Protein AF-0000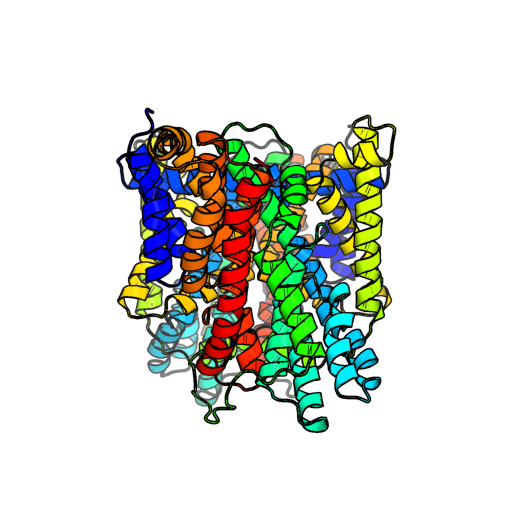000085115721 (afdb_homodimer)

Radius of gyration: 28.46 Å; Cα contacts (8 Å, |Δi|>4): 1594; chains: 2; bounding box: 62×83×66 Å

Secondary structure (DSSP, 8-state):
----GGGGHHHHHHHHHHHHHT-HHHHHHHHHHHHHHHHH-SHHHHHHHHHHHHHHHHH-HHHHHHHHHHHHHHHHHHHHHHTTHHHHHHHHHHTT--SHHHHHHHHHHTHHHHTT-HHHHHHHHHHHHHHHHHHHT--HHHHHHHHHHTTHHHHTT--SSSHHHHHHHHHHHHHHHHTT--S-HHHHHHHHGGG-HHHHHHHHHHHHHHHHT---S------------TTTTHHHHHHHHHSPP-THHHHHHHHHHHHHHHHHHHHHHHHTT--SHHHHHHHS-HHHHHHHHHHHHHHHHHHHHHHTT--HHHHHHHHHHHHHTTHHHHHHHHHHHHHHHHHHHHTHHHHHHHHHTTTS-GGGHHHHHHHHHHHHHHHHT-HHHHHHHHHHHHHHHHHHHT--HHHHHHHHHHHHHHHHHH-TT-HHHHHHHHHTT--HHHHHHHHHHHHHHHHHHHHHHHHHHHHHH-/----GGGGHHHHHHHHHHHHHT-HHHHHHHHHHHHHHHHH-SHHHHHHHHHHHHHHHHH-HHHHHHHHHHHHHHHHHHHHHHTTHHHHHHHHHHTT--SHHHHHHHHHHTHHHHTT-HHHHHHHHHHHHHHHHHHHT--HHHHHHHHHHTTHHHHTT--SSSHHHHHHHHHHHHHHHHTT--S-HHHHHHHHGGG-HHHHHHHHHHHHHHHHT---S------------TTTTHHHHHHHHHSPP-THHHHHHHHHHHHHHHHHHHHHHHHTT--SHHHHHHHS-HHHHHHHHHHHHHHHHHHHHHHTT--HHHHHHHHHHHHHTTHHHHHHHHHHHHHHHHHHHHTHHHHHHHHHTTTS-GGGHHHHHHHHHHHHHHHHT-HHHHHHHHHHHHHHHHHHHT--HHHHHHHHHHHHHHHHHH-TT-HHHHHHHHHTT--HHHHHHHHHHHHHHHHHHHHHHHHHHHHHH-

Nearest PDB structures (foldseek):
  8y4x-assembly1_A  TM=6.904E-01  e=9.427E-07  Fusobacterium nucleatum
  4r1i-assembly1_B  TM=7.012E-01  e=1.018E-05  Neisseria gonorrhoeae FA19
  7qha-assembly1_B  TM=6.547E-01  e=6.756E-06  Photobacterium profundum SS9
  8thi-assembly1_A  TM=6.712E-01  e=3.785E-05  Haemophilus influenzae Rd KW20
  4r0c-assembly1_B  TM=6.065E-01  e=1.466E-04  Alcanivorax borkumensis SK2

Organism: Geobacillus kaustophilus (strain HTA426) (NCBI:txid235909)

Structure (mmCIF, N/CA/C/O backbone):
data_AF-0000000085115721-model_v1
#
loop_
_entity.id
_entity.type
_entity.pdbx_description
1 polymer 'Hypothetical conserved protein'
#
loop_
_atom_site.group_PDB
_atom_site.id
_atom_site.type_symbol
_atom_site.label_atom_id
_atom_site.label_alt_id
_atom_site.label_comp_id
_atom_site.label_asym_id
_atom_site.label_entity_id
_atom_site.label_seq_id
_atom_site.pdbx_PDB_ins_code
_atom_site.Cartn_x
_atom_site.Cartn_y
_atom_site.Cartn_z
_atom_site.occupancy
_atom_site.B_iso_or_equiv
_atom_site.auth_seq_id
_atom_site.auth_comp_id
_atom_site.auth_asym_id
_atom_site.auth_atom_id
_atom_site.pdbx_PDB_model_num
ATOM 1 N N . MET A 1 1 ? 29.922 -17.812 7.238 1 45.72 1 MET A N 1
ATOM 2 C CA . MET A 1 1 ? 29.844 -18.844 8.273 1 45.72 1 MET A CA 1
ATOM 3 C C . MET A 1 1 ? 29.562 -20.219 7.668 1 45.72 1 MET A C 1
ATOM 5 O O . MET A 1 1 ? 28.969 -20.312 6.586 1 45.72 1 MET A O 1
ATOM 9 N N . GLU A 1 2 ? 30.156 -21.141 8.016 1 51.09 2 GLU A N 1
ATOM 10 C CA . GLU A 1 2 ? 29.984 -22.531 7.59 1 51.09 2 GLU A CA 1
ATOM 11 C C . GLU A 1 2 ? 28.516 -22.953 7.684 1 51.09 2 GLU A C 1
ATOM 13 O O . GLU A 1 2 ? 27.828 -22.609 8.641 1 51.09 2 GLU A O 1
ATOM 18 N N . GLY A 1 3 ? 27.875 -23.141 6.578 1 62.19 3 GLY A N 1
ATOM 19 C CA . GLY A 1 3 ? 26.484 -23.578 6.418 1 62.19 3 GLY A CA 1
ATOM 20 C C . GLY A 1 3 ? 26.078 -24.625 7.434 1 62.19 3 GLY A C 1
ATOM 21 O O . GLY A 1 3 ? 26.531 -25.766 7.379 1 62.19 3 GLY A O 1
ATOM 22 N N . THR A 1 4 ? 25.859 -24.297 8.734 1 68.81 4 THR A N 1
ATOM 23 C CA . THR A 1 4 ? 25.344 -25.234 9.711 1 68.81 4 THR A CA 1
ATOM 24 C C . THR A 1 4 ? 23.828 -25.375 9.586 1 68.81 4 THR A C 1
ATOM 26 O O . THR A 1 4 ? 23.188 -24.609 8.844 1 68.81 4 THR A O 1
ATOM 29 N N . TRP A 1 5 ? 23.281 -26.391 10.164 1 76.38 5 TRP A N 1
ATOM 30 C CA . TRP A 1 5 ? 21.859 -26.734 10.141 1 76.38 5 TRP A CA 1
ATOM 31 C C . TRP A 1 5 ? 21.016 -25.531 10.539 1 76.38 5 TRP A C 1
ATOM 33 O O . TRP A 1 5 ? 19.812 -25.484 10.227 1 76.38 5 TRP A O 1
ATOM 43 N N . TRP A 1 6 ? 21.688 -24.516 11.047 1 76.81 6 TRP A N 1
ATOM 44 C CA . TRP A 1 6 ? 21 -23.297 11.469 1 76.81 6 TRP A CA 1
ATOM 45 C C . TRP A 1 6 ? 20.484 -22.516 10.258 1 76.81 6 TRP A C 1
ATOM 47 O O . TRP A 1 6 ? 19.516 -21.766 10.367 1 76.81 6 TRP A O 1
ATOM 57 N N . SER A 1 7 ? 21.141 -22.797 9.227 1 77.25 7 SER A N 1
ATOM 58 C CA . SER A 1 7 ? 20.781 -22.047 8.023 1 77.25 7 SER A CA 1
ATOM 59 C C . SER A 1 7 ? 19.438 -22.484 7.477 1 77.25 7 SER A C 1
ATOM 61 O O . SER A 1 7 ? 18.812 -21.766 6.703 1 77.25 7 SER A O 1
ATOM 63 N N . LEU A 1 8 ? 18.969 -23.594 7.934 1 78.12 8 LEU A N 1
ATOM 64 C CA . LEU A 1 8 ? 17.688 -24.141 7.461 1 78.12 8 LEU A CA 1
ATOM 65 C C . LEU A 1 8 ? 16.547 -23.688 8.367 1 78.12 8 LEU A C 1
ATOM 67 O O . LEU A 1 8 ? 15.383 -23.781 7.992 1 78.12 8 LEU A O 1
ATOM 71 N N . LEU A 1 9 ? 16.828 -23.188 9.445 1 80.88 9 LEU A N 1
ATOM 72 C CA . LEU A 1 9 ? 15.852 -22.969 10.492 1 80.88 9 LEU A CA 1
ATOM 73 C C . LEU A 1 9 ? 14.797 -21.953 10.047 1 80.88 9 LEU A C 1
ATOM 75 O O . LEU A 1 9 ? 13.609 -22.141 10.297 1 80.88 9 LEU A O 1
ATOM 79 N N . PRO A 1 10 ? 15.281 -20.922 9.383 1 82.38 10 PRO A N 1
ATOM 80 C CA . PRO A 1 10 ? 14.25 -19.969 8.984 1 82.38 10 PRO A CA 1
ATOM 81 C C . PRO A 1 10 ? 13.172 -20.578 8.102 1 82.38 10 PRO A C 1
ATOM 83 O O . PRO A 1 10 ? 11.977 -20.453 8.391 1 82.38 10 PRO A O 1
ATOM 86 N N . PHE A 1 11 ? 13.57 -21.328 7.133 1 78.25 11 PHE A N 1
ATOM 87 C CA . PHE A 1 11 ? 12.609 -21.906 6.203 1 78.25 11 PHE A CA 1
ATOM 88 C C . PHE A 1 11 ? 11.898 -23.094 6.832 1 78.25 11 PHE A C 1
ATOM 90 O O . PHE A 1 11 ? 10.711 -23.328 6.574 1 78.25 11 PHE A O 1
ATOM 97 N N . LEU A 1 12 ? 12.531 -23.812 7.668 1 81.56 12 LEU A N 1
ATOM 98 C CA . LEU A 1 12 ? 11.945 -24.969 8.336 1 81.56 12 LEU A CA 1
ATOM 99 C C . LEU A 1 12 ? 10.852 -24.531 9.305 1 81.56 12 LEU A C 1
ATOM 101 O O . LEU A 1 12 ? 9.906 -25.297 9.555 1 81.56 12 LEU A O 1
ATOM 105 N N . LEU A 1 13 ? 11.023 -23.406 9.789 1 86.19 13 LEU A N 1
ATOM 106 C CA . LEU A 1 13 ? 10.023 -22.906 10.734 1 86.19 13 LEU A CA 1
ATOM 107 C C . LEU A 1 13 ? 8.844 -22.281 9.992 1 86.19 13 LEU A C 1
ATOM 109 O O . LEU A 1 13 ? 7.703 -22.344 10.461 1 86.19 13 LEU A O 1
ATOM 113 N N . ILE A 1 14 ? 9.125 -21.672 8.883 1 86.12 14 ILE A N 1
ATOM 114 C CA . ILE A 1 14 ? 8.094 -20.969 8.133 1 86.12 14 ILE A CA 1
ATOM 115 C C . ILE A 1 14 ? 7.023 -21.953 7.668 1 86.12 14 ILE A C 1
ATOM 117 O O . ILE A 1 14 ? 5.828 -21.688 7.801 1 86.12 14 ILE A O 1
ATOM 121 N N . ILE A 1 15 ? 7.465 -23.094 7.176 1 80.38 15 ILE A N 1
ATOM 122 C CA . ILE A 1 15 ? 6.57 -24.047 6.531 1 80.38 15 ILE A CA 1
ATOM 123 C C . ILE A 1 15 ? 5.574 -24.594 7.555 1 80.38 15 ILE A C 1
ATOM 125 O O . ILE A 1 15 ? 4.363 -24.422 7.395 1 80.38 15 ILE A O 1
ATOM 129 N N . PRO A 1 16 ? 5.965 -25.125 8.656 1 84.06 16 PRO A N 1
ATOM 130 C CA . PRO A 1 16 ? 5 -25.641 9.633 1 84.06 16 PRO A CA 1
ATOM 131 C C . PRO A 1 16 ? 4.125 -24.531 10.227 1 84.06 16 PRO A C 1
ATOM 133 O O . PRO A 1 16 ? 2.936 -24.766 10.477 1 84.06 16 PRO A O 1
ATOM 136 N N . LEU A 1 17 ? 4.688 -23.453 10.453 1 86.56 17 LEU A N 1
ATOM 137 C CA . LEU A 1 17 ? 3.914 -22.359 11.023 1 86.56 17 LEU A CA 1
ATOM 138 C C . LEU A 1 17 ? 2.85 -21.875 10.047 1 86.56 17 LEU A C 1
ATOM 140 O O . LEU A 1 17 ? 1.735 -21.531 10.453 1 86.56 17 LEU A O 1
ATOM 144 N N . ALA A 1 18 ? 3.219 -21.781 8.812 1 81.5 18 ALA A N 1
ATOM 145 C CA . ALA A 1 18 ? 2.277 -21.344 7.785 1 81.5 18 ALA A CA 1
ATOM 146 C C . ALA A 1 18 ? 1.112 -22.328 7.664 1 81.5 18 ALA A C 1
ATOM 148 O O . ALA A 1 18 ? -0.033 -21.922 7.465 1 81.5 18 ALA A O 1
ATOM 149 N N . VAL A 1 19 ? 1.445 -23.578 7.797 1 79.19 19 VAL A N 1
ATOM 150 C CA . VAL A 1 19 ? 0.425 -24.625 7.695 1 79.19 19 VAL A CA 1
ATOM 151 C C . VAL A 1 19 ? -0.471 -24.578 8.93 1 79.19 19 VAL A C 1
ATOM 153 O O . VAL A 1 19 ? -1.695 -24.672 8.82 1 79.19 19 VAL A O 1
ATOM 156 N N . TRP A 1 20 ? 0.183 -24.391 10.055 1 83.88 20 TRP A N 1
ATOM 157 C CA . TRP A 1 20 ? -0.555 -24.406 11.312 1 83.88 20 TRP A CA 1
ATOM 158 C C . TRP A 1 20 ? -1.423 -23.172 11.453 1 83.88 20 TRP A C 1
ATOM 160 O O . TRP A 1 20 ? -2.572 -23.25 11.898 1 83.88 20 TRP A O 1
ATOM 170 N N . LEU A 1 21 ? -0.943 -22.078 11.07 1 82.44 21 LEU A N 1
ATOM 171 C CA . LEU A 1 21 ? -1.647 -20.812 11.234 1 82.44 21 LEU A CA 1
ATOM 172 C C . LEU A 1 21 ? -2.566 -20.547 10.047 1 82.44 21 LEU A C 1
ATOM 174 O O . LEU A 1 21 ? -3.432 -19.672 10.109 1 82.44 21 LEU A O 1
ATOM 178 N N . LYS A 1 22 ? -2.404 -21.281 8.961 1 79 22 LYS A N 1
ATOM 179 C CA . LYS A 1 22 ? -3.145 -21.094 7.719 1 79 22 LYS A CA 1
ATOM 180 C C . LYS A 1 22 ? -2.928 -19.688 7.16 1 79 22 LYS A C 1
ATOM 182 O O . LYS A 1 22 ? -3.861 -19.062 6.648 1 79 22 LYS A O 1
ATOM 187 N N . GLU A 1 23 ? -1.816 -19.203 7.594 1 82.5 23 GLU A N 1
ATOM 188 C CA . GLU A 1 23 ? -1.387 -17.891 7.121 1 82.5 23 GLU A CA 1
ATOM 189 C C . GLU A 1 23 ? 0.125 -17.844 6.918 1 82.5 23 GLU A C 1
ATOM 191 O O . GLU A 1 23 ? 0.887 -18.281 7.781 1 82.5 23 GLU A O 1
ATOM 196 N N . ILE A 1 24 ? 0.542 -17.25 5.84 1 82.88 24 ILE A N 1
ATOM 197 C CA . ILE A 1 24 ? 1.956 -17.297 5.484 1 82.88 24 ILE A CA 1
ATOM 198 C C . ILE A 1 24 ? 2.691 -16.109 6.105 1 82.88 24 ILE A C 1
ATOM 200 O O . ILE A 1 24 ? 3.873 -16.219 6.445 1 82.88 24 ILE A O 1
ATOM 204 N N . LEU A 1 25 ? 2.057 -14.984 6.223 1 88 25 LEU A N 1
ATOM 205 C CA . LEU A 1 25 ? 2.73 -13.75 6.609 1 88 25 LEU A CA 1
ATOM 206 C C . LEU A 1 25 ? 3.35 -13.875 7.996 1 88 25 LEU A C 1
ATOM 208 O O . LEU A 1 25 ? 4.535 -13.586 8.18 1 88 25 LEU A O 1
ATOM 212 N N . PRO A 1 26 ? 2.627 -14.359 8.992 1 88 26 PRO A N 1
ATOM 213 C CA . PRO A 1 26 ? 3.246 -14.547 10.305 1 88 26 PRO A CA 1
ATOM 214 C C . PRO A 1 26 ? 4.383 -15.562 10.281 1 88 26 PRO A C 1
ATOM 216 O O . PRO A 1 26 ? 5.348 -15.43 11.039 1 88 26 PRO A O 1
ATOM 219 N N . GLY A 1 27 ? 4.219 -16.562 9.508 1 87.56 27 GLY A N 1
ATOM 220 C CA . GLY A 1 27 ? 5.293 -17.531 9.359 1 87.56 27 GLY A CA 1
ATOM 221 C C . GLY A 1 27 ? 6.574 -16.922 8.82 1 87.56 27 GLY A C 1
ATOM 222 O O . GLY A 1 27 ? 7.664 -17.219 9.312 1 87.56 27 GLY A O 1
ATOM 223 N N . LEU A 1 28 ? 6.434 -16.062 7.824 1 89.31 28 LEU A N 1
ATOM 224 C CA . LEU A 1 28 ? 7.594 -15.398 7.238 1 89.31 28 LEU A CA 1
ATOM 225 C C . LEU A 1 28 ? 8.258 -14.477 8.25 1 89.31 28 LEU A C 1
ATOM 227 O O . LEU A 1 28 ? 9.484 -14.406 8.328 1 89.31 28 LEU A O 1
ATOM 231 N N . VAL A 1 29 ? 7.473 -13.773 9.023 1 93.06 29 VAL A N 1
ATOM 232 C CA . VAL A 1 29 ? 8.016 -12.875 10.039 1 93.06 29 VAL A CA 1
ATOM 233 C C . VAL A 1 29 ? 8.758 -13.68 11.102 1 93.06 29 VAL A C 1
ATOM 235 O O . VAL A 1 29 ? 9.859 -13.305 11.516 1 93.06 29 VAL A O 1
ATOM 238 N N . ALA A 1 30 ? 8.18 -14.766 11.531 1 92.12 30 ALA A N 1
ATOM 239 C CA . ALA A 1 30 ? 8.812 -15.633 12.516 1 92.12 30 ALA A CA 1
ATOM 240 C C . ALA A 1 30 ? 10.125 -16.203 11.992 1 92.12 30 ALA A C 1
ATOM 242 O O . ALA A 1 30 ? 11.125 -16.25 12.711 1 92.12 30 ALA A O 1
ATOM 243 N N . GLY A 1 31 ? 10.078 -16.672 10.789 1 90.75 31 GLY A N 1
ATOM 244 C CA . GLY A 1 31 ? 11.297 -17.172 10.172 1 90.75 31 GLY A CA 1
ATOM 245 C C . GLY A 1 31 ? 12.398 -16.125 10.086 1 90.75 31 GLY A C 1
ATOM 246 O O . GLY A 1 31 ? 13.57 -16.438 10.312 1 90.75 31 GLY A O 1
ATOM 247 N N . LEU A 1 32 ? 12.008 -14.914 9.703 1 92.94 32 LEU A N 1
ATOM 248 C CA . LEU A 1 32 ? 12.961 -13.812 9.617 1 92.94 32 LEU A CA 1
ATOM 249 C C . LEU A 1 32 ? 13.57 -13.516 10.984 1 92.94 32 LEU A C 1
ATOM 251 O O . LEU A 1 32 ? 14.781 -13.328 11.102 1 92.94 32 LEU A O 1
ATOM 255 N N . LEU A 1 33 ? 12.773 -13.531 12.023 1 94 33 LEU A N 1
ATOM 256 C CA . LEU A 1 33 ? 13.242 -13.234 13.375 1 94 33 LEU A CA 1
ATOM 257 C C . LEU A 1 33 ? 14.172 -14.328 13.883 1 94 33 LEU A C 1
ATOM 259 O O . LEU A 1 33 ? 15.188 -14.039 14.523 1 94 33 LEU A O 1
ATOM 263 N N . VAL A 1 34 ? 13.805 -15.516 13.641 1 92.44 34 VAL A N 1
ATOM 264 C CA . VAL A 1 34 ? 14.625 -16.641 14.086 1 92.44 34 VAL A CA 1
ATOM 265 C C . VAL A 1 34 ? 15.953 -16.625 13.336 1 92.44 34 VAL A C 1
ATOM 267 O O . VAL A 1 34 ? 17.016 -16.875 13.93 1 92.44 34 VAL A O 1
ATOM 270 N N . GLY A 1 35 ? 15.883 -16.438 12.023 1 91.12 35 GLY A N 1
ATOM 271 C CA . GLY A 1 35 ? 17.125 -16.297 11.266 1 91.12 35 GLY A CA 1
ATOM 272 C C . GLY A 1 35 ? 18.016 -15.18 11.758 1 91.12 35 GLY A C 1
ATOM 273 O O . GLY A 1 35 ? 19.219 -15.344 11.867 1 91.12 35 GLY A O 1
ATOM 274 N N . ALA A 1 36 ? 17.406 -14.055 12.008 1 92.56 36 ALA A N 1
ATOM 275 C CA . ALA A 1 36 ? 18.141 -12.906 12.523 1 92.56 36 ALA A CA 1
ATOM 276 C C . ALA A 1 36 ? 18.719 -13.203 13.906 1 92.56 36 ALA A C 1
ATOM 278 O O . ALA A 1 36 ? 19.812 -12.758 14.242 1 92.56 36 ALA A O 1
ATOM 279 N N . PHE A 1 37 ? 17.969 -13.93 14.695 1 92.5 37 PHE A N 1
ATOM 280 C CA . PHE A 1 37 ? 18.438 -14.305 16.031 1 92.5 37 PHE A CA 1
ATOM 281 C C . PHE A 1 37 ? 19.641 -15.227 15.938 1 92.5 37 PHE A C 1
ATOM 283 O O . PHE A 1 37 ? 20.562 -15.141 16.766 1 92.5 37 PHE A O 1
ATOM 290 N N . CYS A 1 38 ? 19.672 -16.094 15.008 1 89.88 38 CYS A N 1
ATOM 291 C CA . CYS A 1 38 ? 20.781 -17.016 14.82 1 89.88 38 CYS A CA 1
ATOM 292 C C . CYS A 1 38 ? 22.047 -16.266 14.414 1 89.88 38 CYS A C 1
ATOM 294 O O . CYS A 1 38 ? 23.156 -16.703 14.703 1 89.88 38 CYS A O 1
ATOM 296 N N . LEU A 1 39 ? 21.906 -15.164 13.789 1 88.81 39 LEU A N 1
ATOM 297 C CA . LEU A 1 39 ? 23.047 -14.375 13.344 1 88.81 39 LEU A CA 1
ATOM 298 C C . LEU A 1 39 ? 23.578 -13.5 14.469 1 88.81 39 LEU A C 1
ATOM 300 O O . LEU A 1 39 ? 24.797 -13.352 14.633 1 88.81 39 LEU A O 1
ATOM 304 N N . GLU A 1 40 ? 22.75 -12.844 15.258 1 89.19 40 GLU A N 1
ATOM 305 C CA . GLU A 1 40 ? 23.156 -11.836 16.234 1 89.19 40 GLU A CA 1
ATOM 306 C C . GLU A 1 40 ? 23.219 -12.422 17.641 1 89.19 40 GLU A C 1
ATOM 308 O O . GLU A 1 40 ? 23.922 -11.914 18.5 1 89.19 40 GLU A O 1
ATOM 313 N N . TRP A 1 41 ? 22.391 -13.445 18 1 86.94 41 TRP A N 1
ATOM 314 C CA . TRP A 1 41 ? 22.312 -14.109 19.297 1 86.94 41 TRP A CA 1
ATOM 315 C C . TRP A 1 41 ? 21.875 -13.133 20.375 1 86.94 41 TRP A C 1
ATOM 317 O O . TRP A 1 41 ? 22.422 -13.133 21.484 1 86.94 41 TRP A O 1
ATOM 327 N N . SER A 1 42 ? 21.188 -12.164 20.125 1 90.31 42 SER A N 1
ATOM 328 C CA . SER A 1 42 ? 20.547 -11.195 21.016 1 90.31 42 SER A CA 1
ATOM 329 C C . SER A 1 42 ? 19.156 -10.828 20.516 1 90.31 42 SER A C 1
ATOM 331 O O . SER A 1 42 ? 18.922 -10.734 19.312 1 90.31 42 SER A O 1
ATOM 333 N N . ALA A 1 43 ? 18.297 -10.688 21.422 1 89.5 43 ALA A N 1
ATOM 334 C CA . ALA A 1 43 ? 16.922 -10.398 21.047 1 89.5 43 ALA A CA 1
ATOM 335 C C . ALA A 1 43 ? 16.812 -9.039 20.375 1 89.5 43 ALA A C 1
ATOM 337 O O . ALA A 1 43 ? 16.141 -8.906 19.344 1 89.5 43 ALA A O 1
ATOM 338 N N . VAL A 1 44 ? 17.422 -8.078 20.953 1 89.81 44 VAL A N 1
ATOM 339 C CA . VAL A 1 44 ? 17.359 -6.734 20.391 1 89.81 44 VAL A CA 1
ATOM 340 C C . VAL A 1 44 ? 18.125 -6.684 19.078 1 89.81 44 VAL A C 1
ATOM 342 O O . VAL A 1 44 ? 17.688 -6.047 18.109 1 89.81 44 VAL A O 1
ATOM 345 N N . GLY A 1 45 ? 19.25 -7.359 19.094 1 90.75 45 GLY A N 1
ATOM 346 C CA . GLY A 1 45 ? 20.031 -7.434 17.859 1 90.75 45 GLY A CA 1
ATOM 347 C C . GLY A 1 45 ? 19.297 -8.133 16.734 1 90.75 45 GLY A C 1
ATOM 348 O O . GLY A 1 45 ? 19.422 -7.742 15.57 1 90.75 45 GLY A O 1
ATOM 349 N N . ALA A 1 46 ? 18.578 -9.133 17.125 1 92.56 46 ALA A N 1
ATOM 350 C CA . ALA A 1 46 ? 17.797 -9.875 16.125 1 92.56 46 ALA A CA 1
ATOM 351 C C . ALA A 1 46 ? 16.719 -9 15.508 1 92.56 46 ALA A C 1
ATOM 353 O O . ALA A 1 46 ? 16.469 -9.07 14.305 1 92.56 46 ALA A O 1
ATOM 354 N N . ILE A 1 47 ? 16.125 -8.188 16.344 1 92.88 47 ILE A N 1
ATOM 355 C CA . ILE A 1 47 ? 15.086 -7.289 15.875 1 92.88 47 ILE A CA 1
ATOM 356 C C . ILE A 1 47 ? 15.68 -6.246 14.938 1 92.88 47 ILE A C 1
ATOM 358 O O . ILE A 1 47 ? 15.125 -5.965 13.875 1 92.88 47 ILE A O 1
ATOM 362 N N . GLU A 1 48 ? 16.734 -5.707 15.32 1 92.69 48 GLU A N 1
ATOM 363 C CA . GLU A 1 48 ? 17.422 -4.723 14.484 1 92.69 48 GLU A CA 1
ATOM 364 C C . GLU A 1 48 ? 17.812 -5.316 13.141 1 92.69 48 GLU A C 1
ATOM 366 O O . GLU A 1 48 ? 17.656 -4.676 12.102 1 92.69 48 GLU A O 1
ATOM 371 N N . ARG A 1 49 ? 18.312 -6.504 13.25 1 92.69 49 ARG A N 1
ATOM 372 C CA . ARG A 1 49 ? 18.75 -7.168 12.031 1 92.69 49 ARG A CA 1
ATOM 373 C C . ARG A 1 49 ? 17.562 -7.48 11.125 1 92.69 49 ARG A C 1
ATOM 375 O O . ARG A 1 49 ? 17.656 -7.375 9.898 1 92.69 49 ARG A O 1
ATOM 382 N N . ALA A 1 50 ? 16.531 -7.93 11.703 1 94.12 50 ALA A N 1
ATOM 383 C CA . ALA A 1 50 ? 15.336 -8.242 10.938 1 94.12 50 ALA A CA 1
ATOM 384 C C . ALA A 1 50 ? 14.789 -7.004 10.227 1 94.12 50 ALA A C 1
ATOM 386 O O . ALA A 1 50 ? 14.477 -7.047 9.039 1 94.12 50 ALA A O 1
ATOM 387 N N . VAL A 1 51 ? 14.68 -5.918 10.938 1 93.75 51 VAL A N 1
ATOM 388 C CA . VAL A 1 51 ? 14.156 -4.68 10.367 1 93.75 51 VAL A CA 1
ATOM 389 C C . VAL A 1 51 ? 15.125 -4.148 9.312 1 93.75 51 VAL A C 1
ATOM 391 O O . VAL A 1 51 ? 14.695 -3.639 8.273 1 93.75 51 VAL A O 1
ATOM 394 N N . SER A 1 52 ? 16.375 -4.285 9.602 1 93.25 52 SER A N 1
ATOM 395 C CA . SER A 1 52 ? 17.375 -3.863 8.633 1 93.25 52 SER A CA 1
ATOM 396 C C . SER A 1 52 ? 17.281 -4.688 7.352 1 93.25 52 SER A C 1
ATOM 398 O O . SER A 1 52 ? 17.469 -4.16 6.254 1 93.25 52 SER A O 1
ATOM 400 N N . ALA A 1 53 ? 17.078 -5.961 7.527 1 93.19 53 ALA A N 1
ATOM 401 C CA . ALA A 1 53 ? 16.938 -6.832 6.363 1 93.19 53 ALA A CA 1
ATOM 402 C C . ALA A 1 53 ? 15.734 -6.422 5.508 1 93.19 53 ALA A C 1
ATOM 404 O O . ALA A 1 53 ? 15.805 -6.453 4.277 1 93.19 53 ALA A O 1
ATOM 405 N N . VAL A 1 54 ? 14.695 -6.082 6.156 1 94.5 54 VAL A N 1
ATOM 406 C CA . VAL A 1 54 ? 13.492 -5.629 5.461 1 94.5 54 VAL A CA 1
ATOM 407 C C . VAL A 1 54 ? 13.781 -4.309 4.746 1 94.5 54 VAL A C 1
ATOM 409 O O . VAL A 1 54 ? 13.398 -4.133 3.586 1 94.5 54 VAL A O 1
ATOM 412 N N . LEU A 1 55 ? 14.406 -3.422 5.367 1 93.19 55 LEU A N 1
ATOM 413 C CA . LEU A 1 55 ? 14.734 -2.133 4.766 1 93.19 55 LEU A CA 1
ATOM 414 C C . LEU A 1 55 ? 15.688 -2.307 3.59 1 93.19 55 LEU A C 1
ATOM 416 O O . LEU A 1 55 ? 15.578 -1.598 2.588 1 93.19 55 LEU A O 1
ATOM 420 N N . HIS A 1 56 ? 16.594 -3.182 3.811 1 92.31 56 HIS A N 1
ATOM 421 C CA . HIS A 1 56 ? 17.516 -3.455 2.715 1 92.31 56 HIS A CA 1
ATOM 422 C C . HIS A 1 56 ? 16.781 -4.02 1.503 1 92.31 56 HIS A C 1
ATOM 424 O O . HIS A 1 56 ? 17.109 -3.691 0.362 1 92.31 56 HIS A O 1
ATOM 430 N N . ALA A 1 57 ? 15.875 -4.875 1.789 1 91.31 57 ALA A N 1
ATOM 431 C CA . ALA A 1 57 ? 15.047 -5.406 0.71 1 91.31 57 ALA A CA 1
ATOM 432 C C . ALA A 1 57 ? 14.273 -4.289 0.012 1 91.31 57 ALA A C 1
ATOM 434 O O . ALA A 1 57 ? 14.07 -4.332 -1.204 1 91.31 57 ALA A O 1
ATOM 435 N N . LEU A 1 58 ? 13.93 -3.271 0.749 1 93.25 58 LEU A N 1
ATOM 436 C CA . LEU A 1 58 ? 13.102 -2.18 0.245 1 93.25 58 LEU A CA 1
ATOM 437 C C . LEU A 1 58 ? 13.961 -1.102 -0.406 1 93.25 58 LEU A C 1
ATOM 439 O O . LEU A 1 58 ? 13.438 -0.202 -1.068 1 93.25 58 LEU A O 1
ATOM 443 N N . THR A 1 59 ? 15.188 -1.158 -0.251 1 92.94 59 THR A N 1
ATOM 444 C CA . THR A 1 59 ? 16.047 -0.121 -0.815 1 92.94 59 THR A CA 1
ATOM 445 C C . THR A 1 59 ? 16.812 -0.6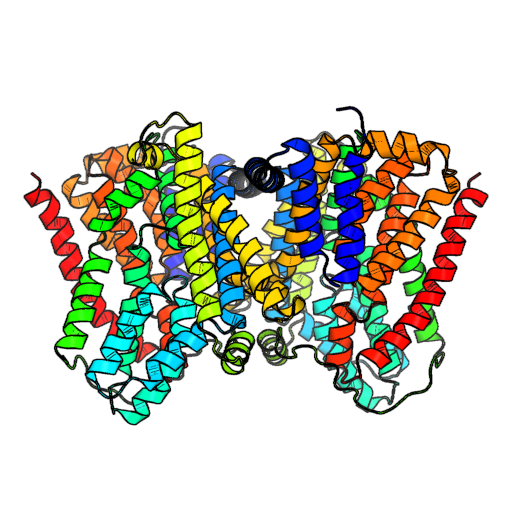55 -2.016 1 92.94 59 THR A C 1
ATOM 447 O O . THR A 1 59 ? 17.578 0.082 -2.648 1 92.94 59 THR A O 1
ATOM 450 N N . ASP A 1 60 ? 16.641 -1.95 -2.273 1 91.69 60 ASP A N 1
ATOM 451 C CA . ASP A 1 60 ? 17.234 -2.525 -3.482 1 91.69 60 ASP A CA 1
ATOM 452 C C . ASP A 1 60 ? 16.5 -2.039 -4.73 1 91.69 60 ASP A C 1
ATOM 454 O O . ASP A 1 60 ? 15.273 -2.174 -4.832 1 91.69 60 ASP A O 1
ATOM 458 N N . PRO A 1 61 ? 17.203 -1.469 -5.66 1 91.06 61 PRO A N 1
ATOM 459 C CA . PRO A 1 61 ? 16.562 -0.892 -6.848 1 91.06 61 PRO A CA 1
ATOM 460 C C . PRO A 1 61 ? 15.773 -1.921 -7.648 1 91.06 61 PRO A C 1
ATOM 462 O O . PRO A 1 61 ? 14.703 -1.608 -8.172 1 91.06 61 PRO A O 1
ATOM 465 N N . GLU A 1 62 ? 16.281 -3.076 -7.812 1 87 62 GLU A N 1
ATOM 466 C CA . GLU A 1 62 ? 15.578 -4.102 -8.578 1 87 62 GLU A CA 1
ATOM 467 C C . GLU A 1 62 ? 14.289 -4.527 -7.879 1 87 62 GLU A C 1
ATOM 469 O O . GLU A 1 62 ? 13.266 -4.75 -8.531 1 87 62 GLU A O 1
ATOM 474 N N . HIS A 1 63 ? 14.438 -4.707 -6.539 1 89.88 63 HIS A N 1
ATOM 475 C CA . HIS A 1 63 ? 13.25 -5.055 -5.766 1 89.88 63 HIS A CA 1
ATOM 476 C C . HIS A 1 63 ? 12.188 -3.971 -5.867 1 89.88 63 HIS A C 1
ATOM 478 O O . HIS A 1 63 ? 11 -4.273 -6.027 1 89.88 63 HIS A O 1
ATOM 484 N N . MET A 1 64 ? 12.602 -2.771 -5.844 1 92.5 64 MET A N 1
ATOM 485 C CA . MET A 1 64 ? 11.641 -1.67 -5.824 1 92.5 64 MET A CA 1
ATOM 486 C C . MET A 1 64 ? 11.008 -1.479 -7.199 1 92.5 64 MET A C 1
ATOM 488 O O . MET A 1 64 ? 9.844 -1.087 -7.305 1 92.5 64 MET A O 1
ATOM 492 N N . LYS A 1 65 ? 11.766 -1.755 -8.297 1 91.38 65 LYS A N 1
ATOM 493 C CA . LYS A 1 65 ? 11.164 -1.74 -9.633 1 91.38 65 LYS A CA 1
ATOM 494 C C . LYS A 1 65 ? 9.977 -2.699 -9.711 1 91.38 65 LYS A C 1
ATOM 496 O O . LYS A 1 65 ? 8.93 -2.348 -10.25 1 91.38 65 LYS A O 1
ATOM 501 N N . VAL A 1 66 ? 10.219 -3.85 -9.133 1 88.5 66 VAL A N 1
ATOM 502 C CA . VAL A 1 66 ? 9.18 -4.875 -9.164 1 88.5 66 VAL A CA 1
ATOM 503 C C . VAL A 1 66 ? 7.996 -4.445 -8.305 1 88.5 66 VAL A C 1
ATOM 505 O O . VAL A 1 66 ? 6.844 -4.562 -8.719 1 88.5 66 VAL A O 1
ATOM 508 N N . ALA A 1 67 ? 8.32 -4.008 -7.117 1 92.44 67 ALA A N 1
ATOM 509 C CA . ALA A 1 67 ? 7.266 -3.574 -6.203 1 92.44 67 ALA A CA 1
ATOM 510 C C . ALA A 1 67 ? 6.453 -2.432 -6.809 1 92.44 67 ALA A C 1
ATOM 512 O O . ALA A 1 67 ? 5.227 -2.418 -6.715 1 92.44 67 ALA A O 1
ATOM 513 N N . ALA A 1 68 ? 7.113 -1.461 -7.379 1 93.62 68 ALA A N 1
ATOM 514 C CA . ALA A 1 68 ? 6.438 -0.341 -8.031 1 93.62 68 ALA A CA 1
ATOM 515 C C . ALA A 1 68 ? 5.582 -0.822 -9.195 1 93.62 68 ALA A C 1
ATOM 517 O O . ALA A 1 68 ? 4.473 -0.332 -9.406 1 93.62 68 ALA A O 1
ATOM 518 N N . PHE A 1 69 ? 6.117 -1.692 -9.992 1 91.19 69 PHE A N 1
ATOM 519 C CA . PHE A 1 69 ? 5.371 -2.248 -11.117 1 91.19 69 PHE A CA 1
ATOM 520 C C . PHE A 1 69 ? 4.086 -2.912 -10.633 1 91.19 69 PHE A C 1
ATOM 522 O O . PHE A 1 69 ? 3.016 -2.693 -11.211 1 91.19 69 PHE A O 1
ATOM 529 N N . LEU A 1 70 ? 4.238 -3.758 -9.562 1 89.38 70 LEU A N 1
ATOM 530 C CA . LEU A 1 70 ? 3.086 -4.477 -9.031 1 89.38 70 LEU A CA 1
ATOM 531 C C . LEU A 1 70 ? 2.016 -3.506 -8.539 1 89.38 70 LEU A C 1
ATOM 533 O O . LEU A 1 70 ? 0.838 -3.656 -8.875 1 89.38 70 LEU A O 1
ATOM 537 N N . TYR A 1 71 ? 2.408 -2.562 -7.805 1 93.38 71 TYR A N 1
ATOM 538 C CA . TYR A 1 71 ? 1.446 -1.609 -7.262 1 93.38 71 TYR A CA 1
ATOM 539 C C . TYR A 1 71 ? 0.777 -0.814 -8.375 1 93.38 71 TYR A C 1
ATOM 541 O O . TYR A 1 71 ? -0.444 -0.645 -8.383 1 93.38 71 TYR A O 1
ATOM 549 N N . LEU A 1 72 ? 1.556 -0.27 -9.297 1 93.69 72 LEU A N 1
ATOM 550 C CA . LEU A 1 72 ? 1.024 0.55 -10.375 1 93.69 72 LEU A CA 1
ATOM 551 C C . LEU A 1 72 ? 0.138 -0.277 -11.305 1 93.69 72 LEU A C 1
ATOM 553 O O . LEU A 1 72 ? -0.842 0.233 -11.852 1 93.69 72 LEU A O 1
ATOM 557 N N . PHE A 1 73 ? 0.528 -1.512 -11.508 1 89.5 73 PHE A N 1
ATOM 558 C CA . PHE A 1 73 ? -0.321 -2.381 -12.312 1 89.5 73 PHE A CA 1
ATOM 559 C C . PHE A 1 73 ? -1.696 -2.537 -11.68 1 89.5 73 PHE A C 1
ATOM 561 O O . PHE A 1 73 ? -2.717 -2.453 -12.367 1 89.5 73 PHE A O 1
ATOM 568 N N . GLY A 1 74 ? -1.664 -2.85 -10.406 1 89.31 74 GLY A N 1
ATOM 569 C CA . GLY A 1 74 ? -2.93 -2.896 -9.695 1 89.31 74 GLY A CA 1
ATOM 570 C C . GLY A 1 74 ? -3.725 -1.609 -9.797 1 89.31 74 GLY A C 1
ATOM 571 O O . GLY A 1 74 ? -4.953 -1.637 -9.883 1 89.31 74 GLY A O 1
ATOM 572 N N . SER A 1 75 ? -3.031 -0.514 -9.758 1 93.31 75 SER A N 1
ATOM 573 C CA . SER A 1 75 ? -3.676 0.79 -9.883 1 93.31 75 SER A CA 1
ATOM 574 C C . SER A 1 75 ? -4.367 0.941 -11.227 1 93.31 75 SER A C 1
ATOM 576 O O . SER A 1 75 ? -5.48 1.465 -11.305 1 93.31 75 SER A O 1
ATOM 578 N N . LEU A 1 76 ? -3.688 0.548 -12.297 1 91 76 LEU A N 1
ATOM 579 C CA . LEU A 1 76 ? -4.273 0.608 -13.633 1 91 76 LEU A CA 1
ATOM 580 C C . LEU A 1 76 ? -5.547 -0.231 -13.703 1 91 76 LEU A C 1
ATOM 582 O O . LEU A 1 76 ? -6.559 0.216 -14.242 1 91 76 LEU A O 1
ATOM 586 N N . VAL A 1 77 ? -5.469 -1.375 -13.156 1 86.94 77 VAL A N 1
ATOM 587 C CA . VAL A 1 77 ? -6.613 -2.281 -13.172 1 86.94 77 VAL A CA 1
ATOM 588 C C . VAL A 1 77 ? -7.77 -1.666 -12.383 1 86.94 77 VAL A C 1
ATOM 590 O O . VAL A 1 77 ? -8.93 -1.784 -12.781 1 86.94 77 VAL A O 1
ATOM 593 N N . GLY A 1 78 ? -7.465 -1.085 -11.281 1 86.88 78 GLY A N 1
ATOM 594 C CA . GLY A 1 78 ? -8.492 -0.422 -10.5 1 86.88 78 GLY A CA 1
ATOM 595 C C . GLY A 1 78 ? -9.242 0.649 -11.266 1 86.88 78 GLY A C 1
ATOM 596 O O . GLY A 1 78 ? -10.461 0.756 -11.172 1 86.88 78 GLY A O 1
ATOM 597 N N . MET A 1 79 ? -8.523 1.451 -12.008 1 90.25 79 MET A N 1
ATOM 598 C CA . MET A 1 79 ? -9.141 2.498 -12.82 1 90.25 79 MET A CA 1
ATOM 599 C C . MET A 1 79 ? -9.984 1.896 -13.938 1 90.25 79 MET A C 1
ATOM 601 O O . MET A 1 79 ? -11.078 2.377 -14.227 1 90.25 79 MET A O 1
ATOM 605 N N . MET A 1 80 ? -9.5 0.88 -14.562 1 86.75 80 MET A N 1
ATOM 606 C CA . MET A 1 80 ? -10.211 0.226 -15.656 1 86.75 80 MET A CA 1
ATOM 607 C C . MET A 1 80 ? -11.539 -0.354 -15.18 1 86.75 80 MET A C 1
ATOM 609 O O . MET A 1 80 ? -12.531 -0.333 -15.906 1 86.75 80 MET A O 1
ATOM 613 N N . GLN A 1 81 ? -11.539 -0.785 -14 1 81.94 81 GLN A N 1
ATOM 614 C CA . GLN A 1 81 ? -12.727 -1.441 -13.461 1 81.94 81 GLN A CA 1
ATOM 615 C C . GLN A 1 81 ? -13.828 -0.429 -13.164 1 81.94 81 GLN A C 1
ATOM 617 O O . GLN A 1 81 ? -14.992 -0.651 -13.508 1 81.94 81 GLN A O 1
ATOM 622 N N . ILE A 1 82 ? -13.469 0.638 -12.617 1 83.94 82 ILE A N 1
ATOM 623 C CA . ILE A 1 82 ? -14.492 1.567 -12.141 1 83.94 82 ILE A CA 1
ATOM 624 C C . ILE A 1 82 ? -15.047 2.371 -13.312 1 83.94 82 ILE A C 1
ATOM 626 O O . ILE A 1 82 ? -16.141 2.932 -13.227 1 83.94 82 ILE A O 1
ATOM 630 N N . THR A 1 83 ? -14.32 2.422 -14.375 1 86.69 83 THR A N 1
ATOM 631 C CA . THR A 1 83 ? -14.812 3.146 -15.539 1 86.69 83 THR A CA 1
ATOM 632 C C . THR A 1 83 ? -15.711 2.256 -16.391 1 86.69 83 THR A C 1
ATOM 634 O O . THR A 1 83 ? -16.25 2.701 -17.406 1 86.69 83 THR A O 1
ATOM 637 N N . GLY A 1 84 ? -15.875 1.026 -15.945 1 77.69 84 GLY A N 1
ATOM 638 C CA . GLY A 1 84 ? -16.812 0.13 -16.594 1 77.69 84 GLY A CA 1
ATOM 639 C C . GLY A 1 84 ? -16.203 -0.641 -17.75 1 77.69 84 GLY A C 1
ATOM 640 O O . GLY A 1 84 ? -16.922 -1.232 -18.562 1 77.69 84 GLY A O 1
ATOM 641 N N . GLY A 1 85 ? -15.008 -0.531 -17.906 1 71.75 85 GLY A N 1
ATOM 642 C CA . GLY A 1 85 ? -14.352 -1.205 -19.016 1 71.75 85 GLY A CA 1
ATOM 643 C C . GLY A 1 85 ? -14.586 -2.703 -19.031 1 71.75 85 GLY A C 1
ATOM 644 O O . GLY A 1 85 ? -15.008 -3.264 -20.047 1 71.75 85 GLY A O 1
ATOM 645 N N . ILE A 1 86 ? -14.484 -3.301 -17.984 1 66.31 86 ILE A N 1
ATOM 646 C CA . ILE A 1 86 ? -14.578 -4.754 -17.891 1 66.31 86 ILE A CA 1
ATOM 647 C C . ILE A 1 86 ? -16.047 -5.176 -17.953 1 66.31 86 ILE A C 1
ATOM 649 O O . ILE A 1 86 ? -16.406 -6.102 -18.688 1 66.31 86 ILE A O 1
ATOM 653 N N . LYS A 1 87 ? -16.844 -4.461 -17.156 1 69.12 87 LYS A N 1
ATOM 654 C CA . LYS A 1 87 ? -18.266 -4.754 -17.156 1 69.12 87 LYS A CA 1
ATOM 655 C C . LYS A 1 87 ? -18.859 -4.602 -18.562 1 69.12 87 LYS A C 1
ATOM 657 O O . LYS A 1 87 ? -19.688 -5.414 -18.984 1 69.12 87 LYS A O 1
ATOM 662 N N . GLY A 1 88 ? -18.469 -3.576 -19.188 1 68 88 GLY A N 1
ATOM 663 C CA . GLY A 1 88 ? -18.969 -3.342 -20.531 1 68 88 GLY A CA 1
ATOM 664 C C . GLY A 1 88 ? -18.656 -4.48 -21.484 1 68 88 GLY A C 1
ATOM 665 O O . GLY A 1 88 ? -19.516 -4.875 -22.281 1 68 88 GLY A O 1
ATOM 666 N N . PHE A 1 89 ? -17.562 -4.984 -21.375 1 67.31 89 PHE A N 1
ATOM 667 C CA . PHE A 1 89 ? -17.156 -6.09 -22.234 1 67.31 89 PHE A CA 1
ATOM 668 C C . PHE A 1 89 ? -17.969 -7.344 -21.922 1 67.31 89 PHE A C 1
ATOM 670 O O . PHE A 1 89 ? -18.438 -8.016 -22.844 1 67.31 89 PHE A O 1
ATOM 677 N N . VAL A 1 90 ? -18.156 -7.609 -20.641 1 65.69 90 VAL A N 1
ATOM 678 C CA . VAL A 1 90 ? -18.875 -8.805 -20.219 1 65.69 90 VAL A CA 1
ATOM 679 C C . VAL A 1 90 ? -20.344 -8.711 -20.625 1 65.69 90 VAL A C 1
ATOM 681 O O . VAL A 1 90 ? -20.922 -9.68 -21.125 1 65.69 90 VAL A O 1
ATOM 684 N N . GLU A 1 91 ? -20.875 -7.562 -20.5 1 71.12 91 GLU A N 1
ATOM 685 C CA . GLU A 1 91 ? -22.281 -7.375 -20.844 1 71.12 91 GLU A CA 1
ATOM 686 C C . GLU A 1 91 ? -22.5 -7.449 -22.344 1 71.12 91 GLU A C 1
ATOM 688 O O . GLU A 1 91 ? -23.5 -7.996 -22.812 1 71.12 91 GLU A O 1
ATOM 693 N N . ARG A 1 92 ? -21.656 -6.836 -23.047 1 70.81 92 ARG A N 1
ATOM 694 C CA . ARG A 1 92 ? -21.766 -6.855 -24.5 1 70.81 92 ARG A CA 1
ATOM 695 C C . ARG A 1 92 ? -21.688 -8.281 -25.031 1 70.81 92 ARG A C 1
ATOM 697 O O . ARG A 1 92 ? -22.406 -8.641 -25.969 1 70.81 92 ARG A O 1
ATOM 704 N N . LEU A 1 93 ? -20.875 -9.078 -24.469 1 67.94 93 LEU A N 1
ATOM 705 C CA . LEU A 1 93 ? -20.672 -10.453 -24.938 1 67.94 93 LEU A CA 1
ATOM 706 C C . LEU A 1 93 ? -21.797 -11.359 -24.422 1 67.94 93 LEU A C 1
ATOM 708 O O . LEU A 1 93 ? -22.172 -12.32 -25.094 1 67.94 93 LEU A O 1
ATOM 712 N N . SER A 1 94 ? -22.297 -11.039 -23.203 1 66.38 94 SER A N 1
ATOM 713 C CA . SER A 1 94 ? -23.344 -11.867 -22.609 1 66.38 94 SER A CA 1
ATOM 714 C C . SER A 1 94 ? -24.625 -11.805 -23.422 1 66.38 94 SER A C 1
ATOM 716 O O . SER A 1 94 ? -25.406 -12.766 -23.438 1 66.38 94 SER A O 1
ATOM 718 N N . GLY A 1 95 ? -24.859 -10.672 -23.969 1 66.81 95 GLY A N 1
ATOM 719 C CA . GLY A 1 95 ? -26.047 -10.539 -24.781 1 66.81 95 GLY A CA 1
ATOM 720 C C . GLY A 1 95 ? -26.031 -11.414 -26.016 1 66.81 95 GLY A C 1
ATOM 721 O O . GLY A 1 95 ? -27.078 -11.711 -26.594 1 66.81 95 GLY A O 1
ATOM 722 N N . ARG A 1 96 ? -24.922 -11.93 -26.266 1 68.19 96 ARG A N 1
ATOM 723 C CA . ARG A 1 96 ? -24.781 -12.695 -27.5 1 68.19 96 ARG A CA 1
ATOM 724 C C . ARG A 1 96 ? -24.828 -14.195 -27.219 1 68.19 96 ARG A C 1
ATOM 726 O O . ARG A 1 96 ? -24.75 -15 -28.156 1 68.19 96 ARG A O 1
ATOM 733 N N . ILE A 1 97 ? -24.969 -14.5 -25.953 1 70.94 97 ILE A N 1
ATOM 734 C CA . ILE A 1 97 ? -24.938 -15.906 -25.578 1 70.94 97 ILE A CA 1
ATOM 735 C C . ILE A 1 97 ? -26.312 -16.531 -25.828 1 70.94 97 ILE A C 1
ATOM 737 O O . ILE A 1 97 ? -27.312 -16.078 -25.281 1 70.94 97 ILE A O 1
ATOM 741 N N . ARG A 1 98 ? -26.391 -17.453 -26.766 1 67.94 98 ARG A N 1
ATOM 742 C CA . ARG A 1 98 ? -27.672 -18.062 -27.109 1 67.94 98 ARG A CA 1
ATOM 743 C C . ARG A 1 98 ? -27.672 -19.547 -26.781 1 67.94 98 ARG A C 1
ATOM 745 O O . ARG A 1 98 ? -28.703 -20.203 -26.891 1 67.94 98 ARG A O 1
ATOM 752 N N . SER A 1 99 ? -26.562 -20.094 -26.5 1 72.81 99 SER A N 1
ATOM 753 C CA . SER A 1 99 ? -26.516 -21.531 -26.266 1 72.81 99 SER A CA 1
ATOM 754 C C . SER A 1 99 ? -25.641 -21.875 -25.078 1 72.81 99 SER A C 1
ATOM 756 O O . SER A 1 99 ? -24.859 -21.047 -24.609 1 72.81 99 SER A O 1
ATOM 758 N N . LYS A 1 100 ? -25.859 -23.109 -24.578 1 74.62 100 LYS A N 1
ATOM 759 C CA . LYS A 1 100 ? -25.047 -23.609 -23.484 1 74.62 100 LYS A CA 1
ATOM 760 C C . LYS A 1 100 ? -23.562 -23.625 -23.859 1 74.62 100 LYS A C 1
ATOM 762 O O . LYS A 1 100 ? -22.703 -23.234 -23.047 1 74.62 100 LYS A O 1
ATOM 767 N N . ARG A 1 101 ? -23.328 -24.047 -25.016 1 73.88 101 ARG A N 1
ATOM 768 C CA . ARG A 1 101 ? -21.938 -24.047 -25.5 1 73.88 101 ARG A CA 1
ATOM 769 C C . ARG A 1 101 ? -21.406 -22.641 -25.641 1 73.88 101 ARG A C 1
ATOM 771 O O . ARG A 1 101 ? -20.219 -22.391 -25.406 1 73.88 101 ARG A O 1
ATOM 778 N N . GLY A 1 102 ? -22.25 -21.812 -25.969 1 74.44 102 GLY A N 1
ATOM 779 C CA . GLY A 1 102 ? -21.859 -20.422 -26.125 1 74.44 102 GLY A CA 1
ATOM 780 C C . GLY A 1 102 ? -21.391 -19.781 -24.828 1 74.44 102 GLY A C 1
ATOM 781 O O . GLY A 1 102 ? -20.453 -18.984 -24.828 1 74.44 102 GLY A O 1
ATOM 782 N N . ILE A 1 103 ? -22.094 -20.25 -23.781 1 74.62 103 ILE A N 1
ATOM 783 C CA . ILE A 1 103 ? -21.75 -19.688 -22.469 1 74.62 103 ILE A CA 1
ATOM 784 C C . ILE A 1 103 ? -20.344 -20.141 -22.078 1 74.62 103 ILE A C 1
ATOM 786 O O . ILE A 1 103 ? -19.562 -19.359 -21.516 1 74.62 103 ILE A O 1
ATOM 790 N N . LEU A 1 104 ? -20.156 -21.297 -22.391 1 73.19 104 LEU A N 1
ATOM 791 C CA . LEU A 1 104 ? -18.844 -21.844 -22.047 1 73.19 104 LEU A CA 1
ATOM 792 C C . LEU A 1 104 ? -17.734 -21.203 -22.875 1 73.19 104 LEU A C 1
ATOM 794 O O . LEU A 1 104 ? -16.672 -20.875 -22.344 1 73.19 104 LEU A O 1
ATOM 798 N N . LEU A 1 105 ? -18.016 -21 -24.109 1 74.94 105 LEU A N 1
ATOM 799 C CA . LEU A 1 105 ? -17.047 -20.344 -24.969 1 74.94 105 LEU A CA 1
ATOM 800 C C . LEU A 1 105 ? -16.859 -18.891 -24.562 1 74.94 105 LEU A C 1
ATOM 802 O O . LEU A 1 105 ? -15.766 -18.328 -24.703 1 74.94 105 LEU A O 1
ATOM 806 N N . PHE A 1 106 ? -17.922 -18.484 -24.047 1 76.5 106 PHE A N 1
ATOM 807 C CA . PHE A 1 106 ? -17.875 -17.109 -23.578 1 76.5 106 PHE A CA 1
ATOM 808 C C . PHE A 1 106 ? -16.844 -16.953 -22.469 1 76.5 106 PHE A C 1
ATOM 810 O O . PHE A 1 106 ? -16.078 -15.992 -22.453 1 76.5 106 PHE A O 1
ATOM 817 N N . VAL A 1 107 ? -16.812 -17.828 -21.547 1 76.25 107 VAL A N 1
ATOM 818 C CA . VAL A 1 107 ? -15.883 -17.766 -20.422 1 76.25 107 VAL A CA 1
ATOM 819 C C . VAL A 1 107 ? -14.445 -17.781 -20.938 1 76.25 107 VAL A C 1
ATOM 821 O O . VAL A 1 107 ? -13.609 -17 -20.484 1 76.25 107 VAL A O 1
ATOM 824 N N . TRP A 1 108 ? -14.234 -18.531 -21.922 1 77 108 TRP A N 1
ATOM 825 C CA . TRP A 1 108 ? -12.883 -18.672 -22.469 1 77 108 TRP A CA 1
ATOM 826 C C . TRP A 1 108 ? -12.516 -17.469 -23.328 1 77 108 TRP A C 1
ATOM 828 O O . TRP A 1 108 ? -11.352 -17.047 -23.359 1 77 108 TRP A O 1
ATOM 838 N N . LEU A 1 109 ? -13.406 -16.875 -23.953 1 75.5 109 LEU A N 1
ATOM 839 C CA . LEU A 1 109 ? -13.148 -15.766 -24.859 1 75.5 109 LEU A CA 1
ATOM 840 C C . LEU A 1 109 ? -12.859 -14.484 -24.078 1 75.5 109 LEU A C 1
ATOM 842 O O . LEU A 1 109 ? -12.242 -13.562 -24.609 1 75.5 109 LEU A O 1
ATOM 846 N N . THR A 1 110 ? -13.266 -14.5 -22.828 1 75.88 110 THR A N 1
ATOM 847 C CA . THR A 1 110 ? -13.062 -13.297 -22.031 1 75.88 110 THR A CA 1
ATOM 848 C C . THR A 1 110 ? -11.672 -13.281 -21.406 1 75.88 110 THR A C 1
ATOM 850 O O . THR A 1 110 ? -11.242 -12.266 -20.859 1 75.88 110 THR A O 1
ATOM 853 N N . VAL A 1 111 ? -10.953 -14.359 -21.531 1 75.25 111 VAL A N 1
ATOM 854 C CA . VAL A 1 111 ? -9.68 -14.531 -20.844 1 75.25 111 VAL A CA 1
ATOM 855 C C . VAL A 1 111 ? -8.695 -13.469 -21.297 1 75.25 111 VAL A C 1
ATOM 857 O O . VAL A 1 111 ? -8.055 -12.805 -20.484 1 75.25 111 VAL A O 1
ATOM 860 N N . PRO A 1 112 ? -8.602 -13.227 -22.547 1 66.25 112 PRO A N 1
ATOM 861 C CA . PRO A 1 112 ? -7.594 -12.266 -23 1 66.25 112 PRO A CA 1
ATOM 862 C C . PRO A 1 112 ? -7.852 -10.852 -22.469 1 66.25 112 PRO A C 1
ATOM 864 O O . PRO A 1 112 ? -6.922 -10.047 -22.375 1 66.25 112 PRO A O 1
ATOM 867 N N . VAL A 1 113 ? -9.062 -10.641 -22 1 65.5 113 VAL A N 1
ATOM 868 C CA . VAL A 1 113 ? -9.422 -9.281 -21.625 1 65.5 113 VAL A CA 1
ATOM 869 C C . VAL A 1 113 ? -9.461 -9.172 -20.094 1 65.5 113 VAL A C 1
ATOM 871 O O . VAL A 1 113 ? -9.344 -8.07 -19.547 1 65.5 113 VAL A O 1
ATOM 874 N N . THR A 1 114 ? -9.516 -10.328 -19.469 1 65.75 114 THR A N 1
ATOM 875 C CA . THR A 1 114 ? -9.727 -10.266 -18.031 1 65.75 114 THR A CA 1
ATOM 876 C C . THR A 1 114 ? -8.578 -10.945 -17.297 1 65.75 114 THR A C 1
ATOM 878 O O . THR A 1 114 ? -8.688 -11.227 -16.094 1 65.75 114 THR A O 1
ATOM 881 N N . PHE A 1 115 ? -7.508 -11.094 -17.922 1 64.62 115 PHE A N 1
ATOM 882 C CA . PHE A 1 115 ? -6.465 -11.953 -17.391 1 64.62 115 PHE A CA 1
ATOM 883 C C . PHE A 1 115 ? -5.609 -11.203 -16.375 1 64.62 115 PHE A C 1
ATOM 885 O O . PHE A 1 115 ? -4.695 -11.781 -15.773 1 64.62 115 PHE A O 1
ATOM 892 N N . PHE A 1 116 ? -5.945 -10.055 -15.938 1 68.75 116 PHE A N 1
ATOM 893 C CA . PHE A 1 116 ? -4.988 -9.227 -15.219 1 68.75 116 PHE A CA 1
ATOM 894 C C . PHE A 1 116 ? -5 -9.555 -13.727 1 68.75 116 PHE A C 1
ATOM 896 O O . PHE A 1 116 ? -3.943 -9.641 -13.102 1 68.75 116 PHE A O 1
ATOM 903 N N . MET A 1 117 ? -6.094 -9.68 -13.141 1 73.12 117 MET A N 1
ATOM 904 C CA . MET A 1 117 ? -6.227 -10.031 -11.727 1 73.12 117 MET A CA 1
ATOM 905 C C . MET A 1 117 ? -7.305 -11.094 -11.531 1 73.12 117 MET A C 1
ATOM 907 O O . MET A 1 117 ? -8.461 -10.891 -11.922 1 73.12 117 MET A O 1
ATOM 911 N N . PRO A 1 118 ? -6.84 -12.219 -10.953 1 78.19 118 PRO A N 1
ATOM 912 C CA . PRO A 1 118 ? -7.797 -13.312 -10.781 1 78.19 118 PRO A CA 1
ATOM 913 C C . PRO A 1 118 ? -9.07 -12.875 -10.062 1 78.19 118 PRO A C 1
ATOM 915 O O . PRO A 1 118 ? -10.18 -13.211 -10.5 1 78.19 118 PRO A O 1
ATOM 918 N N . MET A 1 119 ? -8.922 -12.078 -9.078 1 76.81 119 MET A N 1
ATOM 919 C CA . MET A 1 119 ? -10.078 -11.695 -8.273 1 76.81 119 MET A CA 1
ATOM 920 C C . MET A 1 119 ? -11.031 -10.812 -9.07 1 76.81 119 MET A C 1
ATOM 922 O O . MET A 1 119 ? -12.25 -10.938 -8.945 1 76.81 119 MET A O 1
ATOM 926 N N . PHE A 1 120 ? -10.531 -10.039 -9.789 1 73.94 120 PHE A N 1
ATOM 927 C CA . PHE A 1 120 ? -11.375 -9.141 -10.57 1 73.94 120 PHE A CA 1
ATOM 928 C C . PHE A 1 120 ? -12.141 -9.906 -11.641 1 73.94 120 PHE A C 1
ATOM 930 O O . PHE A 1 120 ? -13.297 -9.602 -11.922 1 73.94 120 PHE A O 1
ATOM 937 N N . ARG A 1 121 ? -11.445 -10.82 -12.227 1 78.31 121 ARG A N 1
ATOM 938 C CA . ARG A 1 121 ? -12.125 -11.641 -13.219 1 78.31 121 ARG A CA 1
ATOM 939 C C . ARG A 1 121 ? -13.328 -12.359 -12.617 1 78.31 121 ARG A C 1
ATOM 941 O O . ARG A 1 121 ? -14.414 -12.367 -13.195 1 78.31 121 ARG A O 1
ATOM 948 N N . ILE A 1 122 ? -13.18 -12.867 -11.492 1 81.94 122 ILE A N 1
ATOM 949 C CA . ILE A 1 122 ? -14.227 -13.633 -10.828 1 81.94 122 ILE A CA 1
ATOM 950 C C . ILE A 1 122 ? -15.359 -12.688 -10.406 1 81.94 122 ILE A C 1
ATOM 952 O O . ILE A 1 122 ? -16.531 -13.016 -10.562 1 81.94 122 ILE A O 1
ATOM 956 N N . MET A 1 123 ? -15.047 -11.547 -9.922 1 76.25 123 MET A N 1
ATOM 957 C CA . MET A 1 123 ? -16.047 -10.602 -9.422 1 76.25 123 MET A CA 1
ATOM 958 C C . MET A 1 123 ? -16.859 -10.031 -10.57 1 76.25 123 MET A C 1
ATOM 960 O O . MET A 1 123 ? -18.016 -9.633 -10.375 1 76.25 123 MET A O 1
ATOM 964 N N . LEU A 1 124 ? -16.297 -10.055 -11.664 1 74.44 124 LEU A N 1
ATOM 965 C CA . LEU A 1 124 ? -16.984 -9.484 -12.812 1 74.44 124 LEU A CA 1
ATOM 966 C C . LEU A 1 124 ? -17.781 -10.555 -13.547 1 74.44 124 LEU A C 1
ATOM 968 O O . LEU A 1 124 ? -18.922 -10.32 -13.953 1 74.44 124 LEU A O 1
ATOM 972 N N . LEU A 1 125 ? -17.125 -11.648 -13.773 1 78.19 125 LEU A N 1
ATOM 973 C CA . LEU A 1 125 ? -17.75 -12.711 -14.547 1 78.19 125 LEU A CA 1
ATOM 974 C C . LEU A 1 125 ? -18.766 -13.477 -13.711 1 78.19 125 LEU A C 1
ATOM 976 O O . LEU A 1 125 ? -19.75 -13.992 -14.234 1 78.19 125 LEU A O 1
ATOM 980 N N . GLY A 1 126 ? -18.5 -13.57 -12.43 1 79.44 126 GLY A N 1
ATOM 981 C CA . GLY A 1 126 ? -19.328 -14.367 -11.531 1 79.44 126 GLY A CA 1
ATOM 982 C C . GLY A 1 126 ? -20.797 -13.969 -11.562 1 79.44 126 GLY A C 1
ATOM 983 O O . GLY A 1 126 ? -21.656 -14.789 -11.875 1 79.44 126 GLY A O 1
ATOM 984 N N . PRO A 1 127 ? -21.078 -12.727 -11.32 1 75.12 127 PRO A N 1
ATOM 985 C CA . PRO A 1 127 ? -22.469 -12.289 -11.312 1 75.12 127 PRO A CA 1
ATOM 986 C C . PRO A 1 127 ? -23.156 -12.461 -12.672 1 75.12 127 PRO A C 1
ATOM 988 O O . PRO A 1 127 ? -24.344 -12.773 -12.742 1 75.12 127 PRO A O 1
ATOM 991 N N . VAL A 1 128 ? -22.453 -12.219 -13.688 1 75.94 128 VAL A N 1
ATOM 992 C CA . VAL A 1 128 ? -22.984 -12.367 -15.031 1 75.94 128 VAL A CA 1
ATOM 993 C C . VAL A 1 128 ? -23.328 -13.836 -15.297 1 75.94 128 VAL A C 1
ATOM 995 O O . VAL A 1 128 ? -24.391 -14.141 -15.836 1 75.94 128 VAL A O 1
ATOM 998 N N . MET A 1 129 ? -22.453 -14.656 -14.945 1 80.5 129 MET A N 1
ATOM 999 C CA . MET A 1 129 ? -22.672 -16.078 -15.164 1 80.5 129 MET A CA 1
ATOM 1000 C C . MET A 1 129 ? -23.781 -16.609 -14.25 1 80.5 129 MET A C 1
ATOM 1002 O O . MET A 1 129 ? -24.531 -17.5 -14.633 1 80.5 129 MET A O 1
ATOM 1006 N N . LYS A 1 130 ? -23.844 -16.062 -13.109 1 78.69 130 LYS A N 1
ATOM 1007 C CA . LYS A 1 130 ? -24.938 -16.422 -12.188 1 78.69 130 LYS A CA 1
ATOM 1008 C C . LYS A 1 130 ? -26.297 -16.094 -12.789 1 78.69 130 LYS A C 1
ATOM 1010 O O . LYS A 1 130 ? -27.25 -16.875 -12.648 1 78.69 130 LYS A O 1
ATOM 1015 N N . ALA A 1 131 ? -26.359 -15.016 -13.422 1 74 131 ALA A N 1
ATOM 1016 C CA . ALA A 1 131 ? -27.609 -14.602 -14.07 1 74 131 ALA A CA 1
ATOM 1017 C C . ALA A 1 131 ? -27.953 -15.531 -15.234 1 74 131 ALA A C 1
ATOM 1019 O O . ALA A 1 131 ? -29.125 -15.836 -15.461 1 74 131 ALA A O 1
ATOM 1020 N N . VAL A 1 132 ? -27 -15.953 -15.898 1 74.25 132 VAL A N 1
ATOM 1021 C CA . VAL A 1 132 ? -27.203 -16.781 -17.078 1 74.25 132 VAL A CA 1
ATOM 1022 C C . VAL A 1 132 ? -27.531 -18.219 -16.641 1 74.25 132 VAL A C 1
ATOM 1024 O O . VAL A 1 132 ? -28.266 -18.922 -17.344 1 74.25 132 VAL A O 1
ATOM 1027 N N . LEU A 1 133 ? -27.016 -18.594 -15.531 1 74.88 133 LEU A N 1
ATOM 1028 C CA . LEU A 1 133 ? -27.266 -19.922 -14.992 1 74.88 133 LEU A CA 1
ATOM 1029 C C . LEU A 1 133 ? -28.766 -20.156 -14.844 1 74.88 133 LEU A C 1
ATOM 1031 O O . LEU A 1 133 ? -29.234 -21.281 -15.055 1 74.88 133 LEU A O 1
ATOM 1035 N N . ARG A 1 134 ? -29.406 -19.203 -14.461 1 67.81 134 ARG A N 1
ATOM 1036 C CA . ARG A 1 134 ? -30.844 -19.312 -14.25 1 67.81 134 ARG A CA 1
ATOM 1037 C C . ARG A 1 134 ? -31.578 -19.547 -15.57 1 67.81 134 ARG A C 1
ATOM 1039 O O . ARG A 1 134 ? -32.594 -20.203 -15.602 1 67.81 134 ARG A O 1
ATOM 1046 N N . GLN A 1 135 ? -30.922 -19.156 -16.578 1 71.31 135 GLN A N 1
ATOM 1047 C CA . GLN A 1 135 ? -31.547 -19.25 -17.891 1 71.31 135 GLN A CA 1
ATOM 1048 C C . GLN A 1 135 ? -31.25 -20.578 -18.562 1 71.31 135 GLN A C 1
ATOM 1050 O O . GLN A 1 135 ? -32.094 -21.141 -19.266 1 71.31 135 GLN A O 1
ATOM 1055 N N . PHE A 1 136 ? -30.109 -21.141 -18.453 1 73.88 136 PHE A N 1
ATOM 1056 C CA . PHE A 1 136 ? -29.688 -22.297 -19.234 1 73.88 136 PHE A CA 1
ATOM 1057 C C . PHE A 1 136 ? -29.641 -23.547 -18.359 1 73.88 136 PHE A C 1
ATOM 1059 O O . PHE A 1 136 ? -29.359 -24.641 -18.844 1 73.88 136 PHE A O 1
ATOM 1066 N N . ARG A 1 137 ? -29.969 -23.547 -17.156 1 72.31 137 ARG A N 1
ATOM 1067 C CA . ARG A 1 137 ? -30.016 -24.672 -16.234 1 72.31 137 ARG A CA 1
ATOM 1068 C C . ARG A 1 137 ? -28.672 -25.391 -16.172 1 72.31 137 ARG A C 1
ATOM 1070 O O . ARG A 1 137 ? -28.609 -26.625 -16.312 1 72.31 137 ARG A O 1
ATOM 1077 N N . ILE A 1 138 ? -27.656 -24.859 -16.156 1 75.94 138 ILE A N 1
ATOM 1078 C CA . ILE A 1 138 ? -26.312 -25.406 -15.977 1 75.94 138 ILE A CA 1
ATOM 1079 C C . ILE A 1 138 ? -26 -25.547 -14.492 1 75.94 138 ILE A C 1
ATOM 1081 O O . ILE A 1 138 ? -26.469 -24.766 -13.672 1 75.94 138 ILE A O 1
ATOM 1085 N N . ASP A 1 139 ? -25.297 -26.672 -14.219 1 80.38 139 ASP A N 1
ATOM 1086 C CA . ASP A 1 139 ? -24.875 -26.891 -12.844 1 80.38 139 ASP A CA 1
ATOM 1087 C C . ASP A 1 139 ? -23.984 -25.75 -12.344 1 80.38 139 ASP A C 1
ATOM 1089 O O . ASP A 1 139 ? -23.062 -25.328 -13.047 1 80.38 139 ASP A O 1
ATOM 1093 N N . ARG A 1 140 ? -24.312 -25.25 -11.242 1 83.56 140 ARG A N 1
ATOM 1094 C CA . ARG A 1 140 ? -23.609 -24.125 -10.641 1 83.56 140 ARG A CA 1
ATOM 1095 C C . ARG A 1 140 ? -22.141 -24.453 -10.398 1 83.56 140 ARG A C 1
ATOM 1097 O O . ARG A 1 140 ? -21.266 -23.594 -10.586 1 83.56 140 ARG A O 1
ATOM 1104 N N . ARG A 1 141 ? -21.938 -25.656 -9.977 1 85.44 141 ARG A N 1
ATOM 1105 C CA . ARG A 1 141 ? -20.578 -26.094 -9.656 1 85.44 141 ARG A CA 1
ATOM 1106 C C . ARG A 1 141 ? -19.703 -26.141 -10.906 1 85.44 141 ARG A C 1
ATOM 1108 O O . ARG A 1 141 ? -18.531 -25.797 -10.867 1 85.44 141 ARG A O 1
ATOM 1115 N N . ARG A 1 142 ? -20.266 -26.516 -11.875 1 82.69 142 ARG A N 1
ATOM 1116 C CA . ARG A 1 142 ? -19.547 -26.609 -13.141 1 82.69 142 ARG A CA 1
ATOM 1117 C C . ARG A 1 142 ? -19.203 -25.219 -13.672 1 82.69 142 ARG A C 1
ATOM 1119 O O . ARG A 1 142 ? -18.094 -25.016 -14.18 1 82.69 142 ARG A O 1
ATOM 1126 N N . MET A 1 143 ? -20.094 -24.406 -13.609 1 83.94 143 MET A N 1
ATOM 1127 C CA . MET A 1 143 ? -19.844 -23.047 -14.07 1 83.94 143 MET A CA 1
ATOM 1128 C C . MET A 1 143 ? -18.781 -22.359 -13.227 1 83.94 143 MET A C 1
ATOM 1130 O O . MET A 1 143 ? -17.906 -21.672 -13.766 1 83.94 143 MET A O 1
ATOM 1134 N N . ALA A 1 144 ? -18.906 -22.578 -11.961 1 87.81 144 ALA A N 1
ATOM 1135 C CA . ALA A 1 144 ? -17.922 -22 -11.047 1 87.81 144 ALA A CA 1
ATOM 1136 C C . ALA A 1 144 ? -16.531 -22.531 -11.336 1 87.81 144 ALA A C 1
ATOM 1138 O O . ALA A 1 144 ? -15.547 -21.797 -11.305 1 87.81 144 ALA A O 1
ATOM 1139 N N . TYR A 1 145 ? -16.5 -23.797 -11.562 1 88.25 145 TYR A N 1
ATOM 1140 C CA . TYR A 1 145 ? -15.227 -24.438 -11.875 1 88.25 145 TYR A CA 1
ATOM 1141 C C . TYR A 1 145 ? -14.641 -23.875 -13.164 1 88.25 145 TYR A C 1
ATOM 1143 O O . TYR A 1 145 ? -13.43 -23.656 -13.266 1 88.25 145 TYR A O 1
ATOM 1151 N N . MET A 1 146 ? -15.398 -23.641 -14.125 1 85.5 146 MET A N 1
ATOM 1152 C CA . MET A 1 146 ? -14.945 -23.109 -15.406 1 85.5 146 MET A CA 1
ATOM 1153 C C . MET A 1 146 ? -14.383 -21.703 -15.242 1 85.5 146 MET A C 1
ATOM 1155 O O . MET A 1 146 ? -13.398 -21.344 -15.883 1 85.5 146 MET A O 1
ATOM 1159 N N . ILE A 1 147 ? -15.031 -21.016 -14.445 1 85.88 147 ILE A N 1
ATOM 1160 C CA . ILE A 1 147 ? -14.555 -19.672 -14.172 1 85.88 147 ILE A CA 1
ATOM 1161 C C . ILE A 1 147 ? -13.195 -19.734 -13.484 1 85.88 147 ILE A C 1
ATOM 1163 O O . ILE A 1 147 ? -12.258 -19.031 -13.891 1 85.88 147 ILE A O 1
ATOM 1167 N N . ASP A 1 148 ? -13.055 -20.562 -12.547 1 89.31 148 ASP A N 1
ATOM 1168 C CA . ASP A 1 148 ? -11.836 -20.641 -11.75 1 89.31 148 ASP A CA 1
ATOM 1169 C C . ASP A 1 148 ? -10.672 -21.172 -12.57 1 89.31 148 ASP A C 1
ATOM 1171 O O . ASP A 1 148 ? -9.547 -20.672 -12.477 1 89.31 148 ASP A O 1
ATOM 1175 N N . VAL A 1 149 ? -10.945 -22.234 -13.297 1 89.06 149 VAL A N 1
ATOM 1176 C CA . VAL A 1 149 ? -9.883 -22.891 -14.055 1 89.06 149 VAL A CA 1
ATOM 1177 C C . VAL A 1 149 ? -9.375 -21.953 -15.148 1 89.06 149 VAL A C 1
ATOM 1179 O O . VAL A 1 149 ? -8.211 -22.016 -15.539 1 89.06 149 VAL A O 1
ATOM 1182 N N . SER A 1 150 ? -10.156 -21.062 -15.617 1 87.19 150 SER A N 1
ATOM 1183 C CA . SER A 1 150 ? -9.773 -20.125 -16.672 1 87.19 150 SER A CA 1
ATOM 1184 C C . SER A 1 150 ? -9.172 -18.844 -16.078 1 87.19 150 SER A C 1
ATOM 1186 O O . SER A 1 150 ? -9.008 -17.859 -16.781 1 87.19 150 SER A O 1
ATOM 1188 N N . THR A 1 151 ? -8.914 -18.828 -14.867 1 87.62 151 THR A N 1
ATOM 1189 C CA . THR A 1 151 ? -8.406 -17.609 -14.234 1 87.62 151 THR A CA 1
ATOM 1190 C C . THR A 1 151 ? -6.934 -17.766 -13.859 1 87.62 151 THR A C 1
ATOM 1192 O O . THR A 1 151 ? -6.047 -17.516 -14.68 1 87.62 151 THR A O 1
ATOM 1195 N N . GLU A 1 152 ? -6.645 -18.391 -12.773 1 86.38 152 GLU A N 1
ATOM 1196 C CA . GLU A 1 152 ? -5.277 -18.438 -12.266 1 86.38 152 GLU A CA 1
ATOM 1197 C C . GLU A 1 152 ? -4.391 -19.312 -13.148 1 86.38 152 GLU A C 1
ATOM 1199 O O . GLU A 1 152 ? -3.256 -18.938 -13.461 1 86.38 152 GLU A O 1
ATOM 1204 N N . PRO A 1 153 ? -4.828 -20.5 -13.586 1 88.44 153 PRO A N 1
ATOM 1205 C CA . PRO A 1 153 ? -3.961 -21.344 -14.414 1 88.44 153 PRO A CA 1
ATOM 1206 C C . PRO A 1 153 ? -3.562 -20.688 -15.727 1 88.44 153 PRO A C 1
ATOM 1208 O O . PRO A 1 153 ? -2.477 -20.953 -16.25 1 88.44 153 PRO A O 1
ATOM 1211 N N . ILE A 1 154 ? -4.359 -19.844 -16.234 1 87.06 154 ILE A N 1
ATOM 1212 C CA . ILE A 1 154 ? -4.023 -19.141 -17.469 1 87.06 154 ILE A CA 1
ATOM 1213 C C . ILE A 1 154 ? -3.064 -18 -17.156 1 87.06 154 ILE A C 1
ATOM 1215 O O . ILE A 1 154 ? -2.1 -17.781 -17.891 1 87.06 154 ILE A O 1
ATOM 1219 N N . ILE A 1 155 ? -3.352 -17.312 -16.141 1 85.5 155 ILE A N 1
ATOM 1220 C CA . ILE A 1 155 ? -2.604 -16.109 -15.812 1 85.5 155 ILE A CA 1
ATOM 1221 C C . ILE A 1 155 ? -1.151 -16.469 -15.508 1 85.5 155 ILE A C 1
ATOM 1223 O O . ILE A 1 155 ? -0.234 -15.727 -15.875 1 85.5 155 ILE A O 1
ATOM 1227 N N . VAL A 1 156 ? -0.932 -17.594 -14.883 1 90.12 156 VAL A N 1
ATOM 1228 C CA . VAL A 1 156 ? 0.414 -18 -14.484 1 90.12 156 VAL A CA 1
ATOM 1229 C C . VAL A 1 156 ? 1.214 -18.406 -15.719 1 90.12 156 VAL A C 1
ATOM 1231 O O . VAL A 1 156 ? 2.447 -18.438 -15.688 1 90.12 156 VAL A O 1
ATOM 1234 N N . LEU A 1 157 ? 0.559 -18.625 -16.828 1 89.75 157 LEU A N 1
ATOM 1235 C CA . LEU A 1 157 ? 1.226 -19.078 -18.047 1 89.75 157 LEU A CA 1
ATOM 1236 C C . LEU A 1 157 ? 1.473 -17.891 -18.984 1 89.75 157 LEU A C 1
ATOM 1238 O O . LEU A 1 157 ? 2.117 -18.047 -20.031 1 89.75 157 LEU A O 1
ATOM 1242 N N . LEU A 1 158 ? 1.04 -16.734 -18.594 1 84.44 158 LEU A N 1
ATOM 1243 C CA . LEU A 1 158 ? 1.232 -15.562 -19.438 1 84.44 158 LEU A CA 1
ATOM 1244 C C . LEU A 1 158 ? 2.637 -14.992 -19.266 1 84.44 158 LEU A C 1
ATOM 1246 O O . LEU A 1 158 ? 3.105 -14.812 -18.141 1 84.44 158 LEU A O 1
ATOM 1250 N N . PRO A 1 159 ? 3.271 -14.656 -20.328 1 78.88 159 PRO A N 1
ATOM 1251 C CA . PRO A 1 159 ? 4.684 -14.258 -20.281 1 78.88 159 PRO A CA 1
ATOM 1252 C C . PRO A 1 159 ? 4.867 -12.766 -20.016 1 78.88 159 PRO A C 1
ATOM 1254 O O . PRO A 1 159 ? 5.977 -12.328 -19.703 1 78.88 159 PRO A O 1
ATOM 1257 N N . ALA A 1 160 ? 3.781 -11.984 -20.234 1 72.94 160 ALA A N 1
ATOM 1258 C CA . ALA A 1 160 ? 4.074 -10.555 -20.156 1 72.94 160 ALA A CA 1
ATOM 1259 C C . ALA A 1 160 ? 2.922 -9.789 -19.516 1 72.94 160 ALA A C 1
ATOM 1261 O O . ALA A 1 160 ? 1.771 -10.227 -19.562 1 72.94 160 ALA A O 1
ATOM 1262 N N . ALA A 1 161 ? 3.367 -8.688 -18.844 1 65.5 161 ALA A N 1
ATOM 1263 C CA . ALA A 1 161 ? 2.52 -7.539 -18.531 1 65.5 161 ALA A CA 1
ATOM 1264 C C . ALA A 1 161 ? 1.457 -7.902 -17.5 1 65.5 161 ALA A C 1
ATOM 1266 O O . ALA A 1 161 ? 0.284 -7.555 -17.656 1 65.5 161 ALA A O 1
ATOM 1267 N N . THR A 1 162 ? 1.746 -8.805 -16.609 1 78 162 THR A N 1
ATOM 1268 C CA . THR A 1 162 ? 0.838 -9.078 -15.5 1 78 162 THR A CA 1
ATOM 1269 C C . THR A 1 162 ? 1.566 -8.961 -14.164 1 78 162 THR A C 1
ATOM 1271 O O . THR A 1 162 ? 2.799 -8.945 -14.117 1 78 162 THR A O 1
ATOM 1274 N N . ALA A 1 163 ? 0.777 -8.75 -13.195 1 81.19 163 ALA A N 1
ATOM 1275 C CA . ALA A 1 163 ? 1.348 -8.688 -11.852 1 81.19 163 ALA A CA 1
ATOM 1276 C C . ALA A 1 163 ? 2.037 -10 -11.492 1 81.19 163 ALA A C 1
ATOM 1278 O O . ALA A 1 163 ? 3.039 -10.008 -10.773 1 81.19 163 ALA A O 1
ATOM 1279 N N . PHE A 1 164 ? 1.607 -11.086 -12.047 1 87.19 164 PHE A N 1
ATOM 1280 C CA . PHE A 1 164 ? 2.18 -12.398 -11.773 1 87.19 164 PHE A CA 1
ATOM 1281 C C . PHE A 1 164 ? 3.588 -12.5 -12.344 1 87.19 164 PHE A C 1
ATOM 1283 O O . PHE A 1 164 ? 4.484 -13.047 -11.703 1 87.19 164 PHE A O 1
ATOM 1290 N N . VAL A 1 165 ? 3.748 -11.938 -13.508 1 85.62 165 VAL A N 1
ATOM 1291 C CA . VAL A 1 165 ? 5.059 -11.984 -14.148 1 85.62 165 VAL A CA 1
ATOM 1292 C C . VAL A 1 165 ? 6.082 -11.25 -13.289 1 85.62 165 VAL A C 1
ATOM 1294 O O . VAL A 1 165 ? 7.191 -11.742 -13.078 1 85.62 165 VAL A O 1
ATOM 1297 N N . GLY A 1 166 ? 5.695 -10.078 -12.859 1 84.19 166 GLY A N 1
ATOM 1298 C CA . GLY A 1 166 ? 6.59 -9.328 -12 1 84.19 166 GLY A CA 1
ATOM 1299 C C . GLY A 1 166 ? 6.977 -10.07 -10.734 1 84.19 166 GLY A C 1
ATOM 1300 O O . GLY A 1 166 ? 8.156 -10.125 -10.383 1 84.19 166 GLY A O 1
ATOM 1301 N N . PHE A 1 167 ? 6.031 -10.633 -10.109 1 88.62 167 PHE A N 1
ATOM 1302 C CA . PHE A 1 167 ? 6.273 -11.367 -8.875 1 88.62 167 PHE A CA 1
ATOM 1303 C C . PHE A 1 167 ? 7.121 -12.609 -9.148 1 88.62 167 PHE A C 1
ATOM 1305 O O . PHE A 1 167 ? 8.094 -12.859 -8.438 1 88.62 167 PHE A O 1
ATOM 1312 N N . MET A 1 168 ? 6.723 -13.367 -10.117 1 92.38 168 MET A N 1
ATOM 1313 C CA . MET A 1 168 ? 7.395 -14.625 -10.445 1 92.38 168 MET A CA 1
ATOM 1314 C C . MET A 1 168 ? 8.844 -14.375 -10.836 1 92.38 168 MET A C 1
ATOM 1316 O O . MET A 1 168 ? 9.75 -15.086 -10.383 1 92.38 168 MET A O 1
ATOM 1320 N N . THR A 1 169 ? 9.062 -13.398 -11.617 1 89.69 169 THR A N 1
ATOM 1321 C CA . THR A 1 169 ? 10.422 -13.07 -12.031 1 89.69 169 THR A CA 1
ATOM 1322 C C . THR A 1 169 ? 11.258 -12.625 -10.828 1 89.69 169 THR A C 1
ATOM 1324 O O . THR A 1 169 ? 12.445 -12.93 -10.75 1 89.69 169 THR A O 1
ATOM 1327 N N . SER A 1 170 ? 10.609 -11.953 -9.945 1 89.25 170 SER A N 1
ATOM 1328 C CA . SER A 1 170 ? 11.328 -11.43 -8.789 1 89.25 170 SER A CA 1
ATOM 1329 C C . SER A 1 170 ? 11.766 -12.555 -7.855 1 89.25 170 SER A C 1
ATOM 1331 O O . SER A 1 170 ? 12.859 -12.516 -7.301 1 89.25 170 SER A O 1
ATOM 1333 N N . VAL A 1 171 ? 10.938 -13.469 -7.609 1 91.12 171 VAL A N 1
ATOM 1334 C CA . VAL A 1 171 ? 11.273 -14.57 -6.719 1 91.12 171 VAL A CA 1
ATOM 1335 C C . VAL A 1 171 ? 12.391 -15.414 -7.34 1 91.12 171 VAL A C 1
ATOM 1337 O O . VAL A 1 171 ? 13.273 -15.906 -6.629 1 91.12 171 VAL A O 1
ATOM 1340 N N . VAL A 1 172 ? 12.336 -15.555 -8.633 1 92.69 172 VAL A N 1
ATOM 1341 C CA . VAL A 1 172 ? 13.391 -16.281 -9.328 1 92.69 172 VAL A CA 1
ATOM 1342 C C . VAL A 1 172 ? 14.711 -15.508 -9.211 1 92.69 172 VAL A C 1
ATOM 1344 O O . VAL A 1 172 ? 15.758 -16.109 -8.945 1 92.69 172 VAL A O 1
ATOM 1347 N N . ALA A 1 173 ? 14.648 -14.266 -9.383 1 89.25 173 ALA A N 1
ATOM 1348 C CA . ALA A 1 173 ? 15.836 -13.422 -9.297 1 89.25 173 ALA A CA 1
ATOM 1349 C C . ALA A 1 173 ? 16.5 -13.547 -7.934 1 89.25 173 ALA A C 1
ATOM 1351 O O . ALA A 1 173 ? 17.734 -13.68 -7.848 1 89.25 173 ALA A O 1
ATOM 1352 N N . ALA A 1 174 ? 15.719 -13.492 -6.922 1 85.75 174 ALA A N 1
ATOM 1353 C CA . ALA A 1 174 ? 16.25 -13.594 -5.562 1 85.75 174 ALA A CA 1
ATOM 1354 C C . ALA A 1 174 ? 16.891 -14.953 -5.324 1 85.75 174 ALA A C 1
ATOM 1356 O O . ALA A 1 174 ? 17.938 -15.047 -4.672 1 85.75 174 ALA A O 1
ATOM 1357 N N . ALA A 1 175 ? 16.266 -15.969 -5.824 1 89.19 175 ALA A N 1
ATOM 1358 C CA . ALA A 1 175 ? 16.781 -17.328 -5.656 1 89.19 175 ALA A CA 1
ATOM 1359 C C . ALA A 1 175 ? 18.078 -17.516 -6.434 1 89.19 175 ALA A C 1
ATOM 1361 O O . ALA A 1 175 ? 19 -18.188 -5.965 1 89.19 175 ALA A O 1
ATOM 1362 N N . LEU A 1 176 ? 18.156 -16.922 -7.609 1 90.5 176 LEU A N 1
ATOM 1363 C CA . LEU A 1 176 ? 19.359 -17 -8.422 1 90.5 176 LEU A CA 1
ATOM 1364 C C . LEU A 1 176 ? 20.531 -16.281 -7.746 1 90.5 176 LEU A C 1
ATOM 1366 O O . LEU A 1 176 ? 21.656 -16.766 -7.754 1 90.5 176 LEU A O 1
ATOM 1370 N N . GLU A 1 177 ? 20.234 -15.188 -7.211 1 85.62 177 GLU A N 1
ATOM 1371 C CA . GLU A 1 177 ? 21.25 -14.398 -6.531 1 85.62 177 GLU A CA 1
ATOM 1372 C C . GLU A 1 177 ? 21.812 -15.141 -5.328 1 85.62 177 GLU A C 1
ATOM 1374 O O . GLU A 1 177 ? 23.016 -15.07 -5.055 1 85.62 177 GLU A O 1
ATOM 1379 N N . GLN A 1 178 ? 20.984 -15.812 -4.645 1 82.56 178 GLN A N 1
ATOM 1380 C CA . GLN A 1 178 ? 21.406 -16.562 -3.469 1 82.56 178 GLN A CA 1
ATOM 1381 C C . GLN A 1 178 ? 22.375 -17.688 -3.85 1 82.56 178 GLN A C 1
ATOM 1383 O O . GLN A 1 178 ? 23.172 -18.125 -3.021 1 82.56 178 GLN A O 1
ATOM 1388 N N . ASN A 1 179 ? 22.297 -18.172 -5.031 1 87.06 179 ASN A N 1
ATOM 1389 C CA . ASN A 1 179 ? 23.125 -19.281 -5.484 1 87.06 179 ASN A CA 1
ATOM 1390 C C . ASN A 1 179 ? 24.219 -18.812 -6.445 1 87.06 179 ASN A C 1
ATOM 1392 O O . ASN A 1 179 ? 24.875 -19.641 -7.098 1 87.06 179 ASN A O 1
ATOM 1396 N N . ASP A 1 180 ? 24.344 -17.469 -6.57 1 86.56 180 ASP A N 1
ATOM 1397 C CA . ASP A 1 180 ? 25.359 -16.828 -7.414 1 86.56 180 ASP A CA 1
ATOM 1398 C C . ASP A 1 180 ? 25.234 -17.297 -8.867 1 86.56 180 ASP A C 1
ATOM 1400 O O . ASP A 1 180 ? 26.234 -17.594 -9.516 1 86.56 180 ASP A O 1
ATOM 1404 N N . ILE A 1 181 ? 24.047 -17.547 -9.273 1 88.19 181 ILE A N 1
ATOM 1405 C CA . ILE A 1 181 ? 23.766 -17.891 -10.664 1 88.19 181 ILE A CA 1
ATOM 1406 C C . ILE A 1 181 ? 23.516 -16.609 -11.469 1 88.19 181 ILE A C 1
ATOM 1408 O O . ILE A 1 181 ? 22.625 -15.828 -11.133 1 88.19 181 ILE A O 1
ATOM 1412 N N . HIS A 1 182 ? 24.297 -16.391 -12.469 1 87 182 HIS A N 1
ATOM 1413 C CA . HIS A 1 182 ? 24.219 -15.148 -13.227 1 87 182 HIS A CA 1
ATOM 1414 C C . HIS A 1 182 ? 23.422 -15.336 -14.523 1 87 182 HIS A C 1
ATOM 1416 O O . HIS A 1 182 ? 23.984 -15.234 -15.617 1 87 182 HIS A O 1
ATOM 1422 N N . GLU A 1 183 ? 22.266 -15.695 -14.461 1 86.31 183 GLU A N 1
ATOM 1423 C CA . GLU A 1 183 ? 21.328 -15.789 -15.578 1 86.31 183 GLU A CA 1
ATOM 1424 C C . GLU A 1 183 ? 20.203 -14.758 -15.445 1 86.31 183 GLU A C 1
ATOM 1426 O O . GLU A 1 183 ? 19.906 -14.305 -14.344 1 86.31 183 GLU A O 1
ATOM 1431 N N . SER A 1 184 ? 19.688 -14.344 -16.547 1 86.62 184 SER A N 1
ATOM 1432 C CA . SER A 1 184 ? 18.547 -13.422 -16.547 1 86.62 184 SER A CA 1
ATOM 1433 C C . SER A 1 184 ? 17.312 -14.078 -15.922 1 86.62 184 SER A C 1
ATOM 1435 O O . SER A 1 184 ? 16.859 -15.117 -16.391 1 86.62 184 SER A O 1
ATOM 1437 N N . PRO A 1 185 ? 16.859 -13.508 -14.867 1 89.38 185 PRO A N 1
ATOM 1438 C CA . PRO A 1 185 ? 15.672 -14.078 -14.219 1 89.38 185 PRO A CA 1
ATOM 1439 C C . PRO A 1 185 ? 14.477 -14.18 -15.156 1 89.38 185 PRO A C 1
ATOM 1441 O O . PRO A 1 185 ? 13.711 -15.141 -15.086 1 89.38 185 PRO A O 1
ATOM 1444 N N . TYR A 1 186 ? 14.32 -13.227 -15.984 1 87.12 186 TYR A N 1
ATOM 1445 C CA . TYR A 1 186 ? 13.203 -13.227 -16.922 1 87.12 186 TYR A CA 1
ATOM 1446 C C . TYR A 1 186 ? 13.32 -14.375 -17.922 1 87.12 186 TYR A C 1
ATOM 1448 O O . TYR A 1 186 ? 12.32 -15 -18.266 1 87.12 186 TYR A O 1
ATOM 1456 N N . ASP A 1 187 ? 14.547 -14.633 -18.375 1 87.88 187 ASP A N 1
ATOM 1457 C CA . ASP A 1 187 ? 14.758 -15.727 -19.312 1 87.88 187 ASP A CA 1
ATOM 1458 C C . ASP A 1 187 ? 14.445 -17.078 -18.656 1 87.88 187 ASP A C 1
ATOM 1460 O O . ASP A 1 187 ? 13.852 -17.953 -19.281 1 87.88 187 ASP A O 1
ATOM 1464 N N . VAL A 1 188 ? 14.906 -17.203 -17.438 1 91 188 VAL A N 1
ATOM 1465 C CA . VAL A 1 188 ? 14.633 -18.422 -16.703 1 91 188 VAL A CA 1
ATOM 1466 C C . VAL A 1 188 ? 13.133 -18.594 -16.516 1 91 188 VAL A C 1
ATOM 1468 O O . VAL A 1 188 ? 12.602 -19.703 -16.641 1 91 188 VAL A O 1
ATOM 1471 N N . PHE A 1 189 ? 12.461 -17.5 -16.234 1 92.31 189 PHE A N 1
ATOM 1472 C CA . PHE A 1 189 ? 11.008 -17.5 -16.078 1 92.31 189 PHE A CA 1
ATOM 1473 C C . PHE A 1 189 ? 10.328 -17.953 -17.375 1 92.31 189 PHE A C 1
ATOM 1475 O O . PHE A 1 189 ? 9.477 -18.844 -17.359 1 92.31 189 PHE A O 1
ATOM 1482 N N . LEU A 1 190 ? 10.727 -17.422 -18.469 1 89.88 190 LEU A N 1
ATOM 1483 C CA . LEU A 1 190 ? 10.117 -17.75 -19.75 1 89.88 190 LEU A CA 1
ATOM 1484 C C . LEU A 1 190 ? 10.336 -19.219 -20.094 1 89.88 190 LEU A C 1
ATOM 1486 O O . LEU A 1 190 ? 9.422 -19.891 -20.594 1 89.88 190 LEU A O 1
ATOM 1490 N N . ARG A 1 191 ? 11.5 -19.703 -19.812 1 92.38 191 ARG A N 1
ATOM 1491 C CA . ARG A 1 191 ? 11.836 -21.078 -20.125 1 92.38 191 ARG A CA 1
ATOM 1492 C C . ARG A 1 191 ? 11.109 -22.047 -19.203 1 92.38 191 ARG A C 1
ATOM 1494 O O . ARG A 1 191 ? 10.961 -23.234 -19.516 1 92.38 191 ARG A O 1
ATOM 1501 N N . SER A 1 192 ? 10.695 -21.547 -18.062 1 94.69 192 SER A N 1
ATOM 1502 C CA . SER A 1 192 ? 10.031 -22.391 -17.094 1 94.69 192 SER A CA 1
ATOM 1503 C C . SER A 1 192 ? 8.547 -22.531 -17.391 1 94.69 192 SER A C 1
ATOM 1505 O O . SER A 1 192 ? 7.891 -23.453 -16.906 1 94.69 192 SER A O 1
ATOM 1507 N N . LEU A 1 193 ? 7.984 -21.688 -18.203 1 93.94 193 LEU A N 1
ATOM 1508 C CA . LEU A 1 193 ? 6.547 -21.609 -18.438 1 93.94 193 LEU A CA 1
ATOM 1509 C C . LEU A 1 193 ? 6.012 -22.922 -18.984 1 93.94 193 LEU A C 1
ATOM 1511 O O . LEU A 1 193 ? 4.984 -23.422 -18.531 1 93.94 193 LEU A O 1
ATOM 1515 N N . PRO A 1 194 ? 6.754 -23.531 -19.953 1 93.38 194 PRO A N 1
ATOM 1516 C CA . PRO A 1 194 ? 6.234 -24.781 -20.5 1 93.38 194 PRO A CA 1
ATOM 1517 C C . PRO A 1 194 ? 6.281 -25.938 -19.484 1 93.38 194 PRO A C 1
ATOM 1519 O O . PRO A 1 194 ? 5.625 -26.953 -19.672 1 93.38 194 PRO A O 1
ATOM 1522 N N . TYR A 1 195 ? 6.949 -25.734 -18.453 1 94.5 195 TYR A N 1
ATOM 1523 C CA . TYR A 1 195 ? 7.109 -26.812 -17.469 1 94.5 195 TYR A CA 1
ATOM 1524 C C . TYR A 1 195 ? 6.188 -26.594 -16.281 1 94.5 195 TYR A C 1
ATOM 1526 O O . TYR A 1 195 ? 6.289 -27.312 -15.273 1 94.5 195 TYR A O 1
ATOM 1534 N N . ASN A 1 196 ? 5.367 -25.609 -16.359 1 96.19 196 ASN A N 1
ATOM 1535 C CA . ASN A 1 196 ? 4.258 -25.531 -15.414 1 96.19 196 ASN A CA 1
ATOM 1536 C C . ASN A 1 196 ? 3.154 -26.531 -15.766 1 96.19 196 ASN A C 1
ATOM 1538 O O . ASN A 1 196 ? 2.053 -26.125 -16.141 1 96.19 196 ASN A O 1
ATOM 1542 N N . LEU A 1 197 ? 3.398 -27.688 -15.469 1 95.81 197 LEU A N 1
ATOM 1543 C CA . LEU A 1 197 ? 2.576 -28.797 -15.969 1 95.81 197 LEU A CA 1
ATOM 1544 C C . LEU A 1 197 ? 1.188 -28.766 -15.336 1 95.81 197 LEU A C 1
ATOM 1546 O O . LEU A 1 197 ? 0.201 -29.125 -15.977 1 95.81 197 LEU A O 1
ATOM 1550 N N . PHE A 1 198 ? 1.107 -28.359 -14.133 1 96.25 198 PHE A N 1
ATOM 1551 C CA . PHE A 1 198 ? -0.209 -28.328 -13.508 1 96.25 198 PHE A CA 1
ATOM 1552 C C . PHE A 1 198 ? -1.126 -27.344 -14.227 1 96.25 198 PHE A C 1
ATOM 1554 O O . PHE A 1 198 ? -2.277 -27.672 -14.523 1 96.25 198 PHE A O 1
ATOM 1561 N N . ALA A 1 199 ? -0.648 -26.141 -14.391 1 94.75 199 ALA A N 1
ATOM 1562 C CA . ALA A 1 199 ? -1.458 -25.141 -15.07 1 94.75 199 ALA A CA 1
ATOM 1563 C C . ALA A 1 199 ? -1.875 -25.594 -16.453 1 94.75 199 ALA A C 1
ATOM 1565 O O . ALA A 1 199 ? -3.025 -25.422 -16.859 1 94.75 199 ALA A O 1
ATOM 1566 N N . ILE A 1 200 ? -1.003 -26.219 -17.125 1 95 200 ILE A N 1
ATOM 1567 C CA . ILE A 1 200 ? -1.258 -26.688 -18.484 1 95 200 ILE A CA 1
ATOM 1568 C C . ILE A 1 200 ? -2.285 -27.812 -18.469 1 95 200 ILE A C 1
ATOM 1570 O O . ILE A 1 200 ? -3.248 -27.797 -19.234 1 95 200 ILE A O 1
ATOM 1574 N N . VAL A 1 201 ? -2.084 -28.75 -17.625 1 94.88 201 VAL A N 1
ATOM 1575 C CA . VAL A 1 201 ? -2.99 -29.891 -17.531 1 94.88 201 VAL A CA 1
ATOM 1576 C C . VAL A 1 201 ? -4.363 -29.422 -17.062 1 94.88 201 VAL A C 1
ATOM 1578 O O . VAL A 1 201 ? -5.391 -29.891 -17.562 1 94.88 201 VAL A O 1
ATOM 1581 N N . ALA A 1 202 ? -4.355 -28.547 -16.062 1 93.12 202 ALA A N 1
ATOM 1582 C CA . ALA A 1 202 ? -5.621 -28.016 -15.57 1 93.12 202 ALA A CA 1
ATOM 1583 C C . ALA A 1 202 ? -6.395 -27.312 -16.672 1 93.12 202 ALA A C 1
ATOM 1585 O O . ALA A 1 202 ? -7.617 -27.438 -16.766 1 93.12 202 ALA A O 1
ATOM 1586 N N . LEU A 1 203 ? -5.688 -26.547 -17.453 1 90.25 203 LEU A N 1
ATOM 1587 C CA . LEU A 1 203 ? -6.324 -25.859 -18.562 1 90.25 203 LEU A CA 1
ATOM 1588 C C . LEU A 1 203 ? -6.859 -26.844 -19.594 1 90.25 203 LEU A C 1
ATOM 1590 O O . LEU A 1 203 ? -7.961 -26.672 -20.125 1 90.25 203 LEU A O 1
ATOM 1594 N N . ALA A 1 204 ? -6.09 -27.828 -19.906 1 90.56 204 ALA A N 1
ATOM 1595 C CA . ALA A 1 204 ? -6.52 -28.844 -20.859 1 90.56 204 ALA A CA 1
ATOM 1596 C C . ALA A 1 204 ? -7.762 -29.578 -20.359 1 90.56 204 ALA A C 1
ATOM 1598 O O . ALA A 1 204 ? -8.719 -29.781 -21.109 1 90.56 204 ALA A O 1
ATOM 1599 N N . VAL A 1 205 ? -7.719 -29.938 -19.125 1 87.38 205 VAL A N 1
ATOM 1600 C CA . VAL A 1 205 ? -8.852 -30.625 -18.531 1 87.38 205 VAL A CA 1
ATOM 1601 C C . VAL A 1 205 ? -10.062 -29.703 -18.484 1 87.38 205 VAL A C 1
ATOM 1603 O O . VAL A 1 205 ? -11.203 -30.141 -18.688 1 87.38 205 VAL A O 1
ATOM 1606 N N . GLY A 1 206 ? -9.82 -28.469 -18.109 1 84.06 206 GLY A N 1
ATOM 1607 C CA . GLY A 1 206 ? -10.898 -27.5 -18.094 1 84.06 206 GLY A CA 1
ATOM 1608 C C . GLY A 1 206 ? -11.578 -27.344 -19.453 1 84.06 206 GLY A C 1
ATOM 1609 O O . GLY A 1 206 ? -12.805 -27.328 -19.531 1 84.06 206 GLY A O 1
ATOM 1610 N N . VAL A 1 207 ? -10.773 -27.234 -20.469 1 83.31 207 VAL A N 1
ATOM 1611 C CA . VAL A 1 207 ? -11.305 -27.078 -21.828 1 83.31 207 VAL A CA 1
ATOM 1612 C C . VAL A 1 207 ? -12.039 -28.359 -22.234 1 83.31 207 VAL A C 1
ATOM 1614 O O . VAL A 1 207 ? -13.125 -28.297 -22.812 1 83.31 207 VAL A O 1
ATOM 1617 N N . LEU A 1 208 ? -11.508 -29.5 -21.891 1 80.75 208 LEU A N 1
ATOM 1618 C CA . LEU A 1 208 ? -12.086 -30.781 -22.266 1 80.75 208 LEU A CA 1
ATOM 1619 C C . LEU A 1 208 ? -13.398 -31.031 -21.516 1 80.75 208 LEU A C 1
ATOM 1621 O O . LEU A 1 208 ? -14.359 -31.547 -22.078 1 80.75 208 LEU A O 1
ATOM 1625 N N . THR A 1 209 ? -13.391 -30.719 -20.281 1 75.56 209 THR A N 1
ATOM 1626 C CA . THR A 1 209 ? -14.602 -30.922 -19.5 1 75.56 209 THR A CA 1
ATOM 1627 C C . THR A 1 209 ? -15.711 -29.984 -19.953 1 75.56 209 THR A C 1
ATOM 1629 O O . THR A 1 209 ? -16.891 -30.312 -19.844 1 75.56 209 THR A O 1
ATOM 1632 N N . THR A 1 210 ? -15.359 -28.859 -20.297 1 70.38 210 THR A N 1
ATOM 1633 C CA . THR A 1 210 ? -16.359 -27.922 -20.812 1 70.38 210 THR A CA 1
ATOM 1634 C C . THR A 1 210 ? -16.938 -28.391 -22.125 1 70.38 210 THR A C 1
ATOM 1636 O O . THR A 1 210 ? -18.141 -28.281 -22.375 1 70.38 210 THR A O 1
ATOM 1639 N N . MET A 1 211 ? -16.047 -28.969 -22.906 1 68.62 211 MET A N 1
ATOM 1640 C CA . MET A 1 211 ? -16.5 -29.391 -24.234 1 68.62 211 MET A CA 1
ATOM 1641 C C . MET A 1 211 ? -17.234 -30.734 -24.156 1 68.62 211 MET A C 1
ATOM 1643 O O . MET A 1 211 ? -18.172 -30.969 -24.922 1 68.62 211 MET A O 1
ATOM 1647 N N . LEU A 1 212 ? -16.75 -31.562 -23.266 1 63.22 212 LEU A N 1
ATOM 1648 C CA . LEU A 1 212 ? -17.312 -32.906 -23.234 1 63.22 212 LEU A CA 1
ATOM 1649 C C . LEU A 1 212 ? -18.406 -33.031 -22.188 1 63.22 212 LEU A C 1
ATOM 1651 O O . LEU A 1 212 ? -19.078 -34.062 -22.078 1 63.22 212 LEU A O 1
ATOM 1655 N N . ASN A 1 213 ? -18.984 -31.953 -21.75 1 58.47 213 ASN A N 1
ATOM 1656 C CA . ASN A 1 213 ? -20.078 -31.953 -20.781 1 58.47 213 ASN A CA 1
ATOM 1657 C C . ASN A 1 213 ? -19.922 -33.062 -19.766 1 58.47 213 ASN A C 1
ATOM 1659 O O . ASN A 1 213 ? -20.875 -33.812 -19.516 1 58.47 213 ASN A O 1
ATOM 1663 N N . ILE A 1 214 ? -18.812 -33.406 -19.297 1 55.53 214 ILE A N 1
ATOM 1664 C CA . ILE A 1 214 ? -18.594 -34.5 -18.344 1 55.53 214 ILE A CA 1
ATOM 1665 C C . ILE A 1 214 ? -19.078 -34.094 -16.969 1 55.53 214 ILE A C 1
ATOM 1667 O O . ILE A 1 214 ? -18.703 -33.031 -16.469 1 55.53 214 ILE A O 1
ATOM 1671 N N . ARG A 1 215 ? -20.266 -34.562 -16.453 1 54.38 215 ARG A N 1
ATOM 1672 C CA . ARG A 1 215 ? -20.875 -34.312 -15.156 1 54.38 215 ARG A CA 1
ATOM 1673 C C . ARG A 1 215 ? -20.047 -34.969 -14.039 1 54.38 215 ARG A C 1
ATOM 1675 O O . ARG A 1 215 ? -20.031 -36.188 -13.898 1 54.38 215 ARG A O 1
ATOM 1682 N N . ILE A 1 216 ? -19.078 -34.281 -13.609 1 50.09 216 ILE A N 1
ATOM 1683 C CA . ILE A 1 216 ? -18.344 -34.844 -12.484 1 50.09 216 ILE A CA 1
ATOM 1684 C C . ILE A 1 216 ? -18.953 -34.344 -11.172 1 50.09 216 ILE A C 1
ATOM 1686 O O . ILE A 1 216 ? -19.078 -33.125 -10.961 1 50.09 216 ILE A O 1
ATOM 1690 N N . GLY A 1 217 ? -19.562 -35.156 -10.312 1 53.19 217 GLY A N 1
ATOM 1691 C CA . GLY A 1 217 ? -19.906 -35.031 -8.906 1 53.19 217 GLY A CA 1
ATOM 1692 C C . GLY A 1 217 ? -21.391 -34.875 -8.656 1 53.19 217 GLY A C 1
ATOM 1693 O O . GLY A 1 217 ? -22.141 -34.531 -9.578 1 53.19 217 GLY A O 1
ATOM 1694 N N . LYS A 1 218 ? -22.047 -35.406 -7.613 1 47.97 218 LYS A N 1
ATOM 1695 C CA . LYS A 1 218 ? -23.422 -35.375 -7.152 1 47.97 218 LYS A CA 1
ATOM 1696 C C . LYS A 1 218 ? -23.797 -34 -6.629 1 47.97 218 LYS A C 1
ATOM 1698 O O . LYS A 1 218 ? -23.031 -33.375 -5.887 1 47.97 218 LYS A O 1
ATOM 1703 N N . PRO A 1 219 ? -24.75 -33.281 -7.219 1 49.47 219 PRO A N 1
ATOM 1704 C CA . PRO A 1 219 ? -25.203 -31.953 -6.766 1 49.47 219 PRO A CA 1
ATOM 1705 C C . PRO A 1 219 ? -25.562 -31.922 -5.285 1 49.47 219 PRO A C 1
ATOM 1707 O O . PRO A 1 219 ? -26.375 -32.719 -4.832 1 49.47 219 PRO A O 1
ATOM 1710 N N . ARG A 1 220 ? -24.781 -32.062 -4.336 1 49.12 220 ARG A N 1
ATOM 1711 C CA . ARG A 1 220 ? -25.312 -31.984 -2.977 1 49.12 220 ARG A CA 1
ATOM 1712 C C . ARG A 1 220 ? -25.781 -30.562 -2.643 1 49.12 220 ARG A C 1
ATOM 1714 O O . ARG A 1 220 ? -25.109 -29.594 -2.979 1 49.12 220 ARG A O 1
ATOM 1721 N N . ALA A 1 221 ? -27.031 -30.359 -2.055 1 40.12 221 ALA A N 1
ATOM 1722 C CA . ALA A 1 221 ? -27.938 -29.219 -1.832 1 40.12 221 ALA A CA 1
ATOM 1723 C C . ALA A 1 221 ? -27.312 -28.203 -0.884 1 40.12 221 ALA A C 1
ATOM 1725 O O . ALA A 1 221 ? -27.484 -27 -1.062 1 40.12 221 ALA A O 1
ATOM 1726 N N . LYS A 1 222 ? -27.312 -28.453 0.615 1 45 222 LYS A N 1
ATOM 1727 C CA . LYS A 1 222 ? -27.641 -27.406 1.584 1 45 222 LYS A CA 1
ATOM 1728 C C . LYS A 1 222 ? -26.484 -26.422 1.745 1 45 222 LYS A C 1
ATOM 1730 O O . LYS A 1 222 ? -25.328 -26.828 1.734 1 45 222 LYS A O 1
ATOM 1735 N N . LYS A 1 223 ? -26.797 -25.172 1.899 1 42.62 223 LYS A N 1
ATOM 1736 C CA . LYS A 1 223 ? -26.078 -23.922 2.176 1 42.62 223 LYS A CA 1
ATOM 1737 C C . LYS A 1 223 ? -25.156 -24.078 3.377 1 42.62 223 LYS A C 1
ATOM 1739 O O . LYS A 1 223 ? -25.625 -24.188 4.516 1 42.62 223 LYS A O 1
ATOM 1744 N N . GLY A 1 224 ? -24.172 -24.906 3.402 1 38.41 224 GLY A N 1
ATOM 1745 C CA . GLY A 1 224 ? -23.359 -24.75 4.605 1 38.41 224 GLY A CA 1
ATOM 1746 C C . GLY A 1 224 ? -22.766 -23.359 4.75 1 38.41 224 GLY A C 1
ATOM 1747 O O . GLY A 1 224 ? -22.469 -22.703 3.754 1 38.41 224 GLY A O 1
ATOM 1748 N N . GLU A 1 225 ? -23.172 -22.516 5.727 1 39.69 225 GLU A N 1
ATOM 1749 C CA . GLU A 1 225 ? -22.828 -21.156 6.145 1 39.69 225 GLU A CA 1
ATOM 1750 C C . GLU A 1 225 ? -21.328 -21 6.332 1 39.69 225 GLU A C 1
ATOM 1752 O O . GLU A 1 225 ? -20.781 -21.406 7.363 1 39.69 225 GLU A O 1
ATOM 1757 N N . GLY A 1 226 ? -20.531 -21.438 5.613 1 43.38 226 GLY A N 1
ATOM 1758 C CA . GLY A 1 226 ? -19.156 -21.172 5.973 1 43.38 226 GLY A CA 1
ATOM 1759 C C . GLY A 1 226 ? -18.891 -19.688 6.203 1 43.38 226 GLY A C 1
ATOM 1760 O O . GLY A 1 226 ? -19.562 -18.828 5.625 1 43.38 226 GLY A O 1
ATOM 1761 N N . GLU A 1 227 ? -18.25 -19.172 7.344 1 48.03 227 GLU A N 1
ATOM 1762 C CA . GLU A 1 227 ? -18 -17.984 8.141 1 48.03 227 GLU A CA 1
ATOM 1763 C C . GLU A 1 227 ? -17.172 -16.969 7.363 1 48.03 227 GLU A C 1
ATOM 1765 O O . GLU A 1 227 ? -16.094 -16.562 7.809 1 48.03 227 GLU A O 1
ATOM 1770 N N . THR A 1 228 ? -16.969 -16.953 6.055 1 54.66 228 THR A N 1
ATOM 1771 C CA . THR A 1 228 ? -16.094 -15.922 5.52 1 54.66 228 THR A CA 1
ATOM 1772 C C . THR A 1 228 ? -16.766 -14.547 5.613 1 54.66 228 THR A C 1
ATOM 1774 O O . THR A 1 228 ? -17.984 -14.43 5.441 1 54.66 228 THR A O 1
ATOM 1777 N N . ASN A 1 229 ? -16.031 -13.555 6.195 1 62.16 229 ASN A N 1
ATOM 1778 C CA . ASN A 1 229 ? -16.547 -12.203 6.41 1 62.16 229 ASN A CA 1
ATOM 1779 C C . ASN A 1 229 ? -17 -11.555 5.105 1 62.16 229 ASN A C 1
ATOM 1781 O O . ASN A 1 229 ? -16.172 -11.078 4.324 1 62.16 229 ASN A O 1
ATOM 1785 N N . THR A 1 230 ? -18.234 -11.68 4.691 1 65.5 230 THR A N 1
ATOM 1786 C CA . THR A 1 230 ? -18.859 -11.172 3.473 1 65.5 230 THR A CA 1
ATOM 1787 C C . THR A 1 230 ? -18.734 -9.656 3.393 1 65.5 230 THR A C 1
ATOM 1789 O O . THR A 1 230 ? -18.984 -9.062 2.338 1 65.5 230 THR A O 1
ATOM 1792 N N . LEU A 1 231 ? -18.25 -9.141 4.41 1 71.62 231 LEU A N 1
ATOM 1793 C CA . LEU A 1 231 ? -18.188 -7.684 4.426 1 71.62 231 LEU A CA 1
ATOM 1794 C C . LEU A 1 231 ? -16.906 -7.184 3.773 1 71.62 231 LEU A C 1
ATOM 1796 O O . LEU A 1 231 ? -16.812 -6.016 3.395 1 71.62 231 LEU A O 1
ATOM 1800 N N . HIS A 1 232 ? -16 -8.156 3.594 1 72.12 232 HIS A N 1
ATOM 1801 C CA . HIS A 1 232 ? -14.766 -7.754 2.938 1 72.12 232 HIS A CA 1
ATOM 1802 C C . HIS A 1 232 ? -15.008 -7.371 1.48 1 72.12 232 HIS A C 1
ATOM 1804 O O . HIS A 1 232 ? -15.547 -8.164 0.709 1 72.12 232 HIS A O 1
ATOM 1810 N N . GLY A 1 233 ? -14.734 -6.129 1.065 1 66.81 233 GLY A N 1
ATOM 1811 C CA . GLY A 1 233 ? -14.859 -5.684 -0.314 1 66.81 233 GLY A CA 1
ATOM 1812 C C . GLY A 1 233 ? -16.281 -5.355 -0.711 1 66.81 233 GLY A C 1
ATOM 1813 O O . GLY A 1 233 ? -16.594 -5.203 -1.897 1 66.81 233 GLY A O 1
ATOM 1814 N N . LEU A 1 234 ? -17.172 -5.332 0.207 1 70.62 234 LEU A N 1
ATOM 1815 C CA . LEU A 1 234 ? -18.578 -5.078 -0.072 1 70.62 234 LEU A CA 1
ATOM 1816 C C . LEU A 1 234 ? -18.766 -3.76 -0.818 1 70.62 234 LEU A C 1
ATOM 1818 O O . LEU A 1 234 ? -19.531 -3.688 -1.781 1 70.62 234 LEU A O 1
ATOM 1822 N N . GLY A 1 235 ? -18.016 -2.773 -0.413 1 70.62 235 GLY A N 1
ATOM 1823 C CA . GLY A 1 235 ? -18.125 -1.483 -1.075 1 70.62 235 GLY A CA 1
ATOM 1824 C C . GLY A 1 235 ? -17.75 -1.534 -2.547 1 70.62 235 GLY A C 1
ATOM 1825 O O . GLY A 1 235 ? -18.469 -0.99 -3.389 1 70.62 235 GLY A O 1
ATOM 1826 N N . LEU A 1 236 ? -16.766 -2.162 -2.838 1 72.56 236 LEU A N 1
ATOM 1827 C CA . LEU A 1 236 ? -16.297 -2.275 -4.215 1 72.56 236 LEU A CA 1
ATOM 1828 C C . LEU A 1 236 ? -17.266 -3.102 -5.051 1 72.56 236 LEU A C 1
ATOM 1830 O O . LEU A 1 236 ? -17.562 -2.748 -6.195 1 72.56 236 LEU A O 1
ATOM 1834 N N . ARG A 1 237 ? -17.75 -4.145 -4.535 1 72.75 237 ARG A N 1
ATOM 1835 C CA . ARG A 1 237 ? -18.703 -5.004 -5.242 1 72.75 237 ARG A CA 1
ATOM 1836 C C . ARG A 1 237 ? -19.969 -4.238 -5.621 1 72.75 237 ARG A C 1
ATOM 1838 O O . ARG A 1 237 ? -20.469 -4.367 -6.738 1 72.75 237 ARG A O 1
ATOM 1845 N N . LYS A 1 238 ? -20.391 -3.393 -4.707 1 75.56 238 LYS A N 1
ATOM 1846 C CA . LYS A 1 238 ? -21.594 -2.613 -4.957 1 75.56 238 LYS A CA 1
ATOM 1847 C C . LYS A 1 238 ? -21.328 -1.506 -5.973 1 75.56 238 LYS A C 1
ATOM 1849 O O . LYS A 1 238 ? -22.203 -1.185 -6.785 1 75.56 238 LYS A O 1
ATOM 1854 N N . GLU A 1 239 ? -20.25 -0.951 -5.863 1 78.25 239 GLU A N 1
ATOM 1855 C CA . GLU A 1 239 ? -19.891 0.087 -6.824 1 78.25 239 GLU A CA 1
ATOM 1856 C C . GLU A 1 239 ? -19.797 -0.479 -8.242 1 78.25 239 GLU A C 1
ATOM 1858 O O . GLU A 1 239 ? -20.25 0.152 -9.195 1 78.25 239 GLU A O 1
ATOM 1863 N N . LEU A 1 240 ? -19.203 -1.617 -8.406 1 74.62 240 LEU A N 1
ATOM 1864 C CA . LEU A 1 240 ? -19 -2.242 -9.711 1 74.62 240 LEU A CA 1
ATOM 1865 C C . LEU A 1 240 ? -20.344 -2.656 -10.32 1 74.62 240 LEU A C 1
ATOM 1867 O O . LEU A 1 240 ? -20.5 -2.682 -11.547 1 74.62 240 LEU A O 1
ATOM 1871 N N . ALA A 1 241 ? -21.25 -2.914 -9.438 1 71.62 241 ALA A N 1
ATOM 1872 C CA . ALA A 1 241 ? -22.578 -3.303 -9.906 1 71.62 241 ALA A CA 1
ATOM 1873 C C . ALA A 1 241 ? -23.328 -2.105 -10.469 1 71.62 241 ALA A C 1
ATOM 1875 O O . ALA A 1 241 ? -24.172 -2.256 -11.359 1 71.62 241 ALA A O 1
ATOM 1876 N N . LEU A 1 242 ? -22.953 -0.885 -10.031 1 73.19 242 LEU A N 1
ATOM 1877 C CA . LEU A 1 242 ? -23.734 0.302 -10.375 1 73.19 242 LEU A CA 1
ATOM 1878 C C . LEU A 1 242 ? -23.141 1 -11.594 1 73.19 242 LEU A C 1
ATOM 1880 O O . LEU A 1 242 ? -23.812 1.79 -12.25 1 73.19 242 LEU A O 1
ATOM 1884 N N . ILE A 1 243 ? -21.984 0.664 -12.008 1 78.56 243 ILE A N 1
ATOM 1885 C CA . ILE A 1 243 ? -21.328 1.385 -13.094 1 78.56 243 ILE A CA 1
ATOM 1886 C C . ILE A 1 243 ? -21.828 0.859 -14.438 1 78.56 243 ILE A C 1
ATOM 1888 O O . ILE A 1 243 ? -22.281 -0.285 -14.539 1 78.56 243 ILE A O 1
ATOM 1892 N N . ASN A 1 244 ? -21.812 1.77 -15.406 1 78.25 244 ASN A N 1
ATOM 1893 C CA . ASN A 1 244 ? -22.188 1.387 -16.766 1 78.25 244 ASN A CA 1
ATOM 1894 C C . ASN A 1 244 ? -21 0.797 -17.531 1 78.25 244 ASN A C 1
ATOM 1896 O O . ASN A 1 244 ? -19.875 1.27 -17.391 1 78.25 244 ASN A O 1
ATOM 1900 N N . GLY A 1 245 ? -21.344 -0.234 -18.25 1 77.75 245 GLY A N 1
ATOM 1901 C CA . GLY A 1 245 ? -20.297 -0.91 -19 1 77.75 245 GLY A CA 1
ATOM 1902 C C . GLY A 1 245 ? -19.875 -0.151 -20.25 1 77.75 245 GLY A C 1
ATOM 1903 O O . GLY A 1 245 ? -20.703 0.363 -20.984 1 77.75 245 GLY A O 1
ATOM 1904 N N . GLU A 1 246 ? -18.578 0.093 -20.469 1 84 246 GLU A N 1
ATOM 1905 C CA . GLU A 1 246 ? -17.953 0.69 -21.641 1 84 246 GLU A CA 1
ATOM 1906 C C . GLU A 1 246 ? -16.688 -0.061 -22.031 1 84 246 GLU A C 1
ATOM 1908 O O . GLU A 1 246 ? -15.586 0.284 -21.578 1 84 246 GLU A O 1
ATOM 1913 N N . PRO A 1 247 ? -16.797 -0.922 -23.047 1 80.31 247 PRO A N 1
ATOM 1914 C CA . PRO A 1 247 ? -15.664 -1.797 -23.375 1 80.31 247 PRO A CA 1
ATOM 1915 C C . PRO A 1 247 ? -14.422 -1.021 -23.812 1 80.31 247 PRO A C 1
ATOM 1917 O O . PRO A 1 247 ? -13.297 -1.485 -23.609 1 80.31 247 PRO A O 1
ATOM 1920 N N . LEU A 1 248 ? -14.578 0.109 -24.344 1 84.44 248 LEU A N 1
ATOM 1921 C CA . LEU A 1 248 ? -13.445 0.898 -24.797 1 84.44 248 LEU A CA 1
ATOM 1922 C C . LEU A 1 248 ? -12.547 1.307 -23.641 1 84.44 248 LEU A C 1
ATOM 1924 O O . LEU A 1 248 ? -11.352 1.54 -23.828 1 84.44 248 LEU A O 1
ATOM 1928 N N . HIS A 1 249 ? -13.195 1.361 -22.531 1 87.56 249 HIS A N 1
ATOM 1929 C CA . HIS A 1 249 ? -12.445 1.763 -21.344 1 87.56 249 HIS A CA 1
ATOM 1930 C C . HIS A 1 249 ? -11.5 0.657 -20.891 1 87.56 249 HIS A C 1
ATOM 1932 O O . HIS A 1 249 ? -10.586 0.901 -20.094 1 87.56 249 HIS A O 1
ATOM 1938 N N . LEU A 1 250 ? -11.656 -0.476 -21.438 1 81.56 250 LEU A N 1
ATOM 1939 C CA . LEU A 1 250 ? -10.758 -1.589 -21.156 1 81.56 250 LEU A CA 1
ATOM 1940 C C . LEU A 1 250 ? -9.734 -1.763 -22.281 1 81.56 250 LEU A C 1
ATOM 1942 O O . LEU A 1 250 ? -8.539 -1.917 -22.016 1 81.56 250 LEU A O 1
ATOM 1946 N N . PHE A 1 251 ? -10.133 -1.7 -23.453 1 83.25 251 PHE A N 1
ATOM 1947 C CA . PHE A 1 251 ? -9.312 -2.047 -24.609 1 83.25 251 PHE A CA 1
ATOM 1948 C C . PHE A 1 251 ? -8.242 -0.995 -24.844 1 83.25 251 PHE A C 1
ATOM 1950 O O . PHE A 1 251 ? -7.117 -1.324 -25.234 1 83.25 251 PHE A O 1
ATOM 1957 N N . VAL A 1 252 ? -8.57 0.16 -24.625 1 89 252 VAL A N 1
ATOM 1958 C CA . VAL A 1 252 ? -7.621 1.229 -24.938 1 89 252 VAL A CA 1
ATOM 1959 C C . VAL A 1 252 ? -6.418 1.139 -24 1 89 252 VAL A C 1
ATOM 1961 O O . VAL A 1 252 ? -5.273 1.076 -24.453 1 89 252 VAL A O 1
ATOM 1964 N N . PRO A 1 253 ? -6.656 1.102 -22.719 1 88.69 253 PRO A N 1
ATOM 1965 C CA . PRO A 1 253 ? -5.5 0.996 -21.828 1 88.69 253 PRO A CA 1
ATOM 1966 C C . PRO A 1 253 ? -4.707 -0.291 -22.047 1 88.69 253 PRO A C 1
ATOM 1968 O O . PRO A 1 253 ? -3.475 -0.282 -21.969 1 88.69 253 PRO A O 1
ATOM 1971 N N . LEU A 1 254 ? -5.359 -1.331 -22.297 1 83.75 254 LEU A N 1
ATOM 1972 C CA . LEU A 1 254 ? -4.676 -2.604 -22.516 1 83.75 254 LEU A CA 1
ATOM 1973 C C . LEU A 1 254 ? -3.832 -2.557 -23.781 1 83.75 254 LEU A C 1
ATOM 1975 O O . LEU A 1 254 ? -2.689 -3.02 -23.781 1 83.75 254 LEU A O 1
ATOM 1979 N N . ALA A 1 255 ? -4.402 -2.102 -24.797 1 86.25 255 ALA A N 1
ATOM 1980 C CA . ALA A 1 255 ? -3.672 -1.96 -26.062 1 86.25 255 ALA A CA 1
ATOM 1981 C C . ALA A 1 255 ? -2.463 -1.043 -25.891 1 86.25 255 ALA A C 1
ATOM 1983 O O . ALA A 1 255 ? -1.393 -1.308 -26.438 1 86.25 255 ALA A O 1
ATOM 1984 N N . LEU A 1 256 ? -2.707 -0.015 -25.188 1 91.12 256 LEU A N 1
ATOM 1985 C CA . LEU A 1 256 ? -1.617 0.916 -24.906 1 91.12 256 LEU A CA 1
ATOM 1986 C C . LEU A 1 256 ? -0.496 0.232 -24.141 1 91.12 256 LEU A C 1
ATOM 1988 O O . LEU A 1 256 ? 0.684 0.439 -24.438 1 91.12 256 LEU A O 1
ATOM 1992 N N . LEU A 1 257 ? -0.866 -0.534 -23.125 1 88.06 257 LEU A N 1
ATOM 1993 C CA . LEU A 1 257 ? 0.124 -1.206 -22.297 1 88.06 257 LEU A CA 1
ATOM 1994 C C . LEU A 1 257 ? 0.96 -2.178 -23.109 1 88.06 257 LEU A C 1
ATOM 1996 O O . LEU A 1 257 ? 2.189 -2.191 -23.016 1 88.06 257 LEU A O 1
ATOM 2000 N N . ILE A 1 258 ? 0.316 -2.949 -23.922 1 83.38 258 ILE A N 1
ATOM 2001 C CA . ILE A 1 258 ? 1.005 -3.932 -24.75 1 83.38 258 ILE A CA 1
ATOM 2002 C C . ILE A 1 258 ? 1.902 -3.221 -25.766 1 83.38 258 ILE A C 1
ATOM 2004 O O . ILE A 1 258 ? 3.084 -3.551 -25.891 1 83.38 258 ILE A O 1
ATOM 2008 N N . ALA A 1 259 ? 1.401 -2.281 -26.469 1 89 259 ALA A N 1
ATOM 2009 C CA . ALA A 1 259 ? 2.145 -1.55 -27.484 1 89 259 ALA A CA 1
ATOM 2010 C C . ALA A 1 259 ? 3.342 -0.826 -26.875 1 89 259 ALA A C 1
ATOM 2012 O O . ALA A 1 259 ? 4.441 -0.858 -27.438 1 89 259 ALA A O 1
ATOM 2013 N N . LEU A 1 260 ? 3.09 -0.2 -25.781 1 91.31 260 LEU A N 1
ATOM 2014 C CA . LEU A 1 260 ? 4.156 0.569 -25.141 1 91.31 260 LEU A CA 1
ATOM 2015 C C . LEU A 1 260 ? 5.211 -0.356 -24.547 1 91.31 260 LEU A C 1
ATOM 2017 O O . LEU A 1 260 ? 6.395 -0.012 -24.516 1 91.31 260 LEU A O 1
ATOM 2021 N N . THR A 1 261 ? 4.797 -1.49 -24 1 85.94 261 THR A N 1
ATOM 2022 C CA . THR A 1 261 ? 5.766 -2.455 -23.484 1 85.94 261 THR A CA 1
ATOM 2023 C C . THR A 1 261 ? 6.723 -2.898 -24.594 1 85.94 261 THR A C 1
ATOM 2025 O O . THR A 1 261 ? 7.938 -2.92 -24.391 1 85.94 261 THR A O 1
ATOM 2028 N N . PHE A 1 262 ? 6.172 -3.18 -25.688 1 84.19 262 PHE A N 1
ATOM 2029 C CA . PHE A 1 262 ? 7.004 -3.586 -26.828 1 84.19 262 PHE A CA 1
ATOM 2030 C C . PHE A 1 262 ? 7.883 -2.434 -27.281 1 84.19 262 PHE A C 1
ATOM 2032 O O . PHE A 1 262 ? 9.062 -2.633 -27.594 1 84.19 262 PHE A O 1
ATOM 2039 N N . ALA A 1 263 ? 7.34 -1.295 -27.359 1 89.31 263 ALA A N 1
ATOM 2040 C CA . ALA A 1 263 ? 8.086 -0.118 -27.797 1 89.31 263 ALA A CA 1
ATOM 2041 C C . ALA A 1 263 ? 9.258 0.165 -26.859 1 89.31 263 ALA A C 1
ATOM 2043 O O . ALA A 1 263 ? 10.359 0.478 -27.312 1 89.31 263 ALA A O 1
ATOM 2044 N N . PHE A 1 264 ? 9.047 0.033 -25.578 1 89.38 264 PHE A N 1
ATOM 2045 C CA . PHE A 1 264 ? 10.102 0.342 -24.625 1 89.38 264 PHE A CA 1
ATOM 2046 C C . PHE A 1 264 ? 11.117 -0.79 -24.547 1 89.38 264 PHE A C 1
ATOM 2048 O O . PHE A 1 264 ? 12.289 -0.562 -24.234 1 89.38 264 PHE A O 1
ATOM 2055 N N . PHE A 1 265 ? 10.695 -2.01 -24.812 1 83 265 PHE A N 1
ATOM 2056 C CA . PHE A 1 265 ? 11.641 -3.111 -24.938 1 83 265 PHE A CA 1
ATOM 2057 C C . PHE A 1 265 ? 12.641 -2.846 -26.062 1 83 265 PHE A C 1
ATOM 2059 O O . PHE A 1 265 ? 13.844 -3.021 -25.875 1 83 265 PHE A O 1
ATOM 2066 N N . VAL A 1 266 ? 12.117 -2.422 -27.172 1 85 266 VAL A N 1
ATOM 2067 C CA . VAL A 1 266 ? 12.961 -2.143 -28.328 1 85 266 VAL A CA 1
ATOM 2068 C C . VAL A 1 266 ? 13.836 -0.924 -28.047 1 85 266 VAL A C 1
ATOM 2070 O O . VAL A 1 266 ? 15.023 -0.916 -28.391 1 85 266 VAL A O 1
ATOM 2073 N N . TYR A 1 267 ? 13.227 0.023 -27.438 1 88 267 TYR A N 1
ATOM 2074 C CA . TYR A 1 267 ? 13.953 1.253 -27.141 1 88 267 TYR A CA 1
ATOM 2075 C C . TYR A 1 267 ? 15.109 0.983 -26.188 1 88 267 TYR A C 1
ATOM 2077 O O . TYR A 1 267 ? 16.234 1.414 -26.438 1 88 267 TYR A O 1
ATOM 2085 N N . ASP A 1 268 ? 14.883 0.301 -25.094 1 86.5 268 ASP A N 1
ATOM 2086 C CA . ASP A 1 268 ? 15.906 0.003 -24.094 1 86.5 268 ASP A CA 1
ATOM 2087 C C . ASP A 1 268 ? 16.953 -0.944 -24.656 1 86.5 268 ASP A C 1
ATOM 2089 O O . ASP A 1 268 ? 18.156 -0.806 -24.359 1 86.5 268 ASP A O 1
ATOM 2093 N N . GLY A 1 269 ? 16.531 -1.893 -25.391 1 83 269 GLY A N 1
ATOM 2094 C CA . GLY A 1 269 ? 17.453 -2.811 -26.031 1 83 269 GLY A CA 1
ATOM 2095 C C . GLY A 1 269 ? 18.406 -2.127 -27 1 83 269 GLY A C 1
ATOM 2096 O O . GLY A 1 269 ? 19.594 -2.443 -27.031 1 83 269 GLY A O 1
ATOM 2097 N N . ARG A 1 270 ? 17.891 -1.177 -27.75 1 82.94 270 ARG A N 1
ATOM 2098 C CA . ARG A 1 270 ? 18.719 -0.44 -28.703 1 82.94 270 ARG A CA 1
ATOM 2099 C C . ARG A 1 270 ? 19.719 0.453 -27.984 1 82.94 270 ARG A C 1
ATOM 2101 O O . ARG A 1 270 ? 20.844 0.632 -28.453 1 82.94 270 ARG A O 1
ATOM 2108 N N . LYS A 1 271 ? 19.297 0.99 -26.922 1 84.5 271 LYS A N 1
ATOM 2109 C CA . LYS A 1 271 ? 20.203 1.818 -26.125 1 84.5 271 LYS A CA 1
ATOM 2110 C C . LYS A 1 271 ? 21.344 0.989 -25.547 1 84.5 271 LYS A C 1
ATOM 2112 O O . LYS A 1 271 ? 22.438 1.5 -25.344 1 84.5 271 LYS A O 1
ATOM 2117 N N . ARG A 1 272 ? 21.031 -0.312 -25.328 1 81.94 272 ARG A N 1
ATOM 2118 C CA . ARG A 1 272 ? 22.031 -1.197 -24.75 1 81.94 272 ARG A CA 1
ATOM 2119 C C . ARG A 1 272 ? 22.844 -1.894 -25.828 1 81.94 272 ARG A C 1
ATOM 2121 O O . ARG A 1 272 ? 23.656 -2.775 -25.547 1 81.94 272 ARG A O 1
ATOM 2128 N N . GLY A 1 273 ? 22.656 -1.525 -27.078 1 78 273 GLY A N 1
ATOM 2129 C CA . GLY A 1 273 ? 23.562 -1.952 -28.125 1 78 273 GLY A CA 1
ATOM 2130 C C . GLY A 1 273 ? 22.953 -2.992 -29.047 1 78 273 GLY A C 1
ATOM 2131 O O . GLY A 1 273 ? 23.625 -3.525 -29.922 1 78 273 GLY A O 1
ATOM 2132 N N . ALA A 1 274 ? 21.719 -3.354 -28.781 1 75.38 274 ALA A N 1
ATOM 2133 C CA . ALA A 1 274 ? 21.141 -4.391 -29.641 1 75.38 274 ALA A CA 1
ATOM 2134 C C . ALA A 1 274 ? 20.797 -3.846 -31.016 1 75.38 274 ALA A C 1
ATOM 2136 O O . ALA A 1 274 ? 20.297 -2.723 -31.156 1 75.38 274 ALA A O 1
ATOM 2137 N N . GLU A 1 275 ? 21.203 -4.5 -32.031 1 75.38 275 GLU A N 1
ATOM 2138 C CA . GLU A 1 275 ? 20.984 -4.059 -33.406 1 75.38 275 GLU A CA 1
ATOM 2139 C C . GLU A 1 275 ? 19.688 -4.609 -33.969 1 75.38 275 GLU A C 1
ATOM 2141 O O . GLU A 1 275 ? 19.062 -3.986 -34.844 1 75.38 275 GLU A O 1
ATOM 2146 N N . ASN A 1 276 ? 19.344 -5.781 -33.438 1 75.12 276 ASN A N 1
ATOM 2147 C CA . ASN A 1 276 ? 18.125 -6.418 -33.938 1 75.12 276 ASN A CA 1
ATOM 2148 C C . ASN A 1 276 ? 17.031 -6.445 -32.906 1 75.12 276 ASN A C 1
ATOM 2150 O O . ASN A 1 276 ? 17.281 -6.273 -31.703 1 75.12 276 ASN A O 1
ATOM 2154 N N . TRP A 1 277 ? 15.758 -6.566 -33.438 1 76.12 277 TRP A N 1
ATOM 2155 C CA . TRP A 1 277 ? 14.578 -6.555 -32.562 1 76.12 277 TRP A CA 1
ATOM 2156 C C . TRP A 1 277 ? 14.641 -7.695 -31.562 1 76.12 277 TRP A C 1
ATOM 2158 O O . TRP A 1 277 ? 14.297 -7.516 -30.391 1 76.12 277 TRP A O 1
ATOM 2168 N N . TRP A 1 278 ? 15.047 -8.766 -32.031 1 69.75 278 TRP A N 1
ATOM 2169 C CA . TRP A 1 278 ? 15.094 -9.938 -31.156 1 69.75 278 TRP A CA 1
ATOM 2170 C C . TRP A 1 278 ? 16.172 -9.781 -30.094 1 69.75 278 TRP A C 1
ATOM 2172 O O . TRP A 1 278 ? 15.984 -10.164 -28.938 1 69.75 278 TRP A O 1
ATOM 2182 N N . GLU A 1 279 ? 17.281 -9.312 -30.578 1 74.19 279 GLU A N 1
ATOM 2183 C CA . GLU A 1 279 ? 18.375 -9.07 -29.641 1 74.19 279 GLU A CA 1
ATOM 2184 C C . GLU A 1 279 ? 18.016 -7.988 -28.641 1 74.19 279 GLU A C 1
ATOM 2186 O O . GLU A 1 279 ? 18.469 -8.023 -27.484 1 74.19 279 GLU A O 1
ATOM 2191 N N . ALA A 1 280 ? 17.234 -7.137 -29.141 1 74.19 280 ALA A N 1
ATOM 2192 C CA . ALA A 1 280 ? 16.812 -6.043 -28.266 1 74.19 280 ALA A CA 1
ATOM 2193 C C . ALA A 1 280 ? 15.969 -6.562 -27.109 1 74.19 280 ALA A C 1
ATOM 2195 O O . ALA A 1 280 ? 16.094 -6.086 -25.969 1 74.19 280 ALA A O 1
ATOM 2196 N N . PHE A 1 281 ? 15.188 -7.488 -27.375 1 72.31 281 PHE A N 1
ATOM 2197 C CA . PHE A 1 281 ? 14.305 -8.062 -26.359 1 72.31 281 PHE A CA 1
ATOM 2198 C C . PHE A 1 281 ? 15.109 -8.812 -25.312 1 72.31 281 PHE A C 1
ATOM 2200 O O . PHE A 1 281 ? 14.758 -8.797 -24.125 1 72.31 281 PHE A O 1
ATOM 2207 N N . SER A 1 282 ? 16.125 -9.375 -25.781 1 69.31 282 SER A N 1
ATOM 2208 C CA . SER A 1 282 ? 16.938 -10.172 -24.875 1 69.31 282 SER A CA 1
ATOM 2209 C C . SER A 1 282 ? 17.875 -9.289 -24.062 1 69.31 282 SER A C 1
ATOM 2211 O O . SER A 1 282 ? 18.234 -9.625 -22.922 1 69.31 282 SER A O 1
ATOM 2213 N N . ALA A 1 283 ? 18.188 -8.211 -24.625 1 73.94 283 ALA A N 1
ATOM 2214 C CA . ALA A 1 283 ? 19.188 -7.359 -23.984 1 73.94 283 ALA A CA 1
ATOM 2215 C C . ALA A 1 283 ? 18.516 -6.336 -23.062 1 73.94 283 ALA A C 1
ATOM 2217 O O . ALA A 1 283 ? 19.156 -5.777 -22.172 1 73.94 283 ALA A O 1
ATOM 2218 N N . ALA A 1 284 ? 17.281 -6.234 -23.266 1 78.75 284 ALA A N 1
ATOM 2219 C CA . ALA A 1 284 ? 16.562 -5.188 -22.547 1 78.75 284 ALA A CA 1
ATOM 2220 C C . ALA A 1 284 ? 16.344 -5.57 -21.078 1 78.75 284 ALA A C 1
ATOM 2222 O O . ALA A 1 284 ? 16.297 -6.754 -20.75 1 78.75 284 ALA A O 1
ATOM 2223 N N . ASP A 1 285 ? 16.438 -4.586 -20.219 1 83.44 285 ASP A N 1
ATOM 2224 C CA . ASP A 1 285 ? 15.938 -4.766 -18.859 1 83.44 285 ASP A CA 1
ATOM 2225 C C . ASP A 1 285 ? 14.414 -4.84 -18.828 1 83.44 285 ASP A C 1
ATOM 2227 O O . ASP A 1 285 ? 13.734 -3.811 -18.844 1 83.44 285 ASP A O 1
ATOM 2231 N N . ALA A 1 286 ? 14.023 -6.031 -18.766 1 78.56 286 ALA A N 1
ATOM 2232 C CA . ALA A 1 286 ? 12.594 -6.305 -18.891 1 78.56 286 ALA A CA 1
ATOM 2233 C C . ALA A 1 286 ? 11.789 -5.551 -17.844 1 78.56 286 ALA A C 1
ATOM 2235 O O . ALA A 1 286 ? 10.75 -4.961 -18.141 1 78.56 286 ALA A O 1
ATOM 2236 N N . THR A 1 287 ? 12.242 -5.566 -16.609 1 83 287 THR A N 1
ATOM 2237 C CA . THR A 1 287 ? 11.492 -4.938 -15.531 1 83 287 THR A CA 1
ATOM 2238 C C . THR A 1 287 ? 11.422 -3.428 -15.727 1 83 287 THR A C 1
ATOM 2240 O O . THR A 1 287 ? 10.375 -2.818 -15.5 1 83 287 THR A O 1
ATOM 2243 N N . TRP A 1 288 ? 12.508 -2.857 -16.109 1 88.44 288 TRP A N 1
ATOM 2244 C CA . TRP A 1 288 ? 12.555 -1.42 -16.344 1 88.44 288 TRP A CA 1
ATOM 2245 C C . TRP A 1 288 ? 11.633 -1.037 -17.5 1 88.44 288 TRP A C 1
ATOM 2247 O O . TRP A 1 288 ? 10.867 -0.075 -17.406 1 88.44 288 TRP A O 1
ATOM 2257 N N . ALA A 1 289 ? 11.711 -1.773 -18.594 1 87.62 289 ALA A N 1
ATOM 2258 C CA . ALA A 1 289 ? 10.883 -1.503 -19.766 1 87.62 289 ALA A CA 1
ATOM 2259 C C . ALA A 1 289 ? 9.398 -1.606 -19.422 1 87.62 289 ALA A C 1
ATOM 2261 O O . ALA A 1 289 ? 8.594 -0.781 -19.875 1 87.62 289 ALA A O 1
ATOM 2262 N N . MET A 1 290 ? 9.117 -2.629 -18.703 1 87.38 290 MET A N 1
ATOM 2263 C CA . MET A 1 290 ? 7.719 -2.83 -18.328 1 87.38 290 MET A CA 1
ATOM 2264 C C . MET A 1 290 ? 7.23 -1.708 -17.406 1 87.38 290 MET A C 1
ATOM 2266 O O . MET A 1 290 ? 6.086 -1.268 -17.516 1 87.38 290 MET A O 1
ATOM 2270 N N . LEU A 1 291 ? 8.031 -1.292 -16.5 1 91.19 291 LEU A N 1
ATOM 2271 C CA . LEU A 1 291 ? 7.672 -0.219 -15.578 1 91.19 291 LEU A CA 1
ATOM 2272 C C . LEU A 1 291 ? 7.43 1.084 -16.328 1 91.19 291 LEU A C 1
ATOM 2274 O O . LEU A 1 291 ? 6.465 1.8 -16.047 1 91.19 291 LEU A O 1
ATOM 2278 N N . LEU A 1 292 ? 8.305 1.435 -17.281 1 93.19 292 LEU A N 1
ATOM 2279 C CA . LEU A 1 292 ? 8.141 2.633 -18.094 1 93.19 292 LEU A CA 1
ATOM 2280 C C . LEU A 1 292 ? 6.844 2.578 -18.891 1 93.19 292 LEU A C 1
ATOM 2282 O O . LEU A 1 292 ? 6.109 3.564 -18.953 1 93.19 292 LEU A O 1
ATOM 2286 N N . ALA A 1 293 ? 6.66 1.442 -19.5 1 91.88 293 ALA A N 1
ATOM 2287 C CA . ALA A 1 293 ? 5.441 1.25 -20.281 1 91.88 293 ALA A CA 1
ATOM 2288 C C . ALA A 1 293 ? 4.199 1.457 -19.406 1 91.88 293 ALA A C 1
ATOM 2290 O O . ALA A 1 293 ? 3.236 2.096 -19.844 1 91.88 293 ALA A O 1
ATOM 2291 N N . LEU A 1 294 ? 4.258 0.871 -18.266 1 92.88 294 LEU A N 1
ATOM 2292 C CA . LEU A 1 294 ? 3.121 0.953 -17.359 1 92.88 294 LEU A CA 1
ATOM 2293 C C . LEU A 1 294 ? 2.879 2.393 -16.906 1 92.88 294 LEU A C 1
ATOM 2295 O O . LEU A 1 294 ? 1.732 2.842 -16.844 1 92.88 294 LEU A O 1
ATOM 2299 N N . PHE A 1 295 ? 3.893 3.102 -16.562 1 94.88 295 PHE A N 1
ATOM 2300 C CA . PHE A 1 295 ? 3.783 4.492 -16.141 1 94.88 295 PHE A CA 1
ATOM 2301 C C . PHE A 1 295 ? 3.115 5.34 -17.219 1 94.88 295 PHE A C 1
ATOM 2303 O O . PHE A 1 295 ? 2.182 6.09 -16.922 1 94.88 295 PHE A O 1
ATOM 2310 N N . VAL A 1 296 ? 3.574 5.23 -18.391 1 94.94 296 VAL A N 1
ATOM 2311 C CA . VAL A 1 296 ? 3.023 6 -19.5 1 94.94 296 VAL A CA 1
ATOM 2312 C C . VAL A 1 296 ? 1.586 5.562 -19.781 1 94.94 296 VAL A C 1
ATOM 2314 O O . VAL A 1 296 ? 0.725 6.395 -20.078 1 94.94 296 VAL A O 1
ATOM 2317 N N . THR A 1 297 ? 1.383 4.305 -19.75 1 93.62 297 THR A N 1
ATOM 2318 C CA . THR A 1 297 ? 0.034 3.793 -19.969 1 93.62 297 THR A CA 1
ATOM 2319 C C . THR A 1 297 ? -0.942 4.398 -18.953 1 93.62 297 THR A C 1
ATOM 2321 O O . THR A 1 297 ? -2.061 4.77 -19.312 1 93.62 297 THR A O 1
ATOM 2324 N N . ILE A 1 298 ? -0.559 4.449 -17.703 1 95.12 298 ILE A N 1
ATOM 2325 C CA . ILE A 1 298 ? -1.415 5.008 -16.672 1 95.12 298 ILE A CA 1
ATOM 2326 C C . ILE A 1 298 ? -1.71 6.473 -16.969 1 95.12 298 ILE A C 1
ATOM 2328 O O . ILE A 1 298 ? -2.855 6.918 -16.859 1 95.12 298 ILE A O 1
ATOM 2332 N N . LEU A 1 299 ? -0.742 7.199 -17.359 1 94.12 299 LEU A N 1
ATOM 2333 C CA . LEU A 1 299 ? -0.906 8.609 -17.672 1 94.12 299 LEU A CA 1
ATOM 2334 C C . LEU A 1 299 ? -1.866 8.797 -18.844 1 94.12 299 LEU A C 1
ATOM 2336 O O . LEU A 1 299 ? -2.791 9.609 -18.766 1 94.12 299 LEU A O 1
ATOM 2340 N N . LEU A 1 300 ? -1.65 8.086 -19.875 1 94.5 300 LEU A N 1
ATOM 2341 C CA . LEU A 1 300 ? -2.484 8.203 -21.078 1 94.5 300 LEU A CA 1
ATOM 2342 C C . LEU A 1 300 ? -3.9 7.707 -20.797 1 94.5 300 LEU A C 1
ATOM 2344 O O . LEU A 1 300 ? -4.867 8.25 -21.344 1 94.5 300 LEU A O 1
ATOM 2348 N N . SER A 1 301 ? -3.975 6.656 -20.031 1 93.62 301 SER A N 1
ATOM 2349 C CA . SER A 1 301 ? -5.297 6.156 -19.672 1 93.62 301 SER A CA 1
ATOM 2350 C C . SER A 1 301 ? -6.066 7.168 -18.828 1 93.62 301 SER A C 1
ATOM 2352 O O . SER A 1 301 ? -7.27 7.348 -19.016 1 93.62 301 SER A O 1
ATOM 2354 N N . MET A 1 302 ? -5.387 7.746 -17.922 1 92.75 302 MET A N 1
ATOM 2355 C CA . MET A 1 302 ? -6.023 8.781 -17.109 1 92.75 302 MET A CA 1
ATOM 2356 C C . MET A 1 302 ? -6.539 9.914 -17.984 1 92.75 302 MET A C 1
ATOM 2358 O O . MET A 1 302 ? -7.66 10.391 -17.781 1 92.75 302 MET A O 1
ATOM 2362 N N . MET A 1 303 ? -5.77 10.367 -18.875 1 92.25 303 MET A N 1
ATOM 2363 C CA . MET A 1 303 ? -6.176 11.414 -19.797 1 92.25 303 MET A CA 1
ATOM 2364 C C . MET A 1 303 ? -7.367 10.969 -20.641 1 92.25 303 MET A C 1
ATOM 2366 O O . MET A 1 303 ? -8.281 11.75 -20.891 1 92.25 303 MET A O 1
ATOM 2370 N N . PHE A 1 304 ? -7.312 9.781 -21.094 1 93.62 304 PHE A N 1
ATOM 2371 C CA . PHE A 1 304 ? -8.398 9.203 -21.891 1 93.62 304 PHE A CA 1
ATOM 2372 C C . PHE A 1 304 ? -9.695 9.18 -21.094 1 93.62 304 PHE A C 1
ATOM 2374 O O . PHE A 1 304 ? -10.75 9.586 -21.594 1 93.62 304 PHE A O 1
ATOM 2381 N N . TYR A 1 305 ? -9.602 8.766 -19.859 1 92.75 305 TYR A N 1
ATOM 2382 C CA . TYR A 1 305 ? -10.797 8.68 -19.016 1 92.75 305 TYR A CA 1
ATOM 2383 C C . TYR A 1 305 ? -11.328 10.07 -18.688 1 92.75 305 TYR A C 1
ATOM 2385 O O . TYR A 1 305 ? -12.539 10.266 -18.578 1 92.75 305 TYR A O 1
ATOM 2393 N N . LEU A 1 306 ? -10.438 10.977 -18.516 1 90 306 LEU A N 1
ATOM 2394 C CA . LEU A 1 306 ? -10.867 12.344 -18.266 1 90 306 LEU A CA 1
ATOM 2395 C C . LEU A 1 306 ? -11.57 12.922 -19.484 1 90 306 LEU A C 1
ATOM 2397 O O . LEU A 1 306 ? -12.555 13.656 -19.359 1 90 306 LEU A O 1
ATOM 2401 N N . TRP A 1 307 ? -11.016 12.602 -20.609 1 91.19 307 TRP A N 1
ATOM 2402 C CA . TRP A 1 307 ? -11.633 13.023 -21.859 1 91.19 307 TRP A CA 1
ATOM 2403 C C . TRP A 1 307 ? -13.031 12.43 -22 1 91.19 307 TRP A C 1
ATOM 2405 O O . TRP A 1 307 ? -13.914 13.039 -22.609 1 91.19 307 TRP A O 1
ATOM 2415 N N . ARG A 1 308 ? -13.195 11.289 -21.453 1 90.5 308 ARG A N 1
ATOM 2416 C CA . ARG A 1 308 ? -14.484 10.617 -21.5 1 90.5 308 ARG A CA 1
ATOM 2417 C C . ARG A 1 308 ? -15.367 11.047 -20.328 1 90.5 308 ARG A C 1
ATOM 2419 O O . ARG A 1 308 ? -16.344 10.375 -20.016 1 90.5 308 ARG A O 1
ATOM 2426 N N . ARG A 1 309 ? -14.977 12.047 -19.578 1 88.06 309 ARG A N 1
ATOM 2427 C CA . ARG A 1 309 ? -15.758 12.742 -18.562 1 88.06 309 ARG A CA 1
ATOM 2428 C C . ARG A 1 309 ? -15.898 11.898 -17.312 1 88.06 309 ARG A C 1
ATOM 2430 O O . ARG A 1 309 ? -16.953 11.883 -16.672 1 88.06 309 ARG A O 1
ATOM 2437 N N . GLN A 1 310 ? -14.938 11.117 -17.125 1 88.81 310 GLN A N 1
ATOM 2438 C CA . GLN A 1 310 ? -14.898 10.422 -15.844 1 88.81 310 GLN A CA 1
ATOM 2439 C C . GLN A 1 310 ? -14.375 11.344 -14.742 1 88.81 310 GLN A C 1
ATOM 2441 O O . GLN A 1 310 ? -13.531 12.203 -15 1 88.81 310 GLN A O 1
ATOM 2446 N N . SER A 1 311 ? -14.969 11.203 -13.531 1 87.19 311 SER A N 1
ATOM 2447 C CA . SER A 1 311 ? -14.586 12.039 -12.398 1 87.19 311 SER A CA 1
ATOM 2448 C C . SER A 1 311 ? -13.148 11.758 -11.977 1 87.19 311 SER A C 1
ATOM 2450 O O . SER A 1 311 ? -12.773 10.602 -11.773 1 87.19 311 SER A O 1
ATOM 2452 N N . LEU A 1 312 ? -12.352 12.797 -11.852 1 87.75 312 LEU A N 1
ATOM 2453 C CA . LEU A 1 312 ? -10.953 12.672 -11.469 1 87.75 312 LEU A CA 1
ATOM 2454 C C . LEU A 1 312 ? -10.828 12.125 -10.047 1 87.75 312 LEU A C 1
ATOM 2456 O O . LEU A 1 312 ? -9.922 11.344 -9.758 1 87.75 312 LEU A O 1
ATOM 2460 N N . SER A 1 313 ? -11.68 12.547 -9.18 1 83.75 313 SER A N 1
ATOM 2461 C CA . SER A 1 313 ? -11.648 12.102 -7.789 1 83.75 313 SER A CA 1
ATOM 2462 C C . SER A 1 313 ? -11.906 10.602 -7.688 1 83.75 313 SER A C 1
ATOM 2464 O O . SER A 1 313 ? -11.266 9.906 -6.895 1 83.75 313 SER A O 1
ATOM 2466 N N . GLU A 1 314 ? -12.781 10.156 -8.508 1 86.69 314 GLU A N 1
ATOM 2467 C CA . GLU A 1 314 ? -13.086 8.727 -8.523 1 86.69 314 GLU A CA 1
ATOM 2468 C C . GLU A 1 314 ? -11.922 7.922 -9.102 1 86.69 314 GLU A C 1
ATOM 2470 O O . GLU A 1 314 ? -11.609 6.836 -8.609 1 86.69 314 GLU A O 1
ATOM 2475 N N . LEU A 1 315 ? -11.398 8.492 -10.109 1 90.12 315 LEU A N 1
ATOM 2476 C CA . LEU A 1 315 ? -10.266 7.82 -10.727 1 90.12 315 LEU A CA 1
ATOM 2477 C C . LEU A 1 315 ? -9.094 7.715 -9.75 1 90.12 315 LEU A C 1
ATOM 2479 O O . LEU A 1 315 ? -8.453 6.668 -9.664 1 90.12 315 LEU A O 1
ATOM 2483 N N . THR A 1 316 ? -8.812 8.742 -9.047 1 87.5 316 THR A N 1
ATOM 2484 C CA . THR A 1 316 ? -7.711 8.75 -8.086 1 87.5 316 THR A CA 1
ATOM 2485 C C . THR A 1 316 ? -7.988 7.785 -6.941 1 87.5 316 THR A C 1
ATOM 2487 O O . THR A 1 316 ? -7.086 7.078 -6.488 1 87.5 316 THR A O 1
ATOM 2490 N N . TYR A 1 317 ? -9.188 7.805 -6.508 1 86.88 317 TYR A N 1
ATOM 2491 C CA . TYR A 1 317 ? -9.57 6.879 -5.445 1 86.88 317 TYR A CA 1
ATOM 2492 C C . TYR A 1 317 ? -9.352 5.434 -5.871 1 86.88 317 TYR A C 1
ATOM 2494 O O . TYR A 1 317 ? -8.781 4.637 -5.125 1 86.88 317 TYR A O 1
ATOM 2502 N N . HIS A 1 318 ? -9.781 5.141 -6.988 1 89.38 318 HIS A N 1
ATOM 2503 C CA . HIS A 1 318 ? -9.711 3.754 -7.434 1 89.38 318 HIS A CA 1
ATOM 2504 C C . HIS A 1 318 ? -8.32 3.418 -7.961 1 89.38 318 HIS A C 1
ATOM 2506 O O . HIS A 1 318 ? -7.98 2.246 -8.133 1 89.38 318 HIS A O 1
ATOM 2512 N N . PHE A 1 319 ? -7.566 4.469 -8.289 1 92.81 319 PHE A N 1
ATOM 2513 C CA . PHE A 1 319 ? -6.141 4.262 -8.516 1 92.81 319 PHE A CA 1
ATOM 2514 C C . PHE A 1 319 ? -5.484 3.629 -7.293 1 92.81 319 PHE A C 1
ATOM 2516 O O . PHE A 1 319 ? -4.781 2.621 -7.41 1 92.81 319 PHE A O 1
ATOM 2523 N N . PHE A 1 320 ? -5.742 4.121 -6.156 1 91.12 320 PHE A N 1
ATOM 2524 C CA . PHE A 1 320 ? -5.141 3.619 -4.926 1 91.12 320 PHE A CA 1
ATOM 2525 C C . PHE A 1 320 ? -5.828 2.336 -4.477 1 91.12 320 PHE A C 1
ATOM 2527 O O . PHE A 1 320 ? -5.176 1.42 -3.973 1 91.12 320 PHE A O 1
ATOM 2534 N N . ALA A 1 321 ? -7.109 2.264 -4.621 1 89.56 321 ALA A N 1
ATOM 2535 C CA . ALA A 1 321 ? -7.828 1.051 -4.246 1 89.56 321 ALA A CA 1
ATOM 2536 C C . ALA A 1 321 ? -7.305 -0.158 -5.016 1 89.56 321 ALA A C 1
ATOM 2538 O O . ALA A 1 321 ? -7.145 -1.241 -4.445 1 89.56 321 ALA A O 1
ATOM 2539 N N . GLY A 1 322 ? -7.117 0.029 -6.316 1 89.19 322 GLY A N 1
ATOM 2540 C CA . GLY A 1 322 ? -6.574 -1.044 -7.133 1 89.19 322 GLY A CA 1
ATOM 2541 C C . GLY A 1 322 ? -5.164 -1.44 -6.738 1 89.19 322 GLY A C 1
ATOM 2542 O O . GLY A 1 322 ? -4.848 -2.629 -6.656 1 89.19 322 GLY A O 1
ATOM 2543 N N . GLY A 1 323 ? -4.305 -0.478 -6.566 1 92.38 323 GLY A N 1
ATOM 2544 C CA . GLY A 1 323 ? -2.953 -0.761 -6.102 1 92.38 323 GLY A CA 1
ATOM 2545 C C . GLY A 1 323 ? -2.92 -1.448 -4.75 1 92.38 323 GLY A C 1
ATOM 2546 O O . GLY A 1 323 ? -2.086 -2.324 -4.516 1 92.38 323 GLY A O 1
ATOM 2547 N N . ASN A 1 324 ? -3.797 -1.029 -3.873 1 92.06 324 ASN A N 1
ATOM 2548 C CA . ASN A 1 324 ? -3.859 -1.56 -2.516 1 92.06 324 ASN A CA 1
ATOM 2549 C C . ASN A 1 324 ? -4.191 -3.049 -2.51 1 92.06 324 ASN A C 1
ATOM 2551 O O . ASN A 1 324 ? -3.846 -3.764 -1.568 1 92.06 324 ASN A O 1
ATOM 2555 N N . GLU A 1 325 ? -4.805 -3.494 -3.529 1 85.38 325 GLU A N 1
ATOM 2556 C CA . GLU A 1 325 ? -5.129 -4.914 -3.629 1 85.38 325 GLU A CA 1
ATOM 2557 C C . GLU A 1 325 ? -3.863 -5.762 -3.746 1 85.38 325 GLU A C 1
ATOM 2559 O O . GLU A 1 325 ? -3.873 -6.949 -3.414 1 85.38 325 GLU A O 1
ATOM 2564 N N . LEU A 1 326 ? -2.822 -5.141 -4.199 1 87.88 326 LEU A N 1
ATOM 2565 C CA . LEU A 1 326 ? -1.591 -5.898 -4.41 1 87.88 326 LEU A CA 1
ATOM 2566 C C . LEU A 1 326 ? -0.608 -5.664 -3.268 1 87.88 326 LEU A C 1
ATOM 2568 O O . LEU A 1 326 ? 0.542 -6.102 -3.332 1 87.88 326 LEU A O 1
ATOM 2572 N N . MET A 1 327 ? -1.034 -5.039 -2.258 1 91.81 327 MET A N 1
ATOM 2573 C CA . MET A 1 327 ? -0.121 -4.75 -1.156 1 91.81 327 MET A CA 1
ATOM 2574 C C . MET A 1 327 ? 0.209 -6.02 -0.377 1 91.81 327 MET A C 1
ATOM 2576 O O . MET A 1 327 ? 1.322 -6.168 0.13 1 91.81 327 MET A O 1
ATOM 2580 N N . ALA A 1 328 ? -0.726 -6.91 -0.261 1 88.38 328 ALA A N 1
ATOM 2581 C CA . ALA A 1 328 ? -0.448 -8.164 0.438 1 88.38 328 ALA A CA 1
ATOM 2582 C C . ALA A 1 328 ? 0.636 -8.961 -0.279 1 88.38 328 ALA A C 1
ATOM 2584 O O . ALA A 1 328 ? 1.635 -9.352 0.331 1 88.38 328 ALA A O 1
ATOM 2585 N N . PRO A 1 329 ? 0.472 -9.156 -1.578 1 86.12 329 PRO A N 1
ATOM 2586 C CA . PRO A 1 329 ? 1.547 -9.82 -2.314 1 86.12 329 PRO A CA 1
ATOM 2587 C C . PRO A 1 329 ? 2.877 -9.078 -2.223 1 86.12 329 PRO A C 1
ATOM 2589 O O . PRO A 1 329 ? 3.936 -9.703 -2.127 1 86.12 329 PRO A O 1
ATOM 2592 N N . ILE A 1 330 ? 2.809 -7.773 -2.314 1 92.19 330 ILE A N 1
ATOM 2593 C CA . ILE A 1 330 ? 4.027 -6.973 -2.227 1 92.19 330 ILE A CA 1
ATOM 2594 C C . ILE A 1 330 ? 4.668 -7.16 -0.854 1 92.19 330 ILE A C 1
ATOM 2596 O O . ILE A 1 330 ? 5.887 -7.332 -0.75 1 92.19 330 ILE A O 1
ATOM 2600 N N . GLY A 1 331 ? 3.871 -7.109 0.189 1 91.94 331 GLY A N 1
ATOM 2601 C CA . GLY A 1 331 ? 4.383 -7.355 1.528 1 91.94 331 GLY A CA 1
ATOM 2602 C C . GLY A 1 331 ? 5.035 -8.719 1.679 1 91.94 331 GLY A C 1
ATOM 2603 O O . GLY A 1 331 ? 6.086 -8.844 2.311 1 91.94 331 GLY A O 1
ATOM 2604 N N . MET A 1 332 ? 4.457 -9.703 1.105 1 88.31 332 MET A N 1
ATOM 2605 C CA . MET A 1 332 ? 5.012 -11.055 1.144 1 88.31 332 MET A CA 1
ATOM 2606 C C . MET A 1 332 ? 6.355 -11.109 0.423 1 88.31 332 MET A C 1
ATOM 2608 O O . MET A 1 332 ? 7.293 -11.758 0.892 1 88.31 332 MET A O 1
ATOM 2612 N N . LEU A 1 333 ? 6.379 -10.445 -0.694 1 88.38 333 LEU A N 1
ATOM 2613 C CA . LEU A 1 333 ? 7.613 -10.414 -1.478 1 88.38 333 LEU A CA 1
ATOM 2614 C C . LEU A 1 333 ? 8.75 -9.781 -0.681 1 88.38 333 LEU A C 1
ATOM 2616 O O . LEU A 1 333 ? 9.875 -10.281 -0.686 1 88.38 333 LEU A O 1
ATOM 2620 N N . VAL A 1 334 ? 8.43 -8.711 -0.046 1 93 334 VAL A N 1
ATOM 2621 C CA . VAL A 1 334 ? 9.43 -8 0.745 1 93 334 VAL A CA 1
ATOM 2622 C C . VAL A 1 334 ? 9.961 -8.914 1.851 1 93 334 VAL A C 1
ATOM 2624 O O . VAL A 1 334 ? 11.164 -8.969 2.098 1 93 334 VAL A O 1
ATOM 2627 N N . LEU A 1 335 ? 9.109 -9.609 2.504 1 91.88 335 LEU A N 1
ATOM 2628 C CA . LEU A 1 335 ? 9.508 -10.508 3.578 1 91.88 335 LEU A CA 1
ATOM 2629 C C . LEU A 1 335 ? 10.32 -11.68 3.029 1 91.88 335 LEU A C 1
ATOM 2631 O O . LEU A 1 335 ? 11.273 -12.141 3.67 1 91.88 335 LEU A O 1
ATOM 2635 N N . VAL A 1 336 ? 9.922 -12.172 1.891 1 85.44 336 VAL A N 1
ATOM 2636 C CA . VAL A 1 336 ? 10.656 -13.266 1.255 1 85.44 336 VAL A CA 1
ATOM 2637 C C . VAL A 1 336 ? 12.078 -12.805 0.938 1 85.44 336 VAL A C 1
ATOM 2639 O O . VAL A 1 336 ? 13.039 -13.547 1.171 1 85.44 336 VAL A O 1
ATOM 2642 N N . TRP A 1 337 ? 12.227 -11.617 0.354 1 87.75 337 TRP A N 1
ATOM 2643 C CA . TRP A 1 337 ? 13.539 -11.062 0.053 1 87.75 337 TRP A CA 1
ATOM 2644 C C . TRP A 1 337 ? 14.375 -10.93 1.321 1 87.75 337 TRP A C 1
ATOM 2646 O O . TRP A 1 337 ? 15.57 -11.234 1.318 1 87.75 337 TRP A O 1
ATOM 2656 N N . ALA A 1 338 ? 13.727 -10.5 2.375 1 91.94 338 ALA A N 1
ATOM 2657 C CA . ALA A 1 338 ? 14.422 -10.312 3.645 1 91.94 338 ALA A CA 1
ATOM 2658 C C . ALA A 1 338 ? 14.867 -11.656 4.227 1 91.94 338 ALA A C 1
ATOM 2660 O O . ALA A 1 338 ? 16.016 -11.789 4.684 1 91.94 338 ALA A O 1
ATOM 2661 N N . VAL A 1 339 ? 14.016 -12.609 4.273 1 89.19 339 VAL A N 1
ATOM 2662 C CA . VAL A 1 339 ? 14.328 -13.93 4.809 1 89.19 339 VAL A CA 1
ATOM 2663 C C . VAL A 1 339 ? 15.438 -14.57 3.977 1 89.19 339 VAL A C 1
ATOM 2665 O O . VAL A 1 339 ? 16.344 -15.203 4.523 1 89.19 339 VAL A O 1
ATOM 2668 N N . SER A 1 340 ? 15.305 -14.445 2.66 1 83.19 340 SER A N 1
ATOM 2669 C CA . SER A 1 340 ? 16.312 -15.008 1.763 1 83.19 340 SER A CA 1
ATOM 2670 C C . SER A 1 340 ? 17.688 -14.406 2.025 1 83.19 340 SER A C 1
ATOM 2672 O O . SER A 1 340 ? 18.703 -15.109 1.964 1 83.19 340 SER A O 1
ATOM 2674 N N . ALA A 1 341 ? 17.688 -13.141 2.24 1 86.69 341 ALA A N 1
ATOM 2675 C CA . ALA A 1 341 ? 18.953 -12.461 2.527 1 86.69 341 ALA A CA 1
ATOM 2676 C C . ALA A 1 341 ? 19.562 -12.977 3.826 1 86.69 341 ALA A C 1
ATOM 2678 O O . ALA A 1 341 ? 20.766 -13.25 3.889 1 86.69 341 ALA A O 1
ATOM 2679 N N . VAL A 1 342 ? 18.75 -13.109 4.844 1 89.06 342 VAL A N 1
ATOM 2680 C CA . VAL A 1 342 ? 19.219 -13.57 6.145 1 89.06 342 VAL A CA 1
ATOM 2681 C C . VAL A 1 342 ? 19.656 -15.031 6.047 1 89.06 342 VAL A C 1
ATOM 2683 O O . VAL A 1 342 ? 20.688 -15.422 6.609 1 89.06 342 VAL A O 1
ATOM 2686 N N . ALA A 1 343 ? 18.906 -15.82 5.391 1 84.69 343 ALA A N 1
ATOM 2687 C CA . ALA A 1 343 ? 19.25 -17.234 5.191 1 84.69 343 ALA A CA 1
ATOM 2688 C C . ALA A 1 343 ? 20.547 -17.375 4.406 1 84.69 343 ALA A C 1
ATOM 2690 O O . ALA A 1 343 ? 21.344 -18.281 4.672 1 84.69 343 ALA A O 1
ATOM 2691 N N . GLY A 1 344 ? 20.688 -16.531 3.412 1 82.44 344 GLY A N 1
ATOM 2692 C CA . GLY A 1 344 ? 21.922 -16.516 2.652 1 82.44 344 GLY A CA 1
ATOM 2693 C C . GLY A 1 344 ? 23.141 -16.234 3.506 1 82.44 344 GLY A C 1
ATOM 2694 O O . GLY A 1 344 ? 24.203 -16.844 3.316 1 82.44 344 GLY A O 1
ATOM 2695 N N . GLU A 1 345 ? 22.969 -15.32 4.395 1 85.5 345 GLU A N 1
ATOM 2696 C CA . GLU A 1 345 ? 24.062 -14.984 5.305 1 85.5 345 GLU A CA 1
ATOM 2697 C C . GLU A 1 345 ? 24.375 -16.141 6.25 1 85.5 345 GLU A C 1
ATOM 2699 O O . GLU A 1 345 ? 25.5 -16.297 6.703 1 85.5 345 GLU A O 1
ATOM 2704 N N . LEU A 1 346 ? 23.375 -16.969 6.531 1 87.06 346 LEU A N 1
ATOM 2705 C CA . LEU A 1 346 ? 23.531 -18.109 7.418 1 87.06 346 LEU A CA 1
ATOM 2706 C C . LEU A 1 346 ? 24.141 -19.297 6.668 1 87.06 346 LEU A C 1
ATOM 2708 O O . LEU A 1 346 ? 24.516 -20.297 7.281 1 87.06 346 LEU A O 1
ATOM 2712 N N . GLY A 1 347 ? 24.234 -19.172 5.328 1 82.06 347 GLY A N 1
ATOM 2713 C CA . GLY A 1 347 ? 24.828 -20.234 4.523 1 82.06 347 GLY A CA 1
ATOM 2714 C C . GLY A 1 347 ? 23.797 -21.266 4.055 1 82.06 347 GLY A C 1
ATOM 2715 O O . GLY A 1 347 ? 24.078 -22.453 4.031 1 82.06 347 GLY A O 1
ATOM 2716 N N . PHE A 1 348 ? 22.656 -20.828 3.811 1 79.62 348 PHE A N 1
ATOM 2717 C CA . PHE A 1 348 ? 21.547 -21.688 3.395 1 79.62 348 PHE A CA 1
ATOM 2718 C C . PHE A 1 348 ? 21.938 -22.5 2.162 1 79.62 348 PHE A C 1
ATOM 2720 O O . PHE A 1 348 ? 21.812 -23.734 2.16 1 79.62 348 PHE A O 1
ATOM 2727 N N . ALA A 1 349 ? 22.391 -21.875 1.143 1 75.19 349 ALA A N 1
ATOM 2728 C CA . ALA A 1 349 ? 22.703 -22.547 -0.117 1 75.19 349 ALA A CA 1
ATOM 2729 C C . ALA A 1 349 ? 23.797 -23.609 0.078 1 75.19 349 ALA A C 1
ATOM 2731 O O . ALA A 1 349 ? 23.703 -24.703 -0.466 1 75.19 349 ALA A O 1
ATOM 2732 N N . GLU A 1 350 ? 24.719 -23.281 0.796 1 77.69 350 GLU A N 1
ATOM 2733 C CA . GLU A 1 350 ? 25.828 -24.188 1.045 1 77.69 350 GLU A CA 1
ATOM 2734 C C . GLU A 1 350 ? 25.359 -25.422 1.813 1 77.69 350 GLU A C 1
ATOM 2736 O O . GLU A 1 350 ? 25.766 -26.547 1.499 1 77.69 350 GLU A O 1
ATOM 2741 N N . TYR A 1 351 ? 24.531 -25.172 2.729 1 80.38 351 TYR A N 1
ATOM 2742 C CA . TYR A 1 351 ? 24.062 -26.281 3.557 1 80.38 351 TYR A CA 1
ATOM 2743 C C . TYR A 1 351 ? 23.172 -27.219 2.762 1 80.38 351 TYR A C 1
ATOM 2745 O O . TYR A 1 351 ? 23.312 -28.438 2.834 1 80.38 351 TYR A O 1
ATOM 2753 N N . VAL A 1 352 ? 22.297 -26.734 2.092 1 77.56 352 VAL A N 1
ATOM 2754 C CA . VAL A 1 352 ? 21.375 -27.531 1.306 1 77.56 352 VAL A CA 1
ATOM 2755 C C . VAL A 1 352 ? 22.141 -28.328 0.247 1 77.56 352 VAL A C 1
ATOM 2757 O O . VAL A 1 352 ? 21.859 -29.5 0.009 1 77.56 352 VAL A O 1
ATOM 2760 N N . SER A 1 353 ? 23.031 -27.672 -0.387 1 77.25 353 SER A N 1
ATOM 2761 C CA . SER A 1 353 ? 23.844 -28.328 -1.413 1 77.25 353 SER A CA 1
ATOM 2762 C C . SER A 1 353 ? 24.641 -29.484 -0.833 1 77.25 353 SER A C 1
ATOM 2764 O O . SER A 1 353 ? 24.734 -30.547 -1.457 1 77.25 353 SER A O 1
ATOM 2766 N N . SER A 1 354 ? 25.125 -29.281 0.287 1 79.44 354 SER A N 1
ATOM 2767 C CA . SER A 1 354 ? 25.969 -30.312 0.898 1 79.44 354 SER A CA 1
ATOM 2768 C C . SER A 1 354 ? 25.125 -31.469 1.437 1 79.44 354 SER A C 1
ATOM 2770 O O . SER A 1 354 ? 25.547 -32.625 1.369 1 79.44 354 SER A O 1
ATOM 2772 N N . THR A 1 355 ? 23.984 -31.188 1.935 1 77.31 355 THR A N 1
ATOM 2773 C CA . THR A 1 355 ? 23.172 -32.188 2.592 1 77.31 355 THR A CA 1
ATOM 2774 C C . THR A 1 355 ? 22.297 -32.938 1.576 1 77.31 355 THR A C 1
ATOM 2776 O O . THR A 1 355 ? 22.219 -34.156 1.598 1 77.31 355 THR A O 1
ATOM 2779 N N . PHE A 1 356 ? 21.703 -32.219 0.685 1 75.38 356 PHE A N 1
ATOM 2780 C CA . PHE A 1 356 ? 20.719 -32.812 -0.2 1 75.38 356 PHE A CA 1
ATOM 2781 C C . PHE A 1 356 ? 21.312 -33.094 -1.58 1 75.38 356 PHE A C 1
ATOM 2783 O O . PHE A 1 356 ? 20.766 -33.844 -2.363 1 75.38 356 PHE A O 1
ATOM 2790 N N . GLY A 1 357 ? 22.266 -32.438 -1.848 1 70.62 357 GLY A N 1
ATOM 2791 C CA . GLY A 1 357 ? 22.922 -32.656 -3.125 1 70.62 357 GLY A CA 1
ATOM 2792 C C . GLY A 1 357 ? 23.375 -34.094 -3.324 1 70.62 357 GLY A C 1
ATOM 2793 O O . GLY A 1 357 ? 23.406 -34.594 -4.453 1 70.62 357 GLY A O 1
ATOM 2794 N N . THR A 1 358 ? 23.531 -34.75 -2.295 1 69.75 358 THR A N 1
ATOM 2795 C CA . THR A 1 358 ? 24.062 -36.094 -2.393 1 69.75 358 THR A CA 1
ATOM 2796 C C . THR A 1 358 ? 22.953 -37.125 -2.281 1 69.75 358 THR A C 1
ATOM 2798 O O . THR A 1 358 ? 23.062 -38.219 -2.842 1 69.75 358 THR A O 1
ATOM 2801 N N . TRP A 1 359 ? 21.906 -36.75 -1.669 1 74.12 359 TRP A N 1
ATOM 2802 C CA . TRP A 1 359 ? 20.891 -37.75 -1.326 1 74.12 359 TRP A CA 1
ATOM 2803 C C . TRP A 1 359 ? 19.781 -37.781 -2.375 1 74.12 359 TRP A C 1
ATOM 2805 O O . TRP A 1 359 ? 19.188 -38.844 -2.625 1 74.12 359 TRP A O 1
ATOM 2815 N N . LEU A 1 360 ? 19.562 -36.75 -3.037 1 77.19 360 LEU A N 1
ATOM 2816 C CA . LEU A 1 360 ? 18.453 -36.656 -3.977 1 77.19 360 LEU A CA 1
ATOM 2817 C C . LEU A 1 360 ? 18.953 -36.625 -5.414 1 77.19 360 LEU A C 1
ATOM 2819 O O . LEU A 1 360 ? 19.703 -35.719 -5.797 1 77.19 360 LEU A O 1
ATOM 2823 N N . PRO A 1 361 ? 18.594 -37.75 -6.172 1 80.75 361 PRO A N 1
ATOM 2824 C CA . PRO A 1 361 ? 18.969 -37.688 -7.586 1 80.75 361 PRO A CA 1
ATOM 2825 C C . PRO A 1 361 ? 18.344 -36.469 -8.289 1 80.75 361 PRO A C 1
ATOM 2827 O O . PRO A 1 361 ? 17.172 -36.156 -8.055 1 80.75 361 PRO A O 1
ATOM 2830 N N . GLY A 1 362 ? 19.078 -35.719 -8.969 1 83.75 362 GLY A N 1
ATOM 2831 C CA . GLY A 1 362 ? 18.703 -34.5 -9.664 1 83.75 362 GLY A CA 1
ATOM 2832 C C . GLY A 1 362 ? 17.438 -34.625 -10.484 1 83.75 362 GLY A C 1
ATOM 2833 O O . GLY A 1 362 ? 16.609 -33.719 -10.539 1 83.75 362 GLY A O 1
ATOM 2834 N N . ALA A 1 363 ? 17.219 -35.844 -10.977 1 83.25 363 ALA A N 1
ATOM 2835 C CA . ALA A 1 363 ? 16.078 -36.094 -11.875 1 83.25 363 ALA A CA 1
ATOM 2836 C C . ALA A 1 363 ? 14.758 -36 -11.117 1 83.25 363 ALA A C 1
ATOM 2838 O O . ALA A 1 363 ? 13.719 -35.719 -11.703 1 83.25 363 ALA A O 1
ATOM 2839 N N . PHE A 1 364 ? 14.828 -36.219 -9.898 1 88.62 364 PHE A N 1
ATOM 2840 C CA . PHE A 1 364 ? 13.586 -36.281 -9.133 1 88.62 364 PHE A CA 1
ATOM 2841 C C . PHE A 1 364 ? 13.336 -35 -8.352 1 88.62 364 PHE A C 1
ATOM 2843 O O . PHE A 1 364 ? 12.312 -34.875 -7.684 1 88.62 364 PHE A O 1
ATOM 2850 N N . VAL A 1 365 ? 14.219 -34.094 -8.531 1 90.19 365 VAL A N 1
ATOM 2851 C CA . VAL A 1 365 ? 14.125 -32.844 -7.777 1 90.19 365 VAL A CA 1
ATOM 2852 C C . VAL A 1 365 ? 12.852 -32.094 -8.164 1 90.19 365 VAL A C 1
ATOM 2854 O O . VAL A 1 365 ? 12.086 -31.672 -7.301 1 90.19 365 VAL A O 1
ATOM 2857 N N . PRO A 1 366 ? 12.547 -31.969 -9.492 1 93.5 366 PRO A N 1
ATOM 2858 C CA . PRO A 1 366 ? 11.312 -31.266 -9.859 1 93.5 366 PRO A CA 1
ATOM 2859 C C . PRO A 1 366 ? 10.055 -31.953 -9.32 1 93.5 366 PRO A C 1
ATOM 2861 O O . PRO A 1 366 ? 9.133 -31.281 -8.859 1 93.5 366 PRO A O 1
ATOM 2864 N N . ALA A 1 367 ? 10.047 -33.25 -9.352 1 93.62 367 ALA A N 1
ATOM 2865 C CA . ALA A 1 367 ? 8.906 -34 -8.836 1 93.62 367 ALA A CA 1
ATOM 2866 C C . ALA A 1 367 ? 8.758 -33.812 -7.332 1 93.62 367 ALA A C 1
ATOM 2868 O O . ALA A 1 367 ? 7.641 -33.656 -6.828 1 93.62 367 ALA A O 1
ATOM 2869 N N . ALA A 1 368 ? 9.828 -33.844 -6.66 1 91.06 368 ALA A N 1
ATOM 2870 C CA . ALA A 1 368 ? 9.82 -33.688 -5.211 1 91.06 368 ALA A CA 1
ATOM 2871 C C . ALA A 1 368 ? 9.359 -32.281 -4.82 1 91.06 368 ALA A C 1
ATOM 2873 O O . ALA A 1 368 ? 8.547 -32.125 -3.902 1 91.06 368 ALA A O 1
ATOM 2874 N N . VAL A 1 369 ? 9.898 -31.328 -5.5 1 92.31 369 VAL A N 1
ATOM 2875 C CA . VAL A 1 369 ? 9.547 -29.938 -5.223 1 92.31 369 VAL A CA 1
ATOM 2876 C C . VAL A 1 369 ? 8.07 -29.719 -5.512 1 92.31 369 VAL A C 1
ATOM 2878 O O . VAL A 1 369 ? 7.383 -29 -4.766 1 92.31 369 VAL A O 1
ATOM 2881 N N . PHE A 1 370 ? 7.559 -30.281 -6.578 1 95.69 370 PHE A N 1
ATOM 2882 C CA . PHE A 1 370 ? 6.148 -30.156 -6.922 1 95.69 370 PHE A CA 1
ATOM 2883 C C . PHE A 1 370 ? 5.27 -30.766 -5.84 1 95.69 370 PHE A C 1
ATOM 2885 O O . PHE A 1 370 ? 4.262 -30.188 -5.445 1 95.69 370 PHE A O 1
ATOM 2892 N N . LEU A 1 371 ? 5.633 -31.891 -5.395 1 93.38 371 LEU A N 1
ATOM 2893 C CA . LEU A 1 371 ? 4.848 -32.594 -4.395 1 93.38 371 LEU A CA 1
ATOM 2894 C C . LEU A 1 371 ? 4.828 -31.844 -3.072 1 93.38 371 LEU A C 1
ATOM 2896 O O . LEU A 1 371 ? 3.762 -31.609 -2.502 1 93.38 371 LEU A O 1
ATOM 2900 N N . VAL A 1 372 ? 5.973 -31.484 -2.611 1 88.56 372 VAL A N 1
ATOM 2901 C CA . VAL A 1 372 ? 6.078 -30.766 -1.349 1 88.56 372 VAL A CA 1
ATOM 2902 C C . VAL A 1 372 ? 5.406 -29.406 -1.476 1 88.56 372 VAL A C 1
ATOM 2904 O O . VAL A 1 372 ? 4.688 -28.969 -0.57 1 88.56 372 VAL A O 1
ATOM 2907 N N . GLY A 1 373 ? 5.676 -28.781 -2.568 1 92 373 GLY A N 1
ATOM 2908 C CA . GLY A 1 373 ? 5.078 -27.484 -2.807 1 92 373 GLY A CA 1
ATOM 2909 C C . GLY A 1 373 ? 3.566 -27.516 -2.889 1 92 373 GLY A C 1
ATOM 2910 O O . GLY A 1 373 ? 2.885 -26.625 -2.381 1 92 373 GLY A O 1
ATOM 2911 N N . SER A 1 374 ? 3.078 -28.516 -3.555 1 94 374 SER A N 1
ATOM 2912 C CA . SER A 1 374 ? 1.631 -28.656 -3.672 1 94 374 SER A CA 1
ATOM 2913 C C . SER A 1 374 ? 0.988 -28.891 -2.309 1 94 374 SER A C 1
ATOM 2915 O O . SER A 1 374 ? -0.085 -28.359 -2.021 1 94 374 SER A O 1
ATOM 2917 N N . PHE A 1 375 ? 1.572 -29.703 -1.555 1 88.75 375 PHE A N 1
ATOM 2918 C CA . PHE A 1 375 ? 1.082 -29.953 -0.205 1 88.75 375 PHE A CA 1
ATOM 2919 C C . PHE A 1 375 ? 1.075 -28.672 0.618 1 88.75 375 PHE A C 1
ATOM 2921 O O . PHE A 1 375 ? 0.076 -28.344 1.263 1 88.75 375 PHE A O 1
ATOM 2928 N N . LEU A 1 376 ? 2.119 -27.984 0.558 1 86.31 376 LEU A N 1
ATOM 2929 C CA . LEU A 1 376 ? 2.246 -26.734 1.289 1 86.31 376 LEU A CA 1
ATOM 2930 C C . LEU A 1 376 ? 1.236 -25.703 0.787 1 86.31 376 LEU A C 1
ATOM 2932 O O . LEU A 1 376 ? 0.574 -25.047 1.584 1 86.31 376 LEU A O 1
ATOM 2936 N N . SER A 1 377 ? 1.182 -25.578 -0.454 1 90.25 377 SER A N 1
ATOM 2937 C CA . SER A 1 377 ? 0.318 -24.578 -1.077 1 90.25 377 SER A CA 1
ATOM 2938 C C . SER A 1 377 ? -1.149 -24.844 -0.758 1 90.25 377 SER A C 1
ATOM 2940 O O . SER A 1 377 ? -1.937 -23.906 -0.615 1 90.25 377 SER A O 1
ATOM 2942 N N . TYR A 1 378 ? -1.525 -26.078 -0.671 1 89.44 378 TYR A N 1
ATOM 2943 C CA . TYR A 1 378 ? -2.908 -26.438 -0.373 1 89.44 378 TYR A CA 1
ATOM 2944 C C . TYR A 1 378 ? -3.316 -25.938 1.005 1 89.44 378 TYR A C 1
ATOM 2946 O O . TYR A 1 378 ? -4.445 -25.469 1.194 1 89.44 378 TYR A O 1
ATOM 2954 N N . PHE A 1 379 ? -2.482 -26.016 1.908 1 84.69 379 PHE A N 1
ATOM 2955 C CA . PHE A 1 379 ? -2.82 -25.641 3.275 1 84.69 379 PHE A CA 1
ATOM 2956 C C . PHE A 1 379 ? -2.676 -24.125 3.469 1 84.69 379 PHE A C 1
ATOM 2958 O O . PHE A 1 379 ? -3.342 -23.547 4.324 1 84.69 379 PHE A O 1
ATOM 2965 N N . ILE A 1 380 ? -1.868 -23.531 2.709 1 81.56 380 ILE A N 1
ATOM 2966 C CA . ILE A 1 380 ? -1.676 -22.094 2.809 1 81.56 380 ILE A CA 1
ATOM 2967 C C . ILE A 1 380 ? -2.719 -21.375 1.957 1 81.56 380 ILE A C 1
ATOM 2969 O O . ILE A 1 380 ? -3.174 -20.281 2.312 1 81.56 380 ILE A O 1
ATOM 2973 N N . GLY A 1 381 ? -3.049 -22 0.875 1 84 381 GLY A N 1
ATOM 2974 C CA . GLY A 1 381 ? -4.047 -21.453 -0.03 1 84 381 GLY A CA 1
ATOM 2975 C C . GLY A 1 381 ? -3.566 -20.219 -0.771 1 84 381 GLY A C 1
ATOM 2976 O O . GLY A 1 381 ? -4.352 -19.312 -1.046 1 84 381 GLY A O 1
ATOM 2977 N N . SER A 1 382 ? -2.279 -20.047 -0.938 1 85.19 382 SER A N 1
ATOM 2978 C CA . SER A 1 382 ? -1.706 -18.891 -1.611 1 85.19 382 SER A CA 1
ATOM 2979 C C . SER A 1 382 ? -0.565 -19.297 -2.539 1 85.19 382 SER A C 1
ATOM 2981 O O . SER A 1 382 ? 0.378 -19.969 -2.115 1 85.19 382 SER A O 1
ATOM 2983 N N . SER A 1 383 ? -0.705 -18.891 -3.797 1 90.5 383 SER A N 1
ATOM 2984 C CA . SER A 1 383 ? 0.372 -19.156 -4.746 1 90.5 383 SER A CA 1
ATOM 2985 C C . SER A 1 383 ? 1.593 -18.297 -4.457 1 90.5 383 SER A C 1
ATOM 2987 O O . SER A 1 383 ? 2.725 -18.781 -4.473 1 90.5 383 SER A O 1
ATOM 2989 N N . TRP A 1 384 ? 1.391 -17.062 -4.156 1 87.38 384 TRP A N 1
ATOM 2990 C CA . TRP A 1 384 ? 2.463 -16.109 -3.883 1 87.38 384 TRP A CA 1
ATOM 2991 C C . TRP A 1 384 ? 3.32 -16.578 -2.711 1 87.38 384 TRP A C 1
ATOM 2993 O O . TRP A 1 384 ? 4.551 -16.578 -2.793 1 87.38 384 TRP A O 1
ATOM 3003 N N . GLY A 1 385 ? 2.609 -16.969 -1.702 1 85.19 385 GLY A N 1
ATOM 3004 C CA . GLY A 1 385 ? 3.312 -17.438 -0.521 1 85.19 385 GLY A CA 1
ATOM 3005 C C . GLY A 1 385 ? 4.145 -18.688 -0.781 1 85.19 385 GLY A C 1
ATOM 3006 O O . GLY A 1 385 ? 5.297 -18.766 -0.345 1 85.19 385 GLY A O 1
ATOM 3007 N N . THR A 1 386 ? 3.604 -19.547 -1.506 1 88.81 386 THR A N 1
ATOM 3008 C CA . THR A 1 386 ? 4.293 -20.797 -1.809 1 88.81 386 THR A CA 1
ATOM 3009 C C . THR A 1 386 ? 5.531 -20.547 -2.662 1 88.81 386 THR A C 1
ATOM 3011 O O . THR A 1 386 ? 6.609 -21.078 -2.385 1 88.81 386 THR A O 1
ATOM 3014 N N . TRP A 1 387 ? 5.344 -19.734 -3.688 1 93.31 387 TRP A N 1
ATOM 3015 C CA . TRP A 1 387 ? 6.465 -19.422 -4.57 1 93.31 387 TRP A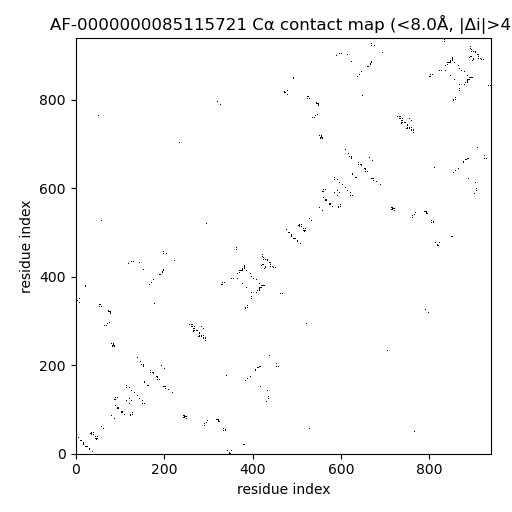 CA 1
ATOM 3016 C C . TRP A 1 387 ? 7.59 -18.734 -3.803 1 93.31 387 TRP A C 1
ATOM 3018 O O . TRP A 1 387 ? 8.766 -19.031 -4.02 1 93.31 387 TRP A O 1
ATOM 3028 N N . GLY A 1 388 ? 7.211 -17.891 -2.926 1 86.31 388 GLY A N 1
ATOM 3029 C CA . GLY A 1 388 ? 8.195 -17.156 -2.143 1 86.31 388 GLY A CA 1
ATOM 3030 C C . GLY A 1 388 ? 9.039 -18.062 -1.258 1 86.31 388 GLY A C 1
ATOM 3031 O O . GLY A 1 388 ? 10.242 -17.859 -1.12 1 86.31 388 GLY A O 1
ATOM 3032 N N . ILE A 1 389 ? 8.469 -19.078 -0.714 1 84 389 ILE A N 1
ATOM 3033 C CA . ILE A 1 389 ? 9.156 -19.938 0.249 1 84 389 ILE A CA 1
ATOM 3034 C C . ILE A 1 389 ? 9.906 -21.047 -0.487 1 84 389 ILE A C 1
ATOM 3036 O O . ILE A 1 389 ? 11.016 -21.422 -0.09 1 84 389 ILE A O 1
ATOM 3040 N N . LEU A 1 390 ? 9.359 -21.5 -1.494 1 89.06 390 LEU A N 1
ATOM 3041 C CA . LEU A 1 390 ? 9.875 -22.734 -2.088 1 89.06 390 LEU A CA 1
ATOM 3042 C C . LEU A 1 390 ? 10.891 -22.422 -3.184 1 89.06 390 LEU A C 1
ATOM 3044 O O . LEU A 1 390 ? 11.727 -23.266 -3.516 1 89.06 390 LEU A O 1
ATOM 3048 N N . MET A 1 391 ? 10.805 -21.234 -3.758 1 91.94 391 MET A N 1
ATOM 3049 C CA . MET A 1 391 ? 11.656 -20.938 -4.906 1 91.94 391 MET A CA 1
ATOM 3050 C C . MET A 1 391 ? 13.133 -20.969 -4.52 1 91.94 391 MET A C 1
ATOM 3052 O O . MET A 1 391 ? 13.945 -21.578 -5.211 1 91.94 391 MET A O 1
ATOM 3056 N N . PRO A 1 392 ? 13.477 -20.312 -3.439 1 86.62 392 PRO A N 1
ATOM 3057 C CA . PRO A 1 392 ? 14.883 -20.406 -3.045 1 86.62 392 PRO A CA 1
ATOM 3058 C C . PRO A 1 392 ? 15.336 -21.859 -2.814 1 86.62 392 PRO A C 1
ATOM 3060 O O . PRO A 1 392 ? 16.438 -22.234 -3.209 1 86.62 392 PRO A O 1
ATOM 3063 N N . LEU A 1 393 ? 14.516 -22.609 -2.223 1 84.62 393 LEU A N 1
ATOM 3064 C CA . LEU A 1 393 ? 14.82 -24.016 -1.969 1 84.62 393 LEU A CA 1
ATOM 3065 C C . LEU A 1 393 ? 14.93 -24.781 -3.277 1 84.62 393 LEU A C 1
ATOM 3067 O O . LEU A 1 393 ? 15.859 -25.578 -3.453 1 84.62 393 LEU A O 1
ATOM 3071 N N . GLY A 1 394 ? 14.023 -24.547 -4.137 1 89.5 394 GLY A N 1
ATOM 3072 C CA . GLY A 1 394 ? 14.031 -25.234 -5.418 1 89.5 394 GLY A CA 1
ATOM 3073 C C . GLY A 1 394 ? 15.266 -24.938 -6.25 1 89.5 394 GLY A C 1
ATOM 3074 O O . GLY A 1 394 ? 15.898 -25.859 -6.777 1 89.5 394 GLY A O 1
ATOM 3075 N N . VAL A 1 395 ? 15.625 -23.719 -6.332 1 90.62 395 VAL A N 1
ATOM 3076 C CA . VAL A 1 395 ? 16.766 -23.312 -7.145 1 90.62 395 VAL A CA 1
ATOM 3077 C C . VAL A 1 395 ? 18.062 -23.828 -6.523 1 90.62 395 VAL A C 1
ATOM 3079 O O . VAL A 1 395 ? 18.953 -24.266 -7.238 1 90.62 395 VAL A O 1
ATOM 3082 N N . THR A 1 396 ? 18.156 -23.781 -5.254 1 86.44 396 THR A N 1
ATOM 3083 C CA . THR A 1 396 ? 19.328 -24.281 -4.57 1 86.44 396 THR A CA 1
ATOM 3084 C C . THR A 1 396 ? 19.5 -25.781 -4.793 1 86.44 396 THR A C 1
ATOM 3086 O O . THR A 1 396 ? 20.594 -26.266 -5.031 1 86.44 396 THR A O 1
ATOM 3089 N N . LEU A 1 397 ? 18.438 -26.5 -4.688 1 86.88 397 LEU A N 1
ATOM 3090 C CA . LEU A 1 397 ? 18.469 -27.938 -4.914 1 86.88 397 LEU A CA 1
ATOM 3091 C C . LEU A 1 397 ? 18.859 -28.266 -6.355 1 86.88 397 LEU A C 1
ATOM 3093 O O . LEU A 1 397 ? 19.594 -29.203 -6.613 1 86.88 397 LEU A O 1
ATOM 3097 N N . SER A 1 398 ? 18.234 -27.484 -7.234 1 90.19 398 SER A N 1
ATOM 3098 C CA . SER A 1 398 ? 18.578 -27.688 -8.641 1 90.19 398 SER A CA 1
ATOM 3099 C C . SER A 1 398 ? 20.078 -27.453 -8.875 1 90.19 398 SER A C 1
ATOM 3101 O O . SER A 1 398 ? 20.719 -28.234 -9.586 1 90.19 398 SER A O 1
ATOM 3103 N N . HIS A 1 399 ? 20.562 -26.422 -8.328 1 87.5 399 HIS A N 1
ATOM 3104 C CA . HIS A 1 399 ? 21.969 -26.094 -8.484 1 87.5 399 HIS A CA 1
ATOM 3105 C C . HIS A 1 399 ? 22.859 -27.156 -7.84 1 87.5 399 HIS A C 1
ATOM 3107 O O . HIS A 1 399 ? 23.922 -27.484 -8.375 1 87.5 399 HIS A O 1
ATOM 3113 N N . ALA A 1 400 ? 22.469 -27.641 -6.777 1 84.19 400 ALA A N 1
ATOM 3114 C CA . ALA A 1 400 ? 23.266 -28.594 -6.016 1 84.19 400 ALA A CA 1
ATOM 3115 C C . ALA A 1 400 ? 23.25 -29.969 -6.672 1 84.19 400 ALA A C 1
ATOM 3117 O O . ALA A 1 400 ? 24.25 -30.703 -6.625 1 84.19 400 ALA A O 1
ATOM 3118 N N . THR A 1 401 ? 22.203 -30.375 -7.242 1 86.69 401 THR A N 1
ATOM 3119 C CA . THR A 1 401 ? 22.031 -31.734 -7.746 1 86.69 401 THR A CA 1
ATOM 3120 C C . THR A 1 401 ? 22.234 -31.781 -9.258 1 86.69 401 THR A C 1
ATOM 3122 O O . THR A 1 401 ? 22.422 -32.844 -9.828 1 86.69 401 THR A O 1
ATOM 3125 N N . GLY A 1 402 ? 22.141 -30.609 -9.859 1 85.5 402 GLY A N 1
ATOM 3126 C CA . GLY A 1 402 ? 22.266 -30.547 -11.305 1 85.5 402 GLY A CA 1
ATOM 3127 C C . GLY A 1 402 ? 20.953 -30.719 -12.031 1 85.5 402 GLY A C 1
ATOM 3128 O O . GLY A 1 402 ? 20.922 -30.938 -13.25 1 85.5 402 GLY A O 1
ATOM 3129 N N . ALA A 1 403 ? 19.922 -30.734 -11.305 1 89.81 403 ALA A N 1
ATOM 3130 C CA . ALA A 1 403 ? 18.609 -30.781 -11.938 1 89.81 403 ALA A CA 1
ATOM 3131 C C . ALA A 1 403 ? 18.375 -29.578 -12.836 1 89.81 403 ALA A C 1
ATOM 3133 O O . ALA A 1 403 ? 18.891 -28.484 -12.57 1 89.81 403 ALA A O 1
ATOM 3134 N N . PRO A 1 404 ? 17.672 -29.875 -13.922 1 91.12 404 PRO A N 1
ATOM 3135 C CA . PRO A 1 404 ? 17.406 -28.734 -14.805 1 91.12 404 PRO A CA 1
ATOM 3136 C C . PRO A 1 404 ? 16.688 -27.578 -14.086 1 91.12 404 PRO A C 1
ATOM 3138 O O . PRO A 1 404 ? 15.625 -27.797 -13.492 1 91.12 404 PRO A O 1
ATOM 3141 N N . LEU A 1 405 ? 17.219 -26.484 -14.211 1 93.56 405 LEU A N 1
ATOM 3142 C CA . LEU A 1 405 ? 16.75 -25.297 -13.5 1 93.56 405 LEU A CA 1
ATOM 3143 C C . LEU A 1 405 ? 15.344 -24.906 -13.969 1 93.56 405 LEU A C 1
ATOM 3145 O O . LEU A 1 405 ? 14.469 -24.625 -13.148 1 93.56 405 LEU A O 1
ATOM 3149 N N . GLU A 1 406 ? 15.078 -24.906 -15.266 1 94.25 406 GLU A N 1
ATOM 3150 C CA . GLU A 1 406 ? 13.805 -24.484 -15.836 1 94.25 406 GLU A CA 1
ATOM 3151 C C . GLU A 1 406 ? 12.672 -25.406 -15.414 1 94.25 406 GLU A C 1
ATOM 3153 O O . GLU A 1 406 ? 11.555 -24.953 -15.141 1 94.25 406 GLU A O 1
ATOM 3158 N N . VAL A 1 407 ? 13 -26.656 -15.359 1 94.5 407 VAL A N 1
ATOM 3159 C CA . VAL A 1 407 ? 11.992 -27.641 -14.977 1 94.5 407 VAL A CA 1
ATOM 3160 C C . VAL A 1 407 ? 11.664 -27.5 -13.492 1 94.5 407 VAL A C 1
ATOM 3162 O O . VAL A 1 407 ? 10.5 -27.578 -13.102 1 94.5 407 VAL A O 1
ATOM 3165 N N . THR A 1 408 ? 12.688 -27.297 -12.719 1 94.69 408 THR A N 1
ATOM 3166 C CA . THR A 1 408 ? 12.5 -27.141 -11.281 1 94.69 408 THR A CA 1
ATOM 3167 C C . THR A 1 408 ? 11.703 -25.875 -10.969 1 94.69 408 THR A C 1
ATOM 3169 O O . THR A 1 408 ? 10.781 -25.906 -10.148 1 94.69 408 THR A O 1
ATOM 3172 N N . VAL A 1 409 ? 12.039 -24.766 -11.586 1 95.56 409 VAL A N 1
ATOM 3173 C CA . VAL A 1 409 ? 11.32 -23.516 -11.406 1 95.56 409 VAL A CA 1
ATOM 3174 C C . VAL A 1 409 ? 9.875 -23.672 -11.852 1 95.56 409 VAL A C 1
ATOM 3176 O O . VAL A 1 409 ? 8.953 -23.203 -11.18 1 95.56 409 VAL A O 1
ATOM 3179 N N . GLY A 1 410 ? 9.727 -24.297 -12.984 1 96.06 410 GLY A N 1
ATOM 3180 C CA . GLY A 1 410 ? 8.383 -24.578 -13.453 1 96.06 410 GLY A CA 1
ATOM 3181 C C . GLY A 1 410 ? 7.578 -25.422 -12.477 1 96.06 410 GLY A C 1
ATOM 3182 O O . GLY A 1 410 ? 6.379 -25.203 -12.297 1 96.06 410 GLY A O 1
ATOM 3183 N N . ALA A 1 411 ? 8.203 -26.375 -11.875 1 95.81 411 ALA A N 1
ATOM 3184 C CA . ALA A 1 411 ? 7.547 -27.234 -10.891 1 95.81 411 ALA A CA 1
ATOM 3185 C C . ALA A 1 411 ? 7.121 -26.453 -9.664 1 95.81 411 ALA A C 1
ATOM 3187 O O . ALA A 1 411 ? 6.062 -26.703 -9.078 1 95.81 411 ALA A O 1
ATOM 3188 N N . VAL A 1 412 ? 7.934 -25.531 -9.266 1 95.5 412 VAL A N 1
ATOM 3189 C CA . VAL A 1 412 ? 7.59 -24.672 -8.133 1 95.5 412 VAL A CA 1
ATOM 3190 C C . VAL A 1 412 ? 6.355 -23.844 -8.469 1 95.5 412 VAL A C 1
ATOM 3192 O O . VAL A 1 412 ? 5.418 -23.766 -7.672 1 95.5 412 VAL A O 1
ATOM 3195 N N . PHE A 1 413 ? 6.371 -23.25 -9.633 1 96.44 413 PHE A N 1
ATOM 3196 C CA . PHE A 1 413 ? 5.23 -22.438 -10.047 1 96.44 413 PHE A CA 1
ATOM 3197 C C . PHE A 1 413 ? 3.971 -23.297 -10.141 1 96.44 413 PHE A C 1
ATOM 3199 O O . PHE A 1 413 ? 2.885 -22.844 -9.766 1 96.44 413 PHE A O 1
ATOM 3206 N N . ALA A 1 414 ? 4.152 -24.469 -10.609 1 96.69 414 ALA A N 1
ATOM 3207 C CA . ALA A 1 414 ? 3.025 -25.391 -10.727 1 96.69 414 ALA A CA 1
ATOM 3208 C C . ALA A 1 414 ? 2.463 -25.75 -9.352 1 96.69 414 ALA A C 1
ATOM 3210 O O . ALA A 1 414 ? 1.247 -25.859 -9.18 1 96.69 414 ALA A O 1
ATOM 3211 N N . SER A 1 415 ? 3.295 -25.984 -8.469 1 95.12 415 SER A N 1
ATOM 3212 C CA . SER A 1 415 ? 2.871 -26.375 -7.121 1 95.12 415 SER A CA 1
ATOM 3213 C C . SER A 1 415 ? 2.059 -25.25 -6.465 1 95.12 415 SER A C 1
ATOM 3215 O O . SER A 1 415 ? 1.032 -25.516 -5.836 1 95.12 415 SER A O 1
ATOM 3217 N N . GLY A 1 416 ? 2.531 -24.031 -6.559 1 93.81 416 GLY A N 1
ATOM 3218 C CA . GLY A 1 416 ? 1.78 -22.906 -6.027 1 93.81 416 GLY A CA 1
ATOM 3219 C C . GLY A 1 416 ? 0.427 -22.734 -6.688 1 93.81 416 GLY A C 1
ATOM 3220 O O . GLY A 1 416 ? -0.557 -22.406 -6.023 1 93.81 416 GLY A O 1
ATOM 3221 N N . THR A 1 417 ? 0.42 -22.922 -7.941 1 93.56 417 THR A N 1
ATOM 3222 C CA . THR A 1 417 ? -0.828 -22.797 -8.688 1 93.56 417 THR A CA 1
ATOM 3223 C C . THR A 1 417 ? -1.842 -23.828 -8.219 1 93.56 417 THR A C 1
ATOM 3225 O O . THR A 1 417 ? -3.029 -23.531 -8.086 1 93.56 417 THR A O 1
ATOM 3228 N N . PHE A 1 418 ? -1.394 -25 -7.992 1 94.38 418 PHE A N 1
ATOM 3229 C CA . PHE A 1 418 ? -2.256 -26.062 -7.504 1 94.38 418 PHE A CA 1
ATOM 3230 C C . PHE A 1 418 ? -2.93 -25.672 -6.199 1 94.38 418 PHE A C 1
ATOM 3232 O O . PHE A 1 418 ? -4.148 -25.781 -6.062 1 94.38 418 PHE A O 1
ATOM 3239 N N . GLY A 1 419 ? -2.199 -25.25 -5.281 1 89.19 419 GLY A N 1
ATOM 3240 C CA . GLY A 1 419 ? -2.729 -24.922 -3.967 1 89.19 419 GLY A CA 1
ATOM 3241 C C . GLY A 1 419 ? -3.703 -23.75 -3.998 1 89.19 419 GLY A C 1
ATOM 3242 O O . GLY A 1 419 ? -4.781 -23.828 -3.402 1 89.19 419 GLY A O 1
ATOM 3243 N N . ALA A 1 420 ? -3.336 -22.719 -4.648 1 86.75 420 ALA A N 1
ATOM 3244 C CA . ALA A 1 420 ? -4.211 -21.562 -4.746 1 86.75 420 ALA A CA 1
ATOM 3245 C C . ALA A 1 420 ? -5.52 -21.906 -5.445 1 86.75 420 ALA A C 1
ATOM 3247 O O . ALA A 1 420 ? -6.574 -21.359 -5.117 1 86.75 420 ALA A O 1
ATOM 3248 N N . PHE A 1 421 ? -5.359 -22.75 -6.34 1 90.56 421 PHE A N 1
ATOM 3249 C CA . PHE A 1 421 ? -6.512 -23.172 -7.133 1 90.56 421 PHE A CA 1
ATOM 3250 C C . PHE A 1 421 ? -7.398 -24.125 -6.344 1 90.56 421 PHE A C 1
ATOM 3252 O O . PHE A 1 421 ? -8.625 -23.969 -6.324 1 90.56 421 PHE A O 1
ATOM 3259 N N . ALA A 1 422 ? -6.855 -25.031 -5.602 1 91.12 422 ALA A N 1
ATOM 3260 C CA . ALA A 1 422 ? -7.602 -26.156 -5.031 1 91.12 422 ALA A CA 1
ATOM 3261 C C . ALA A 1 422 ? -7.938 -25.906 -3.564 1 91.12 422 ALA A C 1
ATOM 3263 O O . ALA A 1 422 ? -8.867 -26.5 -3.023 1 91.12 422 ALA A O 1
ATOM 3264 N N . SER A 1 423 ? -7.32 -25.031 -2.914 1 90.12 423 SER A N 1
ATOM 3265 C CA . SER A 1 423 ? -7.441 -24.844 -1.471 1 90.12 423 SER A CA 1
ATOM 3266 C C . SER A 1 423 ? -8.75 -24.141 -1.11 1 90.12 423 SER A C 1
ATOM 3268 O O . SER A 1 423 ? -9.18 -23.234 -1.812 1 90.12 423 SER A O 1
ATOM 3270 N N . PRO A 1 424 ? -9.438 -24.594 -0.065 1 86.75 424 PRO A N 1
ATOM 3271 C CA . PRO A 1 424 ? -10.609 -23.875 0.442 1 86.75 424 PRO A CA 1
ATOM 3272 C C . PRO A 1 424 ? -10.25 -22.516 1.039 1 86.75 424 PRO A C 1
ATOM 3274 O O . PRO A 1 424 ? -11.141 -21.672 1.245 1 86.75 424 PRO A O 1
ATOM 3277 N N . LEU A 1 425 ? -8.992 -22.344 1.268 1 81.69 425 LEU A N 1
ATOM 3278 C CA . LEU A 1 425 ? -8.523 -21.094 1.852 1 81.69 425 LEU A CA 1
ATOM 3279 C C . LEU A 1 425 ? -8.125 -20.109 0.764 1 81.69 425 LEU A C 1
ATOM 3281 O O . LEU A 1 425 ? -7.793 -18.953 1.059 1 81.69 425 LEU A O 1
ATOM 3285 N N . GLY A 1 426 ? -8.172 -20.516 -0.43 1 83.88 426 GLY A N 1
ATOM 3286 C CA . GLY A 1 426 ? -7.812 -19.641 -1.532 1 83.88 426 GLY A CA 1
ATOM 3287 C C . GLY A 1 426 ? -8.828 -18.547 -1.778 1 83.88 426 GLY A C 1
ATOM 3288 O O . GLY A 1 426 ? -10.039 -18.781 -1.696 1 83.88 426 GLY A O 1
ATOM 3289 N N . ASP A 1 427 ? -8.352 -17.406 -2.039 1 79.31 427 ASP A N 1
ATOM 3290 C CA . ASP A 1 427 ? -9.219 -16.25 -2.254 1 79.31 427 ASP A CA 1
ATOM 3291 C C . ASP A 1 427 ? -10.164 -16.484 -3.432 1 79.31 427 ASP A C 1
ATOM 3293 O O . ASP A 1 427 ? -11.32 -16.062 -3.398 1 79.31 427 ASP A O 1
ATOM 3297 N N . THR A 1 428 ? -9.641 -17.062 -4.449 1 84.19 428 THR A N 1
ATOM 3298 C CA . THR A 1 428 ? -10.469 -17.297 -5.629 1 84.19 428 THR A CA 1
ATOM 3299 C C . THR A 1 428 ? -11.594 -18.266 -5.312 1 84.19 428 THR A C 1
ATOM 3301 O O . THR A 1 428 ? -12.734 -18.078 -5.738 1 84.19 428 THR A O 1
ATOM 3304 N N . THR A 1 429 ? -11.312 -19.297 -4.562 1 86.75 429 THR A N 1
ATOM 3305 C CA . THR A 1 429 ? -12.312 -20.297 -4.176 1 86.75 429 THR A CA 1
ATOM 3306 C C . THR A 1 429 ? -13.383 -19.656 -3.291 1 86.75 429 THR A C 1
ATOM 3308 O O . THR A 1 429 ? -14.578 -19.875 -3.502 1 86.75 429 THR A O 1
ATOM 3311 N N . ILE A 1 430 ? -13.023 -18.906 -2.41 1 83.38 430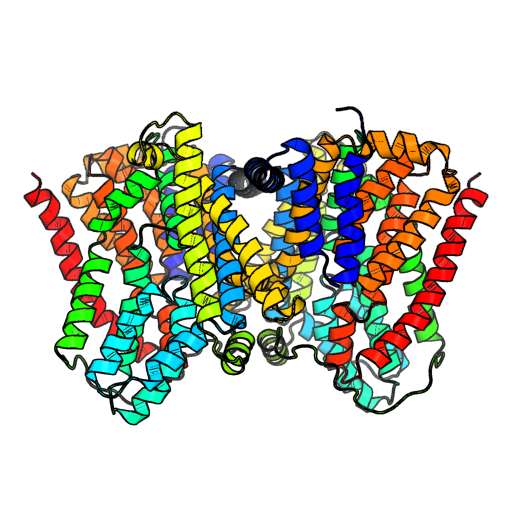 ILE A N 1
ATOM 3312 C CA . ILE A 1 430 ? -13.938 -18.266 -1.475 1 83.38 430 ILE A CA 1
ATOM 3313 C C . ILE A 1 430 ? -14.828 -17.281 -2.227 1 83.38 430 ILE A C 1
ATOM 3315 O O . ILE A 1 430 ? -16.047 -17.266 -2.033 1 83.38 430 ILE A O 1
ATOM 3319 N N . THR A 1 431 ? -14.258 -16.547 -3.039 1 82.19 431 THR A N 1
ATOM 3320 C CA . THR A 1 431 ? -14.984 -15.516 -3.762 1 82.19 431 THR A CA 1
ATOM 3321 C C . THR A 1 431 ? -15.977 -16.125 -4.742 1 82.19 431 THR A C 1
ATOM 3323 O O . THR A 1 431 ? -17.125 -15.688 -4.836 1 82.19 431 THR A O 1
ATOM 3326 N N . THR A 1 432 ? -15.492 -17.062 -5.469 1 87.38 432 THR A N 1
ATOM 3327 C CA . THR A 1 432 ? -16.375 -17.719 -6.426 1 87.38 432 THR A CA 1
ATOM 3328 C C . THR A 1 432 ? -17.547 -18.375 -5.711 1 87.38 432 THR A C 1
ATOM 3330 O O . THR A 1 432 ? -18.688 -18.266 -6.164 1 87.38 432 THR A O 1
ATOM 3333 N N . ALA A 1 433 ? -17.344 -19.047 -4.617 1 86.75 433 ALA A N 1
ATOM 3334 C CA . ALA A 1 433 ? -18.406 -19.688 -3.852 1 86.75 433 ALA A CA 1
ATOM 3335 C C . ALA A 1 433 ? -19.406 -18.656 -3.346 1 86.75 433 ALA A C 1
ATOM 3337 O O . ALA A 1 433 ? -20.625 -18.891 -3.385 1 86.75 433 ALA A O 1
ATOM 3338 N N . ALA A 1 434 ? -18.938 -17.562 -2.93 1 79.88 434 ALA A N 1
ATOM 3339 C CA . ALA A 1 434 ? -19.797 -16.5 -2.391 1 79.88 434 ALA A CA 1
ATOM 3340 C C . ALA A 1 434 ? -20.656 -15.883 -3.486 1 79.88 434 ALA A C 1
ATOM 3342 O O . ALA A 1 434 ? -21.859 -15.656 -3.291 1 79.88 434 ALA A O 1
ATOM 3343 N N . ILE A 1 435 ? -20.031 -15.594 -4.582 1 80.06 435 ILE A N 1
ATOM 3344 C CA . ILE A 1 435 ? -20.734 -14.93 -5.672 1 80.06 435 ILE A CA 1
ATOM 3345 C C . ILE A 1 435 ? -21.781 -15.867 -6.273 1 80.06 435 ILE A C 1
ATOM 3347 O O . ILE A 1 435 ? -22.875 -15.445 -6.617 1 80.06 435 ILE A O 1
ATOM 3351 N N . MET A 1 436 ? -21.453 -17.125 -6.383 1 83.75 436 MET A N 1
ATOM 3352 C CA . MET A 1 436 ? -22.328 -18.109 -7 1 83.75 436 MET A CA 1
ATOM 3353 C C . MET A 1 436 ? -23.297 -18.703 -5.973 1 83.75 436 MET A C 1
ATOM 3355 O O . MET A 1 436 ? -24.062 -19.609 -6.285 1 83.75 436 MET A O 1
ATOM 3359 N N . ASP A 1 437 ? -23.234 -18.25 -4.812 1 80.25 437 ASP A N 1
ATOM 3360 C CA . ASP A 1 437 ? -24.125 -18.672 -3.732 1 80.25 437 ASP A CA 1
ATOM 3361 C C . ASP A 1 437 ? -23.984 -20.172 -3.473 1 80.25 437 ASP A C 1
ATOM 3363 O O . ASP A 1 437 ? -24.984 -20.891 -3.455 1 80.25 437 ASP A O 1
ATOM 3367 N N . MET A 1 438 ? -22.828 -20.594 -3.396 1 84.69 438 MET A N 1
ATOM 3368 C CA . MET A 1 438 ? -22.547 -22 -3.113 1 84.69 438 MET A CA 1
ATOM 3369 C C . MET A 1 438 ? -21.891 -22.156 -1.75 1 84.69 438 MET A C 1
ATOM 3371 O O . MET A 1 438 ? -21.297 -21.203 -1.225 1 84.69 438 MET A O 1
ATOM 3375 N N . ASP A 1 439 ? -22.062 -23.359 -1.244 1 84.62 439 ASP A N 1
ATOM 3376 C CA . ASP A 1 439 ? -21.328 -23.703 -0.03 1 84.62 439 ASP A CA 1
ATOM 3377 C C . ASP A 1 439 ? -19.828 -23.828 -0.311 1 84.62 439 ASP A C 1
ATOM 3379 O O . ASP A 1 439 ? -19.422 -24.562 -1.218 1 84.62 439 ASP A O 1
ATOM 3383 N N . LEU A 1 440 ? -19.062 -23.188 0.444 1 86.44 440 LEU A N 1
ATOM 3384 C CA . LEU A 1 440 ? -17.625 -23.094 0.223 1 86.44 440 LEU A CA 1
ATOM 3385 C C . LEU A 1 440 ? -16.969 -24.484 0.278 1 86.44 440 LEU A C 1
ATOM 3387 O O . LEU A 1 440 ? -16.219 -24.859 -0.628 1 86.44 440 LEU A O 1
ATOM 3391 N N . MET A 1 441 ? -17.297 -25.266 1.291 1 85.88 441 MET A N 1
ATOM 3392 C CA . MET A 1 441 ? -16.625 -26.531 1.498 1 85.88 441 MET A CA 1
ATOM 3393 C C . MET A 1 441 ? -17.031 -27.547 0.424 1 85.88 441 MET A C 1
ATOM 3395 O O . MET A 1 441 ? -16.188 -28.312 -0.048 1 85.88 441 MET A O 1
ATOM 3399 N N . SER A 1 442 ? -18.25 -27.5 0.135 1 85.12 442 SER A N 1
ATOM 3400 C CA . SER A 1 442 ? -18.719 -28.391 -0.915 1 85.12 442 SER A CA 1
ATOM 3401 C C . SER A 1 442 ? -18.047 -28.078 -2.252 1 85.12 442 SER A C 1
ATOM 3403 O O . SER A 1 442 ? -17.688 -28.984 -2.996 1 85.12 442 SER A O 1
ATOM 3405 N N . TYR A 1 443 ? -17.953 -26.875 -2.537 1 89.62 443 TYR A N 1
ATOM 3406 C CA . TYR A 1 443 ? -17.312 -26.453 -3.781 1 89.62 443 TYR A CA 1
ATOM 3407 C C . TYR A 1 443 ? -15.82 -26.75 -3.75 1 89.62 443 TYR A C 1
ATOM 3409 O O . TYR A 1 443 ? -15.258 -27.219 -4.742 1 89.62 443 TYR A O 1
ATOM 3417 N N . ALA A 1 444 ? -15.195 -26.5 -2.656 1 89.56 444 ALA A N 1
ATOM 3418 C CA . ALA A 1 444 ? -13.766 -26.766 -2.512 1 89.56 444 ALA A CA 1
ATOM 3419 C C . ALA A 1 444 ? -13.453 -28.234 -2.715 1 89.56 444 ALA A C 1
ATOM 3421 O O . ALA A 1 444 ? -12.43 -28.578 -3.309 1 89.56 444 ALA A O 1
ATOM 3422 N N . LYS A 1 445 ? -14.305 -29.031 -2.191 1 88.38 445 LYS A N 1
ATOM 3423 C CA . LYS A 1 445 ? -14.109 -30.469 -2.34 1 88.38 445 LYS A CA 1
ATOM 3424 C C . LYS A 1 445 ? -14.234 -30.891 -3.803 1 88.38 445 LYS A C 1
ATOM 3426 O O . LYS A 1 445 ? -13.5 -31.766 -4.266 1 88.38 445 LYS A O 1
ATOM 3431 N N . TYR A 1 446 ? -15.164 -30.312 -4.395 1 87.88 446 TYR A N 1
ATOM 3432 C CA . TYR A 1 446 ? -15.344 -30.578 -5.816 1 87.88 446 TYR A CA 1
ATOM 3433 C C . TYR A 1 446 ? -14.109 -30.172 -6.609 1 87.88 446 TYR A C 1
ATOM 3435 O O . TYR A 1 446 ? -13.602 -30.938 -7.426 1 87.88 446 TYR A O 1
ATOM 3443 N N . LYS A 1 447 ? -13.641 -29.078 -6.449 1 90 447 LYS A N 1
ATOM 3444 C CA . LYS A 1 447 ? -12.453 -28.531 -7.121 1 90 447 LYS A CA 1
ATOM 3445 C C . LYS A 1 447 ? -11.219 -29.359 -6.793 1 90 447 LYS A C 1
ATOM 3447 O O . LYS A 1 447 ? -10.359 -29.562 -7.652 1 90 447 LYS A O 1
ATOM 3452 N N . LEU A 1 448 ? -11.148 -29.781 -5.547 1 91.25 448 LEU A N 1
ATOM 3453 C CA . LEU A 1 448 ? -9.992 -30.562 -5.102 1 91.25 448 LEU A CA 1
ATOM 3454 C C . LEU A 1 448 ? -9.906 -31.891 -5.844 1 91.25 448 LEU A C 1
ATOM 3456 O O . LEU A 1 448 ? -8.82 -32.312 -6.227 1 91.25 448 LEU A O 1
ATOM 3460 N N . ARG A 1 449 ? -10.992 -32.531 -5.977 1 89.44 449 ARG A N 1
ATOM 3461 C CA . ARG A 1 449 ? -11 -33.812 -6.664 1 89.44 449 ARG A CA 1
ATOM 3462 C C . ARG A 1 449 ? -10.469 -33.688 -8.086 1 89.44 449 ARG A C 1
ATOM 3464 O O . ARG A 1 449 ? -9.641 -34.469 -8.523 1 89.44 449 ARG A O 1
ATOM 3471 N N . LEU A 1 450 ? -10.891 -32.719 -8.734 1 89.56 450 LEU A N 1
ATOM 3472 C CA . LEU A 1 450 ? -10.438 -32.5 -10.102 1 89.56 450 LEU A CA 1
ATOM 3473 C C . LEU A 1 450 ? -8.984 -32.031 -10.125 1 89.56 450 LEU A C 1
ATOM 3475 O O . LEU A 1 450 ? -8.227 -32.406 -11.023 1 89.56 450 LEU A O 1
ATOM 3479 N N . SER A 1 451 ? -8.633 -31.219 -9.203 1 93.38 451 SER A N 1
ATOM 3480 C CA . SER A 1 451 ? -7.266 -30.719 -9.125 1 93.38 451 SER A CA 1
ATOM 3481 C C . SER A 1 451 ? -6.277 -31.828 -8.812 1 93.38 451 SER A C 1
ATOM 3483 O O . SER A 1 451 ? -5.137 -31.812 -9.273 1 93.38 451 SER A O 1
ATOM 3485 N N . LEU A 1 452 ? -6.723 -32.75 -7.996 1 94.06 452 LEU A N 1
ATOM 3486 C CA . LEU A 1 452 ? -5.855 -33.875 -7.652 1 94.06 452 LEU A CA 1
ATOM 3487 C C . LEU A 1 452 ? -5.578 -34.75 -8.875 1 94.06 452 LEU A C 1
ATOM 3489 O O . LEU A 1 452 ? -4.48 -35.281 -9.016 1 94.06 452 LEU A O 1
ATOM 3493 N N . LEU A 1 453 ? -6.551 -34.906 -9.656 1 92.19 453 LEU A N 1
ATOM 3494 C CA . LEU A 1 453 ? -6.34 -35.625 -10.906 1 92.19 453 LEU A CA 1
ATOM 3495 C C . LEU A 1 453 ? -5.316 -34.906 -11.781 1 92.19 453 LEU A C 1
ATOM 3497 O O . LEU A 1 453 ? -4.414 -35.531 -12.328 1 92.19 453 LEU A O 1
ATOM 3501 N N . CYS A 1 454 ? -5.453 -33.625 -11.891 1 94.75 454 CYS A N 1
ATOM 3502 C CA . CYS A 1 454 ? -4.516 -32.844 -12.68 1 94.75 454 CYS A CA 1
ATOM 3503 C C . CYS A 1 454 ? -3.117 -32.906 -12.07 1 94.75 454 CYS A C 1
ATOM 3505 O O . CYS A 1 454 ? -2.123 -32.938 -12.797 1 94.75 454 CYS A O 1
ATOM 3507 N N . ALA A 1 455 ? -3.09 -32.812 -10.75 1 95.69 455 ALA A N 1
ATOM 3508 C CA . ALA A 1 455 ? -1.811 -32.906 -10.047 1 95.69 455 ALA A CA 1
ATOM 3509 C C . ALA A 1 455 ? -1.135 -34.25 -10.266 1 95.69 455 ALA A C 1
ATOM 3511 O O . ALA A 1 455 ? 0.091 -34.312 -10.367 1 95.69 455 ALA A O 1
ATOM 3512 N N . GLY A 1 456 ? -1.933 -35.281 -10.234 1 95.38 456 GLY A N 1
ATOM 3513 C CA . GLY A 1 456 ? -1.397 -36.625 -10.5 1 95.38 456 GLY A CA 1
ATOM 3514 C C . GLY A 1 456 ? -0.765 -36.75 -11.875 1 95.38 456 GLY A C 1
ATOM 3515 O O . GLY A 1 456 ? 0.325 -37.312 -12.016 1 95.38 456 GLY A O 1
ATOM 3516 N N . VAL A 1 457 ? -1.431 -36.219 -12.844 1 95.06 457 VAL A N 1
ATOM 3517 C CA . VAL A 1 457 ? -0.915 -36.25 -14.211 1 95.06 457 VAL A CA 1
ATOM 3518 C C . VAL A 1 457 ? 0.36 -35.406 -14.297 1 95.06 457 VAL A C 1
ATOM 3520 O O . VAL A 1 457 ? 1.314 -35.781 -14.977 1 95.06 457 VAL A O 1
ATOM 3523 N N . SER A 1 458 ? 0.342 -34.25 -13.648 1 95.88 458 SER A N 1
ATOM 3524 C CA . SER A 1 458 ? 1.512 -33.375 -13.641 1 95.88 458 SER A CA 1
ATOM 3525 C C . SER A 1 458 ? 2.701 -34.062 -12.969 1 95.88 458 SER A C 1
ATOM 3527 O O . SER A 1 458 ? 3.834 -33.938 -13.438 1 95.88 458 SER A O 1
ATOM 3529 N N . LEU A 1 459 ? 2.42 -34.688 -11.852 1 95.31 459 LEU A N 1
ATOM 3530 C CA . LEU A 1 459 ? 3.48 -35.406 -11.141 1 95.31 459 LEU A CA 1
ATOM 3531 C C . LEU A 1 459 ? 4.102 -36.5 -12.016 1 95.31 459 LEU A C 1
ATOM 3533 O O . LEU A 1 459 ? 5.32 -36.656 -12.031 1 95.31 459 LEU A O 1
ATOM 3537 N N . ALA A 1 460 ? 3.268 -37.219 -12.688 1 94.31 460 ALA A N 1
ATOM 3538 C CA . ALA A 1 460 ? 3.752 -38.219 -13.625 1 94.31 460 ALA A CA 1
ATOM 3539 C C . ALA A 1 460 ? 4.613 -37.594 -14.719 1 94.31 460 ALA A C 1
ATOM 3541 O O . ALA A 1 460 ? 5.605 -38.188 -15.156 1 94.31 460 ALA A O 1
ATOM 3542 N N . GLY A 1 461 ? 4.238 -36.469 -15.133 1 94 461 GLY A N 1
ATOM 3543 C CA . GLY A 1 461 ? 5.023 -35.75 -16.125 1 94 461 GLY A CA 1
ATOM 3544 C C . GLY A 1 461 ? 6.41 -35.375 -15.625 1 94 461 GLY A C 1
ATOM 3545 O O . GLY A 1 461 ? 7.391 -35.5 -16.359 1 94 461 GLY A O 1
ATOM 3546 N N . TYR A 1 462 ? 6.516 -34.875 -14.391 1 94.31 462 TYR A N 1
ATOM 3547 C CA . TYR A 1 462 ? 7.797 -34.469 -13.82 1 94.31 462 TYR A CA 1
ATOM 3548 C C . TYR A 1 462 ? 8.703 -35.688 -13.602 1 94.31 462 TYR A C 1
ATOM 3550 O O . TYR A 1 462 ? 9.922 -35.562 -13.703 1 94.31 462 TYR A O 1
ATOM 3558 N N . VAL A 1 463 ? 8.148 -36.781 -13.305 1 90.75 463 VAL A N 1
ATOM 3559 C CA . VAL A 1 463 ? 8.922 -38 -13.07 1 90.75 463 VAL A CA 1
ATOM 3560 C C . VAL A 1 463 ? 9.406 -38.562 -14.398 1 90.75 463 VAL A C 1
ATOM 3562 O O . VAL A 1 463 ? 10.516 -39.094 -14.492 1 90.75 463 VAL A O 1
ATOM 3565 N N . LEU A 1 464 ? 8.594 -38.406 -15.422 1 88.69 464 LEU A N 1
ATOM 3566 C CA . LEU A 1 464 ? 8.891 -39.031 -16.703 1 88.69 464 LEU A CA 1
ATOM 3567 C C . LEU A 1 464 ? 9.789 -38.125 -17.547 1 88.69 464 LEU A C 1
ATOM 3569 O O . LEU A 1 464 ? 10.516 -38.625 -18.422 1 88.69 464 LEU A O 1
ATOM 3573 N N . LEU A 1 465 ? 9.719 -36.844 -17.344 1 83.44 465 LEU A N 1
ATOM 3574 C CA . LEU A 1 465 ? 10.469 -35.906 -18.156 1 83.44 465 LEU A CA 1
ATOM 3575 C C . LEU A 1 465 ? 11.961 -36.219 -18.141 1 83.44 465 LEU A C 1
ATOM 3577 O O . LEU A 1 465 ? 12.609 -36.25 -19.188 1 83.44 465 LEU A O 1
ATOM 3581 N N . PRO A 1 466 ? 12.57 -36.375 -16.938 1 71.44 466 PRO A N 1
ATOM 3582 C CA . PRO A 1 466 ? 14 -36.688 -16.938 1 71.44 466 PRO A CA 1
ATOM 3583 C C . PRO A 1 466 ? 14.289 -38.062 -17.562 1 71.44 466 PRO A C 1
ATOM 3585 O O . PRO A 1 466 ? 15.391 -38.281 -18.078 1 71.44 466 PRO A O 1
ATOM 3588 N N . LEU A 1 467 ? 13.289 -38.844 -17.438 1 61.09 467 LEU A N 1
ATOM 3589 C CA . LEU A 1 467 ? 13.477 -40.156 -18.016 1 61.09 467 LEU A CA 1
ATOM 3590 C C . LEU A 1 467 ? 13.5 -40.094 -19.531 1 61.09 467 LEU A C 1
ATOM 3592 O O . LEU A 1 467 ? 14.18 -40.906 -20.188 1 61.09 467 LEU A O 1
ATOM 3596 N N . TRP A 1 468 ? 12.766 -39.125 -19.984 1 55.78 468 TRP A N 1
ATOM 3597 C CA . TRP A 1 468 ? 12.75 -38.969 -21.438 1 55.78 468 TRP A CA 1
ATOM 3598 C C . TRP A 1 468 ? 13.938 -38.156 -21.906 1 55.78 468 TRP A C 1
ATOM 3600 O O . TRP A 1 468 ? 14.484 -38.375 -22.984 1 55.78 468 TRP A O 1
ATOM 3610 N N . ALA A 1 469 ? 14.32 -37.094 -21.266 1 51.94 469 ALA A N 1
ATOM 3611 C CA . ALA A 1 469 ? 15.445 -36.25 -21.688 1 51.94 469 ALA A CA 1
ATOM 3612 C C . ALA A 1 469 ? 16.781 -36.969 -21.438 1 51.94 469 ALA A C 1
ATOM 3614 O O . ALA A 1 469 ? 17.812 -36.594 -21.984 1 51.94 469 ALA A O 1
ATOM 3615 N N . GLY A 1 470 ? 16.922 -37.938 -20.547 1 42.75 470 GLY A N 1
ATOM 3616 C CA . GLY A 1 470 ? 18.125 -38.75 -20.469 1 42.75 470 GLY A CA 1
ATOM 3617 C C . GLY A 1 470 ? 18.109 -39.938 -21.438 1 42.75 470 GLY A C 1
ATOM 3618 O O . GLY A 1 470 ? 17.047 -40.406 -21.844 1 42.75 470 GLY A O 1
ATOM 3619 N N . MET B 1 1 ? 23.5 23.406 -13.273 1 45.94 1 MET B N 1
ATOM 3620 C CA . MET B 1 1 ? 22.984 24.375 -14.242 1 45.94 1 MET B CA 1
ATOM 3621 C C . MET B 1 1 ? 22.562 25.656 -13.547 1 45.94 1 MET B C 1
ATOM 3623 O O . MET B 1 1 ? 22.219 25.656 -12.367 1 45.94 1 MET B O 1
ATOM 3627 N N . GLU B 1 2 ? 22.875 26.703 -13.977 1 51.31 2 GLU B N 1
ATOM 3628 C CA . GLU B 1 2 ? 22.516 28.031 -13.477 1 51.31 2 GLU B CA 1
ATOM 3629 C C . GLU B 1 2 ? 21 28.156 -13.281 1 51.31 2 GLU B C 1
ATOM 3631 O O . GLU B 1 2 ? 20.219 27.641 -14.086 1 51.31 2 GLU B O 1
ATOM 3636 N N . GLY B 1 3 ? 20.562 28.234 -12.07 1 62.09 3 GLY B N 1
ATOM 3637 C CA . GLY B 1 3 ? 19.172 28.375 -11.633 1 62.09 3 GLY B CA 1
ATOM 3638 C C . GLY B 1 3 ? 18.359 29.297 -12.531 1 62.09 3 GLY B C 1
ATOM 3639 O O . GLY B 1 3 ? 18.594 30.5 -12.547 1 62.09 3 GLY B O 1
ATOM 3640 N N . THR B 1 4 ? 17.969 28.891 -13.758 1 68.75 4 THR B N 1
ATOM 3641 C CA . THR B 1 4 ? 17.078 29.688 -14.594 1 68.75 4 THR B CA 1
ATOM 3642 C C . THR B 1 4 ? 15.625 29.5 -14.156 1 68.75 4 THR B C 1
ATOM 3644 O O . THR B 1 4 ? 15.32 28.656 -13.32 1 68.75 4 THR B O 1
ATOM 3647 N N . TRP B 1 5 ? 14.773 30.391 -14.602 1 76.38 5 TRP B N 1
ATOM 3648 C CA . TRP B 1 5 ? 13.352 30.438 -14.281 1 76.38 5 TRP B CA 1
ATOM 3649 C C . TRP B 1 5 ? 12.695 29.078 -14.523 1 76.38 5 TRP B C 1
ATOM 3651 O O . TRP B 1 5 ? 11.633 28.781 -13.969 1 76.38 5 TRP B O 1
ATOM 3661 N N . TRP B 1 6 ? 13.461 28.203 -15.172 1 76.94 6 TRP B N 1
ATOM 3662 C CA . TRP B 1 6 ? 12.961 26.859 -15.477 1 76.94 6 TRP B CA 1
ATOM 3663 C C . TRP B 1 6 ? 12.883 26.016 -14.203 1 76.94 6 TRP B C 1
ATOM 3665 O O . TRP B 1 6 ? 12.086 25.078 -14.125 1 76.94 6 TRP B O 1
ATOM 3675 N N . SER B 1 7 ? 13.648 26.453 -13.32 1 77.19 7 SER B N 1
ATOM 3676 C CA . SER B 1 7 ? 13.703 25.672 -12.094 1 77.19 7 SER B CA 1
ATOM 3677 C C . SER B 1 7 ? 12.43 25.828 -11.273 1 77.19 7 SER B C 1
ATOM 3679 O O . SER B 1 7 ? 12.133 25.016 -10.406 1 77.19 7 SER B O 1
ATOM 3681 N N . LEU B 1 8 ? 11.664 26.828 -11.602 1 78 8 LEU B N 1
ATOM 3682 C CA . LEU B 1 8 ? 10.43 27.094 -10.867 1 78 8 LEU B CA 1
ATOM 3683 C C . LEU B 1 8 ? 9.242 26.406 -11.539 1 78 8 LEU B C 1
ATOM 3685 O O . LEU B 1 8 ? 8.18 26.266 -10.93 1 78 8 LEU B O 1
ATOM 3689 N N . LEU B 1 9 ? 9.406 25.969 -12.664 1 80.44 9 LEU B N 1
ATOM 3690 C CA . LEU B 1 9 ? 8.297 25.516 -13.5 1 80.44 9 LEU B CA 1
ATOM 3691 C C . LEU B 1 9 ? 7.586 24.328 -12.875 1 80.44 9 LEU B C 1
ATOM 3693 O O . LEU B 1 9 ? 6.355 24.25 -12.875 1 80.44 9 LEU B O 1
ATOM 3697 N N . PRO B 1 10 ? 8.391 23.422 -12.344 1 82.19 10 PRO B N 1
ATOM 3698 C CA . PRO B 1 10 ? 7.684 22.281 -11.766 1 82.19 10 PRO B CA 1
ATOM 3699 C C . PRO B 1 10 ? 6.699 22.688 -10.672 1 82.19 10 PRO B C 1
ATOM 3701 O O . PRO B 1 10 ? 5.523 22.297 -10.719 1 82.19 10 PRO B O 1
ATOM 3704 N N . PHE B 1 11 ? 7.129 23.5 -9.789 1 78.12 11 PHE B N 1
ATOM 3705 C CA . PHE B 1 11 ? 6.273 23.891 -8.672 1 78.12 11 PHE B CA 1
ATOM 3706 C C . PHE B 1 11 ? 5.219 24.891 -9.125 1 78.12 11 PHE B C 1
ATOM 3708 O O . PHE B 1 11 ? 4.09 24.875 -8.625 1 78.12 11 PHE B O 1
ATOM 3715 N N . LEU B 1 12 ? 5.512 25.703 -10.055 1 81.5 12 LEU B N 1
ATOM 3716 C CA . LEU B 1 12 ? 4.574 26.703 -10.57 1 81.5 12 LEU B CA 1
ATOM 3717 C C . LEU B 1 12 ? 3.418 26.031 -11.305 1 81.5 12 LEU B C 1
ATOM 3719 O O . LEU B 1 12 ? 2.309 26.562 -11.352 1 81.5 12 LEU B O 1
ATOM 3723 N N . LEU B 1 13 ? 3.725 24.938 -11.836 1 86.12 13 LEU B N 1
ATOM 3724 C CA . LEU B 1 13 ? 2.68 24.234 -12.562 1 86.12 13 LEU B CA 1
ATOM 3725 C C . LEU B 1 13 ? 1.835 23.391 -11.617 1 86.12 13 LEU B C 1
ATOM 3727 O O . LEU B 1 13 ? 0.636 23.203 -11.836 1 86.12 13 LEU B O 1
ATOM 3731 N N . ILE B 1 14 ? 2.447 22.875 -10.602 1 86.06 14 ILE B N 1
ATOM 3732 C CA . ILE B 1 14 ? 1.76 21.984 -9.672 1 86.06 14 ILE B CA 1
ATOM 3733 C C . ILE B 1 14 ? 0.625 22.734 -8.984 1 86.06 14 ILE B C 1
ATOM 3735 O O . ILE B 1 14 ? -0.493 22.234 -8.883 1 86.06 14 ILE B O 1
ATOM 3739 N N . ILE B 1 15 ? 0.913 23.953 -8.562 1 80.38 15 ILE B N 1
ATOM 3740 C CA . ILE B 1 15 ? -0.011 24.719 -7.734 1 80.38 15 ILE B CA 1
ATOM 3741 C C . ILE B 1 15 ? -1.282 25.031 -8.523 1 80.38 15 ILE B C 1
ATOM 3743 O O . ILE B 1 15 ? -2.379 24.625 -8.125 1 80.38 15 ILE B O 1
ATOM 3747 N N . PRO B 1 16 ? -1.239 25.609 -9.672 1 83.94 16 PRO B N 1
ATOM 3748 C CA . PRO B 1 16 ? -2.465 25.891 -10.422 1 83.94 16 PRO B CA 1
ATOM 3749 C C . PRO B 1 16 ? -3.199 24.625 -10.852 1 83.94 16 PRO B C 1
ATOM 3751 O O . PRO B 1 16 ? -4.434 24.578 -10.859 1 83.94 16 PRO B O 1
ATOM 3754 N N . LEU B 1 17 ? -2.479 23.672 -11.211 1 86.38 17 LEU B N 1
ATOM 3755 C CA . LEU B 1 17 ? -3.105 22.422 -11.633 1 86.38 17 LEU B CA 1
ATOM 3756 C C . LEU B 1 17 ? -3.828 21.75 -10.469 1 86.38 17 LEU B C 1
ATOM 3758 O O . LEU B 1 17 ? -4.91 21.188 -10.648 1 86.38 17 LEU B O 1
ATOM 3762 N N . ALA B 1 18 ? -3.211 21.766 -9.352 1 81.38 18 ALA B N 1
ATOM 3763 C CA . ALA B 1 18 ? -3.818 21.172 -8.156 1 81.38 18 ALA B CA 1
ATOM 3764 C C . ALA B 1 18 ? -5.109 21.891 -7.785 1 81.38 18 ALA B C 1
ATOM 3766 O O . ALA B 1 18 ? -6.086 21.266 -7.367 1 81.38 18 ALA B O 1
ATOM 3767 N N . VAL B 1 19 ? -5.074 23.188 -7.957 1 78.94 19 VAL B N 1
ATOM 3768 C CA . VAL B 1 19 ? -6.246 24 -7.629 1 78.94 19 VAL B CA 1
ATOM 3769 C C . VAL B 1 19 ? -7.348 23.75 -8.664 1 78.94 19 VAL B C 1
ATOM 3771 O O . VAL B 1 19 ? -8.516 23.594 -8.305 1 78.94 19 VAL B O 1
ATOM 3774 N N . TRP B 1 20 ? -6.91 23.688 -9.891 1 83.62 20 TRP B N 1
ATOM 3775 C CA . TRP B 1 20 ? -7.875 23.516 -10.977 1 83.62 20 TRP B CA 1
ATOM 3776 C C . TRP B 1 20 ? -8.477 22.125 -10.961 1 83.62 20 TRP B C 1
ATOM 3778 O O . TRP B 1 20 ? -9.688 21.953 -11.156 1 83.62 20 TRP B O 1
ATOM 3788 N N . LEU B 1 21 ? -7.711 21.156 -10.703 1 82.25 21 LEU B N 1
ATOM 3789 C CA . LEU B 1 21 ? -8.164 19.766 -10.742 1 82.25 21 LEU B CA 1
ATOM 3790 C C . LEU B 1 21 ? -8.742 19.344 -9.398 1 82.25 21 LEU B C 1
ATOM 3792 O O . LEU B 1 21 ? -9.398 18.312 -9.297 1 82.25 21 LEU B O 1
ATOM 3796 N N . LYS B 1 22 ? -8.531 20.141 -8.359 1 78.81 22 LYS B N 1
ATOM 3797 C CA . LYS B 1 22 ? -8.945 19.828 -6.996 1 78.81 22 LYS B CA 1
ATOM 3798 C C . LYS B 1 22 ? -8.336 18.5 -6.52 1 78.81 22 LYS B C 1
ATOM 3800 O O . LYS B 1 22 ? -9 17.719 -5.84 1 78.81 22 LYS B O 1
ATOM 3805 N N . GLU B 1 23 ? -7.258 18.234 -7.188 1 82.31 23 GLU B N 1
ATOM 3806 C CA . GLU B 1 23 ? -6.477 17.062 -6.836 1 82.31 23 GLU B CA 1
ATOM 3807 C C . GLU B 1 23 ? -4.98 17.328 -6.941 1 82.31 23 GLU B C 1
ATOM 3809 O O . GLU B 1 23 ? -4.516 17.891 -7.934 1 82.31 23 GLU B O 1
ATOM 3814 N N . ILE B 1 24 ? -4.246 16.859 -5.98 1 82.69 24 ILE B N 1
ATOM 3815 C CA . ILE B 1 24 ? -2.832 17.219 -5.922 1 82.69 24 ILE B CA 1
ATOM 3816 C C . ILE B 1 24 ? -2.006 16.203 -6.699 1 82.69 24 ILE B C 1
ATOM 3818 O O . ILE B 1 24 ? -0.964 16.531 -7.266 1 82.69 24 ILE B O 1
ATOM 3822 N N . LEU B 1 25 ? -2.41 14.953 -6.715 1 87.88 25 LEU B N 1
ATOM 3823 C CA . LEU B 1 25 ? -1.587 13.875 -7.25 1 87.88 25 LEU B CA 1
ATOM 3824 C C . LEU B 1 25 ? -1.3 14.094 -8.734 1 87.88 25 LEU B C 1
ATOM 3826 O O . LEU B 1 25 ? -0.143 14.055 -9.156 1 87.88 25 LEU B O 1
ATOM 3830 N N . PRO B 1 26 ? -2.293 14.406 -9.555 1 88 26 PRO B N 1
ATOM 3831 C CA . PRO B 1 26 ? -2.004 14.688 -10.961 1 88 26 PRO B CA 1
ATOM 3832 C C . PRO B 1 26 ? -1.12 15.914 -11.148 1 88 26 PRO B C 1
ATOM 3834 O O . PRO B 1 26 ? -0.317 15.969 -12.086 1 88 26 PRO B O 1
ATOM 3837 N N . GLY B 1 27 ? -1.32 16.875 -10.336 1 87.56 27 GLY B N 1
ATOM 3838 C CA . GLY B 1 27 ? -0.457 18.047 -10.383 1 87.56 27 GLY B CA 1
ATOM 3839 C C . GLY B 1 27 ? 1.003 17.719 -10.133 1 87.56 27 GLY B C 1
ATOM 3840 O O . GLY B 1 27 ? 1.887 18.234 -10.82 1 87.56 27 GLY B O 1
ATOM 3841 N N . LEU B 1 28 ? 1.241 16.859 -9.141 1 89.31 28 LEU B N 1
ATOM 3842 C CA . LEU B 1 28 ? 2.605 16.469 -8.82 1 89.31 28 LEU B CA 1
ATOM 3843 C C . LEU B 1 28 ? 3.23 15.68 -9.961 1 89.31 28 LEU B C 1
ATOM 3845 O O . LEU B 1 28 ? 4.406 15.859 -10.281 1 89.31 28 LEU B O 1
ATOM 3849 N N . VAL B 1 29 ? 2.469 14.82 -10.57 1 93 29 VAL B N 1
ATOM 3850 C CA . VAL B 1 29 ? 2.967 14.031 -11.688 1 93 29 VAL B CA 1
ATOM 3851 C C . VAL B 1 29 ? 3.305 14.945 -12.867 1 93 29 VAL B C 1
ATOM 3853 O O . VAL B 1 29 ? 4.352 14.797 -13.5 1 93 29 VAL B O 1
ATOM 3856 N N . ALA B 1 30 ? 2.43 15.883 -13.141 1 92.06 30 ALA B N 1
ATOM 3857 C CA . ALA B 1 30 ? 2.664 16.844 -14.219 1 92.06 30 ALA B CA 1
ATOM 3858 C C . ALA B 1 30 ? 3.912 17.672 -13.953 1 92.06 30 ALA B C 1
ATOM 3860 O O . ALA B 1 30 ? 4.707 17.922 -14.859 1 92.06 30 ALA B O 1
ATOM 3861 N N . GLY B 1 31 ? 4.004 18.156 -12.75 1 90.62 31 GLY B N 1
ATOM 3862 C CA . GLY B 1 31 ? 5.195 18.906 -12.391 1 90.62 31 GLY B CA 1
ATOM 3863 C C . GLY B 1 31 ? 6.477 18.109 -12.547 1 90.62 31 GLY B C 1
ATOM 3864 O O . GLY B 1 31 ? 7.492 18.641 -12.992 1 90.62 31 GLY B O 1
ATOM 3865 N N . LEU B 1 32 ? 6.43 16.859 -12.117 1 92.88 32 LEU B N 1
ATOM 3866 C CA . LEU B 1 32 ? 7.586 15.977 -12.25 1 92.88 32 LEU B CA 1
ATOM 3867 C C . LEU B 1 32 ? 7.957 15.781 -13.719 1 92.88 32 LEU B C 1
ATOM 3869 O O . LEU B 1 32 ? 9.133 15.844 -14.078 1 92.88 32 LEU B O 1
ATOM 3873 N N . LEU B 1 33 ? 6.984 15.609 -14.578 1 93.94 33 LEU B N 1
ATOM 3874 C CA . LEU B 1 33 ? 7.223 15.383 -16 1 93.94 33 LEU B CA 1
ATOM 3875 C C . LEU B 1 33 ? 7.781 16.641 -16.672 1 93.94 33 LEU B C 1
ATOM 3877 O O . LEU B 1 33 ? 8.688 16.562 -17.5 1 93.94 33 LEU B O 1
ATOM 3881 N N . VAL B 1 34 ? 7.234 17.734 -16.328 1 92.31 34 VAL B N 1
ATOM 3882 C CA . VAL B 1 34 ? 7.703 18.984 -16.906 1 92.31 34 VAL B CA 1
ATOM 3883 C C . VAL B 1 34 ? 9.133 19.266 -16.438 1 92.31 34 VAL B C 1
ATOM 3885 O O . VAL B 1 34 ? 9.969 19.719 -17.219 1 92.31 34 VAL B O 1
ATOM 3888 N N . GLY B 1 35 ? 9.367 19.094 -15.133 1 91.06 35 GLY B N 1
ATOM 3889 C CA . GLY B 1 35 ? 10.727 19.234 -14.648 1 91.06 35 GLY B CA 1
ATOM 3890 C C . GLY B 1 35 ? 11.711 18.312 -15.336 1 91.06 35 GLY B C 1
ATOM 3891 O O . GLY B 1 35 ? 12.82 18.719 -15.688 1 91.06 35 GLY B O 1
ATOM 3892 N N . ALA B 1 36 ? 11.312 17.078 -15.484 1 92.5 36 ALA B N 1
ATOM 3893 C CA . ALA B 1 36 ? 12.156 16.094 -16.172 1 92.5 36 ALA B CA 1
ATOM 3894 C C . ALA B 1 36 ? 12.367 16.469 -17.625 1 92.5 36 ALA B C 1
ATOM 3896 O O . ALA B 1 36 ? 13.445 16.25 -18.188 1 92.5 36 ALA B O 1
ATOM 3897 N N . PHE B 1 37 ? 11.336 17.016 -18.234 1 92.44 37 PHE B N 1
ATOM 3898 C CA . PHE B 1 37 ? 11.445 17.453 -19.625 1 92.44 37 PHE B CA 1
ATOM 3899 C C . PHE B 1 37 ? 12.43 18.594 -19.75 1 92.44 37 PHE B C 1
ATOM 3901 O O . PHE B 1 37 ? 13.164 18.688 -20.75 1 92.44 37 PHE B O 1
ATOM 3908 N N . CYS B 1 38 ? 12.461 19.469 -18.828 1 89.81 38 CYS B N 1
ATOM 3909 C CA . CYS B 1 38 ? 13.383 20.609 -18.859 1 89.81 38 CYS B CA 1
ATOM 3910 C C . CYS B 1 38 ? 14.82 20.141 -18.719 1 89.81 38 CYS B C 1
ATOM 3912 O O . CYS B 1 38 ? 15.742 20.797 -19.219 1 89.81 38 CYS B O 1
ATOM 3914 N N . LEU B 1 39 ? 15.031 19.047 -18.109 1 88.69 39 LEU B N 1
ATOM 3915 C CA . LEU B 1 39 ? 16.375 18.516 -17.922 1 88.69 39 LEU B CA 1
ATOM 3916 C C . LEU B 1 39 ? 16.828 17.734 -19.156 1 88.69 39 LEU B C 1
ATOM 3918 O O . LEU B 1 39 ? 18 17.844 -19.562 1 88.69 39 LEU B O 1
ATOM 3922 N N . GLU B 1 40 ? 16.031 16.922 -19.766 1 89.06 40 GLU B N 1
ATOM 3923 C CA . GLU B 1 40 ? 16.422 15.992 -20.828 1 89.06 40 GLU B CA 1
ATOM 3924 C C . GLU B 1 40 ? 16.078 16.547 -22.203 1 89.06 40 GLU B C 1
ATOM 3926 O O . GLU B 1 40 ? 16.688 16.172 -23.203 1 89.06 40 GLU B O 1
ATOM 3931 N N . TRP B 1 41 ? 15.008 17.375 -22.359 1 86.88 41 TRP B N 1
ATOM 3932 C CA . TRP B 1 41 ? 14.539 17.984 -23.609 1 86.88 41 TRP B CA 1
ATOM 3933 C C . TRP B 1 41 ? 14.102 16.906 -24.594 1 86.88 41 TRP B C 1
ATOM 3935 O O . TRP B 1 41 ? 14.398 17 -25.797 1 86.88 41 TRP B O 1
ATOM 3945 N N . SER B 1 42 ? 13.695 15.828 -24.234 1 90.31 42 SER B N 1
ATOM 3946 C CA . SER B 1 42 ? 13.094 14.734 -24.984 1 90.31 42 SER B CA 1
ATOM 3947 C C . SER B 1 42 ? 11.938 14.102 -24.234 1 90.31 42 SER B C 1
ATOM 3949 O O . SER B 1 42 ? 11.977 13.984 -23 1 90.31 42 SER B O 1
ATOM 3951 N N . ALA B 1 43 ? 10.953 13.758 -24.953 1 89.62 43 ALA B N 1
ATOM 3952 C CA . ALA B 1 43 ? 9.766 13.195 -24.312 1 89.62 43 ALA B CA 1
ATOM 3953 C C . ALA B 1 43 ? 10.07 11.859 -23.656 1 89.62 43 ALA B C 1
ATOM 3955 O O . ALA B 1 43 ? 9.68 11.617 -22.516 1 89.62 43 ALA B O 1
ATOM 3956 N N . VAL B 1 44 ? 10.742 11.039 -24.375 1 89.69 44 VAL B N 1
ATOM 3957 C CA . VAL B 1 44 ? 11.078 9.727 -23.844 1 89.69 44 VAL B CA 1
ATOM 3958 C C . VAL B 1 44 ? 12.086 9.867 -22.703 1 89.69 44 VAL B C 1
ATOM 3960 O O . VAL B 1 44 ? 11.992 9.172 -21.688 1 89.69 44 VAL B O 1
ATOM 3963 N N . GLY B 1 45 ? 13.023 10.758 -22.938 1 90.62 45 GLY B N 1
ATOM 3964 C CA . GLY B 1 45 ? 13.992 11.016 -21.891 1 90.62 45 GLY B CA 1
ATOM 3965 C C . GLY B 1 45 ? 13.375 11.57 -20.625 1 90.62 45 GLY B C 1
ATOM 3966 O O . GLY B 1 45 ? 13.805 11.242 -19.516 1 90.62 45 GLY B O 1
ATOM 3967 N N . ALA B 1 46 ? 12.406 12.391 -20.844 1 92.56 46 ALA B N 1
ATOM 3968 C CA . ALA B 1 46 ? 11.711 12.984 -19.688 1 92.56 46 ALA B CA 1
ATOM 3969 C C . ALA B 1 46 ? 10.984 11.914 -18.891 1 92.56 46 ALA B C 1
ATOM 3971 O O . ALA B 1 46 ? 10.969 11.961 -17.656 1 92.56 46 ALA B O 1
ATOM 3972 N N . ILE B 1 47 ? 10.414 10.984 -19.594 1 92.88 47 ILE B N 1
ATOM 3973 C CA . ILE B 1 47 ? 9.688 9.898 -18.938 1 92.88 47 ILE B CA 1
ATOM 3974 C C . ILE B 1 47 ? 10.664 9.023 -18.156 1 92.88 47 ILE B C 1
ATOM 3976 O O . ILE B 1 47 ? 10.406 8.648 -17.016 1 92.88 47 ILE B O 1
ATOM 3980 N N . GLU B 1 48 ? 11.711 8.703 -18.766 1 92.69 48 GLU B N 1
ATOM 3981 C CA . GLU B 1 48 ? 12.734 7.898 -18.109 1 92.69 48 GLU B CA 1
ATOM 3982 C C . GLU B 1 48 ? 13.266 8.586 -16.859 1 92.69 48 GLU B C 1
ATOM 3984 O O . GLU B 1 48 ? 13.453 7.949 -15.82 1 92.69 48 GLU B O 1
ATOM 3989 N N . ARG B 1 49 ? 13.484 9.844 -17.047 1 92.62 49 ARG B N 1
ATOM 3990 C CA . ARG B 1 49 ? 14.008 10.609 -15.922 1 92.62 49 ARG B CA 1
ATOM 3991 C C . ARG B 1 49 ? 12.992 10.695 -14.789 1 92.62 49 ARG B C 1
ATOM 3993 O O . ARG B 1 49 ? 13.352 10.633 -13.617 1 92.62 49 ARG B O 1
ATOM 4000 N N . ALA B 1 50 ? 11.805 10.906 -15.141 1 94.06 50 ALA B N 1
ATOM 4001 C CA . ALA B 1 50 ? 10.742 10.984 -14.141 1 94.06 50 ALA B CA 1
ATOM 4002 C C . ALA B 1 50 ? 10.617 9.68 -13.367 1 94.06 50 ALA B C 1
ATOM 4004 O O . ALA B 1 50 ? 10.555 9.68 -12.133 1 94.06 50 ALA B O 1
ATOM 4005 N N . VAL B 1 51 ? 10.586 8.578 -14.055 1 93.75 51 VAL B N 1
ATOM 4006 C CA . VAL B 1 51 ? 10.461 7.27 -13.422 1 93.75 51 VAL B CA 1
ATOM 4007 C C . VAL B 1 51 ? 11.711 6.973 -12.594 1 93.75 51 VAL B C 1
ATOM 4009 O O . VAL B 1 51 ? 11.617 6.406 -11.5 1 93.75 51 VAL B O 1
ATOM 4012 N N . SER B 1 52 ? 12.812 7.352 -13.125 1 93.25 52 SER B N 1
ATOM 4013 C CA . SER B 1 52 ? 14.062 7.168 -12.383 1 93.25 52 SER B CA 1
ATOM 4014 C C . SER B 1 52 ? 14.062 7.984 -11.094 1 93.25 52 SER B C 1
ATOM 4016 O O . SER B 1 52 ? 14.562 7.527 -10.062 1 93.25 52 SER B O 1
ATOM 4018 N N . ALA B 1 53 ? 13.562 9.188 -11.195 1 93.19 53 ALA B N 1
ATOM 4019 C CA . ALA B 1 53 ? 13.484 10.031 -10.008 1 93.19 53 ALA B CA 1
ATOM 4020 C C . ALA B 1 53 ? 12.594 9.398 -8.945 1 93.19 53 ALA B C 1
ATOM 4022 O O . ALA B 1 53 ? 12.891 9.469 -7.75 1 93.19 53 ALA B O 1
ATOM 4023 N N . VAL B 1 54 ? 11.531 8.844 -9.375 1 94.44 54 VAL B N 1
ATOM 4024 C CA . VAL B 1 54 ? 10.617 8.172 -8.461 1 94.44 54 VAL B CA 1
ATOM 4025 C C . VAL B 1 54 ? 11.305 6.953 -7.844 1 94.44 54 VAL B C 1
ATOM 4027 O O . VAL B 1 54 ? 11.203 6.73 -6.633 1 94.44 54 VAL B O 1
ATOM 4030 N N . LEU B 1 55 ? 11.961 6.199 -8.586 1 93.19 55 LEU B N 1
ATOM 4031 C CA . LEU B 1 55 ? 12.664 5.016 -8.094 1 93.19 55 LEU B CA 1
ATOM 4032 C C . LEU B 1 55 ? 13.773 5.41 -7.133 1 93.19 55 LEU B C 1
ATOM 4034 O O . LEU B 1 55 ? 14.023 4.715 -6.141 1 93.19 55 LEU B O 1
ATOM 4038 N N . HIS B 1 56 ? 14.422 6.441 -7.516 1 92.25 56 HIS B N 1
ATOM 4039 C CA . HIS B 1 56 ? 15.469 6.922 -6.621 1 92.25 56 HIS B CA 1
ATOM 4040 C C . HIS B 1 56 ? 14.891 7.348 -5.273 1 92.25 56 HIS B C 1
ATOM 4042 O O . HIS B 1 56 ? 15.508 7.121 -4.23 1 92.25 56 HIS B O 1
ATOM 4048 N N . ALA B 1 57 ? 13.797 7.996 -5.359 1 91.19 57 ALA B N 1
ATOM 4049 C CA . ALA B 1 57 ? 13.109 8.367 -4.125 1 91.19 57 ALA B CA 1
ATOM 4050 C C . ALA B 1 57 ? 12.742 7.133 -3.311 1 91.19 57 ALA B C 1
ATOM 4052 O O . ALA B 1 57 ? 12.789 7.156 -2.078 1 91.19 57 ALA B O 1
ATOM 4053 N N . LEU B 1 58 ? 12.461 6.055 -3.98 1 93.19 58 LEU B N 1
ATOM 4054 C CA . LEU B 1 58 ? 11.992 4.828 -3.344 1 93.19 58 LEU B CA 1
ATOM 4055 C C . LEU B 1 58 ? 13.164 3.963 -2.898 1 93.19 58 LEU B C 1
ATOM 4057 O O . LEU B 1 58 ? 12.984 2.996 -2.156 1 93.19 58 LEU B O 1
ATOM 4061 N N . THR B 1 59 ? 14.297 4.262 -3.299 1 92.94 59 THR B N 1
ATOM 4062 C CA . THR B 1 59 ? 15.445 3.432 -2.939 1 92.94 59 THR B CA 1
ATOM 4063 C C . THR B 1 59 ? 16.312 4.141 -1.908 1 92.94 59 THR B C 1
ATOM 4065 O O . THR B 1 59 ? 17.328 3.586 -1.455 1 92.94 59 THR B O 1
ATOM 4068 N N . ASP B 1 60 ? 15.945 5.375 -1.598 1 91.69 60 ASP B N 1
ATOM 4069 C CA . ASP B 1 60 ? 16.625 6.082 -0.52 1 91.69 60 ASP B CA 1
ATOM 4070 C C . ASP B 1 60 ? 16.281 5.48 0.84 1 91.69 60 ASP B C 1
ATOM 4072 O O . ASP B 1 60 ? 15.102 5.367 1.188 1 91.69 60 ASP B O 1
ATOM 4076 N N . PRO B 1 61 ? 17.266 5.094 1.598 1 91 61 PRO B N 1
ATOM 4077 C CA . PRO B 1 61 ? 17 4.422 2.873 1 91 61 PRO B CA 1
ATOM 4078 C C . PRO B 1 61 ? 16.203 5.281 3.842 1 91 61 PRO B C 1
ATOM 4080 O O . PRO B 1 61 ? 15.344 4.77 4.566 1 91 61 PRO B O 1
ATOM 4083 N N . GLU B 1 62 ? 16.484 6.516 3.928 1 86.94 62 GLU B N 1
ATOM 4084 C CA . GLU B 1 62 ? 15.75 7.391 4.844 1 86.94 62 GLU B CA 1
ATOM 4085 C C . GLU B 1 62 ? 14.289 7.527 4.43 1 86.94 62 GLU B C 1
ATOM 4087 O O . GLU B 1 62 ? 13.398 7.547 5.281 1 86.94 62 GLU B O 1
ATOM 4092 N N . HIS B 1 63 ? 14.125 7.707 3.084 1 89.81 63 HIS B N 1
ATOM 4093 C CA . HIS B 1 63 ? 12.766 7.789 2.572 1 89.81 63 HIS B CA 1
ATOM 4094 C C . HIS B 1 63 ? 11.984 6.512 2.865 1 89.81 63 HIS B C 1
ATOM 4096 O O . HIS B 1 63 ? 10.82 6.566 3.27 1 89.81 63 HIS B O 1
ATOM 4102 N N . MET B 1 64 ? 12.625 5.43 2.732 1 92.44 64 MET B N 1
ATOM 4103 C CA . MET B 1 64 ? 11.93 4.152 2.887 1 92.44 64 MET B CA 1
ATOM 4104 C C . MET B 1 64 ? 11.641 3.865 4.355 1 92.44 64 MET B C 1
ATOM 4106 O O . MET B 1 64 ? 10.625 3.246 4.684 1 92.44 64 MET B O 1
ATOM 4110 N N . LYS B 1 65 ? 12.523 4.312 5.285 1 91.25 65 LYS B N 1
ATOM 4111 C CA . LYS B 1 65 ? 12.219 4.203 6.711 1 91.25 65 LYS B CA 1
ATOM 4112 C C . LYS B 1 65 ? 10.906 4.902 7.047 1 91.25 65 LYS B C 1
ATOM 4114 O O . LYS B 1 65 ? 10.078 4.355 7.781 1 91.25 65 LYS B O 1
ATOM 4119 N N . VAL B 1 66 ? 10.781 6.062 6.453 1 88.38 66 VAL B N 1
ATOM 4120 C CA . VAL B 1 66 ? 9.586 6.855 6.719 1 88.38 66 VAL B CA 1
ATOM 4121 C C . VAL B 1 66 ? 8.367 6.172 6.102 1 88.38 66 VAL B C 1
ATOM 4123 O O . VAL B 1 66 ? 7.32 6.059 6.746 1 88.38 66 VAL B O 1
ATOM 4126 N N . ALA B 1 67 ? 8.523 5.781 4.867 1 92.38 67 ALA B N 1
ATOM 4127 C CA . ALA B 1 67 ? 7.422 5.121 4.18 1 92.38 67 ALA B CA 1
ATOM 4128 C C . ALA B 1 67 ? 7 3.852 4.91 1 92.38 67 ALA B C 1
ATOM 4130 O O . ALA B 1 67 ? 5.805 3.584 5.066 1 92.38 67 ALA B O 1
ATOM 4131 N N . ALA B 1 68 ? 7.941 3.051 5.309 1 93.62 68 ALA B N 1
ATOM 4132 C CA . ALA B 1 68 ? 7.656 1.831 6.062 1 93.62 68 ALA B CA 1
ATOM 4133 C C . ALA B 1 68 ? 6.973 2.152 7.387 1 93.62 68 ALA B C 1
ATOM 4135 O O . ALA B 1 68 ? 6.047 1.45 7.801 1 93.62 68 ALA B O 1
ATOM 4136 N N . PHE B 1 69 ? 7.461 3.131 8.078 1 91.06 69 PHE B N 1
ATOM 4137 C CA . PHE B 1 69 ? 6.859 3.547 9.344 1 91.06 69 PHE B CA 1
ATOM 4138 C C . PHE B 1 69 ? 5.395 3.924 9.141 1 91.06 69 PHE B C 1
ATOM 4140 O O . PHE B 1 69 ? 4.531 3.504 9.914 1 91.06 69 PHE B O 1
ATOM 4147 N N . LEU B 1 70 ? 5.156 4.754 8.07 1 89.25 70 LEU B N 1
ATOM 4148 C CA . LEU B 1 70 ? 3.799 5.211 7.801 1 89.25 70 LEU B CA 1
ATOM 4149 C C . LEU B 1 70 ? 2.875 4.031 7.52 1 89.25 70 LEU B C 1
ATOM 4151 O O . LEU B 1 70 ? 1.783 3.943 8.086 1 89.25 70 LEU B O 1
ATOM 4155 N N . TYR B 1 71 ? 3.289 3.176 6.695 1 93.25 71 TYR B N 1
ATOM 4156 C CA . TYR B 1 71 ? 2.455 2.035 6.34 1 93.25 71 TYR B CA 1
ATOM 4157 C C . TYR B 1 71 ? 2.201 1.144 7.551 1 93.25 71 TYR B C 1
ATOM 4159 O O . TYR B 1 71 ? 1.066 0.731 7.797 1 93.25 71 TYR B O 1
ATOM 4167 N N . LEU B 1 72 ? 3.25 0.789 8.289 1 93.62 72 LEU B N 1
ATOM 4168 C CA . LEU B 1 72 ? 3.127 -0.101 9.438 1 93.62 72 LEU B CA 1
ATOM 4169 C C . LEU B 1 72 ? 2.295 0.546 10.539 1 93.62 72 LEU B C 1
ATOM 4171 O O . LEU B 1 72 ? 1.57 -0.142 11.258 1 93.62 72 LEU B O 1
ATOM 4175 N N . PHE B 1 73 ? 2.457 1.842 10.688 1 89.44 73 PHE B N 1
ATOM 4176 C CA . PHE B 1 73 ? 1.628 2.533 11.664 1 89.44 73 PHE B CA 1
ATOM 4177 C C . PHE B 1 73 ? 0.15 2.389 11.32 1 89.44 73 PHE B C 1
ATOM 4179 O O . PHE B 1 73 ? -0.672 2.111 12.195 1 89.44 73 PHE B O 1
ATOM 4186 N N . GLY B 1 74 ? -0.139 2.668 10.078 1 89.25 74 GLY B N 1
ATOM 4187 C CA . GLY B 1 74 ? -1.506 2.439 9.633 1 89.25 74 GLY B CA 1
ATOM 4188 C C . GLY B 1 74 ? -1.979 1.018 9.867 1 89.25 74 GLY B C 1
ATOM 4189 O O . GLY B 1 74 ? -3.146 0.793 10.203 1 89.25 74 GLY B O 1
ATOM 4190 N N . SER B 1 75 ? -1.1 0.094 9.672 1 93.38 75 SER B N 1
ATOM 4191 C CA . SER B 1 75 ? -1.424 -1.312 9.891 1 93.38 75 SER B CA 1
ATOM 4192 C C . SER B 1 75 ? -1.781 -1.573 11.352 1 93.38 75 SER B C 1
ATOM 4194 O O . SER B 1 75 ? -2.723 -2.314 11.641 1 93.38 75 SER B O 1
ATOM 4196 N N . LEU B 1 76 ? -1.002 -1.027 12.266 1 91 76 LEU B N 1
ATOM 4197 C CA . LEU B 1 76 ? -1.283 -1.181 13.688 1 91 76 LEU B CA 1
ATOM 4198 C C . LEU B 1 76 ? -2.658 -0.619 14.039 1 91 76 LEU B C 1
ATOM 4200 O O . LEU B 1 76 ? -3.428 -1.254 14.758 1 91 76 LEU B O 1
ATOM 4204 N N . VAL B 1 77 ? -2.916 0.508 13.508 1 87 77 VAL B N 1
ATOM 4205 C CA . VAL B 1 77 ? -4.195 1.159 13.773 1 87 77 VAL B CA 1
ATOM 4206 C C . VAL B 1 77 ? -5.336 0.305 13.227 1 87 77 VAL B C 1
ATOM 4208 O O . VAL B 1 77 ? -6.391 0.19 13.859 1 87 77 VAL B O 1
ATOM 4211 N N . GLY B 1 78 ? -5.152 -0.221 12.07 1 86.94 78 GLY B N 1
ATOM 4212 C CA . GLY B 1 78 ? -6.16 -1.097 11.492 1 86.94 78 GLY B CA 1
ATOM 4213 C C . GLY B 1 78 ? -6.496 -2.281 12.383 1 86.94 78 GLY B C 1
ATOM 4214 O O . GLY B 1 78 ? -7.668 -2.641 12.523 1 86.94 78 GLY B O 1
ATOM 4215 N N . MET B 1 79 ? -5.496 -2.906 12.945 1 90.25 79 MET B N 1
ATOM 4216 C CA . MET B 1 79 ? -5.711 -4.039 13.844 1 90.25 79 MET B CA 1
ATOM 4217 C C . MET B 1 79 ? -6.414 -3.6 15.117 1 90.25 79 MET B C 1
ATOM 4219 O O . MET B 1 79 ? -7.312 -4.289 15.609 1 90.25 79 MET B O 1
ATOM 4223 N N . MET B 1 80 ? -6.031 -2.496 15.656 1 86.75 80 MET B N 1
ATOM 4224 C CA . MET B 1 80 ? -6.625 -1.979 16.891 1 86.75 80 MET B CA 1
ATOM 4225 C C . MET B 1 80 ? -8.109 -1.696 16.688 1 86.75 80 MET B C 1
ATOM 4227 O O . MET B 1 80 ? -8.906 -1.905 17.609 1 86.75 80 MET B O 1
ATOM 4231 N N . GLN B 1 81 ? -8.438 -1.298 15.547 1 82 81 GLN B N 1
ATOM 4232 C CA . GLN B 1 81 ? -9.82 -0.912 15.266 1 82 81 GLN B CA 1
ATOM 4233 C C . GLN B 1 81 ? -10.727 -2.137 15.18 1 82 81 GLN B C 1
ATOM 4235 O O . GLN B 1 81 ? -11.812 -2.15 15.758 1 82 81 GLN B O 1
ATOM 4240 N N . ILE B 1 82 ? -10.281 -3.113 14.555 1 84.06 82 ILE B N 1
ATOM 4241 C CA . ILE B 1 82 ? -11.164 -4.242 14.273 1 84.06 82 ILE B CA 1
ATOM 4242 C C . ILE B 1 82 ? -11.297 -5.121 15.516 1 84.06 82 ILE B C 1
ATOM 4244 O O . ILE B 1 82 ? -12.25 -5.895 15.641 1 84.06 82 ILE B O 1
ATOM 4248 N N . THR B 1 83 ? -10.375 -5.004 16.391 1 86.75 83 THR B N 1
ATOM 4249 C CA . THR B 1 83 ? -10.453 -5.789 17.625 1 86.75 83 THR B CA 1
ATOM 4250 C C . THR B 1 83 ? -11.336 -5.09 18.656 1 86.75 83 THR B C 1
ATOM 4252 O O . THR B 1 83 ? -11.562 -5.617 19.75 1 86.75 83 THR B O 1
ATOM 4255 N N . GLY B 1 84 ? -11.836 -3.926 18.281 1 77.69 84 GLY B N 1
ATOM 4256 C CA . GLY B 1 84 ? -12.789 -3.23 19.125 1 77.69 84 GLY B CA 1
ATOM 4257 C C . GLY B 1 84 ? -12.133 -2.328 20.156 1 77.69 84 GLY B C 1
ATOM 4258 O O . GLY B 1 84 ? -12.773 -1.882 21.094 1 77.69 84 GLY B O 1
ATOM 4259 N N . GLY B 1 85 ? -10.922 -2.186 20.078 1 71.94 85 GLY B N 1
ATOM 4260 C CA . GLY B 1 85 ? -10.211 -1.368 21.047 1 71.94 85 GLY B CA 1
ATOM 4261 C C . GLY B 1 85 ? -10.742 0.05 21.141 1 71.94 85 GLY B C 1
ATOM 4262 O O . GLY B 1 85 ? -11.062 0.534 22.219 1 71.94 85 GLY B O 1
ATOM 4263 N N . ILE B 1 86 ? -10.977 0.629 20.094 1 66.56 86 ILE B N 1
ATOM 4264 C CA . ILE B 1 86 ? -11.383 2.029 20.047 1 66.56 86 ILE B CA 1
ATOM 4265 C C . ILE B 1 86 ? -12.867 2.145 20.422 1 66.56 86 ILE B C 1
ATOM 4267 O O . ILE B 1 86 ? -13.25 2.994 21.219 1 66.56 86 ILE B O 1
ATOM 4271 N N . LYS B 1 87 ? -13.641 1.265 19.781 1 69 87 LYS B N 1
ATOM 4272 C CA . LYS B 1 87 ? -15.07 1.258 20.078 1 69 87 LYS B CA 1
ATOM 4273 C C . LYS B 1 87 ? -15.32 1.015 21.562 1 69 87 LYS B C 1
ATOM 4275 O O . LYS B 1 87 ? -16.188 1.649 22.172 1 69 87 LYS B O 1
ATOM 4280 N N . GLY B 1 88 ? -14.617 0.101 22.078 1 68.25 88 GLY B N 1
ATOM 4281 C CA . GLY B 1 88 ? -14.766 -0.201 23.5 1 68.25 88 GLY B CA 1
ATOM 4282 C C . GLY B 1 88 ? -14.516 0.997 24.391 1 68.25 88 GLY B C 1
ATOM 4283 O O . GLY B 1 88 ? -15.258 1.224 25.344 1 68.25 88 GLY B O 1
ATOM 4284 N N . PHE B 1 89 ? -13.594 1.701 24.078 1 67.44 89 PHE B N 1
ATOM 4285 C CA . PHE B 1 89 ? -13.25 2.887 24.859 1 67.44 89 PHE B CA 1
ATOM 4286 C C . PHE B 1 89 ? -14.344 3.941 24.75 1 67.44 89 PHE B C 1
ATOM 4288 O O . PHE B 1 89 ? -14.758 4.523 25.75 1 67.44 89 PHE B O 1
ATOM 4295 N N . VAL B 1 90 ? -14.844 4.145 23.531 1 65.94 90 VAL B N 1
ATOM 4296 C CA . VAL B 1 90 ? -15.859 5.156 23.281 1 65.94 90 VAL B CA 1
ATOM 4297 C C . VAL B 1 90 ? -17.156 4.77 23.984 1 65.94 90 VAL B C 1
ATOM 4299 O O . VAL B 1 90 ? -17.812 5.609 24.609 1 65.94 90 VAL B O 1
ATOM 4302 N N . GLU B 1 91 ? -17.453 3.531 23.953 1 71.31 91 GLU B N 1
ATOM 4303 C CA . GLU B 1 91 ? -18.688 3.064 24.562 1 71.31 91 GLU B CA 1
ATOM 4304 C C . GLU B 1 91 ? -18.609 3.123 26.094 1 71.31 91 GLU B C 1
ATOM 4306 O O . GLU B 1 91 ? -19.594 3.461 26.75 1 71.31 91 GLU B O 1
ATOM 4311 N N . ARG B 1 92 ? -17.531 2.717 26.578 1 71.06 92 ARG B N 1
ATOM 4312 C CA . ARG B 1 92 ? -17.344 2.746 28.031 1 71.06 92 ARG B CA 1
ATOM 4313 C C . ARG B 1 92 ? -17.469 4.168 28.562 1 71.06 92 ARG B C 1
ATOM 4315 O O . ARG B 1 92 ? -18.031 4.391 29.625 1 71.06 92 ARG B O 1
ATOM 4322 N N . LEU B 1 93 ? -16.953 5.102 27.859 1 68.19 93 LEU B N 1
ATOM 4323 C CA . LEU B 1 93 ? -16.969 6.492 28.297 1 68.19 93 LEU B CA 1
ATOM 4324 C C . LEU B 1 93 ? -18.328 7.137 28.047 1 68.19 93 LEU B C 1
ATOM 4326 O O . LEU B 1 93 ? -18.75 8.016 28.797 1 68.19 93 LEU B O 1
ATOM 4330 N N . SER B 1 94 ? -18.984 6.691 26.938 1 66.56 94 SER B N 1
ATOM 4331 C CA . SER B 1 94 ? -20.281 7.273 26.578 1 66.56 94 SER B CA 1
ATOM 4332 C C . SER B 1 94 ? -21.344 6.965 27.641 1 66.56 94 SER B C 1
ATOM 4334 O O . SER B 1 94 ? -22.281 7.742 27.828 1 66.56 94 SER B O 1
ATOM 4336 N N . GLY B 1 95 ? -21.219 5.828 28.188 1 66.94 95 GLY B N 1
ATOM 4337 C CA . GLY B 1 95 ? -22.172 5.465 29.219 1 66.94 95 GLY B CA 1
ATOM 4338 C C . GLY B 1 95 ? -22.094 6.352 30.453 1 66.94 95 GLY B C 1
ATOM 4339 O O . GLY B 1 95 ? -23.047 6.441 31.219 1 66.94 95 GLY B O 1
ATOM 4340 N N . ARG B 1 96 ? -21.078 7.09 30.484 1 68.5 96 ARG B N 1
ATOM 4341 C CA . ARG B 1 96 ? -20.875 7.895 31.672 1 68.5 96 ARG B CA 1
ATOM 4342 C C . ARG B 1 96 ? -21.281 9.344 31.438 1 68.5 96 ARG B C 1
ATOM 4344 O O . ARG B 1 96 ? -21.203 10.172 32.344 1 68.5 96 ARG B O 1
ATOM 4351 N N . ILE B 1 97 ? -21.719 9.586 30.234 1 71.12 97 ILE B N 1
ATOM 4352 C CA . ILE B 1 97 ? -22.062 10.961 29.891 1 71.12 97 ILE B CA 1
ATOM 4353 C C . ILE B 1 97 ? -23.453 11.297 30.422 1 71.12 97 ILE B C 1
ATOM 4355 O O . ILE B 1 97 ? -24.438 10.625 30.094 1 71.12 97 ILE B O 1
ATOM 4359 N N . ARG B 1 98 ? -23.531 12.195 31.375 1 68.25 98 ARG B N 1
ATOM 4360 C CA . ARG B 1 98 ? -24.812 12.523 31.984 1 68.25 98 ARG B CA 1
ATOM 4361 C C . ARG B 1 98 ? -25.203 13.977 31.688 1 68.25 98 ARG B C 1
ATOM 4363 O O . ARG B 1 98 ? -26.312 14.406 32 1 68.25 98 ARG B O 1
ATOM 4370 N N . SER B 1 99 ? -24.312 14.742 31.203 1 73.12 99 SER B N 1
ATOM 4371 C CA . SER B 1 99 ? -24.625 16.156 31 1 73.12 99 SER B CA 1
ATOM 4372 C C . SER B 1 99 ? -24.078 16.641 29.656 1 73.12 99 SER B C 1
ATOM 4374 O O . SER B 1 99 ? -23.266 15.977 29.031 1 73.12 99 SER B O 1
ATOM 4376 N N . LYS B 1 100 ? -24.656 17.781 29.234 1 74.62 100 LYS B N 1
ATOM 4377 C CA . LYS B 1 100 ? -24.203 18.422 28 1 74.62 100 LYS B CA 1
ATOM 4378 C C . LYS B 1 100 ? -22.719 18.75 28.062 1 74.62 100 LYS B C 1
ATOM 4380 O O . LYS B 1 100 ? -21.984 18.531 27.094 1 74.62 100 LYS B O 1
ATOM 4385 N N . ARG B 1 101 ? -22.344 19.25 29.156 1 74 101 ARG B N 1
ATOM 4386 C CA . ARG B 1 101 ? -20.922 19.562 29.344 1 74 101 ARG B CA 1
ATOM 4387 C C . ARG B 1 101 ? -20.078 18.281 29.359 1 74 101 ARG B C 1
ATOM 4389 O O . ARG B 1 101 ? -18.938 18.281 28.891 1 74 101 ARG B O 1
ATOM 4396 N N . GLY B 1 102 ? -20.656 17.312 29.828 1 74.44 102 GLY B N 1
ATOM 4397 C CA . GLY B 1 102 ? -19.953 16.047 29.875 1 74.44 102 GLY B CA 1
ATOM 4398 C C . GLY B 1 102 ? -19.641 15.477 28.516 1 74.44 102 GLY B C 1
ATOM 4399 O O . GLY B 1 102 ? -18.578 14.891 28.297 1 74.44 102 GLY B O 1
ATOM 4400 N N . ILE B 1 103 ? -20.625 15.758 27.641 1 74.5 103 ILE B N 1
ATOM 4401 C CA . ILE B 1 103 ? -20.438 15.258 26.266 1 74.5 103 ILE B CA 1
ATOM 4402 C C . ILE B 1 103 ? -19.266 15.977 25.609 1 74.5 103 ILE B C 1
ATOM 4404 O O . ILE B 1 103 ? -18.469 15.359 24.906 1 74.5 103 ILE B O 1
ATOM 4408 N N . LEU B 1 104 ? -19.266 17.156 25.906 1 73.44 104 LEU B N 1
ATOM 4409 C CA . LEU B 1 104 ? -18.203 17.969 25.297 1 73.44 104 LEU B CA 1
ATOM 4410 C C . LEU B 1 104 ? -16.844 17.594 25.875 1 73.44 104 LEU B C 1
ATOM 4412 O O . LEU B 1 104 ? -15.867 17.484 25.141 1 73.44 104 LEU B O 1
ATOM 4416 N N . LEU B 1 105 ? -16.812 17.359 27.125 1 75.06 105 LEU B N 1
ATOM 4417 C CA . LEU B 1 105 ? -15.578 16.938 27.766 1 75.06 105 LEU B CA 1
ATOM 4418 C C . LEU B 1 105 ? -15.172 15.539 27.297 1 75.06 105 LEU B C 1
ATOM 4420 O O . LEU B 1 105 ? -13.977 15.234 27.203 1 75.06 105 LEU B O 1
ATOM 4424 N N . PHE B 1 106 ? -16.219 14.914 27.016 1 76.5 106 PHE B N 1
ATOM 4425 C CA . PHE B 1 106 ? -15.969 13.562 26.531 1 76.5 106 PHE B CA 1
ATOM 4426 C C . PHE B 1 106 ? -15.18 13.602 25.219 1 76.5 106 PHE B C 1
ATOM 4428 O O . PHE B 1 106 ? -14.242 12.812 25.031 1 76.5 106 PHE B O 1
ATOM 4435 N N . VAL B 1 107 ? -15.508 14.438 24.344 1 76.25 107 VAL B N 1
ATOM 4436 C CA . VAL B 1 107 ? -14.836 14.547 23.047 1 76.25 107 VAL B CA 1
ATOM 4437 C C . VAL B 1 107 ? -13.359 14.867 23.266 1 76.25 107 VAL B C 1
ATOM 4439 O O . VAL B 1 107 ? -12.492 14.258 22.625 1 76.25 107 VAL B O 1
ATOM 4442 N N . TRP B 1 108 ? -13.117 15.664 24.203 1 77 108 TRP B N 1
ATOM 4443 C CA . TRP B 1 108 ? -11.75 16.094 24.453 1 77 108 TRP B CA 1
ATOM 4444 C C . TRP B 1 108 ? -10.969 15.016 25.203 1 77 108 TRP B C 1
ATOM 4446 O O . TRP B 1 108 ? -9.766 14.852 25 1 77 108 TRP B O 1
ATOM 4456 N N . LEU B 1 109 ? -11.57 14.273 25.984 1 75.56 109 LEU B N 1
ATOM 4457 C CA . LEU B 1 109 ? -10.914 13.258 26.797 1 75.56 109 LEU B CA 1
ATOM 4458 C C . LEU B 1 109 ? -10.523 12.047 25.953 1 75.56 109 LEU B C 1
ATOM 4460 O O . LEU B 1 109 ? -9.641 11.281 26.328 1 75.56 109 LEU B O 1
ATOM 4464 N N . THR B 1 110 ? -11.156 11.945 24.812 1 75.88 110 THR B N 1
ATOM 4465 C CA . THR B 1 110 ? -10.875 10.789 23.969 1 75.88 110 THR B CA 1
ATOM 4466 C C . THR B 1 110 ? -9.672 11.047 23.078 1 75.88 110 THR B C 1
ATOM 4468 O O . THR B 1 110 ? -9.156 10.133 22.422 1 75.88 110 THR B O 1
ATOM 4471 N N . VAL B 1 111 ? -9.18 12.25 23.062 1 75.12 111 VAL B N 1
ATOM 4472 C CA . VAL B 1 111 ? -8.133 12.672 22.141 1 75.12 111 VAL B CA 1
ATOM 4473 C C . VAL B 1 111 ? -6.875 11.836 22.375 1 75.12 111 VAL B C 1
ATOM 4475 O O . VAL B 1 111 ? -6.297 11.297 21.422 1 75.12 111 VAL B O 1
ATOM 4478 N N . PRO B 1 112 ? -6.484 11.648 23.562 1 66.25 112 PRO B N 1
ATOM 4479 C CA . PRO B 1 112 ? -5.23 10.914 23.781 1 66.25 112 PRO B CA 1
ATOM 4480 C C . PRO B 1 112 ? -5.297 9.469 23.297 1 66.25 112 PRO B C 1
ATOM 4482 O O . PRO B 1 112 ? -4.262 8.875 22.984 1 66.25 112 PRO B O 1
ATOM 4485 N N . VAL B 1 113 ? -6.508 9.023 23.094 1 65.5 113 VAL B N 1
ATOM 4486 C CA . VAL B 1 113 ? -6.648 7.605 22.766 1 65.5 113 VAL B CA 1
ATOM 4487 C C . VAL B 1 113 ? -6.969 7.453 21.266 1 65.5 113 VAL B C 1
ATOM 4489 O O . VAL B 1 113 ? -6.742 6.391 20.688 1 65.5 113 VAL B O 1
ATOM 4492 N N . THR B 1 114 ? -7.387 8.555 20.688 1 65.75 114 THR B N 1
ATOM 4493 C CA . THR B 1 114 ? -7.871 8.414 19.328 1 65.75 114 THR B CA 1
ATOM 4494 C C . THR B 1 114 ? -7.059 9.297 18.375 1 65.75 114 THR B C 1
ATOM 4496 O O . THR B 1 114 ? -7.461 9.516 17.234 1 65.75 114 THR B O 1
ATOM 4499 N N . PHE B 1 115 ? -5.934 9.688 18.781 1 64.94 115 PHE B N 1
ATOM 4500 C CA . PHE B 1 115 ? -5.223 10.734 18.062 1 64.94 115 PHE B CA 1
ATOM 4501 C C . PHE B 1 115 ? -4.449 10.148 16.891 1 64.94 115 PHE B C 1
ATOM 4503 O O . PHE B 1 115 ? -3.82 10.883 16.125 1 64.94 115 PHE B O 1
ATOM 4510 N N . PHE B 1 116 ? -4.621 8.938 16.516 1 68.81 116 PHE B N 1
ATOM 4511 C CA . PHE B 1 116 ? -3.678 8.305 15.602 1 68.81 116 PHE B CA 1
ATOM 4512 C C . PHE B 1 116 ? -4.059 8.594 14.148 1 68.81 116 PHE B C 1
ATOM 4514 O O . PHE B 1 116 ? -3.189 8.867 13.32 1 68.81 116 PHE B O 1
ATOM 4521 N N . MET B 1 117 ? -5.258 8.484 13.789 1 73.25 117 MET B N 1
ATOM 4522 C CA . MET B 1 117 ? -5.738 8.773 12.445 1 73.25 117 MET B CA 1
ATOM 4523 C C . MET B 1 117 ? -7.027 9.586 12.492 1 73.25 117 MET B C 1
ATOM 4525 O O . MET B 1 117 ? -8.016 9.164 13.094 1 73.25 117 MET B O 1
ATOM 4529 N N . PRO B 1 118 ? -6.918 10.773 11.859 1 78.19 118 PRO B N 1
ATOM 4530 C CA . PRO B 1 118 ? -8.094 11.648 11.898 1 78.19 118 PRO B CA 1
ATOM 4531 C C . PRO B 1 118 ? -9.367 10.945 11.438 1 78.19 118 PRO B C 1
ATOM 4533 O O . PRO B 1 118 ? -10.406 11.055 12.094 1 78.19 118 PRO B O 1
ATOM 4536 N N . MET B 1 119 ? -9.258 10.164 10.422 1 76.62 119 MET B N 1
ATOM 4537 C CA . MET B 1 119 ? -10.445 9.539 9.852 1 76.62 119 MET B CA 1
ATOM 4538 C C . MET B 1 119 ? -11.016 8.492 10.805 1 76.62 119 MET B C 1
ATOM 4540 O O . MET B 1 119 ? -12.234 8.367 10.93 1 76.62 119 MET B O 1
ATOM 4544 N N . PHE B 1 120 ? -10.242 7.863 11.406 1 73.94 120 PHE B N 1
ATOM 4545 C CA . PHE B 1 120 ? -10.703 6.824 12.32 1 73.94 120 PHE B CA 1
ATOM 4546 C C . PHE B 1 120 ? -11.391 7.438 13.539 1 73.94 120 PHE B C 1
ATOM 4548 O O . PHE B 1 120 ? -12.383 6.902 14.031 1 73.94 120 PHE B O 1
ATOM 4555 N N . ARG B 1 121 ? -10.797 8.484 13.984 1 78.38 121 ARG B N 1
ATOM 4556 C CA . ARG B 1 121 ? -11.414 9.164 15.117 1 78.38 121 ARG B CA 1
ATOM 4557 C C . ARG B 1 121 ? -12.836 9.609 14.781 1 78.38 121 ARG B C 1
ATOM 4559 O O . ARG B 1 121 ? -13.758 9.406 15.562 1 78.38 121 ARG B O 1
ATOM 4566 N N . ILE B 1 122 ? -13.016 10.117 13.656 1 82.06 122 ILE B N 1
ATOM 4567 C CA . ILE B 1 122 ? -14.312 10.625 13.227 1 82.06 122 ILE B CA 1
ATOM 456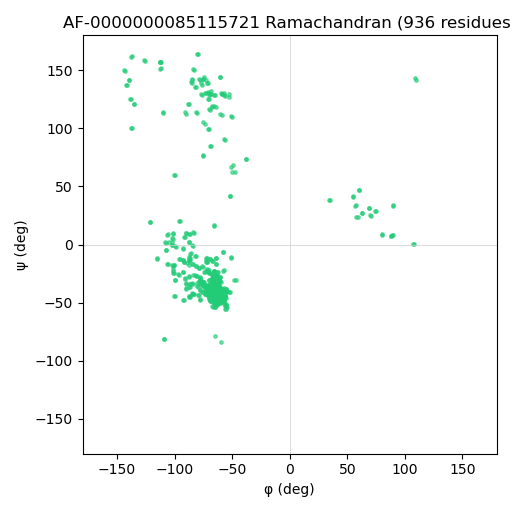8 C C . ILE B 1 122 ? -15.281 9.469 13.023 1 82.06 122 ILE B C 1
ATOM 4570 O O . ILE B 1 122 ? -16.453 9.547 13.414 1 82.06 122 ILE B O 1
ATOM 4574 N N . MET B 1 123 ? -14.859 8.406 12.453 1 76.31 123 MET B N 1
ATOM 4575 C CA . MET B 1 123 ? -15.711 7.266 12.148 1 76.31 123 MET B CA 1
ATOM 4576 C C . MET B 1 123 ? -16.156 6.559 13.422 1 76.31 123 MET B C 1
ATOM 4578 O O . MET B 1 123 ? -17.219 5.926 13.453 1 76.31 123 MET B O 1
ATOM 4582 N N . LEU B 1 124 ? -15.391 6.719 14.383 1 74.5 124 LEU B N 1
ATOM 4583 C CA . LEU B 1 124 ? -15.711 6.047 15.633 1 74.5 124 LEU B CA 1
ATOM 4584 C C . LEU B 1 124 ? -16.547 6.949 16.531 1 74.5 124 LEU B C 1
ATOM 4586 O O . LEU B 1 124 ? -17.531 6.496 17.141 1 74.5 124 LEU B O 1
ATOM 4590 N N . LEU B 1 125 ? -16.094 8.156 16.656 1 78.31 125 LEU B N 1
ATOM 4591 C CA . LEU B 1 125 ? -16.766 9.086 17.562 1 78.31 125 LEU B CA 1
ATOM 4592 C C . LEU B 1 125 ? -18.062 9.609 16.953 1 78.31 125 LEU B C 1
ATOM 4594 O O . LEU B 1 125 ? -19 9.914 17.672 1 78.31 125 LEU B O 1
ATOM 4598 N N . GLY B 1 126 ? -18.078 9.719 15.641 1 79.31 126 GLY B N 1
ATOM 4599 C CA . GLY B 1 126 ? -19.219 10.312 14.945 1 79.31 126 GLY B CA 1
ATOM 4600 C C . GLY B 1 126 ? -20.531 9.617 15.266 1 79.31 126 GLY B C 1
ATOM 4601 O O . GLY B 1 126 ? -21.469 10.25 15.758 1 79.31 126 GLY B O 1
ATOM 4602 N N . PRO B 1 127 ? -20.594 8.344 15.062 1 75.25 127 PRO B N 1
ATOM 4603 C CA . PRO B 1 127 ? -21.844 7.633 15.328 1 75.25 127 PRO B CA 1
ATOM 4604 C C . PRO B 1 127 ? -22.25 7.688 16.797 1 75.25 127 PRO B C 1
ATOM 4606 O O . PRO B 1 127 ? -23.438 7.746 17.109 1 75.25 127 PRO B O 1
ATOM 4609 N N . VAL B 1 128 ? -21.312 7.617 17.641 1 76 128 VAL B N 1
ATOM 4610 C CA . VAL B 1 128 ? -21.594 7.684 19.078 1 76 128 VAL B CA 1
ATOM 4611 C C . VAL B 1 128 ? -22.172 9.047 19.438 1 76 128 VAL B C 1
ATOM 4613 O O . VAL B 1 128 ? -23.156 9.141 20.172 1 76 128 VAL B O 1
ATOM 4616 N N . MET B 1 129 ? -21.578 10.023 18.938 1 80.5 129 MET B N 1
ATOM 4617 C CA . MET B 1 129 ? -22.047 11.383 19.219 1 80.5 129 MET B CA 1
ATOM 4618 C C . MET B 1 129 ? -23.391 11.641 18.562 1 80.5 129 MET B C 1
ATOM 4620 O O . MET B 1 129 ? -24.219 12.375 19.109 1 80.5 129 MET B O 1
ATOM 4624 N N . LYS B 1 130 ? -23.578 11.078 17.438 1 78.62 130 LYS B N 1
ATOM 4625 C CA . LYS B 1 130 ? -24.875 11.188 16.766 1 78.62 130 LYS B CA 1
ATOM 4626 C C . LYS B 1 130 ? -25.984 10.594 17.625 1 78.62 130 LYS B C 1
ATOM 4628 O O . LYS B 1 130 ? -27.094 11.156 17.688 1 78.62 130 LYS B O 1
ATOM 4633 N N . ALA B 1 131 ? -25.703 9.539 18.234 1 73.88 131 ALA B N 1
ATOM 4634 C CA . ALA B 1 131 ? -26.688 8.891 19.109 1 73.88 131 ALA B CA 1
ATOM 4635 C C . ALA B 1 131 ? -26.969 9.75 20.344 1 73.88 131 ALA B C 1
ATOM 4637 O O . ALA B 1 131 ? -28.125 9.812 20.797 1 73.88 131 AL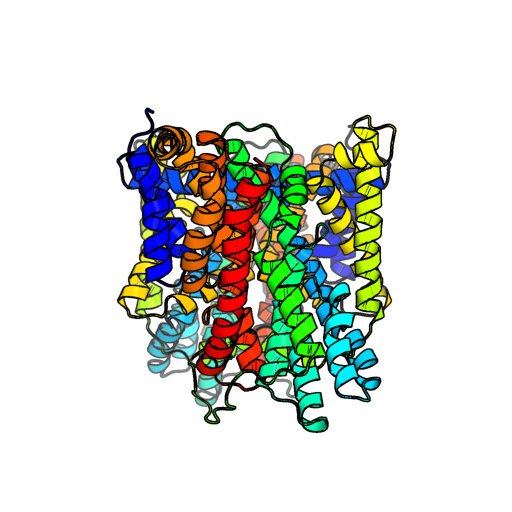A B O 1
ATOM 4638 N N . VAL B 1 132 ? -26.031 10.375 20.797 1 74.19 132 VAL B N 1
ATOM 4639 C CA . VAL B 1 132 ? -26.156 11.18 22.016 1 74.19 132 VAL B CA 1
ATOM 4640 C C . VAL B 1 132 ? -26.859 12.492 21.688 1 74.19 132 VAL B C 1
ATOM 4642 O O . VAL B 1 132 ? -27.562 13.055 22.531 1 74.19 132 VAL B O 1
ATOM 4645 N N . LEU B 1 133 ? -26.641 12.945 20.5 1 74.94 133 LEU B N 1
ATOM 4646 C CA . LEU B 1 133 ? -27.281 14.188 20.047 1 74.94 133 LEU B CA 1
ATOM 4647 C C . LEU B 1 133 ? -28.781 14.117 20.219 1 74.94 133 LEU B C 1
ATOM 4649 O O . LEU B 1 133 ? -29.438 15.117 20.531 1 74.94 133 LEU B O 1
ATOM 4653 N N . ARG B 1 134 ? -29.266 13.016 19.938 1 67.75 134 ARG B N 1
ATOM 4654 C CA . ARG B 1 134 ? -30.719 12.828 20.031 1 67.75 134 ARG B CA 1
ATOM 4655 C C . ARG B 1 134 ? -31.203 12.938 21.469 1 67.75 134 ARG B C 1
ATOM 4657 O O . ARG B 1 134 ? -32.312 13.375 21.719 1 67.75 134 ARG B O 1
ATOM 4664 N N . GLN B 1 135 ? -30.297 12.711 22.328 1 71.38 135 GLN B N 1
ATOM 4665 C CA . GLN B 1 135 ? -30.656 12.695 23.734 1 71.38 135 GLN B CA 1
ATOM 4666 C C . GLN B 1 135 ? -30.516 14.078 24.359 1 71.38 135 GLN B C 1
ATOM 4668 O O . GLN B 1 135 ? -31.297 14.461 25.219 1 71.38 135 GLN B O 1
ATOM 4673 N N . PHE B 1 136 ? -29.562 14.844 24.031 1 74.12 136 PHE B N 1
ATOM 4674 C CA . PHE B 1 136 ? -29.234 16.078 24.734 1 74.12 136 PHE B CA 1
ATOM 4675 C C . PHE B 1 136 ? -29.625 17.297 23.906 1 74.12 136 PHE B C 1
ATOM 4677 O O . PHE B 1 136 ? -29.484 18.438 24.344 1 74.12 136 PHE B O 1
ATOM 4684 N N . ARG B 1 137 ? -30.172 17.219 22.797 1 72.38 137 ARG B N 1
ATOM 4685 C CA . ARG B 1 137 ? -30.625 18.297 21.922 1 72.38 137 ARG B CA 1
ATOM 4686 C C . ARG B 1 137 ? -29.5 19.281 21.609 1 72.38 137 ARG B C 1
ATOM 4688 O O . ARG B 1 137 ? -29.672 20.484 21.766 1 72.38 137 ARG B O 1
ATOM 4695 N N . ILE B 1 138 ? -28.422 18.953 21.375 1 76 138 ILE B N 1
ATOM 4696 C CA . ILE B 1 138 ? -27.281 19.766 20.953 1 76 138 ILE B CA 1
ATOM 4697 C C . ILE B 1 138 ? -27.312 19.953 19.438 1 76 138 ILE B C 1
ATOM 4699 O O . ILE B 1 138 ? -27.766 19.062 18.703 1 76 138 ILE B O 1
ATOM 4703 N N . ASP B 1 139 ? -26.922 21.172 19.047 1 80.44 139 ASP B N 1
ATOM 4704 C CA . ASP B 1 139 ? -26.844 21.453 17.625 1 80.44 139 ASP B CA 1
ATOM 4705 C C . ASP B 1 139 ? -25.859 20.516 16.938 1 80.44 139 ASP B C 1
ATOM 4707 O O . ASP B 1 139 ? -24.75 20.312 17.438 1 80.44 139 ASP B O 1
ATOM 4711 N N . ARG B 1 140 ? -26.281 19.938 15.906 1 83.69 140 ARG B N 1
ATOM 4712 C CA . ARG B 1 140 ? -25.5 18.969 15.156 1 83.69 140 ARG B CA 1
ATOM 4713 C C . ARG B 1 140 ? -24.219 19.578 14.633 1 83.69 140 ARG B C 1
ATOM 4715 O O . ARG B 1 140 ? -23.172 18.938 14.625 1 83.69 140 ARG B O 1
ATOM 4722 N N . ARG B 1 141 ? -24.344 20.797 14.195 1 85.31 141 ARG B N 1
ATOM 4723 C CA . ARG B 1 141 ? -23.203 21.484 13.617 1 85.31 141 ARG B CA 1
ATOM 4724 C C . ARG B 1 141 ? -22.125 21.75 14.68 1 85.31 141 ARG B C 1
ATOM 4726 O O . ARG B 1 141 ? -20.938 21.656 14.398 1 85.31 141 ARG B O 1
ATOM 4733 N N . ARG B 1 142 ? -22.547 22.016 15.742 1 82.62 142 ARG B N 1
ATOM 4734 C CA . ARG B 1 142 ? -21.625 22.281 16.844 1 82.62 142 ARG B CA 1
ATOM 4735 C C . ARG B 1 142 ? -20.891 21.016 17.266 1 82.62 142 ARG B C 1
ATOM 4737 O O . ARG B 1 142 ? -19.688 21.047 17.547 1 82.62 142 ARG B O 1
ATOM 4744 N N . MET B 1 143 ? -21.594 20.031 17.359 1 84 143 MET B N 1
ATOM 4745 C CA . MET B 1 143 ? -20.984 18.75 17.734 1 84 143 MET B CA 1
ATOM 4746 C C . MET B 1 143 ? -20 18.281 16.672 1 84 143 MET B C 1
ATOM 4748 O O . MET B 1 143 ? -18.906 17.812 17.016 1 84 143 MET B O 1
ATOM 4752 N N . ALA B 1 144 ? -20.422 18.438 15.469 1 87.88 144 ALA B N 1
ATOM 4753 C CA . ALA B 1 144 ? -19.547 18.062 14.367 1 87.88 144 ALA B CA 1
ATOM 4754 C C . ALA B 1 144 ? -18.25 18.891 14.383 1 87.88 144 ALA B C 1
ATOM 4756 O O . ALA B 1 144 ? -17.172 18.359 14.141 1 87.88 144 ALA B O 1
ATOM 4757 N N . TYR B 1 145 ? -18.453 20.125 14.625 1 88.31 145 TYR B N 1
ATOM 4758 C CA . TYR B 1 145 ? -17.297 21.016 14.68 1 88.31 145 TYR B CA 1
ATOM 4759 C C . TYR B 1 145 ? -16.359 20.625 15.82 1 88.31 145 TYR B C 1
ATOM 4761 O O . TYR B 1 145 ? -15.133 20.672 15.672 1 88.31 145 TYR B O 1
ATOM 4769 N N . MET B 1 146 ? -16.844 20.25 16.906 1 85.56 146 MET B N 1
ATOM 4770 C CA . MET B 1 146 ? -16.047 19.844 18.062 1 85.56 146 MET B CA 1
ATOM 4771 C C . MET B 1 146 ? -15.25 18.578 17.75 1 85.56 146 MET B C 1
ATOM 4773 O O . MET B 1 146 ? -14.102 18.453 18.188 1 85.56 146 MET B O 1
ATOM 4777 N N . ILE B 1 147 ? -15.891 17.766 17.094 1 85.88 147 ILE B N 1
ATOM 4778 C CA . ILE B 1 147 ? -15.211 16.547 16.703 1 85.88 147 ILE B CA 1
ATOM 4779 C C . ILE B 1 147 ? -14.055 16.859 15.758 1 85.88 147 ILE B C 1
ATOM 4781 O O . ILE B 1 147 ? -12.938 16.391 15.945 1 85.88 147 ILE B O 1
ATOM 4785 N N . ASP B 1 148 ? -14.281 17.688 14.836 1 89.44 148 ASP B N 1
ATOM 4786 C CA . ASP B 1 148 ? -13.281 18 13.812 1 89.44 148 ASP B CA 1
ATOM 4787 C C . ASP B 1 148 ? -12.117 18.781 14.398 1 89.44 148 ASP B C 1
ATOM 4789 O O . ASP B 1 148 ? -10.953 18.516 14.07 1 89.44 148 ASP B O 1
ATOM 4793 N N . VAL B 1 149 ? -12.445 19.781 15.18 1 89.06 149 VAL B N 1
ATOM 4794 C CA . VAL B 1 149 ? -11.414 20.656 15.727 1 89.06 149 VAL B CA 1
ATOM 4795 C C . VAL B 1 149 ? -10.516 19.859 16.672 1 89.06 149 VAL B C 1
ATOM 4797 O O . VAL B 1 149 ? -9.336 20.172 16.828 1 89.06 149 VAL B O 1
ATOM 4800 N N . SER B 1 150 ? -10.992 18.844 17.266 1 87.12 150 SER B N 1
ATOM 4801 C CA . SER B 1 150 ? -10.227 18.031 18.203 1 87.12 150 SER B CA 1
ATOM 4802 C C . SER B 1 150 ? -9.508 16.891 17.484 1 87.12 150 SER B C 1
ATOM 4804 O O . SER B 1 150 ? -9 15.961 18.109 1 87.12 150 SER B O 1
ATOM 4806 N N . THR B 1 151 ? -9.484 16.891 16.234 1 87.69 151 THR B N 1
ATOM 4807 C CA . THR B 1 151 ? -8.883 15.797 15.492 1 87.69 151 THR B CA 1
ATOM 4808 C C . THR B 1 151 ? -7.578 16.25 14.836 1 87.69 151 THR B C 1
ATOM 4810 O O . THR B 1 151 ? -6.516 16.203 15.461 1 87.69 151 THR B O 1
ATOM 4813 N N . GLU B 1 152 ? -7.645 16.891 13.727 1 86.38 152 GLU B N 1
ATOM 4814 C CA . GLU B 1 152 ? -6.445 17.203 12.961 1 86.38 152 GLU B CA 1
ATOM 4815 C C . GLU B 1 152 ? -5.598 18.266 13.664 1 86.38 152 GLU B C 1
ATOM 4817 O O . GLU B 1 152 ? -4.371 18.141 13.734 1 86.38 152 GLU B O 1
ATOM 4822 N N . PRO B 1 153 ? -6.168 19.344 14.211 1 88.44 153 PRO B N 1
ATOM 4823 C CA . PRO B 1 153 ? -5.352 20.375 14.867 1 88.44 153 PRO B CA 1
ATOM 4824 C C . PRO B 1 153 ? -4.566 19.828 16.062 1 88.44 153 PRO B C 1
ATOM 4826 O O . PRO B 1 153 ? -3.479 20.328 16.359 1 88.44 153 PRO B O 1
ATOM 4829 N N . ILE B 1 154 ? -5.055 18.859 16.688 1 87.12 154 ILE B N 1
ATOM 4830 C CA . ILE B 1 154 ? -4.34 18.266 17.812 1 87.12 154 ILE B CA 1
ATOM 4831 C C . ILE B 1 154 ? -3.242 17.344 17.297 1 87.12 154 ILE B C 1
ATOM 4833 O O . ILE B 1 154 ? -2.125 17.344 17.812 1 87.12 154 ILE B O 1
ATOM 4837 N N . ILE B 1 155 ? -3.576 16.594 16.344 1 85.44 155 ILE B N 1
ATOM 4838 C CA . ILE B 1 155 ? -2.676 15.562 15.844 1 85.44 155 ILE B CA 1
ATOM 4839 C C . ILE B 1 155 ? -1.421 16.203 15.266 1 85.44 155 ILE B C 1
ATOM 4841 O O . ILE B 1 155 ? -0.316 15.688 15.414 1 85.44 155 ILE B O 1
ATOM 4845 N N . VAL B 1 156 ? -1.572 17.344 14.625 1 90.06 156 VAL B N 1
ATOM 4846 C CA . VAL B 1 156 ? -0.448 18 13.969 1 90.06 156 VAL B CA 1
ATOM 4847 C C . VAL B 1 156 ? 0.479 18.609 15.031 1 90.06 156 VAL B C 1
ATOM 4849 O O . VAL B 1 156 ? 1.644 18.891 14.75 1 90.06 156 VAL B O 1
ATOM 4852 N N . LEU B 1 157 ? 0.029 18.703 16.266 1 89.69 157 LEU B N 1
ATOM 4853 C CA . LEU B 1 157 ? 0.823 19.297 17.328 1 89.69 157 LEU B CA 1
ATOM 4854 C C . LEU B 1 157 ? 1.489 18.219 18.172 1 89.69 157 LEU B C 1
ATOM 4856 O O . LEU B 1 157 ? 2.279 18.531 19.062 1 89.69 157 LEU B O 1
ATOM 4860 N N . LEU B 1 158 ? 1.241 16.984 17.844 1 84.44 158 LEU B N 1
ATOM 4861 C CA . LEU B 1 158 ? 1.836 15.898 18.609 1 84.44 158 LEU B CA 1
ATOM 4862 C C . LEU B 1 158 ? 3.264 15.625 18.156 1 84.44 158 LEU B C 1
ATOM 4864 O O . LEU B 1 158 ? 3.523 15.516 16.953 1 84.44 158 LEU B O 1
ATOM 4868 N N . PRO B 1 159 ? 4.152 15.445 19.062 1 78.69 159 PRO B N 1
ATOM 4869 C CA . PRO B 1 159 ? 5.57 15.344 18.703 1 78.69 159 PRO B CA 1
ATOM 4870 C C . PRO B 1 159 ? 6 13.914 18.391 1 78.69 159 PRO B C 1
ATOM 4872 O O . PRO B 1 159 ? 7.086 13.703 17.844 1 78.69 159 PRO B O 1
ATOM 4875 N N . ALA B 1 160 ? 5.156 12.93 18.797 1 72.69 160 ALA B N 1
ATOM 4876 C CA . ALA B 1 160 ? 5.715 11.594 18.625 1 72.69 160 ALA B CA 1
ATOM 4877 C C . ALA B 1 160 ? 4.641 10.594 18.219 1 72.69 160 ALA B C 1
ATOM 4879 O O . ALA B 1 160 ? 3.457 10.789 18.5 1 72.69 160 ALA B O 1
ATOM 4880 N N . ALA B 1 161 ? 5.164 9.586 17.453 1 65.44 161 ALA B N 1
ATOM 4881 C CA . ALA B 1 161 ? 4.52 8.281 17.297 1 65.44 161 ALA B CA 1
ATOM 4882 C C . ALA B 1 161 ? 3.225 8.398 16.5 1 65.44 161 ALA B C 1
ATOM 4884 O O . ALA B 1 161 ? 2.201 7.824 16.875 1 65.44 161 ALA B O 1
ATOM 4885 N N . THR B 1 162 ? 3.15 9.32 15.578 1 78 162 THR B N 1
ATOM 4886 C CA . THR B 1 162 ? 2.004 9.375 14.68 1 78 162 THR B CA 1
ATOM 4887 C C . THR B 1 162 ? 2.461 9.383 13.219 1 78 162 THR B C 1
ATOM 4889 O O . THR B 1 162 ? 3.635 9.625 12.938 1 78 162 THR B O 1
ATOM 4892 N N . ALA B 1 163 ? 1.556 9 12.43 1 81.19 163 ALA B N 1
ATOM 4893 C CA . ALA B 1 163 ? 1.846 9.031 11 1 81.19 163 ALA B CA 1
ATOM 4894 C C . ALA B 1 163 ? 2.162 10.453 10.539 1 81.19 163 ALA B C 1
ATOM 4896 O O . ALA B 1 163 ? 2.979 10.648 9.633 1 81.19 163 ALA B O 1
ATOM 4897 N N . PHE B 1 164 ? 1.637 11.43 11.18 1 87.12 164 PHE B N 1
ATOM 4898 C CA . PHE B 1 164 ? 1.857 12.828 10.836 1 87.12 164 PHE B CA 1
ATOM 4899 C C . PHE B 1 164 ? 3.301 13.234 11.109 1 87.12 164 PHE B C 1
ATOM 4901 O O . PHE B 1 164 ? 3.918 13.945 10.312 1 87.12 164 PHE B O 1
ATOM 4908 N N . VAL B 1 165 ? 3.801 12.742 12.203 1 85.5 165 VAL B N 1
ATOM 4909 C CA . VAL B 1 165 ? 5.176 13.07 12.578 1 85.5 165 VAL B CA 1
ATOM 4910 C C . VAL B 1 165 ? 6.133 12.547 11.516 1 85.5 165 VAL B C 1
ATOM 4912 O O . VAL B 1 165 ? 7.055 13.25 11.094 1 85.5 165 VAL B O 1
ATOM 4915 N N . GLY B 1 166 ? 5.922 11.32 11.148 1 84.12 166 GLY B N 1
ATOM 4916 C CA . GLY B 1 166 ? 6.766 10.742 10.117 1 84.12 166 GLY B CA 1
ATOM 4917 C C . GLY B 1 166 ? 6.73 11.531 8.812 1 84.12 166 GLY B C 1
ATOM 4918 O O . GLY B 1 166 ? 7.773 11.812 8.227 1 84.12 166 GLY B O 1
ATOM 4919 N N . PHE B 1 167 ? 5.578 11.867 8.398 1 88.56 167 PHE B N 1
ATOM 4920 C CA . PHE B 1 167 ? 5.414 12.617 7.156 1 88.56 167 PHE B CA 1
ATOM 4921 C C . PHE B 1 167 ? 6.023 14.008 7.277 1 88.56 167 PHE B C 1
ATOM 4923 O O . PHE B 1 167 ? 6.766 14.445 6.395 1 88.56 167 PHE B O 1
ATOM 4930 N N . MET B 1 168 ? 5.68 14.688 8.328 1 92.31 168 MET B N 1
ATOM 4931 C CA . MET B 1 168 ? 6.125 16.062 8.539 1 92.31 168 MET B CA 1
ATOM 4932 C C . MET B 1 168 ? 7.648 16.125 8.633 1 92.31 168 MET B C 1
ATOM 4934 O O . MET B 1 168 ? 8.273 17 8.023 1 92.31 168 MET B O 1
ATOM 4938 N N . THR B 1 169 ? 8.211 15.234 9.328 1 89.62 169 THR B N 1
ATOM 4939 C CA . THR B 1 169 ? 9.664 15.203 9.445 1 89.62 169 THR B CA 1
ATOM 4940 C C . THR B 1 169 ? 10.312 14.914 8.094 1 89.62 169 THR B C 1
ATOM 4942 O O . THR B 1 169 ? 11.375 15.461 7.785 1 89.62 169 THR B O 1
ATOM 4945 N N . SER B 1 170 ? 9.664 14.109 7.352 1 89.19 170 SER B N 1
ATOM 4946 C CA . SER B 1 170 ? 10.219 13.719 6.062 1 89.19 170 SER B CA 1
ATOM 4947 C C . SER B 1 170 ? 10.219 14.883 5.082 1 89.19 170 SER B C 1
ATOM 4949 O O . SER B 1 170 ? 11.172 15.055 4.316 1 89.19 170 SER B O 1
ATOM 4951 N N . VAL B 1 171 ? 9.188 15.602 5.027 1 91.12 171 VAL B N 1
ATOM 4952 C CA . VAL B 1 171 ? 9.102 16.734 4.109 1 91.12 171 VAL B CA 1
ATOM 4953 C C . VAL B 1 171 ? 10.125 17.797 4.508 1 91.12 171 VAL B C 1
ATOM 4955 O O . VAL B 1 171 ? 10.719 18.453 3.648 1 91.12 171 VAL B O 1
ATOM 4958 N N . VAL B 1 172 ? 10.305 17.953 5.789 1 92.56 172 VAL B N 1
ATOM 4959 C CA . VAL B 1 172 ? 11.312 18.891 6.277 1 92.56 172 VAL B CA 1
ATOM 4960 C C . VAL B 1 172 ? 12.703 18.406 5.879 1 92.56 172 VAL B C 1
ATOM 4962 O O . VAL B 1 172 ? 13.531 19.203 5.426 1 92.56 172 VAL B O 1
ATOM 4965 N N . ALA B 1 173 ? 12.938 17.188 6.035 1 89.12 173 ALA B N 1
ATOM 4966 C CA . ALA B 1 173 ? 14.234 16.594 5.699 1 89.12 173 ALA B CA 1
ATOM 4967 C C . ALA B 1 173 ? 14.57 16.828 4.23 1 89.12 173 ALA B C 1
ATOM 4969 O O . ALA B 1 173 ? 15.703 17.203 3.902 1 89.12 173 ALA B O 1
ATOM 4970 N N . ALA B 1 174 ? 13.625 16.594 3.396 1 85.62 174 ALA B N 1
ATOM 4971 C CA . ALA B 1 174 ? 13.836 16.781 1.962 1 85.62 174 ALA B CA 1
ATOM 4972 C C . ALA B 1 174 ? 14.133 18.234 1.63 1 85.62 174 ALA B C 1
ATOM 4974 O O . ALA B 1 174 ? 14.977 18.531 0.782 1 85.62 174 ALA B O 1
ATOM 4975 N N . ALA B 1 175 ? 13.422 19.109 2.268 1 89.06 175 ALA B N 1
ATOM 4976 C CA . ALA B 1 175 ? 13.602 20.531 2.027 1 89.06 175 ALA B CA 1
ATOM 4977 C C . ALA B 1 175 ? 14.961 21 2.533 1 89.06 175 ALA B C 1
ATOM 4979 O O . ALA B 1 175 ? 15.609 21.844 1.898 1 89.06 175 ALA B O 1
ATOM 4980 N N . LEU B 1 176 ? 15.391 20.469 3.652 1 90.44 176 LEU B N 1
ATOM 4981 C CA . LEU B 1 176 ? 16.688 20.812 4.207 1 90.44 176 LEU B CA 1
ATOM 4982 C C . LEU B 1 176 ? 17.812 20.328 3.297 1 90.44 176 LEU B C 1
ATOM 4984 O O . LEU B 1 176 ? 18.797 21.047 3.088 1 90.44 176 LEU B O 1
ATOM 4988 N N . GLU B 1 177 ? 17.641 19.188 2.816 1 85.5 177 GLU B N 1
ATOM 4989 C CA . GLU B 1 177 ? 18.656 18.609 1.929 1 85.5 177 GLU B CA 1
ATOM 4990 C C . GLU B 1 177 ? 18.797 19.438 0.653 1 85.5 177 GLU B C 1
ATOM 4992 O O . GLU B 1 177 ? 19.906 19.609 0.146 1 85.5 177 GLU B O 1
ATOM 4997 N N . GLN B 1 178 ? 17.734 19.906 0.156 1 82.19 178 GLN B N 1
ATOM 4998 C CA . GLN B 1 178 ? 17.734 20.703 -1.061 1 82.19 178 GLN B CA 1
ATOM 4999 C C . GLN B 1 178 ? 18.516 22 -0.858 1 82.19 178 GLN B C 1
ATOM 5001 O O . GLN B 1 178 ? 19.031 22.578 -1.819 1 82.19 178 GLN B O 1
ATOM 5006 N N . ASN B 1 179 ? 18.578 22.5 0.329 1 86.88 179 ASN B N 1
ATOM 5007 C CA . ASN B 1 179 ? 19.234 23.766 0.631 1 86.88 179 ASN B CA 1
ATOM 5008 C C . ASN B 1 179 ? 20.562 23.547 1.341 1 86.88 179 ASN B C 1
ATOM 5010 O O . ASN B 1 179 ? 21.156 24.5 1.864 1 86.88 179 ASN B O 1
ATOM 5014 N N . ASP B 1 180 ? 21 22.25 1.401 1 86.38 180 ASP B N 1
ATOM 5015 C CA . ASP B 1 180 ? 22.266 21.859 2.01 1 86.38 180 ASP B CA 1
ATOM 5016 C C . ASP B 1 180 ? 22.344 22.328 3.465 1 86.38 180 ASP B C 1
ATOM 5018 O O . ASP B 1 180 ? 23.375 22.844 3.904 1 86.38 180 ASP B O 1
ATOM 5022 N N . ILE B 1 181 ? 21.234 22.344 4.113 1 88.12 181 ILE B N 1
ATOM 5023 C CA . ILE B 1 181 ? 21.172 22.641 5.539 1 88.12 181 ILE B CA 1
ATOM 5024 C C . ILE B 1 181 ? 21.359 21.359 6.348 1 88.12 181 ILE B C 1
ATOM 5026 O O . ILE B 1 181 ? 20.594 20.406 6.18 1 88.12 181 ILE B O 1
ATOM 5030 N N . HIS B 1 182 ? 22.344 21.312 7.176 1 86.94 182 HIS B N 1
ATOM 5031 C CA . HIS B 1 182 ? 22.672 20.094 7.902 1 86.94 182 HIS B CA 1
ATOM 5032 C C . HIS B 1 182 ? 22.141 20.141 9.336 1 86.94 182 HIS B C 1
ATOM 5034 O O . HIS B 1 182 ? 22.922 20.172 10.289 1 86.94 182 HIS B O 1
ATOM 5040 N N . GLU B 1 183 ? 20.938 20.266 9.508 1 86.31 183 GLU B N 1
ATOM 5041 C CA . GLU B 1 183 ? 20.25 20.188 10.797 1 86.31 183 GLU B CA 1
ATOM 5042 C C . GLU B 1 183 ? 19.375 18.938 10.867 1 86.31 183 GLU B C 1
ATOM 5044 O O . GLU B 1 183 ? 18.953 18.422 9.836 1 86.31 183 GLU B O 1
ATOM 5049 N N . SER B 1 184 ? 19.172 18.453 12.055 1 86.62 184 SER B N 1
ATOM 5050 C CA . SER B 1 184 ? 18.281 17.312 12.25 1 86.62 184 SER B CA 1
ATOM 5051 C C . SER B 1 184 ? 16.844 17.688 11.906 1 86.62 184 SER B C 1
ATOM 5053 O O . SER B 1 184 ? 16.281 18.609 12.492 1 86.62 184 SER B O 1
ATOM 5055 N N . PRO B 1 185 ? 16.297 17.016 10.945 1 89.31 185 PRO B N 1
ATOM 5056 C CA . PRO B 1 185 ? 14.922 17.297 10.562 1 89.31 185 PRO B CA 1
ATOM 5057 C C . PRO B 1 185 ? 13.938 17.172 11.727 1 89.31 185 PRO B C 1
ATOM 5059 O O . PRO B 1 185 ? 12.992 17.953 11.828 1 89.31 185 PRO B O 1
ATOM 5062 N N . TYR B 1 186 ? 14.156 16.234 12.547 1 87.12 186 TYR B N 1
ATOM 5063 C CA . TYR B 1 186 ? 13.266 16.016 13.688 1 87.12 186 TYR B CA 1
ATOM 5064 C C . TYR B 1 186 ? 13.344 17.188 14.664 1 87.12 186 TYR B C 1
ATOM 5066 O O . TYR B 1 186 ? 12.328 17.609 15.227 1 87.12 186 TYR B O 1
ATOM 5074 N N . ASP B 1 187 ? 14.562 17.703 14.867 1 87.88 187 ASP B N 1
ATOM 5075 C CA . ASP B 1 187 ? 14.727 18.844 15.758 1 87.88 187 ASP B CA 1
ATOM 5076 C C . ASP B 1 187 ? 14.023 20.078 15.211 1 87.88 187 ASP B C 1
ATOM 5078 O O . ASP B 1 187 ? 13.398 20.828 15.961 1 87.88 187 ASP B O 1
ATOM 5082 N N . VAL B 1 188 ? 14.195 20.266 13.938 1 90.94 188 VAL B N 1
ATOM 5083 C CA . VAL B 1 188 ? 13.531 21.406 13.297 1 90.94 188 VAL B CA 1
ATOM 5084 C C . VAL B 1 188 ? 12.016 21.25 13.414 1 90.94 188 VAL B C 1
ATOM 5086 O O . VAL B 1 188 ? 11.305 22.219 13.672 1 90.94 188 VAL B O 1
ATOM 5089 N N . PHE B 1 189 ? 11.547 20.031 13.25 1 92.31 189 PHE B N 1
ATOM 5090 C CA . PHE B 1 189 ? 10.125 19.734 13.391 1 92.31 189 PHE B CA 1
ATOM 5091 C C . PHE B 1 189 ? 9.641 20.062 14.797 1 92.31 189 PHE B C 1
ATOM 5093 O O . PHE B 1 189 ? 8.633 20.75 14.969 1 92.31 189 PHE B O 1
ATOM 5100 N N . LEU B 1 190 ? 10.352 19.656 15.789 1 89.81 190 LEU B N 1
ATOM 5101 C CA . LEU B 1 190 ? 9.953 19.875 17.172 1 89.81 190 LEU B CA 1
ATOM 5102 C C . LEU B 1 190 ? 9.93 21.359 17.5 1 89.81 190 LEU B C 1
ATOM 5104 O O . LEU B 1 190 ? 9.016 21.844 18.172 1 89.81 190 LEU B O 1
ATOM 5108 N N . ARG B 1 191 ? 10.891 22.062 17.016 1 92.31 191 ARG B N 1
ATOM 5109 C CA . ARG B 1 191 ? 10.992 23.484 17.281 1 92.31 191 ARG B CA 1
ATOM 5110 C C . ARG B 1 191 ? 9.914 24.266 16.531 1 92.31 191 ARG B C 1
ATOM 5112 O O . ARG B 1 191 ? 9.594 25.391 16.891 1 92.31 191 ARG B O 1
ATOM 5119 N N . SER B 1 192 ? 9.391 23.656 15.5 1 94.62 192 SER B N 1
ATOM 5120 C CA . SER B 1 192 ? 8.383 24.344 14.688 1 94.62 192 SER B CA 1
ATOM 5121 C C . SER B 1 192 ? 6.988 24.188 15.289 1 94.62 192 SER B C 1
ATOM 5123 O O . SER B 1 192 ? 6.074 24.938 14.953 1 94.62 192 SER B O 1
ATOM 5125 N N . LEU B 1 193 ? 6.789 23.25 16.172 1 93.88 193 LEU B N 1
ATOM 5126 C CA . LEU B 1 193 ? 5.477 22.875 16.688 1 93.88 193 LEU B CA 1
ATOM 5127 C C . LEU B 1 193 ? 4.801 24.062 17.375 1 93.88 193 LEU B C 1
ATOM 5129 O O . LEU B 1 193 ? 3.623 24.328 17.125 1 93.88 193 LEU B O 1
ATOM 5133 N N . PRO B 1 194 ? 5.574 24.828 18.172 1 93.31 194 PRO B N 1
ATOM 5134 C CA . PRO B 1 194 ? 4.926 25.969 18.844 1 93.31 194 PRO B CA 1
ATOM 5135 C C . PRO B 1 194 ? 4.527 27.078 17.859 1 93.31 194 PRO B C 1
ATOM 5137 O O . PRO B 1 194 ? 3.725 27.938 18.203 1 93.31 194 PRO B O 1
ATOM 5140 N N . TYR B 1 195 ? 5.008 27 16.703 1 94.44 195 TYR B N 1
ATOM 5141 C CA . TYR B 1 195 ? 4.746 28.047 15.742 1 94.44 195 TYR B CA 1
ATOM 5142 C C . TYR B 1 195 ? 3.666 27.641 14.75 1 94.44 195 TYR B C 1
ATOM 5144 O O . TYR B 1 195 ? 3.418 28.328 13.766 1 94.44 195 TYR B O 1
ATOM 5152 N N . ASN B 1 196 ? 3.1 26.5 14.977 1 96.12 196 ASN B N 1
ATOM 5153 C CA . ASN B 1 196 ? 1.861 26.188 14.273 1 96.12 196 ASN B CA 1
ATOM 5154 C C . ASN B 1 196 ? 0.671 26.938 14.859 1 96.12 196 ASN B C 1
ATOM 5156 O O . ASN B 1 196 ? -0.227 26.328 15.445 1 96.12 196 ASN B O 1
ATOM 5160 N N . LEU B 1 197 ? 0.612 28.125 14.539 1 95.75 197 LEU B N 1
ATOM 5161 C CA . LEU B 1 197 ? -0.302 29.047 15.219 1 95.75 197 LEU B CA 1
ATOM 5162 C C . LEU B 1 197 ? -1.752 28.719 14.875 1 95.75 197 LEU B C 1
ATOM 5164 O O . LEU B 1 197 ? -2.645 28.875 15.703 1 95.75 197 LEU B O 1
ATOM 5168 N N . PHE B 1 198 ? -1.991 28.281 13.711 1 96.31 198 PHE B N 1
ATOM 5169 C CA . PHE B 1 198 ? -3.371 27.969 13.359 1 96.31 198 PHE B CA 1
ATOM 5170 C C . PHE B 1 198 ? -3.902 26.828 14.227 1 96.31 198 PHE B C 1
ATOM 5172 O O . PHE B 1 198 ? -5.012 26.906 14.758 1 96.31 198 PHE B O 1
ATOM 5179 N N . ALA B 1 199 ? -3.16 25.75 14.273 1 94.69 199 ALA B N 1
ATOM 5180 C CA . ALA B 1 199 ? -3.594 24.609 15.07 1 94.69 199 ALA B CA 1
ATOM 5181 C C . ALA B 1 199 ? -3.811 25.016 16.531 1 94.69 199 ALA B C 1
ATOM 5183 O O . ALA B 1 199 ? -4.793 24.594 17.156 1 94.69 199 ALA B O 1
ATOM 5184 N N . ILE B 1 200 ? -2.975 25.812 17.031 1 95 200 ILE B N 1
ATOM 5185 C CA . ILE B 1 200 ? -3.045 26.234 18.422 1 95 200 ILE B CA 1
ATOM 5186 C C . ILE B 1 200 ? -4.266 27.125 18.625 1 95 200 ILE B C 1
ATOM 5188 O O . ILE B 1 200 ? -5.031 26.938 19.562 1 95 200 ILE B O 1
ATOM 5192 N N . VAL B 1 201 ? -4.43 28.078 17.781 1 94.94 201 VAL B N 1
ATOM 5193 C CA . VAL B 1 201 ? -5.551 29 17.891 1 94.94 201 VAL B CA 1
ATOM 5194 C C . VAL B 1 201 ? -6.863 28.25 17.688 1 94.94 201 VAL B C 1
ATOM 5196 O O . VAL B 1 201 ? -7.844 28.5 18.406 1 94.94 201 VAL B O 1
ATOM 5199 N N . ALA B 1 202 ? -6.879 27.375 16.703 1 93.12 202 ALA B N 1
ATOM 5200 C CA . ALA B 1 202 ? -8.078 26.578 16.453 1 93.12 202 ALA B CA 1
ATOM 5201 C C . ALA B 1 202 ? -8.453 25.75 17.688 1 93.12 202 ALA B C 1
ATOM 5203 O O . ALA B 1 202 ? -9.633 25.625 18.016 1 93.12 202 ALA B O 1
ATOM 5204 N N . LEU B 1 203 ? -7.469 25.188 18.281 1 90.25 203 LEU B N 1
ATOM 5205 C CA . LEU B 1 203 ? -7.707 24.391 19.484 1 90.25 203 LEU B CA 1
ATOM 5206 C C . LEU B 1 203 ? -8.219 25.266 20.625 1 90.25 203 LEU B C 1
ATOM 5208 O O . LEU B 1 203 ? -9.133 24.875 21.359 1 90.25 203 LEU B O 1
ATOM 5212 N N . ALA B 1 204 ? -7.625 26.391 20.797 1 90.56 204 ALA B N 1
ATOM 5213 C CA . ALA B 1 204 ? -8.055 27.328 21.844 1 90.56 204 ALA B CA 1
ATOM 5214 C C . ALA B 1 204 ? -9.5 27.766 21.609 1 90.56 204 ALA B C 1
ATOM 5216 O O . ALA B 1 204 ? -10.305 27.797 22.547 1 90.56 204 ALA B O 1
ATOM 5217 N N . VAL B 1 205 ? -9.781 28.094 20.406 1 87.44 205 VAL B N 1
ATOM 5218 C CA . VAL B 1 205 ? -11.133 28.516 20.062 1 87.44 205 VAL B CA 1
ATOM 5219 C C . VAL B 1 205 ? -12.109 27.359 20.25 1 87.44 205 VAL B C 1
ATOM 5221 O O . VAL B 1 205 ? -13.242 27.562 20.688 1 87.44 205 VAL B O 1
ATOM 5224 N N . GLY B 1 206 ? -11.688 26.203 19.812 1 84.25 206 GLY B N 1
ATOM 5225 C CA . GLY B 1 206 ? -12.523 25.031 20 1 84.25 206 GLY B CA 1
ATOM 5226 C C . GLY B 1 206 ? -12.875 24.766 21.453 1 84.25 206 GLY B C 1
ATOM 5227 O O . GLY B 1 206 ? -14.031 24.516 21.781 1 84.25 206 GLY B O 1
ATOM 5228 N N . VAL B 1 207 ? -11.875 24.859 22.281 1 83.38 207 VAL B N 1
ATOM 5229 C CA . VAL B 1 207 ? -12.086 24.625 23.703 1 83.38 207 VAL B CA 1
ATOM 5230 C C . VAL B 1 207 ? -12.961 25.734 24.281 1 83.38 207 VAL B C 1
ATOM 5232 O O . VAL B 1 207 ? -13.875 25.469 25.062 1 83.38 207 VAL B O 1
ATOM 5235 N N . LEU B 1 208 ? -12.758 26.953 23.844 1 80.94 208 LEU B N 1
ATOM 5236 C CA . LEU B 1 208 ? -13.508 28.094 24.359 1 80.94 208 LEU B CA 1
ATOM 5237 C C . LEU B 1 208 ? -14.961 28.047 23.891 1 80.94 208 LEU B C 1
ATOM 5239 O O . LEU B 1 208 ? -15.867 28.375 24.656 1 80.94 208 LEU B O 1
ATOM 5243 N N . THR B 1 209 ? -15.133 27.719 22.688 1 75.69 209 THR B N 1
ATOM 5244 C CA . THR B 1 209 ? -16.5 27.656 22.156 1 75.69 209 THR B CA 1
ATOM 5245 C C . THR B 1 209 ? -17.266 26.516 22.812 1 75.69 209 THR B C 1
ATOM 5247 O O . THR B 1 209 ? -18.5 26.594 22.953 1 75.69 209 THR B O 1
ATOM 5250 N N . THR B 1 210 ? -16.641 25.5 23.062 1 70.44 210 THR B N 1
ATOM 5251 C CA . THR B 1 210 ? -17.281 24.391 23.75 1 70.44 210 THR B CA 1
ATOM 5252 C C . THR B 1 210 ? -17.672 24.781 25.172 1 70.44 210 THR B C 1
ATOM 5254 O O . THR B 1 210 ? -18.75 24.422 25.641 1 70.44 210 THR B O 1
ATOM 5257 N N . MET B 1 211 ? -16.797 25.547 25.766 1 69.12 211 MET B N 1
ATOM 5258 C CA . MET B 1 211 ? -17.047 25.922 27.156 1 69.12 211 MET B CA 1
ATOM 5259 C C . MET B 1 211 ? -18.047 27.062 27.25 1 69.12 211 MET B C 1
ATOM 5261 O O . MET B 1 211 ? -18.828 27.125 28.188 1 69.12 211 MET B O 1
ATOM 5265 N N . LEU B 1 212 ? -17.922 27.953 26.281 1 63.38 212 LEU B N 1
ATOM 5266 C CA . LEU B 1 212 ? -18.75 29.156 26.391 1 63.38 212 LEU B CA 1
ATOM 5267 C C . LEU B 1 212 ? -20.031 29 25.594 1 63.38 212 LEU B C 1
ATOM 5269 O O . LEU B 1 212 ? -20.906 29.891 25.625 1 63.38 212 LEU B O 1
ATOM 5273 N N . ASN B 1 213 ? -20.453 27.828 25.266 1 58.62 213 ASN B N 1
ATOM 5274 C CA . ASN B 1 213 ? -21.688 27.578 24.531 1 58.62 213 ASN B CA 1
ATOM 5275 C C . ASN B 1 213 ? -21.969 28.688 23.516 1 58.62 213 ASN B C 1
ATOM 5277 O O . ASN B 1 213 ? -23.094 29.203 23.469 1 58.62 213 ASN B O 1
ATOM 5281 N N . ILE B 1 214 ? -21.078 29.234 22.844 1 55.75 214 ILE B N 1
ATOM 5282 C CA . ILE B 1 214 ? -21.297 30.328 21.891 1 55.75 214 ILE B CA 1
ATOM 5283 C C . ILE B 1 214 ? -21.938 29.766 20.625 1 55.75 214 ILE B C 1
ATOM 5285 O O . ILE B 1 214 ? -21.453 28.797 20.047 1 55.75 214 ILE B O 1
ATOM 5289 N N . ARG B 1 215 ? -23.281 29.984 20.359 1 54.72 215 ARG B N 1
ATOM 5290 C CA . ARG B 1 215 ? -24.062 29.578 19.203 1 54.72 215 ARG B CA 1
ATOM 5291 C C . ARG B 1 215 ? -23.641 30.359 17.953 1 54.72 215 ARG B C 1
ATOM 5293 O O . ARG B 1 215 ? -23.891 31.562 17.844 1 54.72 215 ARG B O 1
ATOM 5300 N N . ILE B 1 216 ? -22.641 29.875 17.328 1 50.66 216 ILE B N 1
ATOM 5301 C CA . ILE B 1 216 ? -22.266 30.547 16.094 1 50.66 216 ILE B CA 1
ATOM 5302 C C . ILE B 1 216 ? -23.016 29.922 14.922 1 50.66 216 ILE B C 1
ATOM 5304 O O . ILE B 1 216 ? -22.938 28.703 14.711 1 50.66 216 ILE B O 1
ATOM 5308 N N . GLY B 1 217 ? -23.953 30.578 14.234 1 53.53 217 GLY B N 1
ATOM 5309 C CA . GLY B 1 217 ? -24.531 30.344 12.922 1 53.53 217 GLY B CA 1
ATOM 5310 C C . GLY B 1 217 ? -25.969 29.875 12.977 1 53.53 217 GLY B C 1
ATOM 5311 O O . GLY B 1 217 ? -26.438 29.406 14.023 1 53.53 217 GLY B O 1
ATOM 5312 N N . LYS B 1 218 ? -26.922 30.266 12.094 1 48.34 218 LYS B N 1
ATOM 5313 C CA . LYS B 1 218 ? -28.328 29.938 11.922 1 48.34 218 LYS B CA 1
ATOM 5314 C C . LYS B 1 218 ? -28.516 28.5 11.445 1 48.34 218 LYS B C 1
ATOM 5316 O O . LYS B 1 218 ? -27.797 28.047 10.555 1 48.34 218 LYS B O 1
ATOM 5321 N N . PRO B 1 219 ? -29.125 27.609 12.195 1 48.72 219 PRO B N 1
ATOM 5322 C CA . PRO B 1 219 ? -29.391 26.219 11.82 1 48.72 219 PRO B CA 1
ATOM 5323 C C . PRO B 1 219 ? -30.031 26.094 10.438 1 48.72 219 PRO B C 1
ATOM 5325 O O . PRO B 1 219 ? -31.062 26.703 10.172 1 48.72 219 PRO B O 1
ATOM 5328 N N . ARG B 1 220 ? -29.5 26.344 9.336 1 48.5 220 ARG B N 1
ATOM 5329 C CA . ARG B 1 220 ? -30.266 26.156 8.109 1 48.5 220 ARG B CA 1
ATOM 5330 C C . ARG B 1 220 ? -30.484 24.672 7.832 1 48.5 220 ARG B C 1
ATOM 5332 O O . ARG B 1 220 ? -29.562 23.859 8.008 1 48.5 220 ARG B O 1
ATOM 5339 N N . ALA B 1 221 ? -31.766 24.219 7.531 1 39.25 221 ALA B N 1
ATOM 5340 C CA . ALA B 1 221 ? -32.438 22.922 7.438 1 39.25 221 ALA B CA 1
ATOM 5341 C C . ALA B 1 221 ? -31.766 22.031 6.395 1 39.25 221 ALA B C 1
ATOM 5343 O O . ALA B 1 221 ? -31.625 20.828 6.605 1 39.25 221 ALA B O 1
ATOM 5344 N N . LYS B 1 222 ? -32.188 22.234 4.898 1 43.38 222 LYS B N 1
ATOM 5345 C CA . LYS B 1 222 ? -32.469 21.109 4.012 1 43.38 222 LYS B CA 1
ATOM 5346 C C . LYS B 1 222 ? -31.203 20.375 3.602 1 43.38 222 LYS B C 1
ATOM 5348 O O . LYS B 1 222 ? -30.156 21.016 3.389 1 43.38 222 LYS B O 1
ATOM 5353 N N . LYS B 1 223 ? -31.266 19.094 3.51 1 42.47 223 LYS B N 1
ATOM 5354 C CA . LYS B 1 223 ? -30.391 18.016 3.064 1 42.47 223 LYS B CA 1
ATOM 5355 C C . LYS B 1 223 ? -29.766 18.328 1.709 1 42.47 223 LYS B C 1
ATOM 5357 O O . LYS B 1 223 ? -30.453 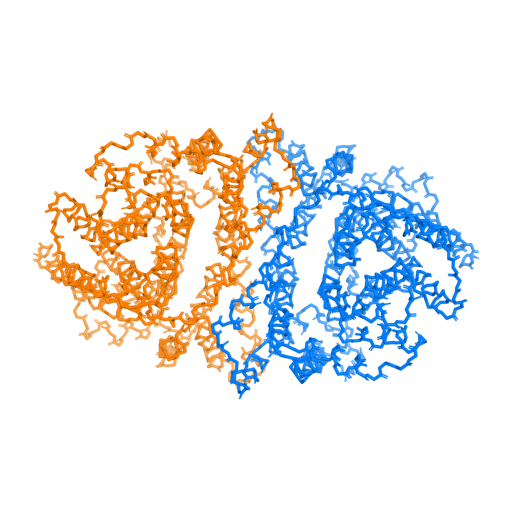18.312 0.687 1 42.47 223 LYS B O 1
ATOM 5362 N N . GLY B 1 224 ? -28.984 19.328 1.506 1 38.41 224 GLY B N 1
ATOM 5363 C CA . GLY B 1 224 ? -28.438 19.328 0.161 1 38.41 224 GLY B CA 1
ATOM 5364 C C . GLY B 1 224 ? -27.609 18.094 -0.133 1 38.41 224 GLY B C 1
ATOM 5365 O O . GLY B 1 224 ? -26.984 17.531 0.769 1 38.41 224 GLY B O 1
ATOM 5366 N N . GLU B 1 225 ? -28.016 17.172 -1.029 1 39.31 225 GLU B N 1
ATOM 5367 C CA . GLU B 1 225 ? -27.5 15.898 -1.531 1 39.31 225 GLU B CA 1
ATOM 5368 C C . GLU B 1 225 ? -26.047 16.047 -2.008 1 39.31 225 GLU B C 1
ATOM 5370 O O . GLU B 1 225 ? -25.797 16.516 -3.119 1 39.31 225 GLU B O 1
ATOM 5375 N N . GLY B 1 226 ? -25.25 16.656 -1.439 1 43.12 226 GLY B N 1
ATOM 5376 C CA . GLY B 1 226 ? -23.938 16.641 -2.066 1 43.12 226 GLY B CA 1
ATOM 5377 C C . GLY B 1 226 ? -23.422 15.25 -2.367 1 43.12 226 GLY B C 1
ATOM 5378 O O . GLY B 1 226 ? -23.766 14.297 -1.67 1 43.12 226 GLY B O 1
ATOM 5379 N N . GLU B 1 227 ? -22.969 14.836 -3.625 1 47.78 227 GLU B N 1
ATOM 5380 C CA . GLU B 1 227 ? -22.672 13.68 -4.465 1 47.78 227 GLU B CA 1
ATOM 5381 C C . GLU B 1 227 ? -21.5 12.883 -3.91 1 47.78 227 GLU B C 1
ATOM 5383 O O . GLU B 1 227 ? -20.469 12.742 -4.574 1 47.78 227 GLU B O 1
ATOM 5388 N N . THR B 1 228 ? -21.016 12.977 -2.672 1 54.28 228 THR B N 1
ATOM 5389 C CA . THR B 1 228 ? -19.859 12.156 -2.365 1 54.28 228 THR B CA 1
ATOM 5390 C C . THR B 1 228 ? -20.234 10.68 -2.342 1 54.28 228 THR B C 1
ATOM 5392 O O . THR B 1 228 ? -21.328 10.312 -1.914 1 54.28 228 THR B O 1
ATOM 5395 N N . ASN B 1 229 ? -19.453 9.836 -3.09 1 61.91 229 ASN B N 1
ATOM 5396 C CA . ASN B 1 229 ? -19.703 8.406 -3.225 1 61.91 229 ASN B CA 1
ATOM 5397 C C . ASN B 1 229 ? -19.75 7.715 -1.866 1 61.91 229 ASN B C 1
ATOM 5399 O O . ASN B 1 229 ? -18.703 7.438 -1.275 1 61.91 229 ASN B O 1
ATOM 5403 N N . THR B 1 230 ? -20.875 7.594 -1.208 1 65.62 230 THR B N 1
ATOM 5404 C CA . THR B 1 230 ? -21.125 7 0.101 1 65.62 230 THR B CA 1
ATOM 5405 C C . THR B 1 230 ? -20.672 5.543 0.127 1 65.62 230 THR B C 1
ATOM 5407 O O . THR B 1 230 ? -20.562 4.938 1.196 1 65.62 230 THR B O 1
ATOM 5410 N N . LEU B 1 231 ? -20.297 5.109 -0.979 1 71.62 231 LEU B N 1
ATOM 5411 C CA . LEU B 1 231 ? -19.953 3.693 -1.031 1 71.62 231 LEU B CA 1
ATOM 5412 C C . LEU B 1 231 ? -18.484 3.48 -0.664 1 71.62 231 LEU B C 1
ATOM 5414 O O . LEU B 1 231 ? -18.078 2.363 -0.333 1 71.62 231 LEU B O 1
ATOM 5418 N N . HIS B 1 232 ? -17.781 4.621 -0.65 1 72.44 232 HIS B N 1
ATOM 5419 C CA . HIS B 1 232 ? -16.375 4.496 -0.265 1 72.44 232 HIS B CA 1
ATOM 5420 C C . HIS B 1 232 ? -16.234 4.102 1.202 1 72.44 232 HIS B C 1
ATOM 5422 O O . HIS B 1 232 ? -16.766 4.781 2.084 1 72.44 232 HIS B O 1
ATOM 5428 N N . GLY B 1 233 ? -15.641 2.953 1.533 1 67.25 233 GLY B N 1
ATOM 5429 C CA . GLY B 1 233 ? -15.391 2.521 2.898 1 67.25 233 GLY B CA 1
ATOM 5430 C C . GLY B 1 233 ? -16.609 1.918 3.57 1 67.25 233 GLY B C 1
ATOM 5431 O O . GLY B 1 233 ? -16.625 1.729 4.789 1 67.25 233 GLY B O 1
ATOM 5432 N N . LEU B 1 234 ? -17.641 1.693 2.852 1 70.69 234 LEU B N 1
ATOM 5433 C CA . LEU B 1 234 ? -18.891 1.164 3.404 1 70.69 234 LEU B CA 1
ATOM 5434 C C . LEU B 1 234 ? -18.641 -0.146 4.145 1 70.69 234 LEU B C 1
ATOM 5436 O O . LEU B 1 234 ? -19.156 -0.353 5.242 1 70.69 234 LEU B O 1
ATOM 5440 N N . GLY B 1 235 ? -17.797 -0.975 3.584 1 70.88 235 GLY B N 1
ATOM 5441 C CA . GLY B 1 235 ? -17.5 -2.246 4.227 1 70.88 235 GLY B CA 1
ATOM 5442 C C . GLY B 1 235 ? -16.859 -2.088 5.594 1 70.88 235 GLY B C 1
ATOM 5443 O O . GLY B 1 235 ? -17.266 -2.748 6.555 1 70.88 235 GLY B O 1
ATOM 5444 N N . LEU B 1 236 ? -15.977 -1.257 5.695 1 72.69 236 LEU B N 1
ATOM 5445 C CA . LEU B 1 236 ? -15.273 -1.021 6.953 1 72.69 236 LEU B CA 1
ATOM 5446 C C . LEU B 1 236 ? -16.203 -0.395 7.988 1 72.69 236 LEU B C 1
ATOM 5448 O O . LEU B 1 236 ? -16.188 -0.778 9.156 1 72.69 236 LEU B O 1
ATOM 5452 N N . ARG B 1 237 ? -17 0.5 7.598 1 73 237 ARG B N 1
ATOM 5453 C CA . ARG B 1 237 ? -17.922 1.165 8.5 1 73 237 ARG B CA 1
ATOM 5454 C C . ARG B 1 237 ? -18.906 0.166 9.109 1 73 237 ARG B C 1
ATOM 5456 O O . ARG B 1 237 ? -19.188 0.216 10.305 1 73 237 ARG B O 1
ATOM 5463 N N . LYS B 1 238 ? -19.328 -0.758 8.281 1 75.56 238 LYS B N 1
ATOM 5464 C CA . LYS B 1 238 ? -20.281 -1.763 8.75 1 75.56 238 LYS B CA 1
ATOM 5465 C C . LYS B 1 238 ? -19.594 -2.771 9.672 1 75.56 238 LYS B C 1
ATOM 5467 O O . LYS B 1 238 ? -20.203 -3.246 10.633 1 75.56 238 LYS B O 1
ATOM 5472 N N . GLU B 1 239 ? -18.469 -3.092 9.328 1 78.5 239 GLU B N 1
ATOM 5473 C CA . GLU B 1 239 ? -17.719 -4.012 10.18 1 78.5 239 GLU B CA 1
ATOM 5474 C C . GLU B 1 239 ? -17.469 -3.408 11.555 1 78.5 239 GLU B C 1
ATOM 5476 O O . GLU B 1 239 ? -17.578 -4.098 12.57 1 78.5 239 GLU B O 1
ATOM 5481 N N . LEU B 1 240 ? -17.094 -2.172 11.625 1 74.75 240 LEU B N 1
ATOM 5482 C CA . LEU B 1 240 ? -16.766 -1.492 12.875 1 74.75 240 LEU B CA 1
ATOM 5483 C C . LEU B 1 240 ? -18 -1.351 13.75 1 74.75 240 LEU B C 1
ATOM 5485 O O . LEU B 1 240 ? -17.906 -1.332 14.984 1 74.75 240 LEU B O 1
ATOM 5489 N N . ALA B 1 241 ? -19.109 -1.308 13.078 1 71.56 241 ALA B N 1
ATOM 5490 C CA . ALA B 1 241 ? -20.359 -1.188 13.82 1 71.56 241 ALA B CA 1
ATOM 5491 C C . ALA B 1 241 ? -20.734 -2.506 14.5 1 71.56 241 ALA B C 1
ATOM 5493 O O . ALA B 1 241 ? -21.391 -2.512 15.539 1 71.56 241 ALA B O 1
ATOM 5494 N N . LEU B 1 242 ? -20.203 -3.631 13.953 1 73.25 242 LEU B N 1
ATOM 5495 C CA . LEU B 1 242 ? -20.625 -4.945 14.422 1 73.25 242 LEU B CA 1
ATOM 5496 C C . LEU B 1 242 ? -19.672 -5.48 15.484 1 73.25 242 LEU B C 1
ATOM 5498 O O . LEU B 1 242 ? -20.031 -6.375 16.25 1 73.25 242 LEU B O 1
ATOM 5502 N N . ILE B 1 243 ? -18.578 -4.906 15.664 1 78.75 243 ILE B N 1
ATOM 5503 C CA . ILE B 1 243 ? -17.578 -5.453 16.578 1 78.75 243 ILE B CA 1
ATOM 5504 C C . ILE B 1 243 ? -17.891 -5.012 18 1 78.75 243 ILE B C 1
ATOM 5506 O O . ILE B 1 243 ? -18.531 -3.982 18.219 1 78.75 243 ILE B O 1
ATOM 5510 N N . ASN B 1 244 ? -17.484 -5.875 18.922 1 78.38 244 ASN B N 1
ATOM 5511 C CA . ASN B 1 244 ? -17.641 -5.551 20.328 1 78.38 244 ASN B CA 1
ATOM 5512 C C . ASN B 1 244 ? -16.484 -4.723 20.859 1 78.38 244 ASN B C 1
ATOM 5514 O O . ASN B 1 244 ? -15.328 -4.961 20.484 1 78.38 244 ASN B O 1
ATOM 5518 N N . GLY B 1 245 ? -16.859 -3.779 21.672 1 77.88 245 GLY B N 1
ATOM 5519 C CA . GLY B 1 245 ? -15.852 -2.889 22.203 1 77.88 245 GLY B CA 1
ATOM 5520 C C . GLY B 1 245 ? -15.031 -3.52 23.312 1 77.88 245 GLY B C 1
ATOM 5521 O O . GLY B 1 245 ? -15.578 -4.188 24.203 1 77.88 245 GLY B O 1
ATOM 5522 N N . GLU B 1 246 ? -13.703 -3.48 23.281 1 84.12 246 GLU B N 1
ATOM 5523 C CA . GLU B 1 246 ? -12.742 -3.91 24.281 1 84.12 246 GLU B CA 1
ATOM 5524 C C . GLU B 1 246 ? -11.594 -2.906 24.422 1 84.12 246 GLU B C 1
ATOM 5526 O O . GLU B 1 246 ? -10.57 -3.031 23.75 1 84.12 246 GLU B O 1
ATOM 5531 N N . PRO B 1 247 ? -11.68 -2.066 25.453 1 80.38 247 PRO B N 1
ATOM 5532 C CA . PRO B 1 247 ? -10.719 -0.97 25.562 1 80.38 247 PRO B CA 1
ATOM 5533 C C . PRO B 1 247 ? -9.281 -1.463 25.734 1 80.38 247 PRO B C 1
ATOM 5535 O O . PRO B 1 247 ? -8.336 -0.782 25.312 1 80.38 247 PRO B O 1
ATOM 5538 N N . LEU B 1 248 ? -9.086 -2.586 26.25 1 84.44 248 LEU B N 1
ATOM 5539 C CA . LEU B 1 248 ? -7.746 -3.113 26.469 1 84.44 248 LEU B CA 1
ATOM 5540 C C . LEU B 1 248 ? -7.039 -3.354 25.125 1 84.44 248 LEU B C 1
ATOM 5542 O O . LEU B 1 248 ? -5.809 -3.33 25.062 1 84.44 248 LEU B O 1
ATOM 5546 N N . HIS B 1 249 ? -7.867 -3.572 24.172 1 87.62 249 HIS B N 1
ATOM 5547 C CA . HIS B 1 249 ? -7.305 -3.836 22.859 1 87.62 249 HIS B CA 1
ATOM 5548 C C . HIS B 1 249 ? -6.715 -2.568 22.25 1 87.62 249 HIS B C 1
ATOM 5550 O O . HIS B 1 249 ? -5.953 -2.637 21.281 1 87.62 249 HIS B O 1
ATOM 5556 N N . LEU B 1 250 ? -6.996 -1.477 22.828 1 81.62 250 LEU B N 1
ATOM 5557 C CA . LEU B 1 250 ? -6.418 -0.209 22.406 1 81.62 250 LEU B CA 1
ATOM 5558 C C . LEU B 1 250 ? -5.25 0.194 23.297 1 81.62 250 LEU B C 1
ATOM 5560 O O . LEU B 1 250 ? -4.191 0.584 22.797 1 81.62 250 LEU B O 1
ATOM 5564 N N . PHE B 1 251 ? -5.375 0.081 24.531 1 83.31 251 PHE B N 1
ATOM 5565 C CA . PHE B 1 251 ? -4.43 0.613 25.5 1 83.31 251 PHE B CA 1
ATOM 5566 C C . PHE B 1 251 ? -3.135 -0.19 25.5 1 83.31 251 PHE B C 1
ATOM 5568 O O . PHE B 1 251 ? -2.049 0.371 25.656 1 83.31 251 PHE B O 1
ATOM 5575 N N . VAL B 1 252 ? -3.254 -1.39 25.328 1 89.06 252 VAL B N 1
ATOM 5576 C CA . VAL B 1 252 ? -2.068 -2.236 25.406 1 89.06 252 VAL B CA 1
ATOM 5577 C C . VAL B 1 252 ? -1.122 -1.92 24.25 1 89.06 252 VAL B C 1
ATOM 5579 O O . VAL B 1 252 ? 0.053 -1.614 24.469 1 89.06 252 VAL B O 1
ATOM 5582 N N . PRO B 1 253 ? -1.623 -1.964 23.047 1 88.69 253 PRO B N 1
ATOM 5583 C CA . PRO B 1 253 ? -0.717 -1.641 21.953 1 88.69 253 PRO B CA 1
ATOM 5584 C C . PRO B 1 253 ? -0.178 -0.214 22.031 1 88.69 253 PRO B C 1
ATOM 5586 O O . PRO B 1 253 ? 0.985 0.029 21.703 1 88.69 253 PRO B O 1
ATOM 5589 N N . LEU B 1 254 ? -0.964 0.676 22.422 1 83.81 254 LEU B N 1
ATOM 5590 C CA . LEU B 1 254 ? -0.529 2.064 22.531 1 83.81 254 LEU B CA 1
ATOM 5591 C C . LEU B 1 254 ? 0.545 2.221 23.594 1 83.81 254 LEU B C 1
ATOM 5593 O O . LEU B 1 254 ? 1.546 2.91 23.391 1 83.81 254 LEU B O 1
ATOM 5597 N N . ALA B 1 255 ? 0.295 1.675 24.703 1 86.25 255 ALA B N 1
ATOM 5598 C CA . ALA B 1 255 ? 1.278 1.715 25.781 1 86.25 255 ALA B CA 1
ATOM 5599 C C . ALA B 1 255 ? 2.59 1.063 25.359 1 86.25 255 ALA B C 1
ATOM 5601 O O . ALA B 1 255 ? 3.672 1.554 25.688 1 86.25 255 ALA B O 1
ATOM 5602 N N . LEU B 1 256 ? 2.428 -0.005 24.688 1 91.12 256 LEU B N 1
ATOM 5603 C CA . LEU B 1 256 ? 3.611 -0.695 24.188 1 91.12 256 LEU B CA 1
ATOM 5604 C C . LEU B 1 256 ? 4.387 0.189 23.219 1 91.12 256 LEU B C 1
ATOM 5606 O O . LEU B 1 256 ? 5.617 0.236 23.266 1 91.12 256 LEU B O 1
ATOM 5610 N N . LEU B 1 257 ? 3.668 0.843 22.328 1 88.12 257 LEU B N 1
ATOM 5611 C CA . LEU B 1 257 ? 4.309 1.688 21.312 1 88.12 257 LEU B CA 1
ATOM 5612 C C . LEU B 1 257 ? 5.078 2.826 21.984 1 88.12 257 LEU B C 1
ATOM 5614 O O . LEU B 1 257 ? 6.23 3.09 21.625 1 88.12 257 LEU B O 1
ATOM 5618 N N . ILE B 1 258 ? 4.465 3.465 22.922 1 83.38 258 ILE B N 1
ATOM 5619 C CA . ILE B 1 258 ? 5.09 4.586 23.609 1 83.38 258 ILE B CA 1
ATOM 5620 C C . ILE B 1 258 ? 6.301 4.094 24.406 1 83.38 258 ILE B C 1
ATOM 5622 O O . ILE B 1 258 ? 7.391 4.66 24.297 1 83.38 258 ILE B O 1
ATOM 5626 N N . ALA B 1 259 ? 6.152 3.084 25.172 1 88.94 259 ALA B N 1
ATOM 5627 C CA . ALA B 1 259 ? 7.223 2.539 26 1 88.94 259 ALA B CA 1
ATOM 5628 C C . ALA B 1 259 ? 8.398 2.064 25.156 1 88.94 259 ALA B C 1
ATOM 5630 O O . ALA B 1 259 ? 9.555 2.332 25.484 1 88.94 259 ALA B O 1
ATOM 5631 N N . LEU B 1 260 ? 8.055 1.38 24.109 1 91.31 260 LEU B N 1
ATOM 5632 C CA . LEU B 1 260 ? 9.102 0.833 23.266 1 91.31 260 LEU B CA 1
ATOM 5633 C C . LEU B 1 260 ? 9.805 1.941 22.484 1 91.31 260 LEU B C 1
ATOM 5635 O O . LEU B 1 260 ? 11 1.849 22.203 1 91.31 260 LEU B O 1
ATOM 5639 N N . THR B 1 261 ? 9.062 2.949 22.062 1 85.81 261 THR B N 1
ATOM 5640 C CA . THR B 1 261 ? 9.688 4.082 21.375 1 85.81 261 THR B CA 1
ATOM 5641 C C . THR B 1 261 ? 10.734 4.734 22.281 1 85.81 261 THR B C 1
ATOM 5643 O O . THR B 1 261 ? 11.852 5.004 21.828 1 85.81 261 THR B O 1
ATOM 5646 N N . PHE B 1 262 ? 10.375 4.922 23.484 1 84.19 262 PHE B N 1
ATOM 5647 C CA . PHE B 1 262 ? 11.312 5.512 24.422 1 84.19 262 PHE B CA 1
ATOM 5648 C C . PHE B 1 262 ? 12.484 4.574 24.672 1 84.19 262 PHE B C 1
ATOM 5650 O O . PHE B 1 262 ? 13.633 5.016 24.75 1 84.19 262 PHE B O 1
ATOM 5657 N N . ALA B 1 263 ? 12.219 3.348 24.828 1 89.31 263 ALA B N 1
ATOM 5658 C CA . ALA B 1 263 ? 13.266 2.357 25.078 1 89.31 263 ALA B CA 1
ATOM 5659 C C . ALA B 1 263 ? 14.258 2.303 23.922 1 89.31 263 ALA B C 1
ATOM 5661 O O . ALA B 1 263 ? 15.469 2.234 24.141 1 89.31 263 ALA B O 1
ATOM 5662 N N . PHE B 1 264 ? 13.766 2.361 22.703 1 89.38 264 PHE B N 1
ATOM 5663 C CA . PHE B 1 264 ? 14.648 2.258 21.547 1 89.38 264 PHE B CA 1
ATOM 5664 C C . PHE B 1 264 ? 15.375 3.572 21.297 1 89.38 264 PHE B C 1
ATOM 5666 O O . PHE B 1 264 ? 16.484 3.582 20.75 1 89.38 264 PHE B O 1
ATOM 5673 N N . PHE B 1 265 ? 14.766 4.68 21.672 1 82.88 265 PHE B N 1
ATOM 5674 C CA . PHE B 1 265 ? 15.477 5.957 21.625 1 82.88 265 PHE B CA 1
ATOM 5675 C C . PHE B 1 265 ? 16.703 5.922 22.516 1 82.88 265 PHE B C 1
ATOM 5677 O O . PHE B 1 265 ? 17.797 6.34 22.094 1 82.88 265 PHE B O 1
ATOM 5684 N N . VAL B 1 266 ? 16.531 5.434 23.703 1 85.06 266 VAL B N 1
ATOM 5685 C CA . VAL B 1 266 ? 17.625 5.359 24.656 1 85.06 266 VAL B CA 1
ATOM 5686 C C . VAL B 1 266 ? 18.656 4.34 24.188 1 85.06 266 VAL B C 1
ATOM 5688 O O . VAL B 1 266 ? 19.859 4.582 24.281 1 85.06 266 VAL B O 1
ATOM 5691 N N . TYR B 1 267 ? 18.141 3.273 23.688 1 88 267 TYR B N 1
ATOM 5692 C CA . TYR B 1 267 ? 19.031 2.211 23.219 1 88 267 TYR B CA 1
ATOM 5693 C C . TYR B 1 267 ? 19.891 2.693 22.062 1 88 267 TYR B C 1
ATOM 5695 O O . TYR B 1 267 ? 21.109 2.508 22.062 1 88 267 TYR B O 1
ATOM 5703 N N . ASP B 1 268 ? 19.312 3.275 21.047 1 86.5 268 ASP B N 1
ATOM 5704 C CA . ASP B 1 268 ? 20.031 3.76 19.875 1 86.5 268 ASP B CA 1
ATOM 5705 C C . ASP B 1 268 ? 20.969 4.914 20.234 1 86.5 268 ASP B C 1
ATOM 5707 O O . ASP B 1 268 ? 22.078 5.02 19.703 1 86.5 268 ASP B O 1
ATOM 5711 N N . GLY B 1 269 ? 20.484 5.77 21.062 1 82.94 269 GLY B N 1
ATOM 5712 C CA . GLY B 1 269 ? 21.312 6.871 21.516 1 82.94 269 GLY B CA 1
ATOM 5713 C C . GLY B 1 269 ? 22.562 6.418 22.266 1 82.94 269 GLY B C 1
ATOM 5714 O O . GLY B 1 269 ? 23.641 6.973 22.062 1 82.94 269 GLY B O 1
ATOM 5715 N N . ARG B 1 270 ? 22.422 5.402 23.078 1 82.94 270 ARG B N 1
ATOM 5716 C CA . ARG B 1 270 ? 23.547 4.871 23.844 1 82.94 270 ARG B CA 1
ATOM 5717 C C . ARG B 1 270 ? 24.547 4.188 22.906 1 82.94 270 ARG B C 1
ATOM 5719 O O . ARG B 1 270 ? 25.766 4.254 23.141 1 82.94 270 ARG B O 1
ATOM 5726 N N . LYS B 1 271 ? 24.047 3.553 21.953 1 84.44 271 LYS B N 1
ATOM 5727 C CA . LYS B 1 271 ? 24.922 2.908 20.969 1 84.44 271 LYS B CA 1
ATOM 5728 C C . LYS B 1 271 ? 25.734 3.941 20.188 1 84.44 271 LYS B C 1
ATOM 5730 O O . LYS B 1 271 ? 26.859 3.662 19.766 1 84.44 271 LYS B O 1
ATOM 5735 N N . ARG B 1 272 ? 25.125 5.148 20.062 1 82.19 272 ARG B N 1
ATOM 5736 C CA . ARG B 1 272 ? 25.781 6.211 19.312 1 82.19 272 ARG B CA 1
ATOM 5737 C C . ARG B 1 272 ? 26.641 7.078 20.234 1 82.19 272 ARG B C 1
ATOM 5739 O O . ARG B 1 272 ? 27.172 8.102 19.812 1 82.19 272 ARG B O 1
ATOM 5746 N N . GLY B 1 273 ? 26.781 6.695 21.484 1 77.94 273 GLY B N 1
ATOM 5747 C CA . GLY B 1 273 ? 27.766 7.32 22.344 1 77.94 273 GLY B CA 1
ATOM 5748 C C . GLY B 1 273 ? 27.156 8.234 23.391 1 77.94 273 GLY B C 1
ATOM 5749 O O . GLY B 1 273 ? 27.875 8.922 24.109 1 77.94 273 GLY B O 1
ATOM 5750 N N . ALA B 1 274 ? 25.859 8.328 23.391 1 75.44 274 ALA B N 1
ATOM 5751 C CA . ALA B 1 274 ? 25.25 9.242 24.359 1 75.44 274 ALA B CA 1
ATOM 5752 C C . ALA B 1 274 ? 25.328 8.672 25.781 1 75.44 274 ALA B C 1
ATOM 5754 O O . ALA B 1 274 ? 25.125 7.473 25.984 1 75.44 274 ALA B O 1
ATOM 5755 N N . GLU B 1 275 ? 25.766 9.422 26.688 1 75.31 275 GLU B N 1
ATOM 5756 C CA . GLU B 1 275 ? 25.938 8.977 28.062 1 75.31 275 GLU B CA 1
ATOM 5757 C C . GLU B 1 275 ? 24.688 9.25 28.891 1 75.31 275 GLU B C 1
ATOM 5759 O O . GLU B 1 275 ? 24.406 8.531 29.859 1 75.31 275 GLU B O 1
ATOM 5764 N N . ASN B 1 276 ? 24 10.305 28.469 1 75 276 ASN B N 1
ATOM 5765 C CA . ASN B 1 276 ? 22.812 10.68 29.219 1 75 276 ASN B CA 1
ATOM 5766 C C . ASN B 1 276 ? 21.531 10.461 28.422 1 75 276 ASN B C 1
ATOM 5768 O O . ASN B 1 276 ? 21.594 10.336 27.188 1 75 276 ASN B O 1
ATOM 5772 N N . TRP B 1 277 ? 20.406 10.32 29.203 1 76.19 277 TRP B N 1
ATOM 5773 C CA . TRP B 1 277 ? 19.109 10.047 28.578 1 76.19 277 TRP B CA 1
ATOM 5774 C C . TRP B 1 277 ? 18.719 11.156 27.609 1 76.19 277 TRP B C 1
ATOM 5776 O O . TRP B 1 277 ? 18.203 10.883 26.531 1 76.19 277 TRP B O 1
ATOM 5786 N N . TRP B 1 278 ? 19 12.312 28.016 1 69.88 278 TRP B N 1
ATOM 5787 C CA . TRP B 1 278 ? 18.625 13.445 27.188 1 69.88 278 TRP B CA 1
ATOM 5788 C C . TRP B 1 278 ? 19.469 13.5 25.922 1 69.88 278 TRP B C 1
ATOM 5790 O O . TRP B 1 278 ? 18.969 13.805 24.844 1 69.88 278 TRP B O 1
ATOM 5800 N N . GLU B 1 279 ? 20.719 13.281 26.172 1 73.94 279 GLU B N 1
ATOM 5801 C CA . GLU B 1 279 ? 21.641 13.258 25.031 1 73.94 279 GLU B CA 1
ATOM 5802 C C . GLU B 1 279 ? 21.312 12.102 24.078 1 73.94 279 GLU B C 1
ATOM 5804 O O . GLU B 1 279 ? 21.516 12.211 22.875 1 73.94 279 GLU B O 1
ATOM 5809 N N . ALA B 1 280 ? 20.828 11.125 24.703 1 74.12 280 ALA B N 1
ATOM 5810 C CA . ALA B 1 280 ? 20.484 9.953 23.906 1 74.12 280 ALA B CA 1
ATOM 5811 C C . ALA B 1 280 ? 19.328 10.258 22.953 1 74.12 280 ALA B C 1
ATOM 5813 O O . ALA B 1 280 ? 19.328 9.797 21.812 1 74.12 280 ALA B O 1
ATOM 5814 N N . PHE B 1 281 ? 18.453 11.008 23.406 1 72.19 281 PHE B N 1
ATOM 5815 C CA . PHE B 1 281 ? 17.281 11.367 22.594 1 72.19 281 PHE B CA 1
ATOM 5816 C C . PHE B 1 281 ? 17.688 12.242 21.422 1 72.19 281 PHE B C 1
ATOM 5818 O O . PHE B 1 281 ? 17.109 12.133 20.328 1 72.19 281 PHE B O 1
ATOM 5825 N N . SER B 1 282 ? 18.625 13.016 21.688 1 69.12 282 SER B N 1
ATOM 5826 C CA . SER B 1 282 ? 19.062 13.945 20.656 1 69.12 282 SER B CA 1
ATOM 5827 C C . SER B 1 282 ? 19.984 13.258 19.641 1 69.12 282 SER B C 1
ATOM 5829 O O . SER B 1 282 ? 20.016 13.633 18.469 1 69.12 282 SER B O 1
ATOM 5831 N N . ALA B 1 283 ? 20.609 12.289 20.125 1 73.75 283 ALA B N 1
ATOM 5832 C CA . ALA B 1 283 ? 21.609 11.648 19.266 1 73.75 283 ALA B CA 1
ATOM 5833 C C . ALA B 1 283 ? 21 10.492 18.484 1 73.75 283 ALA B C 1
ATOM 5835 O O . ALA B 1 283 ? 21.562 10.062 17.469 1 73.75 283 ALA B O 1
ATOM 5836 N N . ALA B 1 284 ? 19.891 10.141 18.938 1 78.62 284 ALA B N 1
ATOM 5837 C CA . ALA B 1 284 ? 19.266 8.953 18.344 1 78.62 284 ALA B CA 1
ATOM 5838 C C . ALA B 1 284 ? 18.703 9.25 16.969 1 78.62 284 ALA B C 1
ATOM 5840 O O . ALA B 1 284 ? 18.344 10.391 16.672 1 78.62 284 ALA B O 1
ATOM 5841 N N . ASP B 1 285 ? 18.797 8.289 16.078 1 83.25 285 ASP B N 1
ATOM 5842 C CA . ASP B 1 285 ? 18.016 8.336 14.852 1 83.25 285 ASP B CA 1
ATOM 5843 C C . ASP B 1 285 ? 16.531 8.094 15.133 1 83.25 285 ASP B C 1
ATOM 5845 O O . ASP B 1 285 ? 16.109 6.949 15.266 1 83.25 285 ASP B O 1
ATOM 5849 N N . ALA B 1 286 ? 15.914 9.18 15.164 1 78.5 286 ALA B N 1
ATOM 5850 C CA . ALA B 1 286 ? 14.516 9.156 15.586 1 78.5 286 ALA B CA 1
ATOM 5851 C C . ALA B 1 286 ? 13.688 8.234 14.695 1 78.5 286 ALA B C 1
ATOM 5853 O O . ALA B 1 286 ? 12.883 7.449 15.195 1 78.5 286 ALA B O 1
ATOM 5854 N N . THR B 1 287 ? 13.875 8.312 13.414 1 82.88 287 THR B N 1
ATOM 5855 C CA . THR B 1 287 ? 13.07 7.527 12.484 1 82.88 287 THR B CA 1
ATOM 5856 C C . THR B 1 287 ? 13.352 6.035 12.656 1 82.88 287 THR B C 1
ATOM 5858 O O . THR B 1 287 ? 12.43 5.219 12.641 1 82.88 287 THR B O 1
ATOM 5861 N N . TRP B 1 288 ? 14.578 5.711 12.797 1 88.44 288 TRP B N 1
ATOM 5862 C CA . TRP B 1 288 ? 14.969 4.32 13 1 88.44 288 TRP B CA 1
ATOM 5863 C C . TRP B 1 288 ? 14.398 3.781 14.312 1 88.44 288 TRP B C 1
ATOM 5865 O O . TRP B 1 288 ? 13.836 2.682 14.344 1 88.44 288 TRP B O 1
ATOM 5875 N N . ALA B 1 289 ? 14.547 4.543 15.383 1 87.56 289 ALA B N 1
ATOM 5876 C CA . ALA B 1 289 ? 14.047 4.129 16.688 1 87.56 289 ALA B CA 1
ATOM 5877 C C . ALA B 1 289 ? 12.531 3.92 16.656 1 87.56 289 ALA B C 1
ATOM 5879 O O . ALA B 1 289 ? 12.023 2.955 17.219 1 87.56 289 ALA B O 1
ATOM 5880 N N . MET B 1 290 ? 11.898 4.844 16.016 1 87.38 290 MET B N 1
ATOM 5881 C CA . MET B 1 290 ? 10.445 4.746 15.938 1 87.38 290 MET B CA 1
ATOM 5882 C C . MET B 1 290 ? 10.031 3.527 15.125 1 87.38 290 MET B C 1
ATOM 5884 O O . MET B 1 290 ? 9.039 2.863 15.445 1 87.38 290 MET B O 1
ATOM 5888 N N . LEU B 1 291 ? 10.695 3.273 14.055 1 91.19 291 LEU B N 1
ATOM 5889 C CA . LEU B 1 291 ? 10.383 2.129 13.203 1 91.19 291 LEU B CA 1
ATOM 5890 C C . LEU B 1 291 ? 10.57 0.82 13.961 1 91.19 291 LEU B C 1
ATOM 5892 O O . LEU B 1 291 ? 9.734 -0.084 13.867 1 91.19 291 LEU B O 1
ATOM 5896 N N . LEU B 1 292 ? 11.672 0.675 14.711 1 93.25 292 LEU B N 1
ATOM 5897 C CA . LEU B 1 292 ? 11.93 -0.516 15.516 1 93.25 292 LEU B CA 1
ATOM 5898 C C . LEU B 1 292 ? 10.836 -0.712 16.562 1 93.25 292 LEU B C 1
ATOM 5900 O O . LEU B 1 292 ? 10.344 -1.828 16.75 1 93.25 292 LEU B O 1
ATOM 5904 N N . ALA B 1 293 ? 10.547 0.369 17.203 1 91.88 293 ALA B N 1
ATOM 5905 C CA . ALA B 1 293 ? 9.5 0.322 18.219 1 91.88 293 ALA B CA 1
ATOM 5906 C C . ALA B 1 293 ? 8.18 -0.154 17.625 1 91.88 293 ALA B C 1
ATOM 5908 O O . ALA B 1 293 ? 7.473 -0.968 18.219 1 91.88 293 ALA B O 1
ATOM 5909 N N . LEU B 1 294 ? 7.879 0.413 16.5 1 92.81 294 LEU B N 1
ATOM 5910 C CA . LEU B 1 294 ? 6.621 0.08 15.836 1 92.81 294 LEU B CA 1
ATOM 5911 C C . LEU B 1 294 ? 6.598 -1.387 15.422 1 92.81 294 LEU B C 1
ATOM 5913 O O . LEU B 1 294 ? 5.578 -2.064 15.578 1 92.81 294 LEU B O 1
ATOM 5917 N N . PHE B 1 295 ? 7.645 -1.875 14.859 1 94.88 295 PHE B N 1
ATOM 5918 C CA . PHE B 1 295 ? 7.738 -3.266 14.43 1 94.88 295 PHE B CA 1
ATOM 5919 C C . PHE B 1 295 ? 7.488 -4.211 15.602 1 94.88 295 PHE B C 1
ATOM 5921 O O . PHE B 1 295 ? 6.691 -5.145 15.492 1 94.88 295 PHE B O 1
ATOM 5928 N N . VAL B 1 296 ? 8.148 -3.986 16.672 1 94.94 296 VAL B N 1
ATOM 5929 C CA . VAL B 1 296 ? 8.008 -4.832 17.859 1 94.94 296 VAL B CA 1
ATOM 5930 C C . VAL B 1 296 ? 6.594 -4.691 18.422 1 94.94 296 VAL B C 1
ATOM 5932 O O . VAL B 1 296 ? 6.004 -5.676 18.875 1 94.94 296 VAL B O 1
ATOM 5935 N N . THR B 1 297 ? 6.137 -3.504 18.469 1 93.75 297 THR B N 1
ATOM 5936 C CA . THR B 1 297 ? 4.785 -3.273 18.953 1 93.75 297 THR B CA 1
ATOM 5937 C C . THR B 1 297 ? 3.771 -4.09 18.156 1 93.75 297 THR B C 1
ATOM 5939 O O . THR B 1 297 ? 2.85 -4.676 18.734 1 93.75 297 THR B O 1
ATOM 5942 N N . ILE B 1 298 ? 3.893 -4.082 16.844 1 95.12 298 ILE B N 1
ATOM 5943 C CA . ILE B 1 298 ? 2.979 -4.824 15.992 1 95.12 298 ILE B CA 1
ATOM 5944 C C . ILE B 1 298 ? 3.061 -6.316 16.312 1 95.12 298 ILE B C 1
ATOM 5946 O O . ILE B 1 298 ? 2.033 -6.988 16.422 1 95.12 298 ILE B O 1
ATOM 5950 N N . LEU B 1 299 ? 4.211 -6.816 16.469 1 94.19 299 LEU B N 1
ATOM 5951 C CA . LEU B 1 299 ? 4.406 -8.227 16.797 1 94.19 299 LEU B CA 1
ATOM 5952 C C . LEU B 1 299 ? 3.762 -8.586 18.125 1 94.19 299 LEU B C 1
ATOM 5954 O O . LEU B 1 299 ? 3.027 -9.57 18.219 1 94.19 299 LEU B O 1
ATOM 5958 N N . LEU B 1 300 ? 4.035 -7.82 19.109 1 94.62 300 LEU B N 1
ATOM 5959 C CA . LEU B 1 300 ? 3.502 -8.086 20.453 1 94.62 300 LEU B CA 1
ATOM 5960 C C . LEU B 1 300 ? 1.988 -7.898 20.469 1 94.62 300 LEU B C 1
ATOM 5962 O O . LEU B 1 300 ? 1.28 -8.617 21.188 1 94.62 300 LEU B O 1
ATOM 5966 N N . SER B 1 301 ? 1.548 -6.898 19.766 1 93.62 301 SER B N 1
ATOM 5967 C CA . SER B 1 301 ? 0.106 -6.684 19.688 1 93.62 301 SER B CA 1
ATOM 5968 C C . SER B 1 301 ? -0.592 -7.848 19 1 93.62 301 SER B C 1
ATOM 5970 O O . SER B 1 301 ? -1.673 -8.266 19.422 1 93.62 301 SER B O 1
ATOM 5972 N N . MET B 1 302 ? -0.016 -8.297 17.953 1 92.81 302 MET B N 1
ATOM 5973 C CA . MET B 1 302 ? -0.579 -9.453 17.266 1 92.81 302 MET B CA 1
ATOM 5974 C C . MET B 1 302 ? -0.663 -10.656 18.203 1 92.81 302 MET B C 1
ATOM 5976 O O . MET B 1 302 ? -1.676 -11.352 18.234 1 92.81 302 MET B O 1
ATOM 5980 N N . MET B 1 303 ? 0.357 -10.906 18.906 1 92.31 303 MET B N 1
ATOM 5981 C CA . MET B 1 303 ? 0.369 -12 19.875 1 92.31 303 MET B CA 1
ATOM 5982 C C . MET B 1 303 ? -0.696 -11.797 20.953 1 92.31 303 MET B C 1
ATOM 5984 O O . MET B 1 303 ? -1.367 -12.742 21.359 1 92.31 303 MET B O 1
ATOM 5988 N N . PHE B 1 304 ? -0.798 -10.617 21.406 1 93.56 304 PHE B N 1
ATOM 5989 C CA . PHE B 1 304 ? -1.793 -10.258 22.422 1 93.56 304 PHE B CA 1
ATOM 5990 C C . PHE B 1 304 ? -3.203 -10.523 21.906 1 93.56 304 PHE B C 1
ATOM 5992 O O . PHE B 1 304 ? -4.023 -11.125 22.594 1 93.56 304 PHE B O 1
ATOM 5999 N N . TYR B 1 305 ? -3.447 -10.125 20.688 1 92.75 305 TYR B N 1
ATOM 6000 C CA . TYR B 1 305 ? -4.773 -10.305 20.094 1 92.75 305 TYR B CA 1
ATOM 6001 C C . TYR B 1 305 ? -5.066 -11.781 19.859 1 92.75 305 TYR B C 1
ATOM 6003 O O . TYR B 1 305 ? -6.207 -12.219 19.984 1 92.75 305 TYR B O 1
ATOM 6011 N N . LEU B 1 306 ? -4.062 -12.484 19.484 1 89.94 306 LEU B N 1
ATOM 6012 C CA . LEU B 1 306 ? -4.242 -13.922 19.297 1 89.94 306 LEU B CA 1
ATOM 6013 C C . LEU B 1 306 ? -4.543 -14.609 20.625 1 89.94 306 LEU B C 1
ATOM 6015 O O . LEU B 1 306 ? -5.359 -15.531 20.672 1 89.94 306 LEU B O 1
ATOM 6019 N N . TRP B 1 307 ? -3.848 -14.148 21.609 1 91.12 307 TRP B N 1
ATOM 6020 C CA . TRP B 1 307 ? -4.102 -14.672 22.953 1 91.12 307 TRP B CA 1
ATOM 6021 C C . TRP B 1 307 ? -5.531 -14.375 23.391 1 91.12 307 TRP B C 1
ATOM 6023 O O . TRP B 1 307 ? -6.125 -15.141 24.156 1 91.12 307 TRP B O 1
ATOM 6033 N N . ARG B 1 308 ? -6.027 -13.312 22.922 1 90.5 308 ARG B N 1
ATOM 6034 C CA . ARG B 1 308 ? -7.398 -12.922 23.234 1 90.5 308 ARG B CA 1
ATOM 6035 C C . ARG B 1 308 ? -8.391 -13.547 22.266 1 90.5 308 ARG B C 1
ATOM 6037 O O . ARG B 1 308 ? -9.531 -13.094 22.156 1 90.5 308 ARG B O 1
ATOM 6044 N N . ARG B 1 309 ? -7.957 -14.469 21.422 1 88 309 ARG B N 1
ATOM 6045 C CA . ARG B 1 309 ? -8.766 -15.328 20.562 1 88 309 ARG B CA 1
ATOM 6046 C C . ARG B 1 309 ? -9.336 -14.547 19.375 1 88 309 ARG B C 1
ATOM 6048 O O . ARG B 1 309 ? -10.484 -14.758 18.984 1 88 309 ARG B O 1
ATOM 6055 N N . GLN B 1 310 ? -8.617 -13.594 19.031 1 88.75 310 GLN B N 1
ATOM 6056 C CA . GLN B 1 310 ? -8.984 -12.93 17.781 1 88.75 310 GLN B CA 1
ATOM 6057 C C . GLN B 1 310 ? -8.516 -13.742 16.562 1 88.75 310 GLN B C 1
ATOM 6059 O O . GLN B 1 310 ? -7.477 -14.406 16.625 1 88.75 310 GLN B O 1
ATOM 6064 N N . SER B 1 311 ? -9.359 -13.758 15.516 1 87.25 311 SER B N 1
ATOM 6065 C CA . SER B 1 311 ? -9.047 -14.523 14.305 1 87.25 311 SER B CA 1
ATOM 6066 C C . SER B 1 311 ? -7.816 -13.953 13.602 1 87.25 311 SER B C 1
ATOM 6068 O O . SER B 1 311 ? -7.738 -12.75 13.352 1 87.25 311 SER B O 1
ATOM 6070 N N . LEU B 1 312 ? -6.867 -14.812 13.305 1 87.81 312 LEU B N 1
ATOM 6071 C CA . LEU B 1 312 ? -5.629 -14.406 12.648 1 87.81 312 LEU B CA 1
ATOM 6072 C C . LEU B 1 312 ? -5.906 -13.875 11.242 1 87.81 312 LEU B C 1
ATOM 6074 O O . LEU B 1 312 ? -5.262 -12.922 10.797 1 87.81 312 LEU B O 1
ATOM 6078 N N . SER B 1 313 ? -6.809 -14.477 10.555 1 83.94 313 SER B N 1
ATOM 6079 C CA . SER B 1 313 ? -7.148 -14.062 9.195 1 83.94 313 SER B CA 1
ATOM 6080 C C . SER B 1 313 ? -7.723 -12.648 9.18 1 83.94 313 SER B C 1
ATOM 6082 O O . SER B 1 313 ? -7.414 -11.852 8.289 1 83.94 313 SER B O 1
ATOM 6084 N N . GLU B 1 314 ? -8.484 -12.383 10.172 1 86.69 314 GLU B N 1
ATOM 6085 C CA . GLU B 1 314 ? -9.07 -11.047 10.281 1 86.69 314 GLU B CA 1
ATOM 6086 C C . GLU B 1 314 ? -8.008 -10.008 10.625 1 86.69 314 GLU B C 1
ATOM 6088 O O . GLU B 1 314 ? -8.031 -8.891 10.109 1 86.69 314 GLU B O 1
ATOM 6093 N N . LEU B 1 315 ? -7.18 -10.445 11.5 1 90.19 315 LEU B N 1
ATOM 6094 C CA . LEU B 1 315 ? -6.109 -9.539 11.891 1 90.19 315 LEU B CA 1
ATOM 6095 C C . LEU B 1 315 ? -5.203 -9.211 10.703 1 90.19 315 LEU B C 1
ATOM 6097 O O . LEU B 1 315 ? -4.82 -8.062 10.508 1 90.19 315 LEU B O 1
ATOM 6101 N N . THR B 1 316 ? -4.863 -10.172 9.93 1 87.62 316 THR B N 1
ATOM 6102 C CA . THR B 1 316 ? -4 -9.969 8.773 1 87.62 316 THR B CA 1
ATOM 6103 C C . THR B 1 316 ? -4.695 -9.109 7.723 1 87.62 316 THR B C 1
ATOM 6105 O O . THR B 1 316 ? -4.066 -8.234 7.117 1 87.62 316 THR B O 1
ATOM 6108 N N . TYR B 1 317 ? -5.93 -9.383 7.535 1 87.06 317 TYR B N 1
ATOM 6109 C CA . TYR B 1 317 ? -6.699 -8.578 6.59 1 87.06 317 TYR B CA 1
ATOM 6110 C C . TYR B 1 317 ? -6.703 -7.109 7 1 87.06 317 TYR B C 1
ATOM 6112 O O . TYR B 1 317 ? -6.469 -6.227 6.168 1 87.06 317 TYR B O 1
ATOM 6120 N N . HIS B 1 318 ? -6.945 -6.887 8.188 1 89.44 318 HIS B N 1
ATOM 6121 C CA . HIS B 1 318 ? -7.07 -5.504 8.641 1 89.44 318 HIS B CA 1
ATOM 6122 C C . HIS B 1 318 ? -5.699 -4.879 8.883 1 89.44 318 HIS B C 1
ATOM 6124 O O . HIS B 1 318 ? -5.586 -3.658 9.008 1 89.44 318 HIS B O 1
ATOM 6130 N N . PHE B 1 319 ? -4.695 -5.746 9.031 1 92.88 319 PHE B N 1
ATOM 6131 C CA . PHE B 1 319 ? -3.33 -5.246 8.969 1 92.88 319 PHE B CA 1
ATOM 6132 C C . PHE B 1 319 ? -3.076 -4.52 7.652 1 92.88 319 PHE B C 1
ATOM 6134 O O . PHE B 1 319 ? -2.588 -3.389 7.645 1 92.88 319 PHE B O 1
ATOM 6141 N N . PHE B 1 320 ? -3.453 -5.086 6.586 1 91.19 320 PHE B N 1
ATOM 6142 C CA . PHE B 1 320 ? -3.23 -4.5 5.27 1 91.19 320 PHE B CA 1
ATOM 6143 C C . PHE B 1 320 ? -4.242 -3.395 4.992 1 91.19 320 PHE B C 1
ATOM 6145 O O . PHE B 1 320 ? -3.906 -2.375 4.387 1 91.19 320 PHE B O 1
ATOM 6152 N N . ALA B 1 321 ? -5.457 -3.58 5.387 1 89.56 321 ALA B N 1
ATOM 6153 C CA . ALA B 1 321 ? -6.477 -2.551 5.191 1 89.56 321 ALA B CA 1
ATOM 6154 C C . ALA B 1 321 ? -6.066 -1.242 5.863 1 89.56 321 ALA B C 1
ATOM 6156 O O . ALA B 1 321 ? -6.254 -0.162 5.297 1 89.56 321 ALA B O 1
ATOM 6157 N N . GLY B 1 322 ? -5.582 -1.361 7.102 1 89.19 322 GLY B N 1
ATOM 6158 C CA . GLY B 1 322 ? -5.121 -0.182 7.816 1 89.19 322 GLY B CA 1
ATOM 6159 C C . GLY B 1 322 ? -3.932 0.489 7.156 1 89.19 322 GLY B C 1
ATOM 6160 O O . GLY B 1 322 ? -3.891 1.715 7.039 1 89.19 322 GLY B O 1
ATOM 6161 N N . GLY B 1 323 ? -2.945 -0.274 6.789 1 92.38 323 GLY B N 1
ATOM 6162 C CA . GLY B 1 323 ? -1.805 0.271 6.07 1 92.38 323 GLY B CA 1
ATOM 6163 C C . GLY B 1 323 ? -2.184 0.921 4.754 1 92.38 323 GLY B C 1
ATOM 6164 O O . GLY B 1 323 ? -1.613 1.945 4.375 1 92.38 323 GLY B O 1
ATOM 6165 N N . ASN B 1 324 ? -3.123 0.309 4.07 1 92.06 324 ASN B N 1
ATOM 6166 C CA . ASN B 1 324 ? -3.566 0.785 2.764 1 92.06 324 ASN B CA 1
ATOM 6167 C C . ASN B 1 324 ? -4.191 2.176 2.855 1 92.06 324 ASN B C 1
ATOM 6169 O O . ASN B 1 324 ? -4.188 2.926 1.878 1 92.06 324 ASN B O 1
ATOM 6173 N N . GLU B 1 325 ? -4.664 2.514 3.979 1 85.31 325 GLU B N 1
ATOM 6174 C CA . GLU B 1 325 ? -5.242 3.84 4.176 1 85.31 325 GLU B CA 1
ATOM 6175 C C . GLU B 1 325 ? -4.184 4.93 4.051 1 85.31 325 GLU B C 1
ATOM 6177 O O . GLU B 1 325 ? -4.5 6.082 3.758 1 85.31 325 GLU B O 1
ATOM 6182 N N . LEU B 1 326 ? -2.963 4.539 4.277 1 87.81 326 LEU B N 1
ATOM 6183 C CA . LEU B 1 326 ? -1.896 5.535 4.25 1 87.81 326 LEU B CA 1
ATOM 6184 C C . LEU B 1 326 ? -1.136 5.484 2.93 1 87.81 326 LEU B C 1
ATOM 6186 O O . LEU B 1 326 ? -0.112 6.152 2.771 1 87.81 326 LEU B O 1
ATOM 6190 N N . MET B 1 327 ? -1.618 4.766 2.01 1 91.81 327 MET B N 1
ATOM 6191 C CA . MET B 1 327 ? -0.906 4.648 0.74 1 91.81 327 MET B CA 1
ATOM 6192 C C . MET B 1 327 ? -1.006 5.941 -0.063 1 91.81 327 MET B C 1
ATOM 6194 O O . MET B 1 327 ? -0.073 6.305 -0.781 1 91.81 327 MET B O 1
ATOM 6198 N N . ALA B 1 328 ? -2.115 6.617 0.034 1 88.31 328 ALA B N 1
ATOM 6199 C CA . ALA B 1 328 ? -2.246 7.883 -0.683 1 88.31 328 ALA B CA 1
ATOM 6200 C C . ALA B 1 328 ? -1.229 8.906 -0.184 1 88.31 328 ALA B C 1
ATOM 6202 O O . ALA B 1 328 ? -0.473 9.477 -0.975 1 88.31 328 ALA B O 1
ATOM 6203 N N . PRO B 1 329 ? -1.162 9.094 1.134 1 85.94 329 PRO B N 1
ATOM 6204 C CA . PRO B 1 329 ? -0.122 9.984 1.651 1 85.94 329 PRO B CA 1
ATOM 6205 C C . PRO B 1 329 ? 1.287 9.531 1.279 1 85.94 329 PRO B C 1
ATOM 6207 O O . PRO B 1 329 ? 2.152 10.359 0.989 1 85.94 329 PRO B O 1
ATOM 6210 N N . ILE B 1 330 ? 1.51 8.234 1.351 1 92.12 330 ILE B N 1
ATOM 6211 C CA . ILE B 1 330 ? 2.822 7.703 1.003 1 92.12 330 ILE B CA 1
ATOM 6212 C C . ILE B 1 330 ? 3.123 7.988 -0.466 1 92.12 330 ILE B C 1
ATOM 6214 O O . ILE B 1 330 ? 4.234 8.406 -0.81 1 92.12 330 ILE B O 1
ATOM 6218 N N . GLY B 1 331 ? 2.16 7.75 -1.328 1 91.88 331 GLY B N 1
ATOM 6219 C CA . GLY B 1 331 ? 2.33 8.062 -2.736 1 91.88 331 GLY B CA 1
ATOM 6220 C C . GLY B 1 331 ? 2.643 9.531 -2.988 1 91.88 331 GLY B C 1
ATOM 6221 O O . GLY B 1 331 ? 3.496 9.852 -3.816 1 91.88 331 GLY B O 1
ATOM 6222 N N . MET B 1 332 ? 2.006 10.391 -2.289 1 88.19 332 MET B N 1
ATOM 6223 C CA . MET B 1 332 ? 2.254 11.828 -2.41 1 88.19 332 MET B CA 1
ATOM 6224 C C . MET B 1 332 ? 3.674 12.172 -1.975 1 88.19 332 MET B C 1
ATOM 6226 O O . MET B 1 332 ? 4.34 12.992 -2.607 1 88.19 332 MET B O 1
ATOM 6230 N N . LEU B 1 333 ? 4.062 11.547 -0.896 1 88.19 333 LEU B N 1
ATOM 6231 C CA . LEU B 1 333 ? 5.402 11.789 -0.379 1 88.19 333 LEU B CA 1
ATOM 6232 C C . LEU B 1 333 ? 6.461 11.383 -1.4 1 88.19 333 LEU B C 1
ATOM 6234 O O . LEU B 1 333 ? 7.434 12.109 -1.613 1 88.19 333 LEU B O 1
ATOM 6238 N N . VAL B 1 334 ? 6.246 10.266 -1.978 1 92.94 334 VAL B N 1
ATOM 6239 C CA . VAL B 1 334 ? 7.191 9.766 -2.969 1 92.94 334 VAL B CA 1
ATOM 6240 C C . VAL B 1 334 ? 7.285 10.742 -4.137 1 92.94 334 VAL B C 1
ATOM 6242 O O . VAL B 1 334 ? 8.383 11.031 -4.625 1 92.94 334 VAL B O 1
ATOM 6245 N N . LEU B 1 335 ? 6.199 11.227 -4.598 1 91.75 335 LEU B N 1
ATOM 6246 C CA . LEU B 1 335 ? 6.184 12.172 -5.711 1 91.75 335 LEU B CA 1
ATOM 6247 C C . LEU B 1 335 ? 6.824 13.492 -5.312 1 91.75 335 LEU B C 1
ATOM 6249 O O . LEU B 1 335 ? 7.512 14.125 -6.121 1 91.75 335 LEU B O 1
ATOM 6253 N N . VAL B 1 336 ? 6.57 13.914 -4.105 1 85.25 336 VAL B N 1
ATOM 6254 C CA . VAL B 1 336 ? 7.176 15.148 -3.609 1 85.25 336 VAL B CA 1
ATOM 6255 C C . VAL B 1 336 ? 8.695 15 -3.594 1 85.25 336 VAL B C 1
ATOM 6257 O O . VAL B 1 336 ? 9.422 15.914 -3.996 1 85.25 336 VAL B O 1
ATOM 6260 N N . TRP B 1 337 ? 9.188 13.875 -3.076 1 87.5 337 TRP B N 1
ATOM 6261 C CA . TRP B 1 337 ? 10.625 13.617 -3.057 1 87.5 337 TRP B CA 1
ATOM 6262 C C . TRP B 1 337 ? 11.203 13.625 -4.469 1 87.5 337 TRP B C 1
ATOM 6264 O O . TRP B 1 337 ? 12.281 14.172 -4.699 1 87.5 337 TRP B O 1
ATOM 6274 N N . ALA B 1 338 ? 10.461 13.047 -5.379 1 91.81 338 ALA B N 1
ATOM 6275 C CA . ALA B 1 338 ? 10.906 12.984 -6.77 1 91.81 338 ALA B CA 1
ATOM 6276 C C . ALA B 1 338 ? 10.938 14.367 -7.402 1 91.81 338 ALA B C 1
ATOM 6278 O O . ALA B 1 338 ? 11.914 14.727 -8.078 1 91.81 338 ALA B O 1
ATOM 6279 N N . VAL B 1 339 ? 9.914 15.125 -7.254 1 88.94 339 VAL B N 1
ATOM 6280 C CA . VAL B 1 339 ? 9.836 16.469 -7.812 1 88.94 339 VAL B CA 1
ATOM 6281 C C . VAL B 1 339 ? 10.93 17.344 -7.211 1 88.94 339 VAL B C 1
ATOM 6283 O O . VAL B 1 339 ? 11.562 18.141 -7.918 1 88.94 339 VAL B O 1
ATOM 6286 N N . SER B 1 340 ? 11.102 17.219 -5.895 1 83.06 340 SER B N 1
ATOM 6287 C CA . SER B 1 340 ? 12.125 18 -5.207 1 83.06 340 SER B CA 1
ATOM 6288 C C . SER B 1 340 ? 13.516 17.688 -5.75 1 83.06 340 SER B C 1
ATOM 6290 O O . SER B 1 340 ? 14.352 18.578 -5.879 1 83.06 340 SER B O 1
ATOM 6292 N N . ALA B 1 341 ? 13.734 16.453 -5.992 1 86.44 341 ALA B N 1
ATOM 6293 C CA . ALA B 1 341 ? 15.031 16.047 -6.539 1 86.44 341 ALA B CA 1
ATOM 6294 C C . ALA B 1 341 ? 15.25 16.641 -7.926 1 86.44 341 ALA B C 1
ATOM 6296 O O . ALA B 1 341 ? 16.328 17.156 -8.227 1 86.44 341 ALA B O 1
ATOM 6297 N N . VAL B 1 342 ? 14.242 16.578 -8.75 1 89 342 VAL B N 1
ATOM 6298 C CA . VAL B 1 342 ? 14.336 17.094 -10.109 1 89 342 VAL B CA 1
ATOM 6299 C C . VAL B 1 342 ? 14.469 18.625 -10.078 1 89 342 VAL B C 1
ATOM 6301 O O . VAL B 1 342 ? 15.258 19.203 -10.828 1 89 342 VAL B O 1
ATOM 6304 N N . ALA B 1 343 ? 13.719 19.25 -9.266 1 84.38 343 ALA B N 1
ATOM 6305 C CA . ALA B 1 343 ? 13.797 20.703 -9.102 1 84.38 343 ALA B CA 1
ATOM 6306 C C . ALA B 1 343 ? 15.172 21.125 -8.594 1 84.38 343 ALA B C 1
ATOM 6308 O O . ALA B 1 343 ? 15.688 22.172 -8.992 1 84.38 343 ALA B O 1
ATOM 6309 N N . GLY B 1 344 ? 15.68 20.344 -7.664 1 82.12 344 GLY B N 1
ATOM 6310 C CA . GLY B 1 344 ? 17.016 20.609 -7.172 1 82.12 344 GLY B CA 1
ATOM 6311 C C . GLY B 1 344 ? 18.078 20.562 -8.258 1 82.12 344 GLY B C 1
ATOM 6312 O O . GLY B 1 344 ? 19 21.391 -8.266 1 82.12 344 GLY B O 1
ATOM 6313 N N . GLU B 1 345 ? 17.922 19.625 -9.109 1 85.25 345 GLU B N 1
ATOM 6314 C CA . GLU B 1 345 ? 18.844 19.5 -10.227 1 85.25 345 GLU B CA 1
ATOM 6315 C C . GLU B 1 345 ? 18.719 20.688 -11.188 1 85.25 345 GLU B C 1
ATOM 6317 O O . GLU B 1 345 ? 19.688 21.062 -11.852 1 85.25 345 GLU B O 1
ATOM 6322 N N . LEU B 1 346 ? 17.531 21.281 -11.25 1 86.88 346 LEU B N 1
ATOM 6323 C CA . LEU B 1 346 ? 17.266 22.422 -12.125 1 86.88 346 LEU B CA 1
ATOM 6324 C C . LEU B 1 346 ? 17.75 23.719 -11.492 1 86.88 346 LEU B C 1
ATOM 6326 O O . LEU B 1 346 ? 17.781 24.75 -12.148 1 86.88 346 LEU B O 1
ATOM 6330 N N . GLY B 1 347 ? 18.141 23.641 -10.195 1 81.56 347 GLY B N 1
ATOM 6331 C CA . GLY B 1 347 ? 18.641 24.812 -9.508 1 81.56 347 GLY B CA 1
ATOM 6332 C C . GLY B 1 347 ? 17.547 25.609 -8.82 1 81.56 347 GLY B C 1
ATOM 6333 O O . GLY B 1 347 ? 17.578 26.844 -8.82 1 81.56 347 GLY B O 1
ATOM 6334 N N . PHE B 1 348 ? 16.594 24.984 -8.359 1 79.69 348 PHE B N 1
ATOM 6335 C CA . PHE B 1 348 ? 15.438 25.594 -7.711 1 79.69 348 PHE B CA 1
ATOM 6336 C C . PHE B 1 348 ? 15.883 26.5 -6.562 1 79.69 348 PHE B C 1
ATOM 6338 O O . PHE B 1 348 ? 15.516 27.672 -6.512 1 79.69 348 PHE B O 1
ATOM 6345 N N . ALA B 1 349 ? 16.656 26 -5.664 1 75.12 349 ALA B N 1
ATOM 6346 C CA . ALA B 1 349 ? 17.078 26.75 -4.48 1 75.12 349 ALA B CA 1
ATOM 6347 C C . ALA B 1 349 ? 17.859 28 -4.863 1 75.12 349 ALA B C 1
ATOM 6349 O O . ALA B 1 349 ? 17.656 29.062 -4.289 1 75.12 349 ALA B O 1
ATOM 6350 N N . GLU B 1 350 ? 18.672 27.844 -5.754 1 77.5 350 GLU B N 1
ATOM 6351 C CA . GLU B 1 350 ? 19.5 28.969 -6.199 1 77.5 350 GLU B CA 1
ATOM 6352 C C . GLU B 1 350 ? 18.641 30.062 -6.836 1 77.5 350 GLU B C 1
ATOM 6354 O O . GLU B 1 350 ? 18.859 31.25 -6.582 1 77.5 350 GLU B O 1
ATOM 6359 N N . TYR B 1 351 ? 17.703 29.625 -7.582 1 80.25 351 TYR B N 1
ATOM 6360 C CA . TYR B 1 351 ? 16.875 30.594 -8.281 1 80.25 351 TYR B CA 1
ATOM 6361 C C . TYR B 1 351 ? 15.984 31.344 -7.301 1 80.25 351 TYR B C 1
ATOM 6363 O O . TYR B 1 351 ? 15.859 32.562 -7.379 1 80.25 351 TYR B O 1
ATOM 6371 N N . VAL B 1 352 ? 15.391 30.703 -6.48 1 77.19 352 VAL B N 1
ATOM 6372 C CA . VAL B 1 352 ? 14.492 31.312 -5.508 1 77.19 352 VAL B CA 1
ATOM 6373 C C . VAL B 1 352 ? 15.281 32.281 -4.605 1 77.19 352 VAL B C 1
ATOM 6375 O O . VAL B 1 352 ? 14.812 33.375 -4.289 1 77.19 352 VAL B O 1
ATOM 6378 N N . SER B 1 353 ? 16.391 31.828 -4.176 1 77.25 353 SER B N 1
ATOM 6379 C CA . SER B 1 353 ? 17.219 32.656 -3.314 1 77.25 353 SER B CA 1
ATOM 6380 C C . SER B 1 353 ? 17.641 33.938 -4.016 1 77.25 353 SER B C 1
ATOM 6382 O O . SER B 1 353 ? 17.641 35 -3.404 1 77.25 353 SER B O 1
ATOM 6384 N N . SER B 1 354 ? 17.938 33.812 -5.215 1 79.25 354 SER B N 1
ATOM 6385 C CA . SER B 1 354 ? 18.406 34.969 -5.957 1 79.25 354 SER B CA 1
ATOM 6386 C C . SER B 1 354 ? 17.266 35.938 -6.297 1 79.25 354 SER B C 1
ATOM 6388 O O . SER B 1 354 ? 17.438 37.156 -6.293 1 79.25 354 SER B O 1
ATOM 6390 N N . THR B 1 355 ? 16.125 35.406 -6.562 1 77.19 355 THR B N 1
ATOM 6391 C CA . THR B 1 355 ? 15 36.219 -7.027 1 77.19 355 THR B CA 1
ATOM 6392 C C . THR B 1 355 ? 14.211 36.781 -5.844 1 77.19 355 THR B C 1
ATOM 6394 O O . THR B 1 355 ? 13.883 37.969 -5.816 1 77.19 355 THR B O 1
ATOM 6397 N N . PHE B 1 356 ? 13.961 35.969 -4.879 1 75.25 356 PHE B N 1
ATOM 6398 C CA . PHE B 1 356 ? 13.062 36.375 -3.803 1 75.25 356 PHE B CA 1
ATOM 6399 C C . PHE B 1 356 ? 13.852 36.781 -2.564 1 75.25 356 PHE B C 1
ATOM 6401 O O . PHE B 1 356 ? 13.32 37.469 -1.675 1 75.25 356 PHE B O 1
ATOM 6408 N N . GLY B 1 357 ? 14.945 36.375 -2.488 1 70.5 357 GLY B N 1
ATOM 6409 C CA . GLY B 1 357 ? 15.781 36.75 -1.363 1 70.5 357 GLY B CA 1
ATOM 6410 C C . GLY B 1 357 ? 15.961 38.25 -1.238 1 70.5 357 GLY B C 1
ATOM 6411 O O . GLY B 1 357 ? 16.109 38.781 -0.132 1 70.5 357 GLY B O 1
ATOM 6412 N N . THR B 1 358 ? 15.773 38.875 -2.27 1 69.75 358 THR B N 1
ATOM 6413 C CA . THR B 1 358 ? 16.031 40.312 -2.262 1 69.75 358 THR B CA 1
ATOM 6414 C C . THR B 1 358 ? 14.734 41.094 -2.123 1 69.75 358 THR B C 1
ATOM 6416 O O . THR B 1 358 ? 14.719 42.188 -1.576 1 69.75 358 THR B O 1
ATOM 6419 N N . TRP B 1 359 ? 13.672 40.5 -2.508 1 73.56 359 TRP B N 1
ATOM 6420 C CA . TRP B 1 359 ? 12.422 41.281 -2.615 1 73.56 359 TRP B CA 1
ATOM 6421 C C . TRP B 1 359 ? 11.578 41.094 -1.362 1 73.56 359 TRP B C 1
ATOM 6423 O O . TRP B 1 359 ? 10.844 42 -0.97 1 73.56 359 TRP B O 1
ATOM 6433 N N . LEU B 1 360 ? 11.719 40.031 -0.685 1 77.19 360 LEU B N 1
ATOM 6434 C CA . LEU B 1 360 ? 10.867 39.75 0.458 1 77.19 360 LEU B CA 1
ATOM 6435 C C . LEU B 1 360 ? 11.641 39.844 1.765 1 77.19 360 LEU B C 1
ATOM 6437 O O . LEU B 1 360 ? 12.625 39.125 1.966 1 77.19 360 LEU B O 1
ATOM 6441 N N . PRO B 1 361 ? 11.211 40.938 2.594 1 80.56 361 PRO B N 1
ATOM 6442 C CA . PRO B 1 361 ? 11.867 40.938 3.902 1 80.56 361 PRO B CA 1
ATOM 6443 C C . PRO B 1 361 ? 11.664 39.656 4.691 1 80.56 361 PRO B C 1
ATOM 6445 O O . PRO B 1 361 ? 10.562 39.094 4.699 1 80.56 361 PRO B O 1
ATOM 6448 N N . GLY B 1 362 ? 12.656 39.094 5.191 1 83.62 362 GLY B N 1
ATOM 6449 C CA . GLY B 1 362 ? 12.695 37.812 5.914 1 83.62 362 GLY B CA 1
ATOM 6450 C C . GLY B 1 362 ? 11.617 37.719 6.98 1 83.62 362 GLY B C 1
ATOM 6451 O O . GLY B 1 362 ? 11.039 36.656 7.184 1 83.62 362 GLY B O 1
ATOM 6452 N N . ALA B 1 363 ? 11.266 38.844 7.543 1 83.19 363 ALA B N 1
ATOM 6453 C CA . ALA B 1 363 ? 10.312 38.875 8.656 1 83.19 363 ALA B CA 1
ATOM 6454 C C . ALA B 1 363 ? 8.906 38.531 8.18 1 83.19 363 ALA B C 1
ATOM 6456 O O . ALA B 1 363 ? 8.094 38.031 8.961 1 83.19 363 ALA B O 1
ATOM 6457 N N . PHE B 1 364 ? 8.672 38.688 6.973 1 88.56 364 PHE B N 1
ATOM 6458 C CA . PHE B 1 364 ? 7.316 38.5 6.48 1 88.56 364 PHE B CA 1
ATOM 6459 C C . PHE B 1 364 ? 7.184 37.188 5.734 1 88.56 364 PHE B C 1
ATOM 6461 O O . PHE B 1 364 ? 6.094 36.844 5.281 1 88.56 364 PHE B O 1
ATOM 6468 N N . VAL B 1 365 ? 8.258 36.469 5.715 1 90.06 365 VAL B N 1
ATOM 6469 C CA . VAL B 1 365 ? 8.273 35.219 4.969 1 90.06 365 VAL B CA 1
ATOM 6470 C C . VAL B 1 365 ? 7.285 34.219 5.59 1 90.06 365 VAL B C 1
ATOM 6472 O O . VAL B 1 365 ? 6.465 33.625 4.891 1 90.06 365 VAL B O 1
ATOM 6475 N N . PRO B 1 366 ? 7.281 34.094 6.949 1 93.5 366 PRO B N 1
ATOM 6476 C CA . PRO B 1 366 ? 6.324 33.156 7.543 1 93.5 366 PRO B CA 1
ATOM 6477 C C . PRO B 1 366 ? 4.871 33.531 7.277 1 93.5 366 PRO B C 1
ATOM 6479 O O . PRO B 1 366 ? 4.035 32.688 6.996 1 93.5 366 PRO B O 1
ATOM 6482 N N . ALA B 1 367 ? 4.602 34.812 7.344 1 93.56 367 ALA B N 1
ATOM 6483 C CA . ALA B 1 367 ? 3.246 35.281 7.086 1 93.56 367 ALA B CA 1
ATOM 6484 C C . ALA B 1 367 ? 2.842 35.031 5.637 1 93.56 367 ALA B C 1
ATOM 6486 O O . ALA B 1 367 ? 1.707 34.656 5.359 1 93.56 367 ALA B O 1
ATOM 6487 N N . ALA B 1 368 ? 3.727 35.312 4.758 1 90.94 368 ALA B N 1
ATOM 6488 C CA . ALA B 1 368 ? 3.461 35.094 3.334 1 90.94 368 ALA B CA 1
ATOM 6489 C C . ALA B 1 368 ? 3.23 33.625 3.014 1 90.94 368 ALA B C 1
ATOM 6491 O O . ALA B 1 368 ? 2.307 33.281 2.275 1 90.94 368 ALA B O 1
ATOM 6492 N N . VAL B 1 369 ? 4.082 32.812 3.559 1 92.12 369 VAL B N 1
ATOM 6493 C CA . VAL B 1 369 ? 3.979 31.391 3.324 1 92.12 369 VAL B CA 1
ATOM 6494 C C . VAL B 1 369 ? 2.664 30.859 3.898 1 92.12 369 VAL B C 1
ATOM 6496 O O . VAL B 1 369 ? 2.006 30.016 3.289 1 92.12 369 VAL B O 1
ATOM 6499 N N . PHE B 1 370 ? 2.275 31.328 5.055 1 95.69 370 PHE B N 1
ATOM 6500 C CA . PHE B 1 370 ? 1.019 30.922 5.672 1 95.69 370 PHE B CA 1
ATOM 6501 C C . PHE B 1 370 ? -0.167 31.328 4.801 1 95.69 370 PHE B C 1
ATOM 6503 O O . PHE B 1 370 ? -1.092 30.531 4.602 1 95.69 370 PHE B O 1
ATOM 6510 N N . LEU B 1 371 ? -0.138 32.5 4.32 1 93.38 371 LEU B N 1
ATOM 6511 C CA . LEU B 1 371 ? -1.239 33 3.512 1 93.38 371 LEU B CA 1
ATOM 6512 C C . LEU B 1 371 ? -1.363 32.219 2.205 1 93.38 371 LEU B C 1
ATOM 6514 O O . LEU B 1 371 ? -2.451 31.766 1.854 1 93.38 371 LEU B O 1
ATOM 6518 N N . VAL B 1 372 ? -0.289 32.094 1.517 1 88.44 372 VAL B N 1
ATOM 6519 C CA . VAL B 1 372 ? -0.29 31.391 0.244 1 88.44 372 VAL B CA 1
ATOM 6520 C C . VAL B 1 372 ? -0.629 29.922 0.475 1 88.44 372 VAL B C 1
ATOM 6522 O O . VAL B 1 372 ? -1.408 29.328 -0.277 1 88.44 372 VAL B O 1
ATOM 6525 N N . GLY B 1 373 ? -0.016 29.391 1.475 1 91.94 373 GLY B N 1
ATOM 6526 C CA . GLY B 1 373 ? -0.272 28 1.802 1 91.94 373 GLY B CA 1
ATOM 6527 C C . GLY B 1 373 ? -1.715 27.734 2.186 1 91.94 373 GLY B C 1
ATOM 6528 O O . GLY B 1 373 ? -2.285 26.703 1.8 1 91.94 373 GLY B O 1
ATOM 6529 N N . SER B 1 374 ? -2.256 28.609 2.961 1 94 374 SER B N 1
ATOM 6530 C CA . SER B 1 374 ? -3.65 28.469 3.367 1 94 374 SER B CA 1
ATOM 6531 C C . SER B 1 374 ? -4.586 28.531 2.166 1 94 374 SER B C 1
ATOM 6533 O O . SER B 1 374 ? -5.562 27.781 2.09 1 94 374 SER B O 1
ATOM 6535 N N . PHE B 1 375 ? -4.332 29.422 1.313 1 88.62 375 PHE B N 1
ATOM 6536 C CA . PHE B 1 375 ? -5.125 29.531 0.095 1 88.62 375 PHE B CA 1
ATOM 6537 C C . PHE B 1 375 ? -5.035 28.266 -0.737 1 88.62 375 PHE B C 1
ATOM 6539 O O . PHE B 1 375 ? -6.055 27.734 -1.175 1 88.62 375 PHE B O 1
ATOM 6546 N N . LEU B 1 376 ? -3.885 27.812 -0.888 1 86.19 376 LEU B N 1
ATOM 6547 C CA . LEU B 1 376 ? -3.654 26.609 -1.657 1 86.19 376 LEU B CA 1
ATOM 6548 C C . LEU B 1 376 ? -4.309 25.406 -0.983 1 86.19 376 LEU B C 1
ATOM 6550 O O . LEU B 1 376 ? -4.965 24.594 -1.646 1 86.19 376 LEU B O 1
ATOM 6554 N N . SER B 1 377 ? -4.086 25.281 0.228 1 90.12 377 SER B N 1
ATOM 6555 C CA . SER B 1 377 ? -4.582 24.141 0.99 1 90.12 377 SER B CA 1
ATOM 6556 C C . SER B 1 377 ? -6.105 24.094 0.975 1 90.12 377 SER B C 1
ATOM 6558 O O . SER B 1 377 ? -6.695 23.016 0.97 1 90.12 377 SER B O 1
ATOM 6560 N N . TYR B 1 378 ? -6.738 25.234 1.007 1 89.25 378 TYR B N 1
ATOM 6561 C CA . TYR B 1 378 ? -8.195 25.281 0.999 1 89.25 378 TYR B CA 1
ATOM 6562 C C . TYR B 1 378 ? -8.758 24.672 -0.282 1 89.25 378 TYR B C 1
ATOM 6564 O O . TYR B 1 378 ? -9.781 23.984 -0.254 1 89.25 378 TYR B O 1
ATOM 6572 N N . PHE B 1 379 ? -8.148 24.922 -1.337 1 84.69 379 PHE B N 1
ATOM 6573 C CA . PHE B 1 379 ? -8.664 24.453 -2.619 1 84.69 379 PHE B CA 1
ATOM 6574 C C . PHE B 1 379 ? -8.258 23 -2.869 1 84.69 379 PHE B C 1
ATOM 6576 O O . PHE B 1 379 ? -8.945 22.266 -3.586 1 84.69 379 PHE B O 1
ATOM 6583 N N . ILE B 1 380 ? -7.215 22.594 -2.297 1 81.38 380 ILE B N 1
ATOM 6584 C CA . ILE B 1 380 ? -6.754 21.219 -2.463 1 81.38 380 ILE B CA 1
ATOM 6585 C C . ILE B 1 380 ? -7.434 20.312 -1.437 1 81.38 380 ILE B C 1
ATOM 6587 O O . ILE B 1 380 ? -7.723 19.156 -1.718 1 81.38 380 ILE B O 1
ATOM 6591 N N . GLY B 1 381 ? -7.664 20.891 -0.293 1 84 381 GLY B N 1
ATOM 6592 C CA . GLY B 1 381 ? -8.328 20.172 0.781 1 84 381 GLY B CA 1
ATOM 6593 C C . GLY B 1 381 ? -7.461 19.078 1.381 1 84 381 GLY B C 1
ATOM 6594 O O . GLY B 1 381 ? -7.973 18.031 1.78 1 84 381 GLY B O 1
ATOM 6595 N N . SER B 1 382 ? -6.164 19.188 1.291 1 85.12 382 SER B N 1
ATOM 6596 C CA . SER B 1 382 ? -5.238 18.188 1.809 1 85.12 382 SER B CA 1
ATOM 6597 C C . SER B 1 382 ? -4.043 18.844 2.496 1 85.12 382 SER B C 1
ATOM 6599 O O . SER B 1 382 ? -3.361 19.672 1.905 1 85.12 382 SER B O 1
ATOM 6601 N N . SER B 1 383 ? -3.844 18.438 3.75 1 90.5 383 SER B N 1
ATOM 6602 C CA . SER B 1 383 ? -2.678 18.938 4.469 1 90.5 383 SER B CA 1
ATOM 6603 C C . SER B 1 383 ? -1.389 18.328 3.92 1 90.5 383 SER B C 1
ATOM 6605 O O . SER B 1 383 ? -0.401 19.047 3.719 1 90.5 383 SER B O 1
ATOM 6607 N N . TRP B 1 384 ? -1.389 17.078 3.639 1 87.31 384 TRP B N 1
ATOM 6608 C CA . TRP B 1 384 ? -0.221 16.375 3.135 1 87.31 384 TRP B CA 1
ATOM 6609 C C . TRP B 1 384 ? 0.269 16.984 1.826 1 87.31 384 TRP B C 1
ATOM 6611 O O . TRP B 1 384 ? 1.466 17.234 1.661 1 87.31 384 TRP B O 1
ATOM 6621 N N . GLY B 1 385 ? -0.691 17.188 0.981 1 85.06 385 GLY B N 1
ATOM 6622 C CA . GLY B 1 385 ? -0.35 17.781 -0.306 1 85.06 385 GLY B CA 1
ATOM 6623 C C . GLY B 1 385 ? 0.245 19.172 -0.192 1 85.06 385 GLY B C 1
ATOM 6624 O O . GLY B 1 385 ? 1.243 19.469 -0.846 1 85.06 385 GLY B O 1
ATOM 6625 N N . THR B 1 386 ? -0.311 19.922 0.651 1 88.75 386 THR B N 1
ATOM 6626 C CA . THR B 1 386 ? 0.155 21.297 0.836 1 88.75 386 THR B CA 1
ATOM 6627 C C . THR B 1 386 ? 1.565 21.312 1.419 1 88.75 386 THR B C 1
ATOM 6629 O O . THR B 1 386 ? 2.43 22.047 0.943 1 88.75 386 THR B O 1
ATOM 6632 N N . TRP B 1 387 ? 1.754 20.5 2.439 1 93.25 387 TRP B N 1
ATOM 6633 C CA . TRP B 1 387 ? 3.066 20.453 3.074 1 93.25 387 TRP B CA 1
ATOM 6634 C C . TRP B 1 387 ? 4.133 19.984 2.082 1 93.25 387 TRP B C 1
ATOM 6636 O O . TRP B 1 387 ? 5.246 20.516 2.068 1 93.25 387 TRP B O 1
ATOM 6646 N N . GLY B 1 388 ? 3.764 19.062 1.291 1 86.31 388 GLY B N 1
ATOM 6647 C CA . GLY B 1 388 ? 4.699 18.547 0.31 1 86.31 388 GLY B CA 1
ATOM 6648 C C . GLY B 1 388 ? 5.148 19.578 -0.705 1 86.31 388 GLY B C 1
ATOM 6649 O O . GLY B 1 388 ? 6.32 19.625 -1.083 1 86.31 388 GLY B O 1
ATOM 6650 N N . ILE B 1 389 ? 4.289 20.438 -1.115 1 83.88 389 ILE B N 1
ATOM 6651 C CA . ILE B 1 389 ? 4.574 21.406 -2.178 1 83.88 389 ILE B CA 1
ATOM 6652 C C . ILE B 1 389 ? 5.215 22.656 -1.583 1 83.88 389 ILE B C 1
ATOM 6654 O O . ILE B 1 389 ? 6.121 23.234 -2.182 1 83.88 389 ILE B O 1
ATOM 6658 N N . LEU B 1 390 ? 4.801 23.016 -0.469 1 88.88 390 LEU B N 1
ATOM 6659 C CA . LEU B 1 390 ? 5.156 24.328 0.037 1 88.88 390 LEU B CA 1
ATOM 6660 C C . LEU B 1 390 ? 6.41 24.266 0.9 1 88.88 390 LEU B C 1
ATOM 6662 O O . LEU B 1 390 ? 7.105 25.266 1.074 1 88.88 390 LEU B O 1
ATOM 6666 N N . MET B 1 391 ? 6.691 23.094 1.448 1 91.88 391 MET B N 1
ATOM 6667 C CA . MET B 1 391 ? 7.797 23 2.398 1 91.88 391 MET B CA 1
ATOM 6668 C C . MET B 1 391 ? 9.125 23.328 1.722 1 91.88 391 MET B C 1
ATOM 6670 O O . MET B 1 391 ? 9.914 24.109 2.248 1 91.88 391 MET B O 1
ATOM 6674 N N . PRO B 1 392 ? 9.375 22.734 0.582 1 86.5 392 PRO B N 1
ATOM 6675 C CA . PRO B 1 392 ? 10.625 23.109 -0.085 1 86.5 392 PRO B CA 1
ATOM 6676 C C . PRO B 1 392 ? 10.711 24.609 -0.371 1 86.5 392 PRO B C 1
ATOM 6678 O O . PRO B 1 392 ? 11.773 25.219 -0.198 1 86.5 392 PRO B O 1
ATOM 6681 N N . LEU B 1 393 ? 9.656 25.172 -0.774 1 84.5 393 LEU B N 1
ATOM 6682 C CA . LEU B 1 393 ? 9.602 26.594 -1.055 1 84.5 393 LEU B CA 1
ATOM 6683 C C . LEU B 1 393 ? 9.812 27.406 0.22 1 84.5 393 LEU B C 1
ATOM 6685 O O . LEU B 1 393 ? 10.57 28.391 0.224 1 84.5 393 LEU B O 1
ATOM 6689 N N . GLY B 1 394 ? 9.164 27.016 1.244 1 89.38 394 GLY B N 1
ATOM 6690 C CA . GLY B 1 394 ? 9.281 27.703 2.514 1 89.38 394 GLY B CA 1
ATOM 6691 C C . GLY B 1 394 ? 10.695 27.688 3.072 1 89.38 394 GLY B C 1
ATOM 6692 O O . GLY B 1 394 ? 11.211 28.734 3.484 1 89.38 394 GLY B O 1
ATOM 6693 N N . VAL B 1 395 ? 11.297 26.578 3.057 1 90.44 395 VAL B N 1
ATOM 6694 C CA . VAL B 1 395 ? 12.641 26.422 3.615 1 90.44 395 VAL B CA 1
ATOM 6695 C C . VAL B 1 395 ? 13.648 27.188 2.762 1 90.44 395 VAL B C 1
ATOM 6697 O O . VAL B 1 395 ? 14.562 27.828 3.289 1 90.44 395 VAL B O 1
ATOM 6700 N N . THR B 1 396 ? 13.492 27.125 1.495 1 86.31 396 THR B N 1
ATOM 6701 C CA . THR B 1 396 ? 14.383 27.859 0.598 1 86.31 396 THR B CA 1
ATOM 6702 C C . THR B 1 396 ? 14.266 29.359 0.817 1 86.31 396 THR B C 1
ATOM 6704 O O . THR B 1 396 ? 15.273 30.062 0.84 1 86.31 396 THR B O 1
ATOM 6707 N N . LEU B 1 397 ? 13.086 29.828 0.94 1 86.81 397 LEU B N 1
ATOM 6708 C CA . LEU B 1 397 ? 12.867 31.25 1.185 1 86.81 397 LEU B CA 1
ATOM 6709 C C . LEU B 1 397 ? 13.461 31.672 2.525 1 86.81 397 LEU B C 1
ATOM 6711 O O . LEU B 1 397 ? 14.023 32.781 2.646 1 86.81 397 LEU B O 1
ATOM 6715 N N . SER B 1 398 ? 13.211 30.812 3.502 1 90.19 398 SER B N 1
ATOM 6716 C CA . SER B 1 398 ? 13.781 31.109 4.812 1 90.19 398 SER B CA 1
ATOM 6717 C C . SER B 1 398 ? 15.305 31.188 4.742 1 90.19 398 SER B C 1
ATOM 6719 O O . SER B 1 398 ? 15.906 32.094 5.32 1 90.19 398 SER B O 1
ATOM 6721 N N . HIS B 1 399 ? 15.867 30.281 4.09 1 87.44 399 HIS B N 1
ATOM 6722 C CA . HIS B 1 399 ? 17.312 30.25 3.949 1 87.44 399 HIS B CA 1
ATOM 6723 C C . HIS B 1 399 ? 17.812 31.453 3.164 1 87.44 399 HIS B C 1
ATOM 6725 O O . HIS B 1 399 ? 18.875 32 3.477 1 87.44 399 HIS B O 1
ATOM 6731 N N . ALA B 1 400 ? 17.141 31.828 2.207 1 84.12 400 ALA B N 1
ATOM 6732 C CA . ALA B 1 400 ? 17.547 32.906 1.318 1 84.12 400 ALA B CA 1
ATOM 6733 C C . ALA B 1 400 ? 17.375 34.281 1.994 1 84.12 400 ALA B C 1
ATOM 6735 O O . ALA B 1 400 ? 18.172 35.188 1.764 1 84.12 400 ALA B O 1
ATOM 6736 N N . THR B 1 401 ? 16.406 34.469 2.775 1 86.56 401 THR B N 1
ATOM 6737 C CA . THR B 1 401 ? 16.078 35.781 3.328 1 86.56 401 THR B CA 1
ATOM 6738 C C . THR B 1 401 ? 16.562 35.875 4.77 1 86.56 401 THR B C 1
ATOM 6740 O O . THR B 1 401 ? 16.625 37 5.316 1 86.56 401 THR B O 1
ATOM 6743 N N . GLY B 1 402 ? 16.828 34.75 5.348 1 85.5 402 GLY B N 1
ATOM 6744 C CA . GLY B 1 402 ? 17.25 34.75 6.734 1 85.5 402 GLY B CA 1
ATOM 6745 C C . GLY B 1 402 ? 16.094 34.656 7.719 1 85.5 402 GLY B C 1
ATOM 6746 O O . GLY B 1 402 ? 16.281 34.875 8.914 1 85.5 402 GLY B O 1
ATOM 6747 N N . ALA B 1 403 ? 14.977 34.438 7.215 1 89.69 403 ALA B N 1
ATOM 6748 C CA . ALA B 1 403 ? 13.828 34.219 8.094 1 89.69 403 ALA B CA 1
ATOM 6749 C C . ALA B 1 403 ? 14.039 33 9 1 89.69 403 ALA B C 1
ATOM 6751 O O . ALA B 1 403 ? 14.695 32.031 8.609 1 89.69 403 ALA B O 1
ATOM 6752 N N . PRO B 1 404 ? 13.516 33.188 10.203 1 91.12 404 PRO B N 1
ATOM 6753 C CA . PRO B 1 404 ? 13.68 32.031 11.094 1 91.12 404 PRO B CA 1
ATOM 6754 C C . PRO B 1 404 ? 13.078 30.734 10.516 1 91.12 404 PRO B C 1
ATOM 6756 O O . PRO B 1 404 ? 11.898 30.719 10.156 1 91.12 404 PRO B O 1
ATOM 6759 N N . LEU B 1 405 ? 13.844 29.766 10.508 1 93.5 405 LEU B N 1
ATOM 6760 C CA . LEU B 1 405 ? 13.492 28.5 9.891 1 93.5 405 LEU B CA 1
ATOM 6761 C C . LEU B 1 405 ? 12.32 27.844 10.617 1 93.5 405 LEU B C 1
ATOM 6763 O O . LEU B 1 405 ? 11.383 27.359 9.984 1 93.5 405 LEU B O 1
ATOM 6767 N N . GLU B 1 406 ? 12.336 27.812 11.945 1 94.19 406 GLU B N 1
ATOM 6768 C CA . GLU B 1 406 ? 11.32 27.141 12.75 1 94.19 406 GLU B CA 1
ATOM 6769 C C . GLU B 1 406 ? 9.961 27.812 12.586 1 94.19 406 GLU B C 1
ATOM 6771 O O . GLU B 1 406 ? 8.93 27.141 12.531 1 94.19 406 GLU B O 1
ATOM 6776 N N . VAL B 1 407 ? 10 29.109 12.492 1 94.44 407 VAL B N 1
ATOM 6777 C CA . VAL B 1 407 ? 8.758 29.844 12.344 1 94.44 407 VAL B CA 1
ATOM 6778 C C . VAL B 1 407 ? 8.172 29.609 10.953 1 94.44 407 VAL B C 1
ATOM 6780 O O . VAL B 1 407 ? 6.957 29.438 10.805 1 94.44 407 VAL B O 1
ATOM 6783 N N . THR B 1 408 ? 9.039 29.594 9.977 1 94.62 408 THR B N 1
ATOM 6784 C CA . THR B 1 408 ? 8.594 29.375 8.609 1 94.62 408 THR B CA 1
ATOM 6785 C C . THR B 1 408 ? 8.031 27.969 8.438 1 94.62 408 THR B C 1
ATOM 6787 O O . THR B 1 408 ? 6.98 27.797 7.82 1 94.62 408 THR B O 1
ATOM 6790 N N . VAL B 1 409 ? 8.703 26.969 8.945 1 95.56 409 VAL B N 1
ATOM 6791 C CA . VAL B 1 409 ? 8.242 25.594 8.891 1 95.56 409 VAL B CA 1
ATOM 6792 C C . VAL B 1 409 ? 6.91 25.453 9.625 1 95.56 409 VAL B C 1
ATOM 6794 O O . VAL B 1 409 ? 5.988 24.797 9.141 1 95.56 409 VAL B O 1
ATOM 6797 N N . GLY B 1 410 ? 6.871 26.062 10.773 1 96.06 410 GLY B N 1
ATOM 6798 C CA . GLY B 1 410 ? 5.617 26.078 11.508 1 96.06 410 GLY B CA 1
ATOM 6799 C C . GLY B 1 410 ? 4.477 26.703 10.727 1 96.06 410 GLY B C 1
ATOM 6800 O O . GLY B 1 410 ? 3.34 26.234 10.789 1 96.06 410 GLY B O 1
ATOM 6801 N N . ALA B 1 411 ? 4.758 27.75 10.039 1 95.75 411 ALA B N 1
ATOM 6802 C CA . ALA B 1 411 ? 3.754 28.438 9.227 1 95.75 411 ALA B CA 1
ATOM 6803 C C . ALA B 1 411 ? 3.264 27.547 8.086 1 95.75 411 ALA B C 1
ATOM 6805 O O . ALA B 1 411 ? 2.082 27.578 7.738 1 95.75 411 ALA B O 1
ATOM 6806 N N . VAL B 1 412 ? 4.152 26.812 7.523 1 95.44 412 VAL B N 1
ATOM 6807 C CA . VAL B 1 412 ? 3.773 25.875 6.465 1 95.44 412 VAL B CA 1
ATOM 6808 C C . VAL B 1 412 ? 2.828 24.812 7.023 1 95.44 412 VAL B C 1
ATOM 6810 O O . VAL B 1 412 ? 1.788 24.531 6.426 1 95.44 412 VAL B O 1
ATOM 6813 N N . PHE B 1 413 ? 3.201 24.266 8.141 1 96.44 413 PHE B N 1
ATOM 6814 C CA . PHE B 1 413 ? 2.355 23.25 8.766 1 96.44 413 PHE B CA 1
ATOM 6815 C C . PHE B 1 413 ? 0.992 23.828 9.125 1 96.44 413 PHE B C 1
ATOM 6817 O O . PHE B 1 413 ? -0.033 23.172 8.961 1 96.44 413 PHE B O 1
ATOM 6824 N N . ALA B 1 414 ? 1.02 25.031 9.578 1 96.69 414 ALA B N 1
ATOM 6825 C CA . ALA B 1 414 ? -0.228 25.703 9.93 1 96.69 414 ALA B CA 1
ATOM 6826 C C . ALA B 1 414 ? -1.113 25.906 8.703 1 96.69 414 ALA B C 1
ATOM 6828 O O . ALA B 1 414 ? -2.336 25.75 8.781 1 96.69 414 ALA B O 1
ATOM 6829 N N . SER B 1 415 ? -0.54 26.297 7.668 1 95.12 415 SER B N 1
ATOM 6830 C CA . SER B 1 415 ? -1.292 26.547 6.445 1 95.12 415 SER B CA 1
ATOM 6831 C C . SER B 1 415 ? -1.974 25.281 5.941 1 95.12 415 SER B C 1
ATOM 6833 O O . SER B 1 415 ? -3.137 25.312 5.535 1 95.12 415 SER B O 1
ATOM 6835 N N . GLY B 1 416 ? -1.251 24.188 5.914 1 93.88 416 GLY B N 1
ATOM 6836 C CA . GLY B 1 416 ? -1.846 22.922 5.52 1 93.88 416 GLY B CA 1
ATOM 6837 C C . GLY B 1 416 ? -2.973 22.484 6.434 1 93.88 416 GLY B C 1
ATOM 6838 O O . GLY B 1 416 ? -3.982 21.938 5.969 1 93.88 416 GLY B O 1
ATOM 6839 N N . THR B 1 417 ? -2.77 22.688 7.66 1 93.62 417 THR B N 1
ATOM 6840 C CA . THR B 1 417 ? -3.791 22.312 8.633 1 93.62 417 THR B CA 1
ATOM 6841 C C . THR B 1 417 ? -5.07 23.109 8.406 1 93.62 417 THR B C 1
ATOM 6843 O O . THR B 1 417 ? -6.172 22.578 8.5 1 93.62 417 THR B O 1
ATOM 6846 N N . PHE B 1 418 ? -4.918 24.344 8.133 1 94.44 418 PHE B N 1
ATOM 6847 C CA . PHE B 1 418 ? -6.062 25.203 7.844 1 94.44 418 PHE B CA 1
ATOM 6848 C C . PHE B 1 418 ? -6.883 24.641 6.688 1 94.44 418 PHE B C 1
ATOM 6850 O O . PHE B 1 418 ? -8.102 24.5 6.797 1 94.44 418 PHE B O 1
ATOM 6857 N N . GLY B 1 419 ? -6.277 24.375 5.633 1 89.25 419 GLY B N 1
ATOM 6858 C CA . GLY B 1 419 ? -6.977 23.906 4.441 1 89.25 419 GLY B CA 1
ATOM 6859 C C . GLY B 1 419 ? -7.664 22.578 4.641 1 89.25 419 GLY B C 1
ATOM 6860 O O . GLY B 1 419 ? -8.828 22.406 4.266 1 89.25 419 GLY B O 1
ATOM 6861 N N . ALA B 1 420 ? -6.969 21.656 5.188 1 86.88 420 ALA B N 1
ATOM 6862 C CA . ALA B 1 420 ? -7.547 20.344 5.43 1 86.88 420 ALA B CA 1
ATOM 6863 C C . ALA B 1 420 ? -8.734 20.438 6.383 1 86.88 420 ALA B C 1
ATOM 6865 O O . ALA B 1 420 ? -9.695 19.672 6.258 1 86.88 420 ALA B O 1
ATOM 6866 N N . PHE B 1 421 ? -8.586 21.297 7.25 1 90.62 421 PHE B N 1
ATOM 6867 C CA . PHE B 1 421 ? -9.617 21.484 8.266 1 90.62 421 PHE B CA 1
ATOM 6868 C C . PHE B 1 421 ? -10.82 22.219 7.691 1 90.62 421 PHE B C 1
ATOM 6870 O O . PHE B 1 421 ? -11.961 21.812 7.914 1 90.62 421 PHE B O 1
ATOM 6877 N N . ALA B 1 422 ? -10.641 23.203 6.887 1 91.19 422 ALA B N 1
ATOM 6878 C CA . ALA B 1 422 ? -11.695 24.141 6.504 1 91.19 422 ALA B CA 1
ATOM 6879 C C . ALA B 1 422 ? -12.258 23.797 5.125 1 91.19 422 ALA B C 1
ATOM 6881 O O . ALA B 1 422 ? -13.383 24.188 4.793 1 91.19 422 ALA B O 1
ATOM 6882 N N . SER B 1 423 ? -11.617 23.047 4.344 1 90.06 423 SER B N 1
ATOM 6883 C CA . SER B 1 423 ? -11.984 22.828 2.953 1 90.06 423 SER B CA 1
ATOM 6884 C C . SER B 1 423 ? -13.164 21.859 2.844 1 90.06 423 SER B C 1
ATOM 6886 O O . SER B 1 423 ? -13.242 20.891 3.598 1 90.06 423 SER B O 1
ATOM 6888 N N . PRO B 1 424 ? -14.117 22.125 1.963 1 86.62 424 PRO B N 1
ATOM 6889 C CA . PRO B 1 424 ? -15.195 21.172 1.687 1 86.62 424 PRO B CA 1
ATOM 6890 C C . PRO B 1 424 ? -14.703 19.906 1.005 1 86.62 424 PRO B C 1
ATOM 6892 O O . PRO B 1 424 ? -15.414 18.906 0.961 1 86.62 424 PRO B O 1
ATOM 6895 N N . LEU B 1 425 ? -13.508 20 0.526 1 81.5 425 LEU B N 1
ATOM 6896 C CA . LEU B 1 425 ? -12.922 18.859 -0.168 1 81.5 425 LEU B CA 1
ATOM 6897 C C . LEU B 1 425 ? -12.117 18 0.795 1 81.5 425 LEU B C 1
ATOM 6899 O O . LEU B 1 425 ? -11.625 16.922 0.415 1 81.5 425 LEU B O 1
ATOM 6903 N N . GLY B 1 426 ? -12.016 18.406 1.983 1 83.75 426 GLY B N 1
ATOM 6904 C CA . GLY B 1 426 ? -11.273 17.641 2.973 1 83.75 426 GLY B CA 1
ATOM 6905 C C . GLY B 1 426 ? -11.969 16.375 3.393 1 83.75 426 GLY B C 1
ATOM 6906 O O . GLY B 1 426 ? -13.195 16.344 3.557 1 83.75 426 GLY B O 1
ATOM 6907 N N . ASP B 1 427 ? -11.219 15.352 3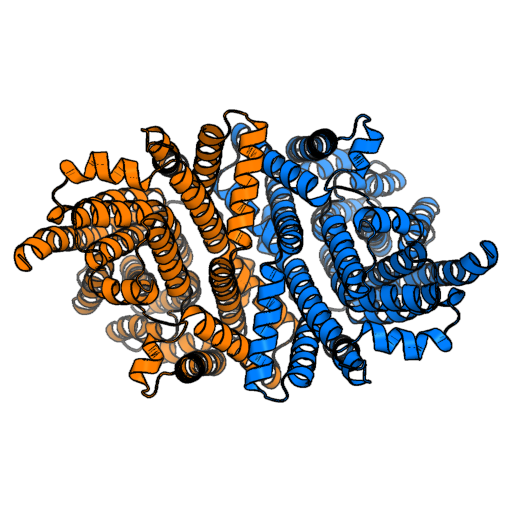.539 1 79.19 427 ASP B N 1
ATOM 6908 C CA . ASP B 1 427 ? -11.773 14.055 3.898 1 79.19 427 ASP B CA 1
ATOM 6909 C C . ASP B 1 427 ? -12.492 14.109 5.246 1 79.19 427 ASP B C 1
ATOM 6911 O O . ASP B 1 427 ? -13.523 13.461 5.434 1 79.19 427 ASP B O 1
ATOM 6915 N N . THR B 1 428 ? -11.906 14.805 6.148 1 84.12 428 THR B N 1
ATOM 6916 C CA . THR B 1 428 ? -12.516 14.883 7.473 1 84.12 428 THR B CA 1
ATOM 6917 C C . THR B 1 428 ? -13.859 15.602 7.406 1 84.12 428 THR B C 1
ATOM 6919 O O . THR B 1 428 ? -14.828 15.188 8.047 1 84.12 428 THR B O 1
ATOM 6922 N N . THR B 1 429 ? -13.953 16.656 6.637 1 86.69 429 THR B N 1
ATOM 6923 C CA . THR B 1 429 ? -15.188 17.422 6.48 1 86.69 429 THR B CA 1
ATOM 6924 C C . THR B 1 429 ? -16.266 16.562 5.812 1 86.69 429 THR B C 1
ATOM 6926 O O . THR B 1 429 ? -17.406 16.531 6.262 1 86.69 429 THR B O 1
ATOM 6929 N N . ILE B 1 430 ? -15.938 15.883 4.852 1 83.06 430 ILE B N 1
ATOM 6930 C CA . ILE B 1 430 ? -16.859 15.031 4.102 1 83.06 430 ILE B CA 1
ATOM 6931 C C . ILE B 1 430 ? -17.359 13.906 4.996 1 83.06 430 ILE B C 1
ATOM 6933 O O . ILE B 1 430 ? -18.562 13.641 5.051 1 83.06 430 ILE B O 1
ATOM 6937 N N . THR B 1 431 ? -16.5 13.328 5.672 1 82.12 431 THR B N 1
ATOM 6938 C CA . THR B 1 431 ? -16.844 12.18 6.504 1 82.12 431 THR B CA 1
ATOM 6939 C C . THR B 1 431 ? -17.734 12.602 7.676 1 82.12 431 THR B C 1
ATOM 6941 O O . THR B 1 431 ? -18.719 11.93 7.988 1 82.12 431 THR B O 1
ATOM 6944 N N . THR B 1 432 ? -17.297 13.625 8.312 1 87.38 432 THR B N 1
ATOM 6945 C CA . THR B 1 432 ? -18.094 14.102 9.445 1 87.38 432 THR B CA 1
ATOM 6946 C C . THR B 1 432 ? -19.5 14.492 8.992 1 87.38 432 THR B C 1
ATOM 6948 O O . THR B 1 432 ? -20.484 14.164 9.656 1 87.38 432 THR B O 1
ATOM 6951 N N . ALA B 1 433 ? -19.656 15.164 7.895 1 86.62 433 ALA B N 1
ATOM 6952 C CA . ALA B 1 433 ? -20.953 15.555 7.371 1 86.62 433 ALA B CA 1
ATOM 6953 C C . ALA B 1 433 ? -21.812 14.328 7.055 1 86.62 433 ALA B C 1
ATOM 6955 O O . ALA B 1 433 ? -23.016 14.312 7.344 1 86.62 433 ALA B O 1
ATOM 6956 N N . ALA B 1 434 ? -21.219 13.344 6.527 1 79.75 434 ALA B N 1
ATOM 6957 C CA . ALA B 1 434 ? -21.938 12.125 6.148 1 79.75 434 ALA B CA 1
ATOM 6958 C C . ALA B 1 434 ? -22.422 11.367 7.379 1 79.75 434 ALA B C 1
ATOM 6960 O O . ALA B 1 434 ? -23.562 10.898 7.422 1 79.75 434 ALA B O 1
ATOM 6961 N N . ILE B 1 435 ? -21.547 11.234 8.32 1 80 435 ILE B N 1
ATOM 6962 C CA . ILE B 1 435 ? -21.859 10.461 9.516 1 80 435 ILE B CA 1
ATOM 6963 C C . ILE B 1 435 ? -22.922 11.18 10.336 1 80 435 ILE B C 1
ATOM 6965 O O . ILE B 1 435 ? -23.828 10.539 10.883 1 80 435 ILE B O 1
ATOM 6969 N N . MET B 1 436 ? -22.844 12.477 10.406 1 83.62 436 MET B N 1
ATOM 6970 C CA . MET B 1 436 ? -23.766 13.273 11.203 1 83.62 436 MET B CA 1
ATOM 6971 C C . MET B 1 436 ? -25.016 13.625 10.398 1 83.62 436 MET B C 1
ATOM 6973 O O . MET B 1 436 ? -25.891 14.359 10.883 1 83.62 436 MET B O 1
ATOM 6977 N N . ASP B 1 437 ? -25.094 13.172 9.242 1 80.19 437 ASP B N 1
ATOM 6978 C CA . ASP B 1 437 ? -26.25 13.383 8.367 1 80.19 437 ASP B CA 1
ATOM 6979 C C . ASP B 1 437 ? -26.484 14.875 8.117 1 80.19 437 ASP B C 1
ATOM 6981 O O . ASP B 1 437 ? -27.594 15.367 8.32 1 80.19 437 ASP B O 1
ATOM 6985 N N . MET B 1 438 ? -25.469 15.508 7.828 1 84.56 438 MET B N 1
ATOM 6986 C CA . MET B 1 438 ? -25.547 16.938 7.523 1 84.56 438 MET B CA 1
ATOM 6987 C C . MET B 1 438 ? -25.219 17.203 6.059 1 84.56 438 MET B C 1
ATOM 6989 O O . MET B 1 438 ? -24.578 16.375 5.406 1 84.56 438 MET B O 1
ATOM 6993 N N . ASP B 1 439 ? -25.734 18.344 5.625 1 84.44 439 ASP B N 1
ATOM 6994 C CA . ASP B 1 439 ? -25.359 18.797 4.293 1 84.44 439 ASP B CA 1
ATOM 6995 C C . ASP B 1 439 ? -23.891 19.234 4.273 1 84.44 439 ASP B C 1
ATOM 6997 O O . ASP B 1 439 ? -23.469 20.047 5.098 1 84.44 439 ASP B O 1
ATOM 7001 N N . LEU B 1 440 ? -23.156 18.766 3.363 1 86.38 440 LEU B N 1
ATOM 7002 C CA . LEU B 1 440 ? -21.719 18.969 3.287 1 86.38 440 LEU B CA 1
ATOM 7003 C C . LEU B 1 440 ? -21.391 20.453 3.135 1 86.38 440 LEU B C 1
ATOM 7005 O O . LEU B 1 440 ? -20.578 20.984 3.879 1 86.38 440 LEU B O 1
ATOM 7009 N N . MET B 1 441 ? -22.078 21.125 2.225 1 85.69 441 MET B N 1
ATOM 7010 C CA . MET B 1 441 ? -21.734 22.516 1.913 1 85.69 441 MET B CA 1
ATOM 7011 C C . MET B 1 441 ? -22.109 23.438 3.066 1 85.69 441 MET B C 1
ATOM 7013 O O . MET B 1 441 ? -21.359 24.375 3.379 1 85.69 441 MET B O 1
ATOM 7017 N N . SER B 1 442 ? -23.203 23.141 3.596 1 84.75 442 SER B N 1
ATOM 7018 C CA . SER B 1 442 ? -23.625 23.953 4.738 1 84.75 442 SER B CA 1
ATOM 7019 C C . SER B 1 442 ? -22.656 23.812 5.906 1 84.75 442 SER B C 1
ATOM 7021 O O . SER B 1 442 ? -22.344 24.781 6.582 1 84.75 442 SER B O 1
ATOM 7023 N N . TYR B 1 443 ? -22.266 22.656 6.141 1 89.5 443 TYR B N 1
ATOM 7024 C CA . TYR B 1 443 ? -21.312 22.406 7.223 1 89.5 443 TYR B CA 1
ATOM 7025 C C . TYR B 1 443 ? -19.953 23 6.898 1 89.5 443 TYR B C 1
ATOM 7027 O O . TYR B 1 443 ? -19.312 23.594 7.766 1 89.5 443 TYR B O 1
ATOM 7035 N N . ALA B 1 444 ? -19.531 22.859 5.691 1 89.44 444 ALA B N 1
ATOM 7036 C CA . ALA B 1 444 ? -18.234 23.391 5.27 1 89.44 444 ALA B CA 1
ATOM 7037 C C . ALA B 1 444 ? -18.203 24.906 5.438 1 89.44 444 ALA B C 1
ATOM 7039 O O . ALA B 1 444 ? -17.172 25.469 5.82 1 89.44 444 ALA B O 1
ATOM 7040 N N . LYS B 1 445 ? -19.281 25.5 5.121 1 88.06 445 LYS B N 1
ATOM 7041 C CA . LYS B 1 445 ? -19.359 26.953 5.258 1 88.06 445 LYS B CA 1
ATOM 7042 C C . LYS B 1 445 ? -19.281 27.375 6.723 1 88.06 445 LYS B C 1
ATOM 7044 O O . LYS B 1 445 ? -18.672 28.391 7.047 1 88.06 445 LYS B O 1
ATOM 7049 N N . TYR B 1 446 ? -19.938 26.625 7.477 1 87.69 446 TYR B N 1
ATOM 7050 C CA . TYR B 1 446 ? -19.875 26.875 8.914 1 87.69 446 TYR B CA 1
ATOM 7051 C C . TYR B 1 446 ? -18.453 26.75 9.43 1 87.69 446 TYR B C 1
ATOM 7053 O O . TYR B 1 446 ? -17.969 27.625 10.141 1 87.69 446 TYR B O 1
ATOM 7061 N N . LYS B 1 447 ? -17.797 25.766 9.156 1 89.94 447 LYS B N 1
ATOM 7062 C CA . LYS B 1 447 ? -16.422 25.5 9.562 1 89.94 447 LYS B CA 1
ATOM 7063 C C . LYS B 1 447 ? -15.477 26.562 9.008 1 89.94 447 LYS B C 1
ATOM 7065 O O . LYS B 1 447 ? -14.523 26.953 9.688 1 89.94 447 LYS B O 1
ATOM 7070 N N . LEU B 1 448 ? -15.75 26.953 7.785 1 91.12 448 LEU B N 1
ATOM 7071 C CA . LEU B 1 448 ? -14.891 27.938 7.133 1 91.12 448 LEU B CA 1
ATOM 7072 C C . LEU B 1 448 ? -14.938 29.281 7.871 1 91.12 448 LEU B C 1
ATOM 7074 O O . LEU B 1 448 ? -13.906 29.938 8.039 1 91.12 448 LEU B O 1
ATOM 7078 N N . ARG B 1 449 ? -16.078 29.672 8.234 1 89.31 449 ARG B N 1
ATOM 7079 C CA . ARG B 1 449 ? -16.219 30.938 8.938 1 89.31 449 ARG B CA 1
ATOM 7080 C C . ARG B 1 449 ? -15.391 30.953 10.219 1 89.31 449 ARG B C 1
ATOM 7082 O O . ARG B 1 449 ? -14.68 31.922 10.5 1 89.31 449 ARG B O 1
ATOM 7089 N N . LEU B 1 450 ? -15.477 29.938 10.914 1 89.56 450 LEU B N 1
ATOM 7090 C CA . LEU B 1 450 ? -14.719 29.844 12.164 1 89.56 450 LEU B CA 1
ATOM 7091 C C . LEU B 1 450 ? -13.227 29.703 11.883 1 89.56 450 LEU B C 1
ATOM 7093 O O . LEU B 1 450 ? -12.406 30.25 12.625 1 89.56 450 LEU B O 1
ATOM 7097 N N . SER B 1 451 ? -12.906 28.969 10.891 1 93.38 451 SER B N 1
ATOM 7098 C CA . SER B 1 451 ? -11.508 28.75 10.531 1 93.38 451 SER B CA 1
ATOM 7099 C C . SER B 1 451 ? -10.852 30.047 10.047 1 93.38 451 SER B C 1
ATOM 7101 O O . SER B 1 451 ? -9.664 30.266 10.273 1 93.38 451 SER B O 1
ATOM 7103 N N . LEU B 1 452 ? -11.633 30.828 9.359 1 94.06 452 LEU B N 1
ATOM 7104 C CA . LEU B 1 452 ? -11.102 32.094 8.867 1 94.06 452 LEU B CA 1
ATOM 7105 C C . LEU B 1 452 ? -10.773 33.031 10.031 1 94.06 452 LEU B C 1
ATOM 7107 O O . LEU B 1 452 ? -9.805 33.781 9.961 1 94.06 452 LEU B O 1
ATOM 7111 N N . LEU B 1 453 ? -11.578 33 10.984 1 92.12 453 LEU B N 1
ATOM 7112 C CA . LEU B 1 453 ? -11.273 33.781 12.18 1 92.12 453 LEU B CA 1
ATOM 7113 C C . LEU B 1 453 ? -9.977 33.312 12.82 1 92.12 453 LEU B C 1
ATOM 7115 O O . LEU B 1 453 ? -9.133 34.125 13.203 1 92.12 453 LEU B O 1
ATOM 7119 N N . CYS B 1 454 ? -9.828 32.031 12.945 1 94.75 454 CYS B N 1
ATOM 7120 C CA . CYS B 1 454 ? -8.609 31.469 13.508 1 94.75 454 CYS B CA 1
ATOM 7121 C C . CYS B 1 454 ? -7.398 31.797 12.641 1 94.75 454 CYS B C 1
ATOM 7123 O O . CYS B 1 454 ? -6.312 32.062 13.148 1 94.75 454 CYS B O 1
ATOM 7125 N N . ALA B 1 455 ? -7.613 31.719 11.328 1 95.69 455 ALA B N 1
ATOM 7126 C CA . ALA B 1 455 ? -6.543 32.031 10.391 1 95.69 455 ALA B CA 1
ATOM 7127 C C . ALA B 1 455 ? -6.129 33.5 10.492 1 95.69 455 ALA B C 1
ATOM 7129 O O . ALA B 1 455 ? -4.953 33.812 10.352 1 95.69 455 ALA B O 1
ATOM 7130 N N . GLY B 1 456 ? -7.121 34.344 10.648 1 95.38 456 GLY B N 1
ATOM 7131 C CA . GLY B 1 456 ? -6.828 35.781 10.836 1 95.38 456 GLY B CA 1
ATOM 7132 C C . GLY B 1 456 ? -5.969 36.062 12.055 1 95.38 456 GLY B C 1
ATOM 7133 O O . GLY B 1 456 ? -5.016 36.812 11.984 1 95.38 456 GLY B O 1
ATOM 7134 N N . VAL B 1 457 ? -6.309 35.438 13.133 1 95.06 457 VAL B N 1
ATOM 7135 C CA . VAL B 1 457 ? -5.543 35.594 14.367 1 95.06 457 VAL B CA 1
ATOM 7136 C C . VAL B 1 457 ? -4.133 35.031 14.172 1 95.06 457 VAL B C 1
ATOM 7138 O O . VAL B 1 457 ? -3.16 35.594 14.656 1 95.06 457 VAL B O 1
ATOM 7141 N N . SER B 1 458 ? -4.035 33.875 13.508 1 95.81 458 SER B N 1
ATOM 7142 C CA . SER B 1 458 ? -2.736 33.25 13.242 1 95.81 458 SER B CA 1
ATOM 7143 C C . SER B 1 458 ? -1.871 34.156 12.367 1 95.81 458 SER B C 1
ATOM 7145 O O . SER B 1 458 ? -0.667 34.281 12.594 1 95.81 458 SER B O 1
ATOM 7147 N N . LEU B 1 459 ? -2.494 34.719 11.344 1 95.25 459 LEU B N 1
ATOM 7148 C CA . LEU B 1 459 ? -1.769 35.594 10.453 1 95.25 459 LEU B CA 1
ATOM 7149 C C . LEU B 1 459 ? -1.224 36.812 11.211 1 95.25 459 LEU B C 1
ATOM 7151 O O . LEU B 1 459 ? -0.089 37.219 10.984 1 95.25 459 LEU B O 1
ATOM 7155 N N . ALA B 1 460 ? -2.033 37.375 12.055 1 94.25 460 ALA B N 1
ATOM 7156 C CA . ALA B 1 460 ? -1.59 38.469 12.898 1 94.25 460 ALA B CA 1
ATOM 7157 C C . ALA B 1 460 ? -0.415 38.062 13.773 1 94.25 460 ALA B C 1
ATOM 7159 O O . ALA B 1 460 ? 0.499 38.844 14.023 1 94.25 460 ALA B O 1
ATOM 7160 N N . GLY B 1 461 ? -0.466 36.875 14.234 1 93.88 461 GLY B N 1
ATOM 7161 C CA . GLY B 1 461 ? 0.634 36.344 15.031 1 93.88 461 GLY B CA 1
ATOM 7162 C C . GLY B 1 461 ? 1.938 36.25 14.258 1 93.88 461 GLY B C 1
ATOM 7163 O O . GLY B 1 461 ? 3 36.594 14.781 1 93.88 461 GLY B O 1
ATOM 7164 N N . TYR B 1 462 ? 1.893 35.75 13.023 1 94.25 462 TYR B N 1
ATOM 7165 C CA . TYR B 1 462 ? 3.092 35.625 12.203 1 94.25 462 TYR B CA 1
ATOM 7166 C C . TYR B 1 462 ? 3.664 36.969 11.828 1 94.25 462 TYR B C 1
ATOM 7168 O O . TYR B 1 462 ? 4.879 37.125 11.68 1 94.25 462 TYR B O 1
ATOM 7176 N N . VAL B 1 463 ? 2.846 37.969 11.68 1 90.62 463 VAL B N 1
ATOM 7177 C CA . VAL B 1 463 ? 3.291 39.312 11.32 1 90.62 463 VAL B CA 1
ATOM 7178 C C . VAL B 1 463 ? 3.904 40 12.539 1 90.62 463 VAL B C 1
ATOM 7180 O O . VAL B 1 463 ? 4.883 40.719 12.414 1 90.62 463 VAL B O 1
ATOM 7183 N N . LEU B 1 464 ? 3.363 39.688 13.695 1 88.62 464 LEU B N 1
ATOM 7184 C CA . LEU B 1 464 ? 3.779 40.375 14.914 1 88.62 464 LEU B CA 1
ATOM 7185 C C . LEU B 1 464 ? 4.988 39.688 15.539 1 88.62 464 LEU B C 1
ATOM 7187 O O . LEU B 1 464 ? 5.762 40.344 16.266 1 88.62 464 LEU B O 1
ATOM 7191 N N . LEU B 1 465 ? 5.141 38.406 15.32 1 83.62 465 LEU B N 1
ATOM 7192 C CA . LEU B 1 465 ? 6.215 37.656 15.953 1 83.62 465 LEU B CA 1
ATOM 7193 C C . LEU B 1 465 ? 7.574 38.281 15.648 1 83.62 465 LEU B C 1
ATOM 7195 O O . LEU B 1 465 ? 8.398 38.469 16.547 1 83.62 465 LEU B O 1
ATOM 7199 N N . PRO B 1 466 ? 7.887 38.531 14.359 1 72.06 466 PRO B N 1
ATOM 7200 C CA . PRO B 1 466 ? 9.188 39.125 14.07 1 72.06 466 PRO B CA 1
ATOM 7201 C C . PRO B 1 466 ? 9.312 40.531 14.656 1 72.06 466 PRO B C 1
ATOM 7203 O O . PRO B 1 466 ? 10.422 41 14.953 1 72.06 466 PRO B O 1
ATOM 7206 N N . LEU B 1 467 ? 8.18 41.094 14.75 1 61.84 467 LEU B N 1
ATOM 7207 C CA . LEU B 1 467 ? 8.211 42.438 15.312 1 61.84 467 LEU B CA 1
ATOM 7208 C C . LEU B 1 467 ? 8.555 42.406 16.797 1 61.84 467 LEU B C 1
ATOM 7210 O O . LEU B 1 467 ? 9.18 43.344 17.312 1 61.84 467 LEU B O 1
ATOM 7214 N N . TRP B 1 468 ? 8.141 41.312 17.359 1 56.06 468 TRP B N 1
ATOM 7215 C CA . TRP B 1 468 ? 8.445 41.188 18.781 1 56.06 468 TRP B CA 1
ATOM 7216 C C . TRP B 1 468 ? 9.852 40.625 18.984 1 56.06 468 TRP B C 1
ATOM 7218 O O . TRP B 1 468 ? 10.539 41 19.938 1 56.06 468 TRP B O 1
ATOM 7228 N N . ALA B 1 469 ? 10.281 39.656 18.25 1 51.88 469 ALA B N 1
ATOM 7229 C CA . ALA B 1 469 ? 11.617 39.094 18.422 1 51.88 469 ALA B CA 1
ATOM 7230 C C . ALA B 1 469 ? 12.695 40.062 17.938 1 51.88 469 ALA B C 1
ATOM 7232 O O . ALA B 1 469 ? 13.867 39.906 18.266 1 51.88 469 ALA B O 1
ATOM 7233 N N . GLY B 1 470 ? 12.477 41.031 17.062 1 43.16 470 GLY B N 1
ATOM 7234 C CA . GLY B 1 470 ? 13.445 42.094 16.781 1 43.16 470 GLY B CA 1
ATOM 7235 C C . GLY B 1 470 ? 13.367 43.25 17.734 1 43.16 470 GLY B C 1
ATOM 7236 O O . GLY B 1 470 ? 12.32 43.5 18.344 1 43.16 470 GLY B O 1
#

InterPro domains:
  IPR018461 Na+/H+ antiporter, NhaC-like, C-terminal [PF03553] (161-443)

Solvent-accessible surface area (backbone atoms only — not comparable to full-atom values): 45775 Å² total; per-residue (Å²): 104,78,39,42,80,69,19,46,44,24,62,63,47,19,54,57,41,12,49,72,65,49,34,52,67,66,14,45,52,50,15,27,39,52,32,22,26,72,73,58,72,34,74,66,50,6,50,52,44,34,54,48,34,40,48,51,34,47,31,33,62,70,51,38,49,39,47,48,38,37,31,52,49,26,13,46,51,25,36,28,47,68,59,6,4,54,52,17,42,53,52,63,53,53,73,67,50,82,44,73,67,42,48,56,49,45,61,60,67,43,33,87,78,40,54,66,41,57,63,57,35,47,68,56,48,34,56,54,49,49,61,47,33,74,72,67,71,53,60,65,68,57,54,50,47,52,53,52,44,56,30,55,40,48,42,72,59,45,86,67,97,36,52,59,41,45,50,54,28,47,42,44,36,55,23,31,55,63,63,71,46,93,65,60,32,60,58,48,46,61,62,8,44,84,37,21,39,30,32,52,42,41,42,51,48,47,55,46,39,65,71,61,66,61,83,79,77,80,88,78,82,79,73,52,80,67,86,68,74,73,47,68,62,39,26,58,56,53,51,59,68,69,44,61,54,32,38,64,48,34,50,50,44,51,51,43,31,54,52,34,29,52,50,32,25,42,50,47,2,42,76,71,66,31,87,42,71,70,48,3,57,70,62,20,57,61,66,59,20,43,36,53,15,45,54,52,27,46,54,53,38,49,52,52,41,47,74,71,69,45,60,64,70,58,42,54,51,26,27,49,54,21,15,47,68,37,44,62,62,46,52,48,48,40,46,37,49,19,33,50,51,44,27,45,62,35,17,26,49,58,28,48,28,66,62,44,27,76,72,44,63,25,60,47,44,30,31,50,43,22,51,54,34,26,56,51,5,33,50,38,11,30,32,67,57,33,37,48,64,43,35,42,54,41,47,35,49,19,67,40,34,63,21,61,56,35,47,25,52,7,17,37,53,18,9,7,48,47,4,24,63,29,11,67,65,3,66,61,41,44,49,49,20,59,62,61,70,45,28,43,67,64,49,25,52,55,44,30,58,56,43,49,52,28,44,51,55,28,45,51,45,36,56,45,46,46,61,63,77,94,105,78,40,43,81,68,18,46,45,24,62,62,47,19,54,57,40,12,49,72,64,49,34,50,67,66,15,46,53,51,15,27,40,52,34,24,26,72,74,58,74,32,72,67,50,6,50,51,44,34,53,47,34,40,49,51,37,47,31,33,63,69,50,38,49,40,48,50,36,36,30,50,49,25,13,48,51,25,36,28,46,68,60,7,4,56,53,15,43,53,52,63,53,55,73,65,49,83,45,75,67,40,48,56,49,45,60,62,67,44,33,87,78,39,54,66,40,57,63,56,38,45,68,57,48,35,56,55,48,50,60,46,32,73,72,67,71,53,61,65,66,57,52,50,47,53,54,50,45,57,29,55,40,48,43,73,58,44,86,66,95,35,53,59,41,45,51,54,26,47,41,45,38,54,23,30,55,63,64,72,46,93,64,60,32,60,58,48,46,59,61,8,45,83,37,20,38,30,32,51,42,40,41,52,48,46,54,45,39,65,70,60,67,63,84,80,76,78,89,77,83,80,75,52,79,66,87,69,73,72,48,70,61,41,28,58,54,54,52,59,68,70,46,60,54,32,38,65,50,35,51,50,43,50,50,41,32,55,53,34,27,52,51,31,25,42,50,49,3,41,74,72,66,32,86,43,71,68,50,4,54,71,62,21,58,61,65,60,20,44,35,53,16,46,54,53,27,46,53,54,38,51,51,52,40,46,73,69,69,45,59,64,68,58,41,54,51,26,26,50,54,21,15,48,68,37,43,62,63,46,53,50,49,40,47,37,49,18,34,49,51,45,26,48,62,35,17,26,50,59,31,48,27,66,61,45,27,74,72,43,63,26,59,47,45,30,31,51,44,23,51,54,33,28,57,50,4,34,50,38,11,29,31,68,58,32,35,48,63,44,36,41,54,42,47,34,50,18,68,41,33,63,20,59,57,36,48,28,52,7,18,37,53,18,10,7,48,49,5,23,64,29,11,67,66,3,66,59,41,44,48,49,20,59,61,62,71,46,27,42,66,64,50,24,52,55,45,30,57,55,43,48,53,29,44,51,54,28,46,52,45,37,54,44,46,46,60,63,77,93

Sequence (940 aa):
MEGTWWSLLPFLLIIPLAVWLKEILPGLVAGLLVGAFCLEWSAVGAIERAVSAVLHALTDPEHMKVAAFLYLFGSLVGMMQITGGIKGFVERLSGRIRSKRGILLFVWLTVPVTFFMPMFRIMLLGPVMKAVLRQFRIDRRRMAYMIDVSTEPIIVLLPAATAFVGFMTSVVAAALEQNDIHESPYDVFLRSLPYNLFAIVALAVGVLTTMLNIRIGKPRAKKGEGETNTLHGLGLRKELALINGEPLHLFVPLALLIALTFAFFVYDGRKRGAENWWEAFSAADATWAMLLALFVTILLSMMFYLWRRQSLSELTYHFFAGGNELMAPIGMLVLVWAVSAVAGELGFAEYVSSTFGTWLPGAFVPAAVFLVGSFLSYFIGSSWGTWGILMPLGVTLSHATGAPLEVTVGAVFASGTFGAFASPLGDTTITTAAIMDMDLMSYAKYKLRLSLLCAGVSLAGYVLLPLWAGMEGTWWSLLPFLLIIPLAVWLKEILPGLVAGLLVGAFCLEWSAVGAIERAVSAVLHALTDPEHMKVAAFLYLFGSLVGMMQITGGIKGFVERLSGRIRSKRGILLFVWLTVPVTFFMPMFRIMLLGPVMKAVLRQFRIDRRRMAYMIDVSTEPIIVLLPAATAFVGFMTSVVAAALEQNDIHESPYDVFLRSLPYNLFAIVALAVGVLTTMLNIRIGKPRAKKGEGETNTLHGLGLRKELALINGEPLHLFVPLALLIALTFAFFVYDGRKRGAENWWEAFSAADATWAMLLALFVTILLSMMFYLWRRQSLSELTYHFFAGGNELMAPIGMLVLVWAVSAVAGELGFAEYVSSTFGTWLPGAFVPAAVFLVGSFLSYFIGSSWGTWGILMPLGVTLSHATGAPLEVTVGAVFASGTFGAFASPLGDTTITTAAIMDMDLMSYAKYKLRLSLLCAGVSLAGYVLLPLWAG

Foldseek 3Di:
DQQDPQLCQLLVQQLVVCLVVLARLVSLLVSQLSLLCVVPVDNVSSVVLSVVLLVVCCPDPLSVLLLLLLLLLLLLVLLLLLQQQLLQVLVVQLVVQDALLSLLVSLQVCCVQQAADLLVQLLRNLLSVLVCCVVHVDDLLLVLLLNLLSHLLVSLLDLDDHSNNSLLLLLLVLLCVLVVNPDRSSVLSNLLSVLLQLSVLSNVVSVCCSVVVDDPDDPDDDQPPDPDPPVVCPVVSVSSVPHHHDNCLRVVLVVQLVVQLLVLLQVQLVVQPDPDSVSSNVRHPNSVSSSVSSVVSSVVSLVVVVVVVDDNVSSVVSSNVSSVVCVVLSSLSSSLSSSSVSSSVSVVLVNCLVPVLVVDALLCLLLVLLVVLLVSLQSSLALSSSSSSSSSVQQSSCVSNVHDSSNSSSSSSSSNSLNNSQHLSHPSLVSSCVSSSHHSVVSSVSRNVSSVVSSVVSSVCSNCVVVVVD/DQQDPQLCQLLVQQLVVCLVVLARLVSLLVSQLSLLCVVPVDNVSSVVLSVVLLVVCCPDPLSVLLLLLLLLLLLLVLLLLLQQQLLQVLVVQLVVQDALLSLLVSLQVCCVQQAADLLVQLLRVLLSVLVCCVVHVDDLLLVLLLNLLSHLLVSLLDLDDYSNNSLLLLLLVLLCVLVVNPDRSSVLSNLLSVLLQLSVLSNVVSVVCSVVVDDPDDPDDDQPPDPDPPVVCPVVSVSSVPHHHDNCLRVVLVVQLVVQLLVLLQVQLVVQPDPDSVSSNVRHPNSVSSSVSSVVSSVVSLVVVVVVVDDPVSSVVSSNVSSVVCVVLSSLSSSLSSSSVSSSVSVVLVNCLVPVLVVDALLCLLLVLLVVLLVSLQSSLALSSSSSSSSSVQQSSCVSNVHDSSNSSSSSSSSNSLNNSQHLSHPSLVSSCVSSVHHSVVSSVSRNVSSVVSSVVSSVCSNCVVVVVD

pLDDT: mean 83.2, std 10.92, range [38.41, 96.69]